Protein AF-0000000072905893 (afdb_homodimer)

Secondary structure (DSSP, 8-state):
-----------HHHHHHHHHHHHHHHHHHHHHHHHHHHHHHHHIIIIIS---TTS-HHHHHHTS---HHHHHHHHHHHHHHHHHHHHHHTHHHHHHHHHHHHHHHHHHHHHHHHHHHHHHSPPPEEEEETTEEEEEPPPP-HHHHHHHHHHHHHHHHHHHHHH----GGGHHHIIIIIHHHHHHHHHHHHIIIIIHHHHHHHHHHHHHHHHHHHHHHHHHHHHHHHHHHHHSTTSHHHHHHHHHHHHHHHTTSS-SHHHHHHHHHHHHHHHHHHHHHHHHHSS--S-HHHHHHHHHHHHHHHTT--GGGHHHHHHSHHHHHHHHHHHHHHHHHHHHHTT-B--SS--SGGGGGG-BTHHHHHHHHHHHHHHHHHHHHHHHHHHHHTTSS--------/-----------HHHHHHHHHHHHHHHHHHHHHHHHHHHHHHHHIIIIIS---TTS-HHHHHHTS---HHHHHHHHHHHHHHHHHHHHHTTHHHHHHHHHHHHHHHHHHHHHHHHHHHHHHSPPPEEEEETTEEEEEPPPP-HHHHHHHHHHHHHHHHHHHHHH----GGGHHHIIIIIHHHHHHHHHHHHIIIIIHHHHHHHHHHHHHHHHHHHHHHHHHHHHHHHHHHHHSTTSHHHHHHHHHHHHHHHTTSS-SHHHHHHHHHHHHHHHHHHHHHHHHHSS--S-HHHHHHHHHHHHHHHTT--GGGHHHHHHSHHHHHHHHHHHHHHHHHHHHHTT-B--SS--SGGGGGG-BTHHHHHHHHHHHHHHHHHHHHHHHHHHHHTTSS--------

Sequence (794 aa):
MAIRRRGHEVSGFQSFYKHIMTGISYMIPILIMGGLIGAFSQVIPYVIFKLSPSVSILDAINSGNFTGMNLQLLKLASLMESFGFTLFSFAIPMFAAFVANSIGGKTALAAGFIGGYIANKPISVIKLVDGVFDKVSPVPSGFLGAILIAIFVGYTVKWLNKHIKLPENWLAFKTTFLIPLLSAVLCMIAMIFVVTPVGGWINIQIRNILELAGKQGEYVYALILSAATAFDLGGPVNKAAGFVALGFTTEKILPLTARNIAIVIPSIGLGLSTMIDRLLVGRRVYNKEFYDAGKTSMFLAFMGISEGAIPFALENPMFVIPLYVISAIIGSLTAILLGAVQWFPESAIWAWPLVEGLPQYILGILVGSVIIAIVNVFYRNYQIKNGKIQVDDDDEIMAIRRRGHEVSGFQSFYKHIMTGISYMIPILIMGGLIGAFSQVIPYVIFKLSPSVSILDAINSGNFTGMNLQLLKLASLMESFGFTLFSFAIPMFAAFVANSIGGKTALAAGFIGGYIANKPISVIKLVDGVFDKVSPVPSGFLGAILIAIFVGYTVKWLNKHIKLPENWLAFKTTFLIPLLSAVLCMIAMIFVVTPVGGWINIQIRNILELAGKQGEYVYALILSAATAFDLGGPVNKAAGFVALGFTTEKILPLTARNIAIVIPSIGLGLSTMIDRLLVGRRVYNKEFYDAGKTSMFLAFMGISEGAIPFALENPMFVIPLYVISAIIGSLTAILLGAVQWFPESAIWAWPLVEGLPQYILGILVGSVIIAIVNVFYRNYQIKNGKIQVDDDDEI

Organism: NCBI:txid187101

Foldseek 3Di:
DPPPPPPPPQPPVRLLLVLLVQLLVQLVVLQCQLQVLQLLLCCLCCPVVVDDPVADLVNVLVVVPADDPSNVSSVSSVVSNVVSVVSNLQSQLSSLLSSLCSQQNDLLSVLLNVQSNCLLVPFWDWDDDPNDTDTDTAQHLFNQSSSVLSVVLSVVLVVLVVPDDDPPVCVCVSPPPVSSVVSNVVSVCCRRPPSGVVSRVVLVVLLVVCVVCDPVSLLVLLLVLLLQLLQQQPDSSNSVSLSVQLRCLSSPSHACLLNLLSNQLLLQLQLVLQVCLCVQPVDGLDAPVSNVLSVVSNVCSLQSGRCSNVVVCVVPVVPLSVLSNVLSSQLSSQLVVVPKGHSRSGNHNSNLSVIDSSVSSVSSSVRSSNSSSNVVSVVSVVCVVVPNDDYDPPPPD/DPPPPPPPPQPPVSLLLVLLVQLLVQLVVLQCQLQVLQLLLCCLCCPVVVDDPVQDLVNVLVVVPADDVSNVSSVSSVVSNVVSVVSNLQSQLSSLLSSLCSQQNDLLSVLLNVQSNCLLVPFWDWDQDPNDTDTDTAQHLFNQSSSVLSVVLSVVLVVLVVPDDDPPVCVCVSPPPVSSVVSNVVSVCCRRPPSGVVSRVVLVVLLVVCVVCDPVSLLVLLLVLLLQLLQQFPDSSNSVSLSVQLRCLSSPSHACLLNLLLNQLLLQLQLVLQVCLCVQPVDGLDAPVSNVLSVVSNVCSLQSGRCSNVVVCVVPVVPLSVLSNVLSSQLSSQLVVVPKGHSRSGNHNSNLSVIDSSVSSVSSSVRSSNSSSNVVSVVSVVCVVVPNDDYPPPPPD

pLDDT: mean 86.97, std 12.26, range [22.53, 98.5]

Nearest PDB structures (foldseek):
  6idr-assembly1_A  TM=1.363E-01  e=1.709E+00  Vibrio cholerae

InterPro domains:
  IPR003352 Phosphotransferase system, EIIC [PF02378] (22-322)
  IPR006327 Phosphotransferase system, fructose IIC component [TIGR01427] (15-378)
  IPR013014 Phosphotransferase system, EIIC component, type 2 [PS51104] (16-387)
  IPR050864 Bacterial PTS System Sugar Transport Components [PTHR30505] (8-387)

Radius of gyration: 31.17 Å; Cα contacts (8 Å, |Δi|>4): 1436; chains: 2; bounding box: 82×97×73 Å

Structure (mmCIF, N/CA/C/O backbone):
data_AF-0000000072905893-model_v1
#
loop_
_entity.id
_entity.type
_entity.pdbx_description
1 polymer 'PTS fructose transporter subunit IIC'
#
loop_
_atom_site.group_PDB
_atom_site.id
_atom_site.type_symbol
_atom_site.label_atom_id
_atom_site.label_alt_id
_atom_site.label_comp_id
_atom_site.label_asym_id
_atom_site.label_entity_id
_atom_site.label_seq_id
_atom_site.pdbx_PDB_ins_code
_atom_site.Cartn_x
_atom_site.Cartn_y
_atom_site.Cartn_z
_atom_site.occupancy
_atom_site.B_iso_or_equiv
_atom_site.auth_seq_id
_atom_site.auth_comp_id
_atom_site.auth_asym_id
_atom_site.auth_atom_id
_atom_site.pdbx_PDB_model_num
ATOM 1 N N . MET A 1 1 ? -48.688 5.055 -6.68 1 23.34 1 MET A N 1
ATOM 2 C CA . MET A 1 1 ? -47.75 5.996 -7.328 1 23.34 1 MET A CA 1
ATOM 3 C C . MET A 1 1 ? -46.312 5.672 -6.984 1 23.34 1 MET A C 1
ATOM 5 O O . MET A 1 1 ? -45.906 5.727 -5.82 1 23.34 1 MET A O 1
ATOM 9 N N . ALA A 1 2 ? -45.656 4.754 -7.676 1 28.2 2 ALA A N 1
ATOM 10 C CA . ALA A 1 2 ? -44.344 4.176 -7.508 1 28.2 2 ALA A CA 1
ATOM 11 C C . ALA A 1 2 ? -43.25 5.254 -7.598 1 28.2 2 ALA A C 1
ATOM 13 O O . ALA A 1 2 ? -43.125 5.918 -8.625 1 28.2 2 ALA A O 1
ATOM 14 N N . ILE A 1 3 ? -43.062 6.012 -6.641 1 25.8 3 ILE A N 1
ATOM 15 C CA . ILE A 1 3 ? -42.031 7.055 -6.723 1 25.8 3 ILE A CA 1
ATOM 16 C C . ILE A 1 3 ? -40.75 6.477 -7.297 1 25.8 3 ILE A C 1
ATOM 18 O O . ILE A 1 3 ? -40.156 5.574 -6.707 1 25.8 3 ILE A O 1
ATOM 22 N N . ARG A 1 4 ? -40.594 6.492 -8.57 1 31.56 4 ARG A N 1
ATOM 23 C CA . ARG A 1 4 ? -39.438 6.094 -9.406 1 31.56 4 ARG A CA 1
ATOM 24 C C . ARG A 1 4 ? -38.125 6.629 -8.836 1 31.56 4 ARG A C 1
ATOM 26 O O . ARG A 1 4 ? -37.969 7.84 -8.688 1 31.56 4 ARG A O 1
ATOM 33 N N . ARG A 1 5 ? -37.594 5.961 -7.91 1 35.62 5 ARG A N 1
ATOM 34 C CA . ARG A 1 5 ? -36.281 6.285 -7.375 1 35.62 5 ARG A CA 1
ATOM 35 C C . ARG A 1 5 ? -35.344 6.742 -8.484 1 35.62 5 ARG A C 1
ATOM 37 O O . ARG A 1 5 ? -34.875 5.934 -9.297 1 35.62 5 ARG A O 1
ATOM 44 N N . ARG A 1 6 ? -35.656 7.805 -9.211 1 33.47 6 ARG A N 1
ATOM 45 C CA . ARG A 1 6 ? -34.781 8.422 -10.227 1 33.47 6 ARG A CA 1
ATOM 46 C C . ARG A 1 6 ? -33.344 8.43 -9.781 1 33.47 6 ARG A C 1
ATOM 48 O O . ARG A 1 6 ? -33 9.023 -8.758 1 33.47 6 ARG A O 1
ATOM 55 N N . GLY A 1 7 ? -32.625 7.332 -9.734 1 39.53 7 GLY A N 1
ATOM 56 C CA . GLY A 1 7 ? -31.188 7.219 -9.539 1 39.53 7 GLY A CA 1
ATOM 57 C C . GLY A 1 7 ? -30.406 8.367 -10.156 1 39.53 7 GLY A C 1
ATOM 58 O O . GLY A 1 7 ? -30.375 8.516 -11.375 1 39.53 7 GLY A O 1
ATOM 59 N N . HIS A 1 8 ? -30.438 9.539 -9.766 1 40.53 8 HIS A N 1
ATOM 60 C CA . HIS A 1 8 ? -29.781 10.742 -10.25 1 40.53 8 HIS A CA 1
ATOM 61 C C . HIS A 1 8 ? -28.344 10.445 -10.68 1 40.53 8 HIS A C 1
ATOM 63 O O . HIS A 1 8 ? -27.562 9.898 -9.898 1 40.53 8 HIS A O 1
ATOM 69 N N . GLU A 1 9 ? -28.062 10.141 -11.852 1 46.22 9 GLU A N 1
ATOM 70 C CA . GLU A 1 9 ? -26.766 10.047 -12.516 1 46.22 9 GLU A CA 1
ATOM 71 C C . GLU A 1 9 ? -25.812 11.141 -12.039 1 46.22 9 GLU A C 1
ATOM 73 O O . GLU A 1 9 ? -26.109 12.328 -12.164 1 46.22 9 GLU A O 1
ATOM 78 N N . VAL A 1 10 ? -25.203 11.016 -10.992 1 52.72 10 VAL A N 1
ATOM 79 C CA . VAL A 1 10 ? -24.203 11.969 -10.508 1 52.72 10 VAL A CA 1
ATOM 80 C C . VAL A 1 10 ? -23.359 12.461 -11.68 1 52.72 10 VAL A C 1
ATOM 82 O O . VAL A 1 10 ? -22.938 11.672 -12.531 1 52.72 10 VAL A O 1
ATOM 85 N N . SER A 1 11 ? -23.359 13.773 -11.984 1 60.19 11 SER A N 1
ATOM 86 C CA . SER A 1 11 ? -22.562 14.438 -13.016 1 60.19 11 SER A CA 1
ATOM 87 C C . SER A 1 11 ? -21.125 13.938 -13.031 1 60.19 11 SER A C 1
ATOM 89 O O . SER A 1 11 ? -20.641 13.438 -12.016 1 60.19 11 SER A O 1
ATOM 91 N N . GLY A 1 12 ? -20.547 13.695 -14.203 1 63.25 12 GLY A N 1
ATOM 92 C CA . GLY A 1 12 ? -19.172 13.266 -14.43 1 63.25 12 GLY A CA 1
ATOM 93 C C . GLY A 1 12 ? -18.188 13.914 -13.492 1 63.25 12 GLY A C 1
ATOM 94 O O . GLY A 1 12 ? -17.328 13.242 -12.914 1 63.25 12 GLY A O 1
ATOM 95 N N . PHE A 1 13 ? -18.406 15.172 -13.289 1 67 13 PHE A N 1
ATOM 96 C CA . PHE A 1 13 ? -17.5 15.914 -12.422 1 67 13 PHE A CA 1
ATOM 97 C C . PHE A 1 13 ? -17.719 15.523 -10.961 1 67 13 PHE A C 1
ATOM 99 O O . PHE A 1 13 ? -16.75 15.406 -10.203 1 67 13 PHE A O 1
ATOM 106 N N . GLN A 1 14 ? -18.938 15.32 -10.578 1 69 14 GLN A N 1
ATOM 107 C CA . GLN A 1 14 ? -19.234 14.922 -9.203 1 69 14 GLN A CA 1
ATOM 108 C C . GLN A 1 14 ? -18.656 13.539 -8.898 1 69 14 GLN A C 1
ATOM 110 O O . GLN A 1 14 ? -18.156 13.305 -7.797 1 69 14 GLN A O 1
ATOM 115 N N . SER A 1 15 ? -18.703 12.797 -9.898 1 79.62 15 SER A N 1
ATOM 116 C CA . SER A 1 15 ? -18.141 11.461 -9.727 1 79.62 15 SER A CA 1
ATOM 117 C C . SER A 1 15 ? -16.625 11.516 -9.602 1 79.62 15 SER A C 1
ATOM 119 O O . SER A 1 15 ? -16.031 10.836 -8.75 1 79.62 15 SER A O 1
ATOM 121 N N . PHE A 1 16 ? -16.062 12.352 -10.453 1 83.62 16 PHE A N 1
ATOM 122 C CA . PHE A 1 16 ? -14.625 12.539 -10.406 1 83.62 16 PHE A CA 1
ATOM 123 C C . PHE A 1 16 ? -14.188 13.023 -9.031 1 83.62 16 PHE A C 1
ATOM 125 O O . PHE A 1 16 ? -13.25 12.477 -8.445 1 83.62 16 PHE A O 1
ATOM 132 N N . TYR A 1 17 ? -14.867 13.953 -8.531 1 77 17 TYR A N 1
ATOM 133 C CA . TYR A 1 17 ? -14.555 14.523 -7.223 1 77 17 TYR A CA 1
ATOM 134 C C . TYR A 1 17 ? -14.68 13.477 -6.125 1 77 17 TYR A C 1
ATOM 136 O O . TYR A 1 17 ? -13.859 13.422 -5.207 1 77 17 TYR A O 1
ATOM 144 N N . LYS A 1 18 ? -15.656 12.711 -6.238 1 82.38 18 LYS A N 1
ATOM 145 C CA . LYS A 1 18 ? -15.875 11.672 -5.242 1 82.38 18 LYS A CA 1
ATOM 146 C C . LYS A 1 18 ? -14.727 10.672 -5.227 1 82.38 18 LYS A C 1
ATOM 148 O O . LYS A 1 18 ? -14.281 10.242 -4.16 1 82.38 18 LYS A O 1
ATOM 153 N N . HIS A 1 19 ? -14.305 10.32 -6.434 1 90 19 HIS A N 1
ATOM 154 C CA . HIS A 1 19 ? -13.203 9.367 -6.531 1 90 19 HIS A CA 1
ATOM 155 C C . HIS A 1 19 ? -11.922 9.945 -5.945 1 90 19 HIS A C 1
ATOM 157 O O . HIS A 1 19 ? -11.203 9.266 -5.215 1 90 19 HIS A O 1
ATOM 163 N N . ILE A 1 20 ? -11.664 11.203 -6.227 1 84.94 20 ILE A N 1
ATOM 164 C CA . ILE A 1 20 ? -10.469 11.875 -5.734 1 84.94 20 ILE A CA 1
ATOM 165 C C . ILE A 1 20 ? -10.539 12 -4.211 1 84.94 20 ILE A C 1
ATOM 167 O O . ILE A 1 20 ? -9.539 11.773 -3.52 1 84.94 20 ILE A O 1
ATOM 171 N N . MET A 1 21 ? -11.711 12.281 -3.711 1 81.56 21 MET A N 1
ATOM 172 C CA . MET A 1 21 ? -11.883 12.438 -2.27 1 81.56 21 MET A CA 1
ATOM 173 C C . MET A 1 21 ? -11.664 11.109 -1.549 1 81.56 21 MET A C 1
ATOM 175 O O . MET A 1 21 ? -11.164 11.078 -0.423 1 81.56 21 MET A O 1
ATOM 179 N N . THR A 1 22 ? -12.047 10.07 -2.191 1 86.75 22 THR A N 1
ATOM 180 C CA . THR A 1 22 ? -11.797 8.758 -1.616 1 86.75 22 THR A CA 1
ATOM 181 C C . THR A 1 22 ? -10.297 8.508 -1.476 1 86.75 22 THR A C 1
ATOM 183 O O . THR A 1 22 ? -9.836 8.031 -0.435 1 86.75 22 THR A O 1
ATOM 186 N N . GLY A 1 23 ? -9.562 8.859 -2.498 1 89.81 23 GLY A N 1
ATOM 187 C CA . GLY A 1 23 ? -8.117 8.734 -2.43 1 89.81 23 GLY A CA 1
ATOM 188 C C . GLY A 1 23 ? -7.496 9.57 -1.325 1 89.81 23 GLY A C 1
ATOM 189 O O . GLY A 1 23 ? -6.641 9.078 -0.582 1 89.81 23 GLY A O 1
ATOM 190 N N . ILE A 1 24 ? -8 10.766 -1.188 1 82.75 24 ILE A N 1
ATOM 191 C CA . ILE A 1 24 ? -7.465 11.688 -0.194 1 82.75 24 ILE A CA 1
ATOM 192 C C . ILE A 1 24 ? -7.766 11.164 1.21 1 82.75 24 ILE A C 1
ATOM 194 O O . ILE A 1 24 ? -6.922 11.258 2.105 1 82.75 24 ILE A O 1
ATOM 198 N N . SER A 1 25 ? -8.938 10.562 1.369 1 83.25 25 SER A N 1
ATOM 199 C CA . SER A 1 25 ? -9.359 10.07 2.676 1 83.25 25 SER A CA 1
ATOM 200 C C . SER A 1 25 ? -8.438 8.969 3.182 1 83.25 25 SER A C 1
ATOM 202 O O . SER A 1 25 ? -8.219 8.844 4.387 1 83.25 25 SER A O 1
ATOM 204 N N . TYR A 1 26 ? -7.879 8.188 2.264 1 88.94 26 TYR A N 1
ATOM 205 C CA . TYR A 1 26 ? -7.016 7.09 2.678 1 88.94 26 TYR A CA 1
ATOM 206 C C . TYR A 1 26 ? -5.555 7.527 2.709 1 88.94 26 TYR A C 1
ATOM 208 O O . TYR A 1 26 ? -4.719 6.883 3.344 1 88.94 26 TYR A O 1
ATOM 216 N N . MET A 1 27 ? -5.254 8.625 2.068 1 87.62 27 MET A N 1
ATOM 217 C CA . MET A 1 27 ? -3.904 9.188 2.033 1 87.62 27 MET A CA 1
ATOM 218 C C . MET A 1 27 ? -3.596 9.945 3.32 1 87.62 27 MET A C 1
ATOM 220 O O . MET A 1 27 ? -2.461 9.922 3.801 1 87.62 27 MET A O 1
ATOM 224 N N . ILE A 1 28 ? -4.504 10.555 3.943 1 81.62 28 ILE A N 1
ATOM 225 C CA . ILE A 1 28 ? -4.344 11.516 5.031 1 81.62 28 ILE A CA 1
ATOM 226 C C . ILE A 1 28 ? -3.758 10.812 6.254 1 81.62 28 ILE A C 1
ATOM 228 O O . ILE A 1 28 ? -2.764 11.273 6.824 1 81.62 28 ILE A O 1
ATOM 232 N N . PRO A 1 29 ? -4.371 9.633 6.621 1 86.56 29 PRO A N 1
ATOM 233 C CA . PRO A 1 29 ? -3.766 8.984 7.785 1 86.56 29 PRO A CA 1
ATOM 234 C C . PRO A 1 29 ? -2.295 8.633 7.57 1 86.56 29 PRO A C 1
ATOM 236 O O . PRO A 1 29 ? -1.494 8.703 8.5 1 86.56 29 PRO A O 1
ATOM 239 N N . ILE A 1 30 ? -1.944 8.297 6.426 1 90.88 30 ILE A N 1
ATOM 240 C CA . ILE A 1 30 ? -0.569 7.941 6.094 1 90.88 30 ILE A CA 1
ATOM 241 C C . ILE A 1 30 ? 0.325 9.172 6.207 1 90.88 30 ILE A C 1
ATOM 243 O O . ILE A 1 30 ? 1.406 9.109 6.797 1 90.88 30 ILE A O 1
ATOM 247 N N . LEU A 1 31 ? -0.16 10.242 5.676 1 83.12 31 LEU A N 1
ATOM 248 C CA . LEU A 1 31 ? 0.581 11.5 5.723 1 83.12 31 LEU A CA 1
ATOM 249 C C . LEU A 1 31 ? 0.779 11.961 7.164 1 83.12 31 LEU A C 1
ATOM 251 O O . LEU A 1 31 ? 1.868 12.406 7.531 1 83.12 31 LEU A O 1
ATOM 255 N N . ILE A 1 32 ? -0.239 11.852 7.934 1 83.75 32 ILE A N 1
ATOM 256 C CA . ILE A 1 32 ? -0.194 12.328 9.312 1 83.75 32 ILE A CA 1
ATOM 257 C C . ILE A 1 32 ? 0.732 11.438 10.133 1 83.75 32 ILE A C 1
ATOM 259 O O . ILE A 1 32 ? 1.629 11.938 10.82 1 83.75 32 ILE A O 1
ATOM 263 N N . MET A 1 33 ? 0.515 10.133 10.031 1 91.62 33 MET A N 1
ATOM 264 C CA . MET A 1 33 ? 1.303 9.188 10.82 1 91.62 33 MET A CA 1
ATOM 265 C C . MET A 1 33 ? 2.775 9.25 10.438 1 91.62 33 MET A C 1
ATOM 267 O O . MET A 1 33 ? 3.646 9.367 11.305 1 91.62 33 MET A O 1
ATOM 271 N N . GLY A 1 34 ? 3.008 9.219 9.18 1 90.44 34 GLY A N 1
ATOM 272 C CA . GLY A 1 34 ? 4.379 9.312 8.703 1 90.44 34 GLY A CA 1
ATOM 273 C C . GLY A 1 34 ? 5.016 10.656 8.977 1 90.44 34 GLY A C 1
ATOM 274 O O . GLY A 1 34 ? 6.172 10.727 9.406 1 90.44 34 GLY A O 1
ATOM 275 N N . GLY A 1 35 ? 4.27 11.664 8.727 1 82.56 35 GLY A N 1
ATOM 276 C CA . GLY A 1 35 ? 4.766 13.016 8.938 1 82.56 35 GLY A CA 1
ATOM 277 C C . GLY A 1 35 ? 5.059 13.32 10.391 1 82.56 35 GLY A C 1
ATOM 278 O O . GLY A 1 35 ? 6.062 13.961 10.711 1 82.56 35 GLY A O 1
ATOM 279 N N . LEU A 1 36 ? 4.238 12.844 11.258 1 85.81 36 LEU A N 1
ATOM 280 C CA . LEU A 1 36 ? 4.41 13.102 12.68 1 85.81 36 LEU A CA 1
ATOM 281 C C . LEU A 1 36 ? 5.664 12.414 13.211 1 85.81 36 LEU A C 1
ATOM 283 O O . LEU A 1 36 ? 6.504 13.047 13.852 1 85.81 36 LEU A O 1
ATOM 287 N N . ILE A 1 37 ? 5.742 11.156 12.898 1 91.56 37 ILE A N 1
ATOM 288 C CA . ILE A 1 37 ? 6.902 10.422 13.383 1 91.56 37 ILE A CA 1
ATOM 289 C C . ILE A 1 37 ? 8.172 10.961 12.727 1 91.56 37 ILE A C 1
ATOM 291 O O . ILE A 1 37 ? 9.203 11.102 13.383 1 91.56 37 ILE A O 1
ATOM 295 N N . GLY A 1 38 ? 8.078 11.305 11.484 1 87.62 38 GLY A N 1
ATOM 296 C CA . GLY A 1 38 ? 9.203 11.898 10.781 1 87.62 38 GLY A CA 1
ATOM 297 C C . GLY A 1 38 ? 9.633 13.234 11.359 1 87.62 38 GLY A C 1
ATOM 298 O O . GLY A 1 38 ? 10.828 13.469 11.555 1 87.62 38 GLY A O 1
ATOM 299 N N . ALA A 1 39 ? 8.664 14.039 11.625 1 83.38 39 ALA A N 1
ATOM 300 C CA . ALA A 1 39 ? 8.969 15.359 12.172 1 83.38 39 ALA A CA 1
ATOM 301 C C . ALA A 1 39 ? 9.586 15.258 13.562 1 83.38 39 ALA A C 1
ATOM 303 O O . ALA A 1 39 ? 10.539 15.961 13.883 1 83.38 39 ALA A O 1
ATOM 304 N N . PHE A 1 40 ? 9.07 14.367 14.367 1 88.12 40 PHE A N 1
ATOM 305 C CA . PHE A 1 40 ? 9.594 14.195 15.719 1 88.12 40 PHE A CA 1
ATOM 306 C C . PHE A 1 40 ? 11.008 13.648 15.68 1 88.12 40 PHE A C 1
ATOM 308 O O . PHE A 1 40 ? 11.828 13.977 16.547 1 88.12 40 PHE A O 1
ATOM 315 N N . SER A 1 41 ? 11.281 12.828 14.656 1 90.62 41 SER A N 1
ATOM 316 C CA . SER A 1 41 ? 12.617 12.266 14.523 1 90.62 41 SER A CA 1
ATOM 317 C C . SER A 1 41 ? 13.656 13.359 14.289 1 90.62 41 SER A C 1
ATOM 319 O O . SER A 1 41 ? 14.82 13.211 14.664 1 90.62 41 SER A O 1
ATOM 321 N N . GLN A 1 42 ? 13.219 14.438 13.703 1 83.69 42 GLN A N 1
ATOM 322 C CA . GLN A 1 42 ? 14.141 15.516 13.359 1 83.69 42 GLN A CA 1
ATOM 323 C C . GLN A 1 42 ? 14.328 16.469 14.531 1 83.69 42 GLN A C 1
ATOM 325 O O . GLN A 1 42 ? 15.312 17.219 14.578 1 83.69 42 GLN A O 1
ATOM 330 N N . VAL A 1 43 ? 13.438 16.484 15.516 1 84.81 43 VAL A N 1
ATOM 331 C CA . VAL A 1 43 ? 13.492 17.375 16.656 1 84.81 43 VAL A CA 1
ATOM 332 C C . VAL A 1 43 ? 14.688 17.016 17.547 1 84.81 43 VAL A C 1
ATOM 334 O O . VAL A 1 43 ? 15.398 17.906 18.031 1 84.81 43 VAL A O 1
ATOM 337 N N . ILE A 1 44 ? 14.977 15.773 17.672 1 88.62 44 ILE A N 1
ATOM 338 C CA . ILE A 1 44 ? 16.016 15.305 18.578 1 88.62 44 ILE A CA 1
ATOM 339 C C . ILE A 1 44 ? 17.375 15.781 18.078 1 88.62 44 ILE A C 1
ATOM 341 O O . ILE A 1 44 ? 18.078 16.516 18.781 1 88.62 44 ILE A O 1
ATOM 345 N N . PRO A 1 45 ? 17.812 15.477 16.891 1 88.25 45 PRO A N 1
ATOM 346 C CA . PRO A 1 45 ? 19.141 15.898 16.453 1 88.25 45 PRO A CA 1
ATOM 347 C C . PRO A 1 45 ? 19.219 17.391 16.156 1 88.25 45 PRO A C 1
ATOM 349 O O . PRO A 1 45 ? 20.203 18.047 16.531 1 88.25 45 PRO A O 1
ATOM 352 N N . TYR A 1 46 ? 18.203 17.984 15.695 1 80.38 46 TYR A N 1
ATOM 353 C CA . TYR A 1 46 ? 18.391 19.297 15.086 1 80.38 46 TYR A CA 1
ATOM 354 C C . TYR A 1 46 ? 17.828 20.391 15.992 1 80.38 46 TYR A C 1
ATOM 356 O O . TYR A 1 46 ? 18.234 21.547 15.875 1 80.38 46 TYR A O 1
ATOM 364 N N . VAL A 1 47 ? 16.984 20.047 16.891 1 80.12 47 VAL A N 1
ATOM 365 C CA . VAL A 1 47 ? 16.469 21.062 17.812 1 80.12 47 VAL A CA 1
ATOM 366 C C . VAL A 1 47 ? 17.094 20.875 19.188 1 80.12 47 VAL A C 1
ATOM 368 O O . VAL A 1 47 ? 17.609 21.828 19.781 1 80.12 47 VAL A O 1
ATOM 371 N N . ILE A 1 48 ? 17.078 19.672 19.656 1 86.44 48 ILE A N 1
ATOM 372 C CA . ILE A 1 48 ? 17.578 19.391 21 1 86.44 48 ILE A CA 1
ATOM 373 C C . ILE A 1 48 ? 19.094 19.422 21 1 86.44 48 ILE A C 1
ATOM 375 O O . ILE A 1 48 ? 19.719 20.109 21.828 1 86.44 48 ILE A O 1
ATOM 379 N N . PHE A 1 49 ? 19.703 18.734 20 1 90.5 49 PHE A N 1
ATOM 380 C CA . PHE A 1 49 ? 21.156 18.641 19.984 1 90.5 49 PHE A CA 1
ATOM 381 C C . PHE A 1 49 ? 21.75 19.703 19.078 1 90.5 49 PHE A C 1
ATOM 383 O O . PHE A 1 49 ? 22.984 19.844 19 1 90.5 49 PHE A O 1
ATOM 390 N N . LYS A 1 50 ? 20.906 20.469 18.391 1 83.5 50 LYS A N 1
ATOM 391 C CA . LYS A 1 50 ? 21.281 21.641 17.594 1 83.5 50 LYS A CA 1
ATOM 392 C C . LYS A 1 50 ? 22.328 21.281 16.547 1 83.5 50 LYS A C 1
ATOM 394 O O . LYS A 1 50 ? 23.312 22 16.375 1 83.5 50 LYS A O 1
ATOM 399 N N . LEU A 1 51 ? 22.156 20.125 15.953 1 85.81 51 LEU A N 1
ATOM 400 C CA . LEU A 1 51 ? 23.031 19.75 14.852 1 85.81 51 LEU A CA 1
ATOM 401 C C . LEU A 1 51 ? 22.688 20.531 13.586 1 85.81 51 LEU A C 1
ATOM 403 O O . LEU A 1 51 ? 21.547 20.969 13.414 1 85.81 51 LEU A O 1
ATOM 407 N N . SER A 1 52 ? 23.734 20.688 12.766 1 78.88 52 SER A N 1
ATOM 408 C CA . SER A 1 52 ? 23.484 21.266 11.445 1 78.88 52 SER A CA 1
ATOM 409 C C . SER A 1 52 ? 22.641 20.328 10.586 1 78.88 52 SER A C 1
ATOM 411 O O . SER A 1 52 ? 22.828 19.109 10.617 1 78.88 52 SER A O 1
ATOM 413 N N . PRO A 1 53 ? 21.75 20.828 9.883 1 72.75 53 PRO A N 1
ATOM 414 C CA . PRO A 1 53 ? 20.875 20.016 9.031 1 72.75 53 PRO A CA 1
ATOM 415 C C . PRO A 1 53 ? 21.656 19.234 7.973 1 72.75 53 PRO A C 1
ATOM 417 O O . PRO A 1 53 ? 21.156 18.25 7.418 1 72.75 53 PRO A O 1
ATOM 420 N N . SER A 1 54 ? 22.844 19.641 7.746 1 71.5 54 SER A N 1
ATOM 421 C CA . SER A 1 54 ? 23.656 18.984 6.73 1 71.5 54 SER A CA 1
ATOM 422 C C . SER A 1 54 ? 24.281 17.703 7.273 1 71.5 54 SER A C 1
ATOM 424 O O . SER A 1 54 ? 24.75 16.859 6.5 1 71.5 54 SER A O 1
ATOM 426 N N . VAL A 1 55 ? 24.281 17.609 8.555 1 84.44 55 VAL A N 1
ATOM 427 C CA . VAL A 1 55 ? 24.875 16.438 9.188 1 84.44 55 VAL A CA 1
ATOM 428 C C . VAL A 1 55 ? 23.828 15.359 9.398 1 84.44 55 VAL A C 1
ATOM 430 O O . VAL A 1 55 ? 22.797 15.594 10.047 1 84.44 55 VAL A O 1
ATOM 433 N N . SER A 1 56 ? 24.031 14.195 8.812 1 88.81 56 SER A N 1
ATOM 434 C CA . SER A 1 56 ? 23.094 13.094 9 1 88.81 56 SER A CA 1
ATOM 435 C C . SER A 1 56 ? 23.172 12.531 10.414 1 88.81 56 SER A C 1
ATOM 437 O O . SER A 1 56 ? 24.172 12.734 11.117 1 88.81 56 SER A O 1
ATOM 439 N N . ILE A 1 57 ? 22.172 11.852 10.844 1 90.31 57 ILE A N 1
ATOM 440 C CA . ILE A 1 57 ? 22.125 11.258 12.18 1 90.31 57 ILE A CA 1
ATOM 441 C C . ILE A 1 57 ? 23.25 10.242 12.328 1 90.31 57 ILE A C 1
ATOM 443 O O . ILE A 1 57 ? 23.906 10.18 13.375 1 90.31 57 ILE A O 1
ATOM 447 N N . LEU A 1 58 ? 23.469 9.469 11.258 1 90.5 58 LEU A N 1
ATOM 448 C CA . LEU A 1 58 ? 24.531 8.469 11.289 1 90.5 58 LEU A CA 1
ATOM 449 C C . LEU A 1 58 ? 25.891 9.125 11.43 1 90.5 58 LEU A C 1
ATOM 451 O O . LEU A 1 58 ? 26.75 8.641 12.188 1 90.5 58 LEU A O 1
ATOM 455 N N . ASP A 1 59 ? 26.047 10.188 10.711 1 90.44 59 ASP A N 1
ATOM 456 C CA . ASP A 1 59 ? 27.312 10.922 10.805 1 90.44 59 ASP A CA 1
ATOM 457 C C . ASP A 1 59 ? 27.5 11.5 12.203 1 90.44 59 ASP A C 1
ATOM 459 O O . ASP A 1 59 ? 28.625 11.531 12.711 1 90.44 59 ASP A O 1
ATOM 463 N N . ALA A 1 60 ? 26.469 11.984 12.766 1 91.5 60 ALA A N 1
ATOM 464 C CA . ALA A 1 60 ? 26.531 12.516 14.125 1 91.5 60 ALA A CA 1
ATOM 465 C C . ALA A 1 60 ? 26.938 11.422 15.117 1 91.5 60 ALA A C 1
ATOM 467 O O . ALA A 1 60 ? 27.734 11.664 16.016 1 91.5 60 ALA A O 1
ATOM 468 N N . ILE A 1 61 ? 26.422 10.305 14.938 1 91.62 61 ILE A N 1
ATOM 469 C CA . ILE A 1 61 ? 26.703 9.172 15.812 1 91.62 61 ILE A CA 1
ATOM 470 C C . ILE A 1 61 ? 28.172 8.766 15.664 1 91.62 61 ILE A C 1
ATOM 472 O O . ILE A 1 61 ? 28.859 8.516 16.656 1 91.62 61 ILE A O 1
ATOM 476 N N . ASN A 1 62 ? 28.641 8.789 14.477 1 92.5 62 ASN A N 1
ATOM 477 C CA . ASN A 1 62 ? 30 8.344 14.188 1 92.5 62 ASN A CA 1
ATOM 478 C C . ASN A 1 62 ? 31.031 9.398 14.594 1 92.5 62 ASN A C 1
ATOM 480 O O . ASN A 1 62 ? 32.219 9.109 14.664 1 92.5 62 ASN A O 1
ATOM 484 N N . SER A 1 63 ? 30.578 10.586 14.82 1 90 63 SER A N 1
ATOM 485 C CA . SER A 1 63 ? 31.484 11.625 15.281 1 90 63 SER A CA 1
ATOM 486 C C . SER A 1 63 ? 32.062 11.305 16.656 1 90 63 SER A C 1
ATOM 488 O O . SER A 1 63 ? 33.125 11.82 17.031 1 90 63 SER A O 1
ATOM 490 N N . GLY A 1 64 ? 31.328 10.516 17.469 1 89.62 64 GLY A N 1
ATOM 491 C CA . GLY A 1 64 ? 31.797 10.117 18.781 1 89.62 64 GLY A CA 1
ATOM 492 C C . GLY A 1 64 ? 31.438 11.109 19.875 1 89.62 64 GLY A C 1
ATOM 493 O O . GLY A 1 64 ? 31.688 10.859 21.047 1 89.62 64 GLY A O 1
ATOM 494 N N . ASN A 1 65 ? 30.766 12.203 19.516 1 90.69 65 ASN A N 1
ATOM 495 C CA . ASN A 1 65 ? 30.484 13.281 20.453 1 90.69 65 ASN A CA 1
ATOM 496 C C . ASN A 1 65 ? 29.266 12.961 21.312 1 90.69 65 ASN A C 1
ATOM 498 O O . ASN A 1 65 ? 29.016 13.625 22.328 1 90.69 65 ASN A O 1
ATOM 502 N N . PHE A 1 66 ? 28.516 11.984 20.953 1 91.69 66 PHE A N 1
ATOM 503 C CA . PHE A 1 66 ? 27.281 11.641 21.672 1 91.69 66 PHE A CA 1
ATOM 504 C C . PHE A 1 66 ? 27.406 10.266 22.312 1 91.69 66 PHE A C 1
ATOM 506 O O . PHE A 1 66 ? 27.594 9.266 21.609 1 91.69 66 PHE A O 1
ATOM 513 N N . THR A 1 67 ? 27.391 10.266 23.609 1 90 67 THR A N 1
ATOM 514 C CA . THR A 1 67 ? 27.516 9.008 24.344 1 90 67 THR A CA 1
ATOM 515 C C . THR A 1 67 ? 26.344 8.82 25.297 1 90 67 THR A C 1
ATOM 517 O O . THR A 1 67 ? 25.531 9.727 25.484 1 90 67 THR A O 1
ATOM 520 N N . GLY A 1 68 ? 26.156 7.594 25.812 1 92.56 68 GLY A N 1
ATOM 521 C CA . GLY A 1 68 ? 25.141 7.309 26.812 1 92.56 68 GLY A CA 1
ATOM 522 C C . GLY A 1 68 ? 23.719 7.516 26.297 1 92.56 68 GLY A C 1
ATOM 523 O O . GLY A 1 68 ? 23.359 6.988 25.234 1 92.56 68 GLY A O 1
ATOM 524 N N . MET A 1 69 ? 23 8.328 27.016 1 92.38 69 MET A N 1
ATOM 525 C CA . MET A 1 69 ? 21.594 8.555 26.703 1 92.38 69 MET A CA 1
ATOM 526 C C . MET A 1 69 ? 21.438 9.32 25.391 1 92.38 69 MET A C 1
ATOM 528 O O . MET A 1 69 ? 20.5 9.086 24.641 1 92.38 69 MET A O 1
ATOM 532 N N . ASN A 1 70 ? 22.344 10.211 25.156 1 93.56 70 ASN A N 1
ATOM 533 C CA . ASN A 1 70 ? 22.297 10.992 23.922 1 93.56 70 ASN A CA 1
ATOM 534 C C . ASN A 1 70 ? 22.453 10.117 22.688 1 93.56 70 ASN A C 1
ATOM 536 O O . ASN A 1 70 ? 21.828 10.359 21.656 1 93.56 70 ASN A O 1
ATOM 540 N N . LEU A 1 71 ? 23.375 9.148 22.812 1 93.06 71 LEU A N 1
ATOM 541 C CA . LEU A 1 71 ? 23.547 8.195 21.719 1 93.06 71 LEU A CA 1
ATOM 542 C C . LEU A 1 71 ? 22.266 7.391 21.5 1 93.06 71 LEU A C 1
ATOM 544 O O . LEU A 1 71 ? 21.875 7.156 20.344 1 93.06 71 LEU A O 1
ATOM 548 N N . GLN A 1 72 ? 21.656 7.02 22.609 1 93.12 72 GLN A N 1
ATOM 549 C CA . GLN A 1 72 ? 20.422 6.25 22.5 1 93.12 72 GLN A CA 1
ATOM 550 C C . GLN A 1 72 ? 19.312 7.082 21.859 1 93.12 72 GLN A C 1
ATOM 552 O O . GLN A 1 72 ? 18.484 6.555 21.094 1 93.12 72 GLN A O 1
ATOM 557 N N . LEU A 1 73 ? 19.281 8.297 22.188 1 94 73 LEU A N 1
ATOM 558 C CA . LEU A 1 73 ? 18.281 9.195 21.625 1 94 73 LEU A CA 1
ATOM 559 C C . LEU A 1 73 ? 18.5 9.375 20.125 1 94 73 LEU A C 1
ATOM 561 O O . LEU A 1 73 ? 17.531 9.453 19.359 1 94 73 LEU A O 1
ATOM 565 N N . LEU A 1 74 ? 19.719 9.453 19.719 1 93.88 74 LEU A N 1
ATOM 566 C CA . LEU A 1 74 ? 20.016 9.586 18.297 1 93.88 74 LEU A CA 1
ATOM 567 C C . LEU A 1 74 ? 19.656 8.312 17.547 1 93.88 74 LEU A C 1
ATOM 569 O O . LEU A 1 74 ? 19.188 8.367 16.406 1 93.88 74 LEU A O 1
ATOM 573 N N . LYS A 1 75 ? 19.906 7.238 18.188 1 93.62 75 LYS A N 1
ATOM 574 C CA . LYS A 1 75 ? 19.531 5.969 17.578 1 93.62 75 LYS A CA 1
ATOM 575 C C . LYS A 1 75 ? 18.016 5.879 17.406 1 93.62 75 LYS A C 1
ATOM 577 O O . LYS A 1 75 ? 17.531 5.406 16.375 1 93.62 75 LYS A O 1
ATOM 582 N N . LEU A 1 76 ? 17.359 6.301 18.391 1 94 76 LEU A N 1
ATOM 583 C CA . LEU A 1 76 ? 15.906 6.336 18.328 1 94 76 LEU A CA 1
ATOM 584 C C . LEU A 1 76 ? 15.438 7.266 17.203 1 94 76 LEU A C 1
ATOM 586 O O . LEU A 1 76 ? 14.492 6.941 16.484 1 94 76 LEU A O 1
ATOM 590 N N . ALA A 1 77 ? 16.062 8.398 17.094 1 93.62 77 ALA A N 1
ATOM 591 C CA . ALA A 1 77 ? 15.719 9.359 16.047 1 93.62 77 ALA A CA 1
ATOM 592 C C . ALA A 1 77 ? 15.898 8.742 14.664 1 93.62 77 ALA A C 1
ATOM 594 O O . ALA A 1 77 ? 15.094 8.992 13.766 1 93.62 77 ALA A O 1
ATOM 595 N N . SER A 1 78 ? 16.969 8 14.531 1 93.88 78 SER A N 1
ATOM 596 C CA . SER A 1 78 ? 17.219 7.348 13.25 1 93.88 78 SER A CA 1
ATOM 597 C C . SER A 1 78 ? 16.125 6.34 12.914 1 93.88 78 SER A C 1
ATOM 599 O O . SER A 1 78 ? 15.703 6.242 11.758 1 93.88 78 SER A O 1
ATOM 601 N N . LEU A 1 79 ? 15.703 5.625 13.93 1 94.44 79 LEU A N 1
ATOM 602 C CA . LEU A 1 79 ? 14.625 4.66 13.734 1 94.44 79 LEU A CA 1
ATOM 603 C C . LEU A 1 79 ? 13.328 5.363 13.359 1 94.44 79 LEU A C 1
ATOM 605 O O . LEU A 1 79 ? 12.625 4.93 12.445 1 94.44 79 LEU A O 1
ATOM 609 N N . MET A 1 80 ? 13.031 6.418 14.016 1 94.62 80 MET A N 1
ATOM 610 C CA . MET A 1 80 ? 11.828 7.199 13.758 1 94.62 80 MET A CA 1
ATOM 611 C C . MET A 1 80 ? 11.859 7.816 12.367 1 94.62 80 MET A C 1
ATOM 613 O O . MET A 1 80 ? 10.844 7.848 11.672 1 94.62 80 MET A O 1
ATOM 617 N N . GLU A 1 81 ? 13.031 8.297 12.023 1 92 81 GLU A N 1
ATOM 618 C CA . GLU A 1 81 ? 13.203 8.898 10.711 1 92 81 GLU A CA 1
ATOM 619 C C . GLU A 1 81 ? 12.906 7.895 9.602 1 92 81 GLU A C 1
ATOM 621 O O . GLU A 1 81 ? 12.141 8.188 8.672 1 92 81 GLU A O 1
ATOM 626 N N . SER A 1 82 ? 13.508 6.746 9.75 1 94.12 82 SER A N 1
ATOM 627 C CA . SER A 1 82 ? 13.312 5.703 8.75 1 94.12 82 SER A CA 1
ATOM 628 C C . SER A 1 82 ? 11.859 5.242 8.703 1 94.12 82 SER A C 1
ATOM 630 O O . SER A 1 82 ? 11.281 5.117 7.625 1 94.12 82 SER A O 1
ATOM 632 N N . PHE A 1 83 ? 11.289 4.992 9.836 1 95.62 83 PHE A N 1
ATOM 633 C CA . PHE A 1 83 ? 9.906 4.547 9.93 1 95.62 83 PHE A CA 1
ATOM 634 C C . PHE A 1 83 ? 8.961 5.605 9.375 1 95.62 83 PHE A C 1
ATOM 636 O O . PHE A 1 83 ? 8.117 5.309 8.523 1 95.62 83 PHE A O 1
ATOM 643 N N . GLY A 1 84 ? 9.102 6.805 9.844 1 93.75 84 GLY A N 1
ATOM 644 C CA . GLY A 1 84 ? 8.195 7.887 9.516 1 93.75 84 GLY A CA 1
ATOM 645 C C . GLY A 1 84 ? 8.227 8.266 8.047 1 93.75 84 GLY A C 1
ATOM 646 O O . GLY A 1 84 ? 7.18 8.32 7.391 1 93.75 84 GLY A O 1
ATOM 647 N N . PHE A 1 85 ? 9.406 8.453 7.477 1 89.12 85 PHE A N 1
ATOM 648 C CA . PHE A 1 85 ? 9.5 8.938 6.105 1 89.12 85 PHE A CA 1
ATOM 649 C C . PHE A 1 85 ? 9.219 7.816 5.113 1 89.12 85 PHE A C 1
ATOM 651 O O . PHE A 1 85 ? 8.742 8.062 4.004 1 89.12 85 PHE A O 1
ATOM 658 N N . THR A 1 86 ? 9.508 6.562 5.547 1 94.19 86 THR A N 1
ATOM 659 C CA . THR A 1 86 ? 9.07 5.445 4.719 1 94.19 86 THR A CA 1
ATOM 660 C C . THR A 1 86 ? 7.547 5.434 4.594 1 94.19 86 THR A C 1
ATOM 662 O O . THR A 1 86 ? 7.008 5.34 3.488 1 94.19 86 THR A O 1
ATOM 665 N N . LEU A 1 87 ? 6.922 5.496 5.715 1 94.88 87 LEU A N 1
ATOM 666 C CA . LEU A 1 87 ? 5.461 5.527 5.691 1 94.88 87 LEU A CA 1
ATOM 667 C C . LEU A 1 87 ? 4.961 6.723 4.887 1 94.88 87 LEU A C 1
ATOM 669 O O . LEU A 1 87 ? 4.027 6.594 4.09 1 94.88 87 LEU A O 1
ATOM 673 N N . PHE A 1 88 ? 5.57 7.859 5.051 1 88.12 88 PHE A N 1
ATOM 674 C CA . PHE A 1 88 ? 5.184 9.094 4.371 1 88.12 88 PHE A CA 1
ATOM 675 C C . PHE A 1 88 ? 5.258 8.922 2.859 1 88.12 88 PHE A C 1
ATOM 677 O O . PHE A 1 88 ? 4.418 9.453 2.127 1 88.12 88 PHE A O 1
ATOM 684 N N . SER A 1 89 ? 6.223 8.195 2.359 1 90.12 89 SER A N 1
ATOM 685 C CA . SER A 1 89 ? 6.469 8.047 0.928 1 90.12 89 SER A CA 1
ATOM 686 C C . SER A 1 89 ? 5.367 7.227 0.26 1 90.12 89 SER A C 1
ATOM 688 O O . SER A 1 89 ? 5.242 7.234 -0.967 1 90.12 89 SER A O 1
ATOM 690 N N . PHE A 1 90 ? 4.508 6.605 1.046 1 94.69 90 PHE A N 1
ATOM 691 C CA . PHE A 1 90 ? 3.465 5.77 0.462 1 94.69 90 PHE A CA 1
ATOM 692 C C . PHE A 1 90 ? 2.139 6.516 0.404 1 94.69 90 PHE A C 1
ATOM 694 O O . PHE A 1 90 ? 1.119 5.953 0.003 1 94.69 90 PHE A O 1
ATOM 701 N N . ALA A 1 91 ? 2.148 7.797 0.747 1 88.5 91 ALA A N 1
ATOM 702 C CA . ALA A 1 91 ? 0.925 8.594 0.705 1 88.5 91 ALA A CA 1
ATOM 703 C C . ALA A 1 91 ? 0.361 8.656 -0.712 1 88.5 91 ALA A C 1
ATOM 705 O O . ALA A 1 91 ? -0.831 8.422 -0.923 1 88.5 91 ALA A O 1
ATOM 706 N N . ILE A 1 92 ? 1.205 8.867 -1.683 1 87.31 92 ILE A N 1
ATOM 707 C CA . ILE A 1 92 ? 0.771 9.039 -3.064 1 87.31 92 ILE A CA 1
ATOM 708 C C . ILE A 1 92 ? 0.318 7.695 -3.633 1 87.31 92 ILE A C 1
ATOM 710 O O . ILE A 1 92 ? -0.751 7.598 -4.238 1 87.31 92 ILE A O 1
ATOM 714 N N . PRO A 1 93 ? 1.094 6.641 -3.402 1 95.5 93 PRO A N 1
ATOM 715 C CA . PRO A 1 93 ? 0.629 5.328 -3.867 1 95.5 93 PRO A CA 1
ATOM 716 C C . PRO A 1 93 ? -0.729 4.945 -3.283 1 95.5 93 PRO A C 1
ATOM 718 O O . PRO A 1 93 ? -1.574 4.391 -3.992 1 95.5 93 PRO A O 1
ATOM 721 N N . MET A 1 94 ? -0.923 5.227 -2.008 1 95.38 94 MET A N 1
ATOM 722 C CA . MET A 1 94 ? -2.193 4.883 -1.376 1 95.38 94 MET A CA 1
ATOM 723 C C . MET A 1 94 ? -3.33 5.727 -1.939 1 95.38 94 MET A C 1
ATOM 725 O O . MET A 1 94 ? -4.438 5.23 -2.139 1 95.38 94 MET A O 1
ATOM 729 N N . PHE A 1 95 ? -3.041 7.008 -2.203 1 91.5 95 PHE A N 1
ATOM 730 C CA . PHE A 1 95 ? -4.008 7.871 -2.867 1 91.5 95 PHE A CA 1
ATOM 731 C C . PHE A 1 95 ? -4.445 7.277 -4.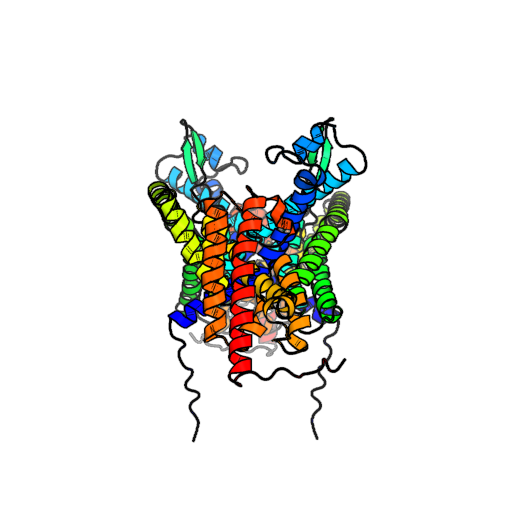199 1 91.5 95 PHE A C 1
ATOM 733 O O . PHE A 1 95 ? -5.641 7.137 -4.461 1 91.5 95 PHE A O 1
ATOM 740 N N . ALA A 1 96 ? -3.502 6.934 -5.023 1 94.5 96 ALA A N 1
ATOM 741 C CA . ALA A 1 96 ? -3.797 6.398 -6.352 1 94.5 96 ALA A CA 1
ATOM 742 C C . ALA A 1 96 ? -4.551 5.074 -6.254 1 94.5 96 ALA A C 1
ATOM 744 O O . ALA A 1 96 ? -5.465 4.816 -7.039 1 94.5 96 ALA A O 1
ATOM 745 N N . ALA A 1 97 ? -4.18 4.219 -5.312 1 97.75 97 ALA A N 1
ATOM 746 C CA . ALA A 1 97 ? -4.82 2.922 -5.113 1 97.75 97 ALA A CA 1
ATOM 747 C C . ALA A 1 97 ? -6.312 3.086 -4.848 1 97.75 97 ALA A C 1
ATOM 749 O O . ALA A 1 97 ? -7.141 2.402 -5.457 1 97.75 97 ALA A O 1
ATOM 750 N N . PHE A 1 98 ? -6.652 4.027 -3.98 1 95.88 98 PHE A N 1
ATOM 751 C CA . PHE A 1 98 ? -8.039 4.098 -3.527 1 95.88 98 PHE A CA 1
ATOM 752 C C . PHE A 1 98 ? -8.883 4.926 -4.488 1 95.88 98 PHE A C 1
ATOM 754 O O . PHE A 1 98 ? -10.094 4.738 -4.578 1 95.88 98 PHE A O 1
ATOM 761 N N . VAL A 1 99 ? -8.273 5.855 -5.219 1 92.94 99 VAL A N 1
ATOM 762 C CA . VAL A 1 99 ? -8.992 6.469 -6.324 1 92.94 99 VAL A CA 1
ATOM 763 C C . VAL A 1 99 ? -9.391 5.398 -7.34 1 92.94 99 VAL A C 1
ATOM 765 O O . VAL A 1 99 ? -10.555 5.309 -7.738 1 92.94 99 VAL A O 1
ATOM 768 N N . ALA A 1 100 ? -8.422 4.59 -7.738 1 97.62 100 ALA A N 1
ATOM 769 C CA . ALA A 1 100 ? -8.68 3.533 -8.711 1 97.62 100 ALA A CA 1
ATOM 770 C C . ALA A 1 100 ? -9.703 2.533 -8.18 1 97.62 100 ALA A C 1
ATOM 772 O O . ALA A 1 100 ? -10.586 2.082 -8.914 1 97.62 100 ALA A O 1
ATOM 773 N N . ASN A 1 101 ? -9.562 2.199 -6.941 1 96.5 101 ASN A N 1
ATOM 774 C CA . ASN A 1 101 ? -10.492 1.267 -6.312 1 96.5 101 ASN A CA 1
ATOM 775 C C . ASN A 1 101 ? -11.93 1.78 -6.371 1 96.5 101 ASN A C 1
ATOM 777 O O . ASN A 1 101 ? -12.859 1.004 -6.586 1 96.5 101 ASN A O 1
ATOM 781 N N . SER A 1 102 ? -12.125 3.033 -6.086 1 94 102 SER A N 1
ATOM 782 C CA . SER A 1 102 ? -13.453 3.631 -6.074 1 94 102 SER A CA 1
ATOM 783 C C . SER A 1 102 ? -14.094 3.584 -7.461 1 94 102 SER A C 1
ATOM 785 O O . SER A 1 102 ? -15.312 3.65 -7.586 1 94 102 SER A O 1
ATOM 787 N N . ILE A 1 103 ? -13.281 3.41 -8.469 1 95 103 ILE A N 1
ATOM 788 C CA . ILE A 1 103 ? -13.789 3.396 -9.836 1 95 103 ILE A CA 1
ATOM 789 C C . ILE A 1 103 ? -13.945 1.955 -10.312 1 95 103 ILE A C 1
ATOM 791 O O . ILE A 1 103 ? -15.008 1.574 -10.812 1 95 103 ILE A O 1
ATOM 795 N N . GLY A 1 104 ? -12.891 1.145 -10.078 1 95.81 104 GLY A N 1
ATOM 796 C CA . GLY A 1 104 ? -12.867 -0.151 -10.742 1 95.81 104 GLY A CA 1
ATOM 797 C C . GLY A 1 104 ? -12.758 -1.312 -9.773 1 95.81 104 GLY A C 1
ATOM 798 O O . GLY A 1 104 ? -12.555 -2.455 -10.188 1 95.81 104 GLY A O 1
ATOM 799 N N . GLY A 1 105 ? -12.711 -1.107 -8.539 1 94 105 GLY A N 1
ATOM 800 C CA . GLY A 1 105 ? -12.711 -2.189 -7.57 1 94 105 GLY A CA 1
ATOM 801 C C . GLY A 1 105 ? -11.312 -2.666 -7.215 1 94 105 GLY A C 1
ATOM 802 O O . GLY A 1 105 ? -10.344 -1.926 -7.363 1 94 105 GLY A O 1
ATOM 803 N N . LYS A 1 106 ? -11.148 -3.889 -6.719 1 92.12 106 LYS A N 1
ATOM 804 C CA . LYS A 1 106 ? -9.945 -4.422 -6.086 1 92.12 106 LYS A CA 1
ATOM 805 C C . LYS A 1 106 ? -8.797 -4.539 -7.09 1 92.12 106 LYS A C 1
ATOM 807 O O . LYS A 1 106 ? -7.645 -4.254 -6.762 1 92.12 106 LYS A O 1
ATOM 812 N N . THR A 1 107 ? -9.211 -5.02 -8.227 1 93.81 107 THR A N 1
ATOM 813 C CA . THR A 1 107 ? -8.18 -5.152 -9.25 1 93.81 107 THR A CA 1
ATOM 814 C C . THR A 1 107 ? -7.609 -3.787 -9.617 1 93.81 107 THR A C 1
ATOM 816 O O . THR A 1 107 ? -6.398 -3.643 -9.805 1 93.81 107 THR A O 1
ATOM 819 N N . ALA A 1 108 ? -8.492 -2.83 -9.688 1 97.38 108 ALA A N 1
ATOM 820 C CA . ALA A 1 108 ? -8.055 -1.467 -9.977 1 97.38 108 ALA A CA 1
ATOM 821 C C . ALA A 1 108 ? -7.207 -0.906 -8.844 1 97.38 108 ALA A C 1
ATOM 823 O O . ALA A 1 108 ? -6.285 -0.123 -9.07 1 97.38 108 ALA A O 1
ATOM 824 N N . LEU A 1 109 ? -7.492 -1.34 -7.648 1 97.62 109 LEU A N 1
ATOM 825 C CA . LEU A 1 109 ? -6.715 -0.911 -6.492 1 97.62 109 LEU A CA 1
ATOM 826 C C . LEU A 1 109 ? -5.25 -1.312 -6.648 1 97.62 109 LEU A C 1
ATOM 828 O O . LEU A 1 109 ? -4.352 -0.486 -6.457 1 97.62 109 LEU A O 1
ATOM 832 N N . ALA A 1 110 ? -5.031 -2.535 -7.027 1 96.62 110 ALA A N 1
ATOM 833 C CA . ALA A 1 110 ? -3.672 -3.053 -7.172 1 96.62 110 ALA A CA 1
ATOM 834 C C . ALA A 1 110 ? -2.916 -2.307 -8.273 1 96.62 110 ALA A C 1
ATOM 836 O O . ALA A 1 110 ? -1.763 -1.913 -8.078 1 96.62 110 ALA A O 1
ATOM 837 N N . ALA A 1 111 ? -3.594 -2.117 -9.359 1 97.5 111 ALA A N 1
ATOM 838 C CA . ALA A 1 111 ? -2.977 -1.401 -10.469 1 97.5 111 ALA A CA 1
ATOM 839 C C . ALA A 1 111 ? -2.73 0.061 -10.117 1 97.5 111 ALA A C 1
ATOM 841 O O . ALA A 1 111 ? -1.688 0.623 -10.461 1 97.5 111 ALA A O 1
ATOM 842 N N . GLY A 1 112 ? -3.672 0.663 -9.5 1 97.69 112 GLY A N 1
ATOM 843 C CA . GLY A 1 112 ? -3.518 2.043 -9.07 1 97.69 112 GLY A CA 1
ATOM 844 C C . GLY A 1 112 ? -2.381 2.238 -8.086 1 97.69 112 GLY A C 1
ATOM 845 O O . GLY A 1 112 ? -1.655 3.23 -8.156 1 97.69 112 GLY A O 1
ATOM 846 N N . PHE A 1 113 ? -2.242 1.28 -7.219 1 98 113 PHE A N 1
ATOM 847 C CA . PHE A 1 113 ? -1.18 1.361 -6.223 1 98 113 PHE A CA 1
ATOM 848 C C . PHE A 1 113 ? 0.189 1.377 -6.891 1 98 113 PHE A C 1
ATOM 850 O O . PHE A 1 113 ? 1.01 2.256 -6.617 1 98 113 PHE A O 1
ATOM 857 N N . ILE A 1 114 ? 0.418 0.403 -7.746 1 97.88 114 ILE A N 1
ATOM 858 C CA . ILE A 1 114 ? 1.729 0.322 -8.383 1 97.88 114 ILE A CA 1
ATOM 859 C C . ILE A 1 114 ? 1.939 1.534 -9.289 1 97.88 114 ILE A C 1
ATOM 861 O O . ILE A 1 114 ? 3.061 2.033 -9.414 1 97.88 114 ILE A O 1
ATOM 865 N N . GLY A 1 115 ? 0.888 1.953 -9.961 1 97.12 115 GLY A N 1
ATOM 866 C CA . GLY A 1 115 ? 0.997 3.18 -10.734 1 97.12 115 GLY A CA 1
ATOM 867 C C . GLY A 1 115 ? 1.405 4.379 -9.898 1 97.12 115 GLY A C 1
ATOM 868 O O . GLY A 1 115 ? 2.273 5.152 -10.305 1 97.12 115 GLY A O 1
ATOM 869 N N . GLY A 1 116 ? 0.747 4.543 -8.758 1 95.19 116 GLY A N 1
ATOM 870 C CA . GLY A 1 116 ? 1.108 5.617 -7.844 1 95.19 116 GLY A CA 1
ATOM 871 C C . GLY A 1 116 ? 2.521 5.496 -7.309 1 95.19 116 GLY A C 1
ATOM 872 O O . GLY A 1 116 ? 3.215 6.5 -7.137 1 95.19 116 GLY A O 1
ATOM 873 N N . TYR A 1 117 ? 2.875 4.305 -7.027 1 96.12 117 TYR A N 1
ATOM 874 C CA . TYR A 1 117 ? 4.23 4.059 -6.547 1 96.12 117 TYR A CA 1
ATOM 875 C C . TYR A 1 117 ? 5.262 4.465 -7.59 1 96.12 117 TYR A C 1
ATOM 877 O O . TYR A 1 117 ? 6.254 5.125 -7.266 1 96.12 117 TYR A O 1
ATOM 885 N N . ILE A 1 118 ? 5.055 4.121 -8.867 1 95.69 118 ILE A N 1
ATOM 886 C CA . ILE A 1 118 ? 5.977 4.406 -9.961 1 95.69 118 ILE A CA 1
ATOM 887 C C . ILE A 1 118 ? 5.973 5.898 -10.266 1 95.69 118 ILE A C 1
ATOM 889 O O . ILE A 1 118 ? 6.992 6.461 -10.672 1 95.69 118 ILE A O 1
ATOM 893 N N . ALA A 1 119 ? 4.871 6.52 -9.992 1 90.94 119 ALA A N 1
ATOM 894 C CA . ALA A 1 119 ? 4.797 7.965 -10.188 1 90.94 119 ALA A CA 1
ATOM 895 C C . ALA A 1 119 ? 5.801 8.688 -9.289 1 90.94 119 ALA A C 1
ATOM 897 O O . ALA A 1 119 ? 6.34 9.727 -9.672 1 90.94 119 ALA A O 1
ATOM 898 N N . ASN A 1 120 ? 6 8.086 -8.156 1 85.94 120 ASN A N 1
ATOM 899 C CA . ASN A 1 120 ? 6.938 8.672 -7.199 1 85.94 120 ASN A CA 1
ATOM 900 C C . ASN A 1 120 ? 8.352 8.133 -7.402 1 85.94 120 ASN A C 1
ATOM 902 O O . ASN A 1 120 ? 9.328 8.844 -7.18 1 85.94 120 ASN A O 1
ATOM 906 N N . LYS A 1 121 ? 8.414 6.891 -7.668 1 90.25 121 LYS A N 1
ATOM 907 C CA . LYS A 1 121 ? 9.672 6.191 -7.914 1 90.25 121 LYS A CA 1
ATOM 908 C C . LYS A 1 121 ? 9.648 5.477 -9.258 1 90.25 121 LYS A C 1
ATOM 910 O O . LYS A 1 121 ? 9.43 4.262 -9.32 1 90.25 121 LYS A O 1
ATOM 915 N N . PRO A 1 122 ? 10.008 6.207 -10.266 1 91.88 122 PRO A N 1
ATOM 916 C CA . PRO A 1 122 ? 9.875 5.656 -11.617 1 91.88 122 PRO A CA 1
ATOM 917 C C . PRO A 1 122 ? 10.773 4.441 -11.844 1 91.88 122 PRO A C 1
ATOM 919 O O . PRO A 1 122 ? 11.852 4.348 -11.258 1 91.88 122 PRO A O 1
ATOM 922 N N . ILE A 1 123 ? 10.305 3.582 -12.625 1 92.25 123 ILE A N 1
ATOM 923 C CA . ILE A 1 123 ? 11.109 2.441 -13.055 1 92.25 123 ILE A CA 1
ATOM 924 C C . ILE A 1 123 ? 12.242 2.918 -13.969 1 92.25 123 ILE A C 1
ATOM 926 O O . ILE A 1 123 ? 12.008 3.666 -14.922 1 92.25 123 ILE A O 1
ATOM 930 N N . SER A 1 124 ? 13.406 2.451 -13.602 1 90.19 124 SER A N 1
ATOM 931 C CA . SER A 1 124 ? 14.586 2.855 -14.375 1 90.19 124 SER A CA 1
ATOM 932 C C . SER A 1 124 ? 14.562 2.244 -15.773 1 90.19 124 SER A C 1
ATOM 934 O O . SER A 1 124 ? 14.148 1.099 -15.945 1 90.19 124 SER A O 1
ATOM 936 N N . VAL A 1 125 ? 15 2.982 -16.703 1 88.75 125 VAL A N 1
ATOM 937 C CA . VAL A 1 125 ? 15.133 2.514 -18.078 1 88.75 125 VAL A CA 1
ATOM 938 C C . VAL A 1 125 ? 16.609 2.316 -18.406 1 88.75 125 VAL A C 1
ATOM 940 O O . VAL A 1 125 ? 17.484 2.996 -17.859 1 88.75 125 VAL A O 1
ATOM 943 N N . ILE A 1 126 ? 16.859 1.344 -19.219 1 89 126 ILE A N 1
ATOM 944 C CA . ILE A 1 126 ? 18.234 1.069 -19.594 1 89 126 ILE A CA 1
ATOM 945 C C . ILE A 1 126 ? 18.656 1.987 -20.75 1 89 126 ILE A C 1
ATOM 947 O O . ILE A 1 126 ? 18.016 1.993 -21.797 1 89 126 ILE A O 1
ATOM 951 N N . LYS A 1 127 ? 19.641 2.77 -20.547 1 86.25 127 LYS A N 1
ATOM 952 C CA . LYS A 1 127 ? 20.188 3.695 -21.547 1 86.25 127 LYS A CA 1
ATOM 953 C C . LYS A 1 127 ? 21.703 3.664 -21.547 1 86.25 127 LYS A C 1
ATOM 955 O O . LYS A 1 127 ? 22.328 3.188 -20.594 1 86.25 127 LYS A O 1
ATOM 960 N N . LEU A 1 128 ? 22.203 4.078 -22.656 1 85.31 128 LEU A N 1
ATOM 961 C CA . LEU A 1 128 ? 23.656 4.164 -22.781 1 85.31 128 LEU A CA 1
ATOM 962 C C . LEU A 1 128 ? 24.188 5.383 -22.047 1 85.31 128 LEU A C 1
ATOM 964 O O . LEU A 1 128 ? 23.797 6.516 -22.328 1 85.31 128 LEU A O 1
ATOM 968 N N . VAL A 1 129 ? 24.953 5.086 -20.969 1 85.31 129 VAL A N 1
ATOM 969 C CA . VAL A 1 129 ? 25.625 6.133 -20.203 1 85.31 129 VAL A CA 1
ATOM 970 C C . VAL A 1 129 ? 27.125 5.93 -20.25 1 85.31 129 VAL A C 1
ATOM 972 O O . VAL A 1 129 ? 27.641 4.941 -19.719 1 85.31 129 VAL A O 1
ATOM 975 N N . ASP A 1 130 ? 27.828 6.836 -20.75 1 86.12 130 ASP A N 1
ATOM 976 C CA . ASP A 1 130 ? 29.297 6.789 -20.859 1 86.12 130 ASP A CA 1
ATOM 977 C C . ASP A 1 130 ? 29.75 5.492 -21.516 1 86.12 130 ASP A C 1
ATOM 979 O O . ASP A 1 130 ? 30.656 4.824 -21.031 1 86.12 130 ASP A O 1
ATOM 983 N N . GLY A 1 131 ? 29.031 4.957 -22.547 1 83.5 131 GLY A N 1
ATOM 984 C CA . GLY A 1 131 ? 29.422 3.832 -23.375 1 83.5 131 GLY A CA 1
ATOM 985 C C . GLY A 1 131 ? 28.984 2.492 -22.812 1 83.5 131 GLY A C 1
ATOM 986 O O . GLY A 1 131 ? 29.219 1.449 -23.422 1 83.5 131 GLY A O 1
ATOM 987 N N . VAL A 1 132 ? 28.391 2.549 -21.594 1 86.25 132 VAL A N 1
ATOM 988 C CA . VAL A 1 132 ? 27.891 1.308 -21 1 86.25 132 VAL A CA 1
ATOM 989 C C . VAL A 1 132 ? 26.406 1.441 -20.688 1 86.25 132 VAL A C 1
ATOM 991 O O . VAL A 1 132 ? 25.938 2.527 -20.344 1 86.25 132 VAL A O 1
ATOM 994 N N . PHE A 1 133 ? 25.719 0.38 -20.938 1 87 133 PHE A N 1
ATOM 995 C CA . PHE A 1 133 ? 24.297 0.41 -20.594 1 87 133 PHE A CA 1
ATOM 996 C C . PHE A 1 133 ? 24.109 0.378 -19.078 1 87 133 PHE A C 1
ATOM 998 O O . PHE A 1 133 ? 24.766 -0.397 -18.375 1 87 133 PHE A O 1
ATOM 1005 N N . ASP A 1 134 ? 23.375 1.332 -18.625 1 87.62 134 ASP A N 1
ATOM 1006 C CA . ASP A 1 134 ? 23.078 1.397 -17.188 1 87.62 134 ASP A CA 1
ATOM 1007 C C . ASP A 1 134 ? 21.609 1.786 -16.969 1 87.62 134 ASP A C 1
ATOM 1009 O O . ASP A 1 134 ? 20.922 2.215 -17.891 1 87.62 134 ASP A O 1
ATOM 1013 N N . LYS A 1 135 ? 21.203 1.572 -15.805 1 88.38 135 LYS A N 1
ATOM 1014 C CA . LYS A 1 135 ? 19.844 1.933 -15.406 1 88.38 135 LYS A CA 1
ATOM 1015 C C . LYS A 1 135 ? 19.75 3.408 -15.031 1 88.38 135 LYS A C 1
ATOM 1017 O O . LYS A 1 135 ? 20.516 3.887 -14.188 1 88.38 135 LYS A O 1
ATOM 1022 N N . VAL A 1 136 ? 18.906 4.133 -15.727 1 87.56 136 VAL A N 1
ATOM 1023 C CA . VAL A 1 136 ? 18.688 5.551 -15.445 1 87.56 136 VAL A CA 1
ATOM 1024 C C . VAL A 1 136 ? 17.25 5.789 -15.023 1 87.56 136 VAL A C 1
ATOM 1026 O O . VAL A 1 136 ? 16.312 5.371 -15.727 1 87.56 136 VAL A O 1
ATOM 1029 N N . SER A 1 137 ? 17.062 6.477 -13.922 1 87.81 137 SER A N 1
ATOM 1030 C CA . SER A 1 137 ? 15.727 6.773 -13.438 1 87.81 137 SER A CA 1
ATOM 1031 C C . SER A 1 137 ? 15.172 8.039 -14.086 1 87.81 137 SER A C 1
ATOM 1033 O O . SER A 1 137 ? 15.781 9.102 -14 1 87.81 137 SER A O 1
ATOM 1035 N N . PRO A 1 138 ? 14.055 7.922 -14.727 1 87.75 138 PRO A N 1
ATOM 1036 C CA . PRO A 1 138 ? 13.422 9.125 -15.273 1 87.75 138 PRO A CA 1
ATOM 1037 C C . PRO A 1 138 ? 12.953 10.086 -14.188 1 87.75 138 PRO A C 1
ATOM 1039 O O . PRO A 1 138 ? 12.914 9.727 -13.008 1 87.75 138 PRO A O 1
ATOM 1042 N N . VAL A 1 139 ? 12.688 11.312 -14.633 1 81.5 139 VAL A N 1
ATOM 1043 C CA . VAL A 1 139 ? 12.094 12.273 -13.719 1 81.5 139 VAL A CA 1
ATOM 1044 C C . VAL A 1 139 ? 10.711 11.789 -13.281 1 81.5 139 VAL A C 1
ATOM 1046 O O . VAL A 1 139 ? 9.883 11.422 -14.117 1 81.5 139 VAL A O 1
ATOM 1049 N N . PRO A 1 140 ? 10.484 11.742 -12.031 1 85.38 140 PRO A N 1
ATOM 1050 C CA . PRO A 1 140 ? 9.18 11.273 -11.547 1 85.38 140 PRO A CA 1
ATOM 1051 C C . PRO A 1 140 ? 8.023 12.156 -12 1 85.38 140 PRO A C 1
ATOM 1053 O O . PRO A 1 140 ? 8.172 13.383 -12.07 1 85.38 140 PRO A O 1
ATOM 1056 N N . SER A 1 141 ? 6.961 11.539 -12.289 1 83.94 141 SER A N 1
ATOM 1057 C CA . SER A 1 141 ? 5.754 12.273 -12.656 1 83.94 141 SER A CA 1
ATOM 1058 C C . SER A 1 141 ? 5.027 12.789 -11.414 1 83.94 141 SER A C 1
ATOM 1060 O O . SER A 1 141 ? 4.188 13.688 -11.508 1 83.94 141 SER A O 1
ATOM 1062 N N . GLY A 1 142 ? 5.336 12.18 -10.25 1 79.56 142 GLY A N 1
ATOM 1063 C CA . GLY A 1 142 ? 4.844 12.688 -8.977 1 79.56 142 GLY A CA 1
ATOM 1064 C C . GLY A 1 142 ? 3.336 12.594 -8.844 1 79.56 142 GLY A C 1
ATOM 1065 O O . GLY A 1 142 ? 2.727 11.617 -9.289 1 79.56 142 GLY A O 1
ATOM 1066 N N . PHE A 1 143 ? 2.768 13.523 -8.18 1 76.25 143 PHE A N 1
ATOM 1067 C CA . PHE A 1 143 ? 1.35 13.547 -7.84 1 76.25 143 PHE A CA 1
ATOM 1068 C C . PHE A 1 143 ? 0.49 13.609 -9.094 1 76.25 143 PHE A C 1
ATOM 1070 O O . PHE A 1 143 ? -0.557 12.961 -9.172 1 76.25 143 PHE A O 1
ATOM 1077 N N . LEU A 1 144 ? 0.903 14.383 -10.039 1 77.31 144 LEU A N 1
ATOM 1078 C CA . LEU A 1 144 ? 0.156 14.484 -11.289 1 77.31 144 LEU A CA 1
ATOM 1079 C C . LEU A 1 144 ? 0.072 13.133 -11.984 1 77.31 144 LEU A C 1
ATOM 1081 O O . LEU A 1 144 ? -0.995 12.734 -12.461 1 77.31 144 LEU A O 1
ATOM 1085 N N . GLY A 1 145 ? 1.178 12.531 -12.062 1 87.25 145 GLY A N 1
ATOM 1086 C CA . GLY A 1 145 ? 1.181 11.195 -12.633 1 87.25 145 GLY A CA 1
ATOM 1087 C C . GLY A 1 145 ? 0.291 10.227 -11.891 1 87.25 145 GLY A C 1
ATOM 1088 O O . GLY A 1 145 ? -0.356 9.367 -12.5 1 87.25 145 GLY A O 1
ATOM 1089 N N . ALA A 1 146 ? 0.244 10.367 -10.57 1 90.19 146 ALA A N 1
ATOM 1090 C CA . ALA A 1 146 ? -0.568 9.492 -9.734 1 90.19 146 ALA A CA 1
ATOM 1091 C C . ALA A 1 146 ? -2.055 9.672 -10.023 1 90.19 146 ALA A C 1
ATOM 1093 O O . ALA A 1 146 ? -2.811 8.703 -10.078 1 90.19 146 ALA A O 1
ATOM 1094 N N . ILE A 1 147 ? -2.48 10.922 -10.234 1 86.12 147 ILE A N 1
ATOM 1095 C CA . ILE A 1 147 ? -3.879 11.203 -10.539 1 86.12 147 ILE A CA 1
ATOM 1096 C C . ILE A 1 147 ? -4.238 10.609 -11.906 1 86.12 147 ILE A C 1
ATOM 1098 O O . ILE A 1 147 ? -5.246 9.914 -12.039 1 86.12 147 ILE A O 1
ATOM 1102 N N . LEU A 1 148 ? -3.396 10.859 -12.844 1 88.44 148 LEU A N 1
ATOM 1103 C CA . LEU A 1 148 ? -3.658 10.406 -14.203 1 88.44 148 LEU A CA 1
ATOM 1104 C C . LEU A 1 148 ? -3.738 8.891 -14.273 1 88.44 148 LEU A C 1
ATOM 1106 O O . LEU A 1 148 ? -4.664 8.336 -14.867 1 88.44 148 LEU A O 1
ATOM 1110 N N . ILE A 1 149 ? -2.797 8.25 -13.664 1 95.19 149 ILE A N 1
ATOM 1111 C CA . ILE A 1 149 ? -2.74 6.793 -13.781 1 95.19 149 ILE A CA 1
ATOM 1112 C C . ILE A 1 149 ? -3.891 6.168 -12.992 1 95.19 149 ILE A C 1
ATOM 1114 O O . ILE A 1 149 ? -4.438 5.141 -13.398 1 95.19 149 ILE A O 1
ATOM 1118 N N . ALA A 1 150 ? -4.277 6.754 -11.82 1 95.31 150 ALA A N 1
ATOM 1119 C CA . ALA A 1 150 ? -5.371 6.227 -11.016 1 95.31 150 ALA A CA 1
ATOM 1120 C C . ALA A 1 150 ? -6.688 6.262 -11.781 1 95.31 150 ALA A C 1
ATOM 1122 O O . ALA A 1 150 ? -7.441 5.289 -11.781 1 95.31 150 ALA A O 1
ATOM 1123 N N . ILE A 1 151 ? -6.953 7.375 -12.414 1 93.06 151 ILE A N 1
ATOM 1124 C CA . ILE A 1 151 ? -8.172 7.531 -13.195 1 93.06 151 ILE A CA 1
ATOM 1125 C C . ILE A 1 151 ? -8.133 6.594 -14.406 1 93.06 151 ILE A C 1
ATOM 1127 O O . ILE A 1 151 ? -9.117 5.906 -14.688 1 93.06 151 ILE A O 1
ATOM 1131 N N . PHE A 1 152 ? -7.051 6.535 -15.047 1 96.5 152 PHE A N 1
ATOM 1132 C CA . PHE A 1 152 ? -6.902 5.703 -16.234 1 96.5 152 PHE A CA 1
ATOM 1133 C C . PHE A 1 152 ? -7.141 4.234 -15.898 1 96.5 152 PHE A C 1
ATOM 1135 O O . PHE A 1 152 ? -7.957 3.568 -16.531 1 96.5 152 PHE A O 1
ATOM 1142 N N . VAL A 1 153 ? -6.426 3.715 -14.914 1 97.62 153 VAL A N 1
ATOM 1143 C CA . VAL A 1 153 ? -6.527 2.295 -14.602 1 97.62 153 VAL A CA 1
ATOM 1144 C C . VAL A 1 153 ? -7.91 1.99 -14.023 1 97.62 153 VAL A C 1
ATOM 1146 O O . VAL A 1 153 ? -8.477 0.922 -14.281 1 97.62 153 VAL A O 1
ATOM 1149 N N . GLY A 1 154 ? -8.469 2.922 -13.18 1 97.12 154 GLY A N 1
ATOM 1150 C CA . GLY A 1 154 ? -9.82 2.732 -12.672 1 97.12 154 GLY A CA 1
ATOM 1151 C C . GLY A 1 154 ? -10.844 2.504 -13.766 1 97.12 154 GLY A C 1
ATOM 1152 O O . GLY A 1 154 ? -11.562 1.505 -13.75 1 97.12 154 GLY A O 1
ATOM 1153 N N . TYR A 1 155 ? -10.82 3.359 -14.703 1 96.25 155 TYR A N 1
ATOM 1154 C CA . TYR A 1 155 ? -11.812 3.26 -15.773 1 96.25 155 TYR A CA 1
ATOM 1155 C C . TYR A 1 155 ? -11.461 2.131 -16.734 1 96.25 155 TYR A C 1
ATOM 1157 O O . TYR A 1 155 ? -12.352 1.52 -17.328 1 96.25 155 TYR A O 1
ATOM 1165 N N . THR A 1 156 ? -10.195 1.846 -16.906 1 97.38 156 THR A N 1
ATOM 1166 C CA . THR A 1 156 ? -9.789 0.726 -17.75 1 97.38 156 THR A CA 1
ATOM 1167 C C . THR A 1 156 ? -10.312 -0.592 -17.188 1 97.38 156 THR A C 1
ATOM 1169 O O . THR A 1 156 ? -10.891 -1.398 -17.922 1 97.38 156 THR A O 1
ATOM 1172 N N . VAL A 1 157 ? -10.109 -0.827 -15.93 1 97 157 VAL A N 1
ATOM 1173 C CA . VAL A 1 157 ? -10.57 -2.064 -15.312 1 97 157 VAL A CA 1
ATOM 1174 C C . VAL A 1 157 ? -12.094 -2.141 -15.383 1 97 157 VAL A C 1
ATOM 1176 O O . VAL A 1 157 ? -12.656 -3.203 -15.672 1 97 157 VAL A O 1
ATOM 1179 N N . LYS A 1 158 ? -12.773 -1.024 -15.07 1 95.62 158 LYS A N 1
ATOM 1180 C CA . LYS A 1 158 ? -14.234 -0.976 -15.18 1 95.62 158 LYS A CA 1
ATOM 1181 C C . LYS A 1 158 ? -14.688 -1.336 -16.594 1 95.62 158 LYS A C 1
ATOM 1183 O O . LYS A 1 158 ? -15.656 -2.086 -16.766 1 95.62 158 LYS A O 1
ATOM 1188 N N . TRP A 1 159 ? -13.961 -0.781 -17.547 1 96.88 159 TRP A N 1
ATOM 1189 C CA . TRP A 1 159 ? -14.273 -1.034 -18.953 1 96.88 159 TRP A CA 1
ATOM 1190 C C . TRP A 1 159 ? -14.039 -2.5 -19.312 1 96.88 159 TRP A C 1
ATOM 1192 O O . TRP A 1 159 ? -14.859 -3.115 -20 1 96.88 159 TRP A O 1
ATOM 1202 N N . LEU A 1 160 ? -12.938 -3.066 -18.891 1 96.56 160 LEU A N 1
ATOM 1203 C CA . LEU A 1 160 ? -12.625 -4.465 -19.172 1 96.56 160 LEU A CA 1
ATOM 1204 C C . LEU A 1 160 ? -13.688 -5.383 -18.562 1 96.56 160 LEU A C 1
ATOM 1206 O O . LEU A 1 160 ? -14.133 -6.332 -19.219 1 96.56 160 LEU A O 1
ATOM 1210 N N . ASN A 1 161 ? -14.062 -5.098 -17.344 1 93.69 161 ASN A N 1
ATOM 1211 C CA . ASN A 1 161 ? -15.078 -5.91 -16.672 1 93.69 161 ASN A CA 1
ATOM 1212 C C . ASN A 1 161 ? -16.422 -5.855 -17.406 1 93.69 161 ASN A C 1
ATOM 1214 O O . ASN A 1 161 ? -17.141 -6.852 -17.453 1 93.69 161 ASN A O 1
ATOM 1218 N N . LYS A 1 162 ? -16.781 -4.75 -17.906 1 92.88 162 LYS A N 1
ATOM 1219 C CA . LYS A 1 162 ? -18.062 -4.539 -18.562 1 92.88 162 LYS A CA 1
ATOM 1220 C C . LYS A 1 162 ? -18.078 -5.145 -19.953 1 92.88 162 LYS A C 1
ATOM 1222 O O . LYS A 1 162 ? -19.094 -5.699 -20.391 1 92.88 162 LYS A O 1
ATOM 1227 N N . HIS A 1 163 ? -16.969 -5.152 -20.641 1 94.44 163 HIS A N 1
ATOM 1228 C CA . HIS A 1 163 ? -17 -5.453 -22.078 1 94.44 163 HIS A CA 1
ATOM 1229 C C . HIS A 1 163 ? -16.484 -6.867 -22.344 1 94.44 163 HIS A C 1
ATOM 1231 O O . HIS A 1 163 ? -16.781 -7.438 -23.391 1 94.44 163 HIS A O 1
ATOM 1237 N N . ILE A 1 164 ? -15.656 -7.375 -21.516 1 94.31 164 ILE A N 1
ATOM 1238 C CA . ILE A 1 164 ? -15.227 -8.758 -21.703 1 94.31 164 ILE A CA 1
ATOM 1239 C C . ILE A 1 164 ? -16.266 -9.695 -21.094 1 94.31 164 ILE A C 1
ATOM 1241 O O . ILE A 1 164 ? -16.344 -9.812 -19.859 1 94.31 164 ILE A O 1
ATOM 1245 N N . LYS A 1 165 ? -17 -10.281 -21.953 1 91.25 165 LYS A N 1
ATOM 1246 C CA . LYS A 1 165 ? -18.016 -11.234 -21.531 1 91.25 165 LYS A CA 1
ATOM 1247 C C . LYS A 1 165 ? -17.641 -12.656 -21.922 1 91.25 165 LYS A C 1
ATOM 1249 O O . LYS A 1 165 ? -17.391 -12.938 -23.094 1 91.25 165 LYS A O 1
ATOM 1254 N N . LEU A 1 166 ? -17.422 -13.414 -20.906 1 87.94 166 LEU A N 1
ATOM 1255 C CA . LEU A 1 166 ? -17.094 -14.812 -21.141 1 87.94 166 LEU A CA 1
ATOM 1256 C C . LEU A 1 166 ? -18.172 -15.727 -20.547 1 87.94 166 LEU A C 1
ATOM 1258 O O . LEU A 1 166 ? -18.891 -15.336 -19.641 1 87.94 166 LEU A O 1
ATOM 1262 N N . PRO A 1 167 ? -18.281 -16.906 -21.109 1 84.06 167 PRO A N 1
ATOM 1263 C CA . PRO A 1 167 ? -19.203 -17.875 -20.516 1 84.06 167 PRO A CA 1
ATOM 1264 C C . PRO A 1 167 ? -18.859 -18.219 -19.062 1 84.06 167 PRO A C 1
ATOM 1266 O O . PRO A 1 167 ? -17.75 -17.938 -18.609 1 84.06 167 PRO A O 1
ATOM 1269 N N . GLU A 1 168 ? -19.75 -18.734 -18.375 1 78 168 GLU A N 1
ATOM 1270 C CA . GLU A 1 168 ? -19.672 -18.984 -16.953 1 78 168 GLU A CA 1
ATOM 1271 C C . GLU A 1 168 ? -18.438 -19.812 -16.609 1 78 168 GLU A C 1
ATOM 1273 O O . GLU A 1 168 ? -17.781 -19.578 -15.578 1 78 168 GLU A O 1
ATOM 1278 N N . ASN A 1 169 ? -18.078 -20.734 -17.516 1 74.56 169 ASN A N 1
ATOM 1279 C CA . ASN A 1 169 ? -16.969 -21.641 -17.234 1 74.56 169 ASN A CA 1
ATOM 1280 C C . ASN A 1 169 ? -15.625 -20.922 -17.344 1 74.56 169 ASN A C 1
ATOM 1282 O O . ASN A 1 169 ? -14.609 -21.438 -16.859 1 74.56 169 ASN A O 1
ATOM 1286 N N . TRP A 1 170 ? -15.703 -19.688 -17.875 1 82.31 170 TRP A N 1
ATOM 1287 C CA . TRP A 1 170 ? -14.469 -18.953 -18.094 1 82.31 170 TRP A CA 1
ATOM 1288 C C . TRP A 1 170 ? -14.375 -17.75 -17.156 1 82.31 170 TRP A C 1
ATOM 1290 O O . TRP A 1 170 ? -13.445 -16.953 -17.25 1 82.31 170 TRP A O 1
ATOM 1300 N N . LEU A 1 171 ? -15.273 -17.688 -16.234 1 80.75 171 LEU A N 1
ATOM 1301 C CA . LEU A 1 171 ? -15.336 -16.516 -15.375 1 80.75 171 LEU A CA 1
ATOM 1302 C C . LEU A 1 171 ? -14.141 -16.469 -14.438 1 80.75 171 LEU A C 1
ATOM 1304 O O . LEU A 1 171 ? -13.617 -15.391 -14.133 1 80.75 171 LEU A O 1
ATOM 1308 N N . ALA A 1 172 ? -13.75 -17.641 -14.023 1 76.06 172 ALA A N 1
ATOM 1309 C CA . ALA A 1 172 ? -12.57 -17.688 -13.156 1 76.06 172 ALA A CA 1
ATOM 1310 C C . ALA A 1 172 ? -11.328 -17.203 -13.898 1 76.06 172 ALA A C 1
ATOM 1312 O O . ALA A 1 172 ? -10.477 -16.531 -13.32 1 76.06 172 ALA A O 1
ATOM 1313 N N . PHE A 1 173 ? -11.25 -17.625 -15.133 1 84.31 173 PHE A N 1
ATOM 1314 C CA . PHE A 1 173 ? -10.133 -17.172 -15.953 1 84.31 173 PHE A CA 1
ATOM 1315 C C . PHE A 1 173 ? -10.172 -15.648 -16.109 1 84.31 173 PHE A C 1
ATOM 1317 O O . PHE A 1 173 ? -9.141 -14.984 -15.961 1 84.31 173 PHE A O 1
ATOM 1324 N N . LYS A 1 174 ? -11.32 -15.164 -16.406 1 87.25 174 LYS A N 1
ATOM 1325 C CA . LYS A 1 174 ? -11.5 -13.727 -16.625 1 87.25 174 LYS A CA 1
ATOM 1326 C C . LYS A 1 174 ? -11.086 -12.938 -15.375 1 87.25 174 LYS A C 1
ATOM 1328 O O . LYS A 1 174 ? -10.266 -12.031 -15.461 1 87.25 174 LYS A O 1
ATOM 1333 N N . THR A 1 175 ? -11.531 -13.312 -14.203 1 82.38 175 THR A N 1
ATOM 1334 C CA . THR A 1 175 ? -11.414 -12.5 -13 1 82.38 175 THR A CA 1
ATOM 1335 C C . THR A 1 175 ? -10.07 -12.719 -12.32 1 82.38 175 THR A C 1
ATOM 1337 O O . THR A 1 175 ? -9.539 -11.812 -11.672 1 82.38 175 THR A O 1
ATOM 1340 N N . THR A 1 176 ? -9.523 -13.867 -12.555 1 79.38 176 THR A N 1
ATOM 1341 C CA . THR A 1 176 ? -8.312 -14.188 -11.805 1 79.38 176 THR A CA 1
ATOM 1342 C C . THR A 1 176 ? -7.074 -13.953 -12.656 1 79.38 176 THR A C 1
ATOM 1344 O O . THR A 1 176 ? -5.996 -13.664 -12.133 1 79.38 176 THR A O 1
ATOM 1347 N N . PHE A 1 177 ? -7.293 -14.047 -13.875 1 84.25 177 PHE A N 1
ATOM 1348 C CA . PHE A 1 177 ? -6.109 -13.984 -14.719 1 84.25 177 PHE A CA 1
ATOM 1349 C C . PHE A 1 177 ? -6.23 -12.852 -15.734 1 84.25 177 PHE A C 1
ATOM 1351 O O . PHE A 1 177 ? -5.434 -11.906 -15.719 1 84.25 177 PHE A O 1
ATOM 1358 N N . LEU A 1 178 ? -7.18 -12.875 -16.516 1 90.56 178 LEU A N 1
ATOM 1359 C CA . LEU A 1 178 ? -7.238 -12.031 -17.703 1 90.56 178 LEU A CA 1
ATOM 1360 C C . LEU A 1 178 ? -7.301 -10.555 -17.328 1 90.56 178 LEU A C 1
ATOM 1362 O O . LEU A 1 178 ? -6.492 -9.758 -17.797 1 90.56 178 LEU A O 1
ATOM 1366 N N . ILE A 1 179 ? -8.242 -10.211 -16.484 1 93.12 179 ILE A N 1
ATOM 1367 C CA . ILE A 1 179 ? -8.445 -8.812 -16.125 1 93.12 179 ILE A CA 1
ATOM 1368 C C . ILE A 1 179 ? -7.238 -8.297 -15.352 1 93.12 179 ILE A C 1
ATOM 1370 O O . ILE A 1 179 ? -6.711 -7.223 -15.648 1 93.12 179 ILE A O 1
ATOM 1374 N N . PRO A 1 180 ? -6.777 -9.055 -14.414 1 91.25 180 PRO A N 1
ATOM 1375 C CA . PRO A 1 180 ? -5.578 -8.594 -13.703 1 91.25 180 PRO A CA 1
ATOM 1376 C C . PRO A 1 180 ? -4.371 -8.445 -14.625 1 91.25 180 PRO A C 1
ATOM 1378 O O . PRO A 1 180 ? -3.623 -7.469 -14.516 1 91.25 180 PRO A O 1
ATOM 1381 N N . LEU A 1 181 ? -4.223 -9.359 -15.508 1 91.25 181 LEU A N 1
ATOM 1382 C CA . LEU A 1 181 ? -3.092 -9.289 -16.422 1 91.25 181 LEU A CA 1
ATOM 1383 C C . LEU A 1 181 ? -3.186 -8.062 -17.312 1 91.25 181 LEU A C 1
ATOM 1385 O O . LEU A 1 181 ? -2.217 -7.312 -17.453 1 91.25 181 LEU A O 1
ATOM 1389 N N . LEU A 1 182 ? -4.316 -7.926 -17.906 1 95.75 182 LEU A N 1
ATOM 1390 C CA . LEU A 1 182 ? -4.504 -6.797 -18.812 1 95.75 182 LEU A CA 1
ATOM 1391 C C . LEU A 1 182 ? -4.352 -5.473 -18.062 1 95.75 182 LEU A C 1
ATOM 1393 O O . LEU A 1 182 ? -3.771 -4.523 -18.594 1 95.75 182 LEU A O 1
ATOM 1397 N N . SER A 1 183 ? -4.902 -5.434 -16.891 1 96 183 SER A N 1
ATOM 1398 C CA . SER A 1 183 ? -4.793 -4.227 -16.078 1 96 183 SER A CA 1
ATOM 1399 C C . SER A 1 183 ? -3.336 -3.898 -15.758 1 96 183 SER A C 1
ATOM 1401 O O . SER A 1 183 ? -2.92 -2.742 -15.859 1 96 183 SER A O 1
ATOM 1403 N N . 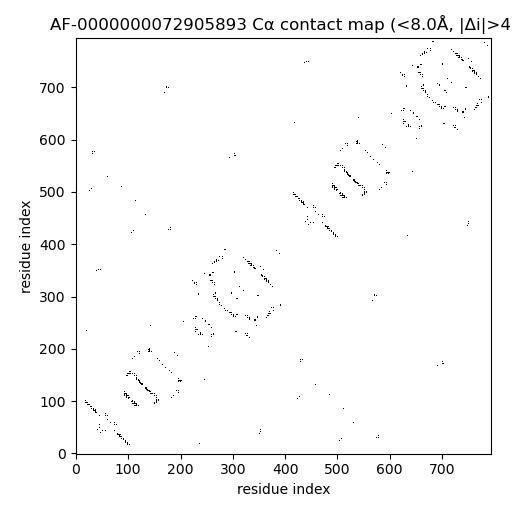ALA A 1 184 ? -2.59 -4.918 -15.406 1 95 184 ALA A N 1
ATOM 1404 C CA . ALA A 1 184 ? -1.184 -4.727 -15.062 1 95 184 ALA A CA 1
ATOM 1405 C C . ALA A 1 184 ? -0.375 -4.293 -16.281 1 95 184 ALA A C 1
ATOM 1407 O O . ALA A 1 184 ? 0.462 -3.391 -16.188 1 95 184 ALA A O 1
ATOM 1408 N N . VAL A 1 185 ? -0.637 -4.914 -17.375 1 96 185 VAL A N 1
ATOM 1409 C CA . VAL A 1 185 ? 0.099 -4.613 -18.609 1 96 185 VAL A CA 1
ATOM 1410 C C . VAL A 1 185 ? -0.215 -3.191 -19.062 1 96 185 VAL A C 1
ATOM 1412 O O . VAL A 1 185 ? 0.692 -2.426 -19.391 1 96 185 VAL A O 1
ATOM 1415 N N . LEU A 1 186 ? -1.444 -2.883 -19.094 1 97.25 186 LEU A N 1
ATOM 1416 C CA . LEU A 1 186 ? -1.844 -1.55 -19.531 1 97.25 186 LEU A CA 1
ATOM 1417 C C . LEU A 1 186 ? -1.325 -0.483 -18.578 1 97.25 186 LEU A C 1
ATOM 1419 O O . LEU A 1 186 ? -0.921 0.6 -19 1 97.25 186 LEU A O 1
ATOM 1423 N N . CYS A 1 187 ? -1.36 -0.757 -17.297 1 97.38 187 CYS A N 1
ATOM 1424 C CA . CYS A 1 187 ? -0.803 0.168 -16.312 1 97.38 187 CYS A CA 1
ATOM 1425 C C . CYS A 1 187 ? 0.691 0.367 -16.531 1 97.38 187 CYS A C 1
ATOM 1427 O O . CYS A 1 187 ? 1.179 1.499 -16.531 1 97.38 187 CYS A O 1
ATOM 1429 N N . MET A 1 188 ? 1.377 -0.751 -16.75 1 96.69 188 MET A N 1
ATOM 1430 C CA . MET A 1 188 ? 2.818 -0.697 -16.984 1 96.69 188 MET A CA 1
ATOM 1431 C C . MET A 1 188 ? 3.148 0.126 -18.219 1 96.69 188 MET A C 1
ATOM 1433 O O . MET A 1 188 ? 4.008 1.009 -18.172 1 96.69 188 MET A O 1
ATOM 1437 N N . ILE A 1 189 ? 2.469 -0.096 -19.297 1 96.44 189 ILE A N 1
ATOM 1438 C CA . ILE A 1 189 ? 2.699 0.604 -20.562 1 96.44 189 ILE A CA 1
ATOM 1439 C C . ILE A 1 189 ? 2.363 2.086 -20.391 1 96.44 189 ILE A C 1
ATOM 1441 O O . ILE A 1 189 ? 3.137 2.953 -20.812 1 96.44 189 ILE A O 1
ATOM 1445 N N . ALA A 1 190 ? 1.234 2.361 -19.797 1 96.94 190 ALA A N 1
ATOM 1446 C CA . ALA A 1 190 ? 0.808 3.744 -19.594 1 96.94 190 ALA A CA 1
ATOM 1447 C C . ALA A 1 190 ? 1.808 4.512 -18.734 1 96.94 190 ALA A C 1
ATOM 1449 O O . ALA A 1 190 ? 2.135 5.664 -19.031 1 96.94 190 ALA A O 1
ATOM 1450 N N . MET A 1 191 ? 2.256 3.863 -17.656 1 94.81 191 MET A N 1
ATOM 1451 C CA . MET A 1 191 ? 3.154 4.543 -16.734 1 94.81 191 MET A CA 1
ATOM 1452 C C . MET A 1 191 ? 4.512 4.801 -17.375 1 94.81 191 MET A C 1
ATOM 1454 O O . MET A 1 191 ? 5.039 5.91 -17.297 1 94.81 191 MET A O 1
ATOM 1458 N N . ILE A 1 192 ? 5.07 3.836 -18.031 1 92.38 192 ILE A N 1
ATOM 1459 C CA . ILE A 1 192 ? 6.457 3.891 -18.484 1 92.38 192 ILE A CA 1
ATOM 1460 C C . ILE A 1 192 ? 6.559 4.746 -19.734 1 92.38 192 ILE A C 1
ATOM 1462 O O . ILE A 1 192 ? 7.5 5.535 -19.891 1 92.38 192 ILE A O 1
ATOM 1466 N N . PHE A 1 193 ? 5.543 4.672 -20.609 1 92.81 193 PHE A N 1
ATOM 1467 C CA . PHE A 1 193 ? 5.742 5.27 -21.922 1 92.81 193 PHE A CA 1
ATOM 1468 C C . PHE A 1 193 ? 4.914 6.543 -22.062 1 92.81 193 PHE A C 1
ATOM 1470 O O . PHE A 1 193 ? 5.141 7.336 -22.984 1 92.81 193 PHE A O 1
ATOM 1477 N N . VAL A 1 194 ? 4.016 6.793 -21.141 1 94.56 194 VAL A N 1
ATOM 1478 C CA . VAL A 1 194 ? 3.164 7.965 -21.328 1 94.56 194 VAL A CA 1
ATOM 1479 C C . VAL A 1 194 ? 3.195 8.828 -20.062 1 94.56 194 VAL A C 1
ATOM 1481 O O . VAL A 1 194 ? 3.74 9.938 -20.078 1 94.56 194 VAL A O 1
ATOM 1484 N N . VAL A 1 195 ? 2.816 8.297 -18.953 1 92.69 195 VAL A N 1
ATOM 1485 C CA . VAL A 1 195 ? 2.555 9.094 -17.75 1 92.69 195 VAL A CA 1
ATOM 1486 C C . VAL A 1 195 ? 3.871 9.609 -17.188 1 92.69 195 VAL A C 1
ATOM 1488 O O . VAL A 1 195 ? 3.979 10.789 -16.828 1 92.69 195 VAL A O 1
ATOM 1491 N N . THR A 1 196 ? 4.859 8.703 -17.016 1 90.62 196 THR A N 1
ATOM 1492 C CA . THR A 1 196 ? 6.129 9.109 -16.422 1 90.62 196 THR A CA 1
ATOM 1493 C C . THR A 1 196 ? 6.824 10.148 -17.297 1 90.62 196 THR A C 1
ATOM 1495 O O . THR A 1 196 ? 7.203 11.219 -16.828 1 90.62 196 THR A O 1
ATOM 1498 N N . PRO A 1 197 ? 6.938 9.891 -18.641 1 89.75 197 PRO A N 1
ATOM 1499 C CA . PRO A 1 197 ? 7.609 10.898 -19.469 1 89.75 197 PRO A CA 1
ATOM 1500 C C . PRO A 1 197 ? 6.824 12.203 -19.578 1 89.75 197 PRO A C 1
ATOM 1502 O O . PRO A 1 197 ? 7.402 13.289 -19.5 1 89.75 197 PRO A O 1
ATOM 1505 N N . VAL A 1 198 ? 5.57 12.133 -19.703 1 87.5 198 VAL A N 1
ATOM 1506 C CA . VAL A 1 198 ? 4.746 13.328 -19.844 1 87.5 198 VAL A CA 1
ATOM 1507 C C . VAL A 1 198 ? 4.684 14.07 -18.516 1 87.5 198 VAL A C 1
ATOM 1509 O O . VAL A 1 198 ? 4.832 15.297 -18.469 1 87.5 198 VAL A O 1
ATOM 1512 N N . GLY A 1 199 ? 4.418 13.305 -17.469 1 81.38 199 GLY A N 1
ATOM 1513 C CA . GLY A 1 199 ? 4.383 13.93 -16.156 1 81.38 199 GLY A CA 1
ATOM 1514 C C . GLY A 1 199 ? 5.703 14.555 -15.766 1 81.38 199 GLY A C 1
ATOM 1515 O O . GLY A 1 199 ? 5.727 15.648 -15.188 1 81.38 199 GLY A O 1
ATOM 1516 N N . GLY A 1 200 ? 6.742 13.836 -16.078 1 77.69 200 GLY A N 1
ATOM 1517 C CA . GLY A 1 200 ? 8.062 14.406 -15.836 1 77.69 200 GLY A CA 1
ATOM 1518 C C . GLY A 1 200 ? 8.312 15.688 -16.609 1 77.69 200 GLY A C 1
ATOM 1519 O O . GLY A 1 200 ? 8.859 16.656 -16.062 1 77.69 200 GLY A O 1
ATOM 1520 N N . TRP A 1 201 ? 7.887 15.688 -17.812 1 83.56 201 TRP A N 1
ATOM 1521 C CA . TRP A 1 201 ? 8.039 16.859 -18.656 1 83.56 201 TRP A CA 1
ATOM 1522 C C . TRP A 1 201 ? 7.238 18.047 -18.109 1 83.56 201 TRP A C 1
ATOM 1524 O O . TRP A 1 201 ? 7.719 19.172 -18.094 1 83.56 201 TRP A O 1
ATOM 1534 N N . ILE A 1 202 ? 6.07 17.797 -17.688 1 77.56 202 ILE A N 1
ATOM 1535 C CA . ILE A 1 202 ? 5.23 18.859 -17.125 1 77.56 202 ILE A CA 1
ATOM 1536 C C . ILE A 1 202 ? 5.891 19.422 -15.867 1 77.56 202 ILE A C 1
ATOM 1538 O O . ILE A 1 202 ? 5.902 20.641 -15.656 1 77.56 202 ILE A O 1
ATOM 1542 N N . ASN A 1 203 ? 6.402 18.547 -15.125 1 72.06 203 ASN A N 1
ATOM 1543 C CA . ASN A 1 203 ? 7.074 18.984 -13.906 1 72.06 203 ASN A CA 1
ATOM 1544 C C . ASN A 1 203 ? 8.289 19.859 -14.219 1 72.06 203 ASN A C 1
ATOM 1546 O O . ASN A 1 203 ? 8.555 20.828 -13.516 1 72.06 203 ASN A O 1
ATOM 1550 N N . ILE A 1 204 ? 8.969 19.547 -15.273 1 74.81 204 ILE A N 1
ATOM 1551 C CA . ILE A 1 204 ? 10.125 20.328 -15.688 1 74.81 204 ILE A CA 1
ATOM 1552 C C . ILE A 1 204 ? 9.664 21.688 -16.188 1 74.81 204 ILE A C 1
ATOM 1554 O O . ILE A 1 204 ? 10.281 22.719 -15.891 1 74.81 204 ILE A O 1
ATOM 1558 N N . GLN A 1 205 ? 8.57 21.688 -16.922 1 77.56 205 GLN A N 1
ATOM 1559 C CA . GLN A 1 205 ? 8.047 22.953 -17.438 1 77.56 205 GLN A CA 1
ATOM 1560 C C . GLN A 1 205 ? 7.562 23.844 -16.312 1 77.56 205 GLN A C 1
ATOM 1562 O O . GLN A 1 205 ? 7.766 25.062 -16.344 1 77.56 205 GLN A O 1
ATOM 1567 N N . ILE A 1 206 ? 6.914 23.281 -15.375 1 71.81 206 ILE A N 1
ATOM 1568 C CA . ILE A 1 206 ? 6.445 24.047 -14.227 1 71.81 206 ILE A CA 1
ATOM 1569 C C . ILE A 1 206 ? 7.637 24.656 -13.484 1 71.81 206 ILE A C 1
ATOM 1571 O O . ILE A 1 206 ? 7.602 25.812 -13.086 1 71.81 206 ILE A O 1
ATOM 1575 N N . ARG A 1 207 ? 8.586 23.859 -13.336 1 68.94 207 ARG A N 1
ATOM 1576 C CA . ARG A 1 207 ? 9.805 24.344 -12.695 1 68.94 207 ARG A CA 1
ATOM 1577 C C . ARG A 1 207 ? 10.414 25.5 -13.484 1 68.94 207 ARG A C 1
ATOM 1579 O O . ARG A 1 207 ? 10.859 26.484 -12.906 1 68.94 207 ARG A O 1
ATOM 1586 N N . ASN A 1 208 ? 10.359 25.344 -14.766 1 76.38 208 ASN A N 1
ATOM 1587 C CA . ASN A 1 208 ? 10.914 26.375 -15.625 1 76.38 208 ASN A CA 1
ATOM 1588 C C . ASN A 1 208 ? 10.102 27.672 -15.547 1 76.38 208 ASN A C 1
ATOM 1590 O O . ASN A 1 208 ? 10.664 28.766 -15.492 1 76.38 208 ASN A O 1
ATOM 1594 N N . ILE A 1 209 ? 8.812 27.516 -15.594 1 76.69 209 ILE A N 1
ATOM 1595 C CA . ILE A 1 209 ? 7.926 28.672 -15.531 1 76.69 209 ILE A CA 1
ATOM 1596 C C . ILE A 1 209 ? 8.094 29.375 -14.195 1 76.69 209 ILE A C 1
ATOM 1598 O O . ILE A 1 209 ? 8.117 30.609 -14.133 1 76.69 209 ILE A O 1
ATOM 1602 N N . LEU A 1 210 ? 8.25 28.641 -13.156 1 69.94 210 LEU A N 1
ATOM 1603 C CA . LEU A 1 210 ? 8.43 29.203 -11.828 1 69.94 210 LEU A CA 1
ATOM 1604 C C . LEU A 1 210 ? 9.789 29.891 -11.711 1 69.94 210 LEU A C 1
ATOM 1606 O O . LEU A 1 210 ? 9.914 30.938 -11.055 1 69.94 210 LEU A O 1
ATOM 1610 N N . GLU A 1 211 ? 10.656 29.266 -12.32 1 72.88 211 GLU A N 1
ATOM 1611 C CA . GLU A 1 211 ? 11.984 29.859 -12.328 1 72.88 211 GLU A CA 1
ATOM 1612 C C . GLU A 1 211 ? 12 31.172 -13.125 1 72.88 211 GLU A C 1
ATOM 1614 O O . GLU A 1 211 ? 12.648 32.125 -12.727 1 72.88 211 GLU A O 1
ATOM 1619 N N . LEU A 1 212 ? 11.234 31.125 -14.18 1 75.69 212 LEU A N 1
ATOM 1620 C CA . LEU A 1 212 ? 11.141 32.312 -15.008 1 75.69 212 LEU A CA 1
ATOM 1621 C C . LEU A 1 212 ? 10.375 33.438 -14.289 1 75.69 212 LEU A C 1
ATOM 1623 O O . LEU A 1 212 ? 10.703 34.594 -14.422 1 75.69 212 LEU A O 1
ATOM 1627 N N . ALA A 1 213 ? 9.328 32.906 -13.586 1 76.94 213 ALA A N 1
ATOM 1628 C CA . ALA A 1 213 ? 8.516 33.875 -12.859 1 76.94 213 ALA A CA 1
ATOM 1629 C C . ALA A 1 213 ? 9.273 34.438 -11.672 1 76.94 213 ALA A C 1
ATOM 1631 O O . ALA A 1 213 ? 8.984 35.562 -11.219 1 76.94 213 ALA A O 1
ATOM 1632 N N . GLY A 1 214 ? 10.203 33.75 -11.305 1 72.56 214 GLY A N 1
ATOM 1633 C CA . GLY A 1 214 ? 11.016 34.219 -10.188 1 72.56 214 GLY A CA 1
ATOM 1634 C C . GLY A 1 214 ? 10.227 34.344 -8.898 1 72.56 214 GLY A C 1
ATOM 1635 O O . GLY A 1 214 ? 9.422 33.469 -8.562 1 72.56 214 GLY A O 1
ATOM 1636 N N . LYS A 1 215 ? 10.43 35.344 -8.234 1 76.81 215 LYS A N 1
ATOM 1637 C CA . LYS A 1 215 ? 9.82 35.625 -6.938 1 76.81 215 LYS A CA 1
ATOM 1638 C C . LYS A 1 215 ? 8.336 35.938 -7.09 1 76.81 215 LYS A C 1
ATOM 1640 O O . LYS A 1 215 ? 7.527 35.594 -6.23 1 76.81 215 LYS A O 1
ATOM 1645 N N . GLN A 1 216 ? 8.016 36.469 -8.172 1 81.56 216 GLN A N 1
ATOM 1646 C CA . GLN A 1 216 ? 6.629 36.844 -8.398 1 81.56 216 GLN A CA 1
ATOM 1647 C C . GLN A 1 216 ? 5.734 35.625 -8.516 1 81.56 216 GLN A C 1
ATOM 1649 O O . GLN A 1 216 ? 4.602 35.625 -8.031 1 81.56 216 GLN A O 1
ATOM 1654 N N . GLY A 1 217 ? 6.199 34.688 -9.195 1 82.5 217 GLY A N 1
ATOM 1655 C CA . GLY A 1 217 ? 5.445 33.438 -9.305 1 82.5 217 GLY A CA 1
ATOM 1656 C C . GLY A 1 217 ? 5.215 32.781 -7.973 1 82.5 217 GLY A C 1
ATOM 1657 O O . GLY A 1 217 ? 4.141 32.219 -7.73 1 82.5 217 GLY A O 1
ATOM 1658 N N . GLU A 1 218 ? 6.168 32.844 -7.207 1 83.31 218 GLU A N 1
ATOM 1659 C CA . GLU A 1 218 ? 6.055 32.25 -5.875 1 83.31 218 GLU A CA 1
ATOM 1660 C C . GLU A 1 218 ? 5.004 33 -5.039 1 83.31 218 GLU A C 1
ATOM 1662 O O . GLU A 1 218 ? 4.289 32.375 -4.25 1 83.31 218 GLU A O 1
ATOM 1667 N N . TYR A 1 219 ? 4.914 34.312 -5.293 1 89.88 219 TYR A N 1
ATOM 1668 C CA . TYR A 1 219 ? 3.967 35.125 -4.527 1 89.88 219 TYR A CA 1
ATOM 1669 C C . TYR A 1 219 ? 2.535 34.812 -4.961 1 89.88 219 TYR A C 1
ATOM 1671 O O . TYR A 1 219 ? 1.632 34.75 -4.125 1 89.88 219 TYR A O 1
ATOM 1679 N N . VAL A 1 220 ? 2.322 34.656 -6.184 1 88.81 220 VAL A N 1
ATOM 1680 C CA . VAL A 1 220 ? 0.989 34.344 -6.691 1 88.81 220 VAL A CA 1
ATOM 1681 C C . VAL A 1 220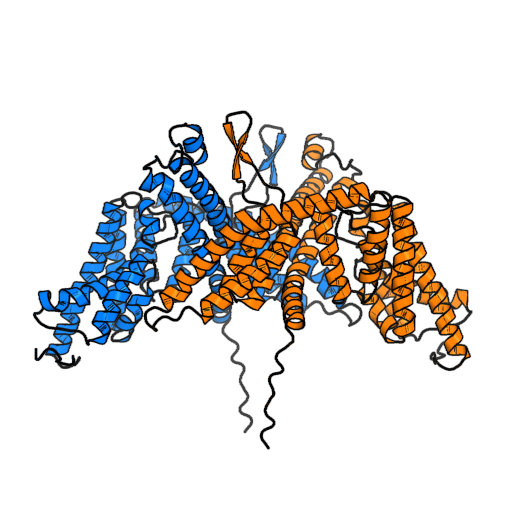 ? 0.544 32.969 -6.188 1 88.81 220 VAL A C 1
ATOM 1683 O O . VAL A 1 220 ? -0.605 32.812 -5.777 1 88.81 220 VAL A O 1
ATOM 1686 N N . TYR A 1 221 ? 1.475 32.094 -6.277 1 88.06 221 TYR A N 1
ATOM 1687 C CA . TYR A 1 221 ? 1.197 30.75 -5.75 1 88.06 221 TYR A CA 1
ATOM 1688 C C . TYR A 1 221 ? 0.835 30.812 -4.27 1 88.06 221 TYR A C 1
ATOM 1690 O O . TYR A 1 221 ? -0.126 30.172 -3.83 1 88.06 221 TYR A O 1
ATOM 1698 N N . ALA A 1 222 ? 1.583 31.531 -3.578 1 90.12 222 ALA A N 1
ATOM 1699 C CA . ALA A 1 222 ? 1.338 31.688 -2.145 1 90.12 222 ALA A CA 1
ATOM 1700 C C . ALA A 1 222 ? -0.04 32.281 -1.881 1 90.12 222 ALA A C 1
ATOM 1702 O O . ALA A 1 222 ? -0.733 31.875 -0.946 1 90.12 222 ALA A O 1
ATOM 1703 N N . LEU A 1 223 ? -0.399 33.219 -2.727 1 92.75 223 LEU A N 1
ATOM 1704 C CA . LEU A 1 223 ? -1.688 33.906 -2.594 1 92.75 223 LEU A CA 1
ATOM 1705 C C . LEU A 1 223 ? -2.836 32.906 -2.797 1 92.75 223 LEU A C 1
ATOM 1707 O O . LEU A 1 223 ? -3.734 32.812 -1.958 1 92.75 223 LEU A O 1
ATOM 1711 N N . ILE A 1 224 ? -2.762 32.156 -3.779 1 91.44 224 ILE A N 1
ATOM 1712 C CA . ILE A 1 224 ? -3.836 31.25 -4.133 1 91.44 224 ILE A CA 1
ATOM 1713 C C . ILE A 1 224 ? -3.889 30.094 -3.123 1 91.44 224 ILE A C 1
ATOM 1715 O O . ILE A 1 224 ? -4.969 29.703 -2.672 1 91.44 224 ILE A O 1
ATOM 1719 N N . LEU A 1 225 ? -2.762 29.594 -2.809 1 92.75 225 LEU A N 1
ATOM 1720 C CA . LEU A 1 225 ? -2.668 28.469 -1.894 1 92.75 225 LEU A CA 1
ATOM 1721 C C . LEU A 1 225 ? -3.184 28.844 -0.509 1 92.75 225 LEU A C 1
ATOM 1723 O O . LEU A 1 225 ? -3.896 28.062 0.125 1 92.75 225 LEU A O 1
ATOM 1727 N N . SER A 1 226 ? -2.807 30 -0.066 1 95.75 226 SER A N 1
ATOM 1728 C CA . SER A 1 226 ? -3.27 30.453 1.243 1 95.75 226 SER A CA 1
ATOM 1729 C C . SER A 1 226 ? -4.781 30.656 1.251 1 95.75 226 SER A C 1
ATOM 1731 O O . SER A 1 226 ? -5.461 30.281 2.205 1 95.75 226 SER A O 1
ATOM 1733 N N . ALA A 1 227 ? -5.309 31.188 0.215 1 95 227 ALA A N 1
ATOM 1734 C CA . ALA A 1 227 ? -6.746 31.438 0.108 1 95 227 ALA A CA 1
ATOM 1735 C C . ALA A 1 227 ? -7.527 30.125 0.115 1 95 227 ALA A C 1
ATOM 1737 O O . ALA A 1 227 ? -8.492 29.984 0.87 1 95 227 ALA A O 1
ATOM 1738 N N . ALA A 1 228 ? -7.098 29.281 -0.69 1 90.81 228 ALA A N 1
ATOM 1739 C CA . ALA A 1 228 ? -7.781 28 -0.802 1 90.81 228 ALA A CA 1
ATOM 1740 C C . ALA A 1 228 ? -7.695 27.203 0.505 1 90.81 228 ALA A C 1
ATOM 1742 O O . ALA A 1 228 ? -8.648 26.531 0.892 1 90.81 228 ALA A O 1
ATOM 1743 N N . THR A 1 229 ? -6.574 27.344 1.186 1 93.56 229 THR A N 1
ATOM 1744 C CA . THR A 1 229 ? -6.34 26.609 2.42 1 93.56 229 THR A CA 1
ATOM 1745 C C . THR A 1 229 ? -7.242 27.125 3.539 1 93.56 229 THR A C 1
ATOM 1747 O O . THR A 1 229 ? -7.777 26.328 4.324 1 93.56 229 THR A O 1
ATOM 1750 N N . ALA A 1 230 ? -7.457 28.375 3.545 1 94.75 230 ALA A N 1
ATOM 1751 C CA . ALA A 1 230 ? -8.164 29 4.664 1 94.75 230 ALA A CA 1
ATOM 1752 C C . ALA A 1 230 ? -9.664 29.062 4.395 1 94.75 230 ALA A C 1
ATOM 1754 O O . ALA A 1 230 ? -10.445 29.422 5.277 1 94.75 230 ALA A O 1
ATOM 1755 N N . PHE A 1 231 ? -10.055 28.609 3.262 1 89.81 231 PHE A N 1
ATOM 1756 C CA . PHE A 1 231 ? -11.414 28.844 2.785 1 89.81 231 PHE A CA 1
ATOM 1757 C C . PHE A 1 231 ? -12.414 27.984 3.562 1 89.81 231 PHE A C 1
ATOM 1759 O O . PHE A 1 231 ? -13.477 28.469 3.947 1 89.81 231 PHE A O 1
ATOM 1766 N N . ASP A 1 232 ? -12.102 26.688 3.75 1 86.88 232 ASP A N 1
ATOM 1767 C CA . ASP A 1 232 ? -13.117 25.828 4.348 1 86.88 232 ASP A CA 1
ATOM 1768 C C . ASP A 1 232 ? -12.531 24.984 5.484 1 86.88 232 ASP A C 1
ATOM 1770 O O . ASP A 1 232 ? -13.086 23.953 5.855 1 86.88 232 ASP A O 1
ATOM 1774 N N . LEU A 1 233 ? -11.43 25.391 6.043 1 84.31 233 LEU A N 1
ATOM 1775 C CA . LEU A 1 233 ? -10.859 24.891 7.289 1 84.31 233 LEU A CA 1
ATOM 1776 C C . LEU A 1 233 ? -10.852 23.375 7.316 1 84.31 233 LEU A C 1
ATOM 1778 O O . LEU A 1 233 ? -11.398 22.766 8.242 1 84.31 233 LEU A O 1
ATOM 1782 N N . GLY A 1 234 ? -10.219 22.781 6.43 1 78.19 234 GLY A N 1
ATOM 1783 C CA . GLY A 1 234 ? -10.086 21.344 6.395 1 78.19 234 GLY A CA 1
ATOM 1784 C C . GLY A 1 234 ? -11.109 20.672 5.504 1 78.19 234 GLY A C 1
ATOM 1785 O O . GLY A 1 234 ? -11.156 19.438 5.414 1 78.19 234 GLY A O 1
ATOM 1786 N N . GLY A 1 235 ? -11.93 21.406 4.902 1 76.94 235 GLY A N 1
ATOM 1787 C CA . GLY A 1 235 ? -12.922 20.906 3.965 1 76.94 235 GLY A CA 1
ATOM 1788 C C . GLY A 1 235 ? -12.336 20.531 2.619 1 76.94 235 GLY A C 1
ATOM 1789 O O . GLY A 1 235 ? -11.117 20.375 2.486 1 76.94 235 GLY A O 1
ATOM 1790 N N . PRO A 1 236 ? -13.188 20.328 1.649 1 76.81 236 PRO A N 1
ATOM 1791 C CA . PRO A 1 236 ? -12.758 19.844 0.338 1 76.81 236 PRO A CA 1
ATOM 1792 C C . PRO A 1 236 ? -11.781 20.797 -0.349 1 76.81 236 PRO A C 1
ATOM 1794 O O . PRO A 1 236 ? -10.828 20.359 -0.99 1 76.81 236 PRO A O 1
ATOM 1797 N N . VAL A 1 237 ? -12.008 22.062 -0.263 1 81.19 237 VAL A N 1
ATOM 1798 C CA . VAL A 1 237 ? -11.141 23.031 -0.911 1 81.19 237 VAL A CA 1
ATOM 1799 C C . VAL A 1 237 ? -9.766 23.031 -0.242 1 81.19 237 VAL A C 1
ATOM 1801 O O . VAL A 1 237 ? -8.742 23.031 -0.922 1 81.19 237 VAL A O 1
ATOM 1804 N N . ASN A 1 238 ? -9.742 23 1.055 1 87.12 238 ASN A N 1
ATOM 1805 C CA . ASN A 1 238 ? -8.508 22.906 1.829 1 87.12 238 ASN A CA 1
ATOM 1806 C C . ASN A 1 238 ? -7.707 21.656 1.477 1 87.12 238 ASN A C 1
ATOM 1808 O O . ASN A 1 238 ? -6.508 21.734 1.209 1 87.12 238 ASN A O 1
ATOM 1812 N N . LYS A 1 239 ? -8.383 20.625 1.452 1 76.56 239 LYS A N 1
ATOM 1813 C CA . LYS A 1 239 ? -7.723 19.359 1.168 1 76.56 239 LYS A CA 1
ATOM 1814 C C . LYS A 1 239 ? -7.207 19.312 -0.267 1 76.56 239 LYS A C 1
ATOM 1816 O O . LYS A 1 239 ? -6.117 18.797 -0.524 1 76.56 239 LYS A O 1
ATOM 1821 N N . ALA A 1 240 ? -7.949 19.844 -1.157 1 76.62 240 ALA A N 1
ATOM 1822 C CA . ALA A 1 240 ? -7.504 19.922 -2.545 1 76.62 240 ALA A CA 1
ATOM 1823 C C . ALA A 1 240 ? -6.266 20.797 -2.674 1 76.62 240 ALA A C 1
ATOM 1825 O O . ALA A 1 240 ? -5.328 20.469 -3.406 1 76.62 240 ALA A O 1
ATOM 1826 N N . ALA A 1 241 ? -6.297 21.875 -1.999 1 83.81 241 ALA A N 1
ATOM 1827 C CA . ALA A 1 241 ? -5.137 22.766 -1.991 1 83.81 241 ALA A CA 1
ATOM 1828 C C . ALA A 1 241 ? -3.906 22.047 -1.438 1 83.81 241 ALA A C 1
ATOM 1830 O O . ALA A 1 241 ? -2.799 22.203 -1.96 1 83.81 241 ALA A O 1
ATOM 1831 N N . GLY A 1 242 ? -4.164 21.297 -0.441 1 83.88 242 GLY A N 1
ATOM 1832 C CA . GLY A 1 242 ? -3.076 20.531 0.135 1 83.88 242 GLY A CA 1
ATOM 1833 C C . GLY A 1 242 ? -2.496 19.5 -0.826 1 83.88 242 GLY A C 1
ATOM 1834 O O . GLY A 1 242 ? -1.281 19.312 -0.873 1 83.88 242 GLY A O 1
ATOM 1835 N N . PHE A 1 243 ? -3.4 19.047 -1.479 1 75.31 243 PHE A N 1
ATOM 1836 C CA . PHE A 1 243 ? -3.004 18.047 -2.459 1 75.31 243 PHE A CA 1
ATOM 1837 C C . PHE A 1 243 ? -2.131 18.656 -3.545 1 75.31 243 PHE A C 1
ATOM 1839 O O . PHE A 1 243 ? -1.096 18.094 -3.91 1 75.31 243 PHE A O 1
ATOM 1846 N N . VAL A 1 244 ? -2.537 19.734 -4.027 1 74.62 244 VAL A N 1
ATOM 1847 C CA . VAL A 1 244 ? -1.789 20.438 -5.062 1 74.62 244 VAL A CA 1
ATOM 1848 C C . VAL A 1 244 ? -0.441 20.891 -4.512 1 74.62 244 VAL A C 1
ATOM 1850 O O . VAL A 1 244 ? 0.591 20.734 -5.168 1 74.62 244 VAL A O 1
ATOM 1853 N N . ALA A 1 245 ? -0.453 21.344 -3.371 1 85.25 245 ALA A N 1
ATOM 1854 C CA . ALA A 1 245 ? 0.769 21.844 -2.748 1 85.25 245 ALA A CA 1
ATOM 1855 C C . ALA A 1 245 ? 1.76 20.703 -2.492 1 85.25 245 ALA A C 1
ATOM 1857 O O . ALA A 1 245 ? 2.969 20.891 -2.652 1 85.25 245 ALA A O 1
ATOM 1858 N N . LEU A 1 246 ? 1.221 19.641 -2.113 1 80.31 246 LEU A N 1
ATOM 1859 C CA . LEU A 1 246 ? 2.074 18.469 -1.869 1 80.31 246 LEU A CA 1
ATOM 1860 C C . LEU A 1 246 ? 2.752 18.016 -3.156 1 80.31 246 LEU A C 1
ATOM 1862 O O . LEU A 1 246 ? 3.914 17.609 -3.137 1 80.31 246 LEU A O 1
ATOM 1866 N N . GLY A 1 247 ? 2.016 18.094 -4.156 1 76.56 247 GLY A N 1
ATOM 1867 C CA . GLY A 1 247 ? 2.586 17.734 -5.445 1 76.56 247 GLY A CA 1
ATOM 1868 C C . GLY A 1 247 ? 3.795 18.562 -5.812 1 76.56 247 GLY A C 1
ATOM 1869 O O . GLY A 1 247 ? 4.816 18.031 -6.258 1 76.56 247 GLY A O 1
ATOM 1870 N N . PHE A 1 248 ? 3.688 19.812 -5.539 1 75.25 248 PHE A N 1
ATOM 1871 C CA . PHE A 1 248 ? 4.781 20.719 -5.875 1 75.25 248 PHE A CA 1
ATOM 1872 C C . PHE A 1 248 ? 5.945 20.547 -4.906 1 75.25 248 PHE A C 1
ATOM 1874 O O . PHE A 1 248 ? 7.109 20.656 -5.297 1 75.25 248 PHE A O 1
ATOM 1881 N N . THR A 1 249 ? 5.578 20.219 -3.746 1 79 249 THR A N 1
ATOM 1882 C CA . THR A 1 249 ? 6.602 20.156 -2.707 1 79 249 THR A CA 1
ATOM 1883 C C . THR A 1 249 ? 7.414 18.875 -2.814 1 79 249 THR A C 1
ATOM 1885 O O . THR A 1 249 ? 8.625 18.875 -2.572 1 79 249 THR A O 1
ATOM 1888 N N . THR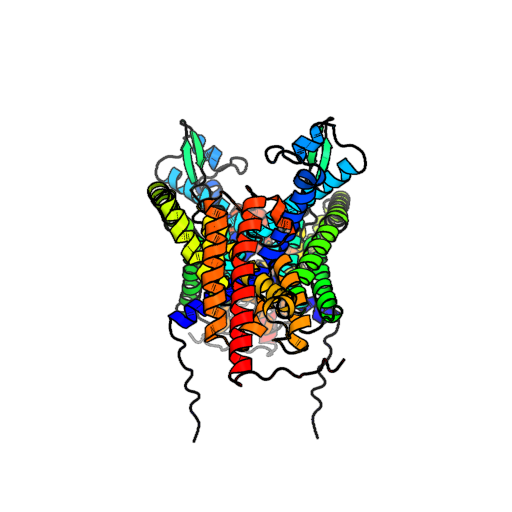 A 1 250 ? 6.742 17.875 -3.129 1 70.56 250 THR A N 1
ATOM 1889 C CA . THR A 1 250 ? 7.441 16.609 -3.25 1 70.56 250 THR A CA 1
ATOM 1890 C C . THR A 1 250 ? 8.477 16.656 -4.367 1 70.56 250 THR A C 1
ATOM 1892 O O . THR A 1 250 ? 9.516 15.992 -4.301 1 70.56 250 THR A O 1
ATOM 1895 N N . GLU A 1 251 ? 8.227 17.516 -5.289 1 66.06 251 GLU A N 1
ATOM 1896 C CA . GLU A 1 251 ? 9.148 17.688 -6.406 1 66.06 251 GLU A CA 1
ATOM 1897 C C . GLU A 1 251 ? 10.102 18.859 -6.156 1 66.06 251 GLU A C 1
ATOM 1899 O O . GLU A 1 251 ? 10.852 19.25 -7.051 1 66.06 251 GLU A O 1
ATOM 1904 N N . LYS A 1 252 ? 10.031 19.406 -4.961 1 73.62 252 LYS A N 1
ATOM 1905 C CA . LYS A 1 252 ? 10.867 20.516 -4.527 1 73.62 252 LYS A CA 1
ATOM 1906 C C . LYS A 1 252 ? 10.75 21.703 -5.484 1 73.62 252 LYS A C 1
ATOM 1908 O O . LYS A 1 252 ? 11.75 22.344 -5.809 1 73.62 252 LYS A O 1
ATOM 1913 N N . ILE A 1 253 ? 9.539 21.844 -6.004 1 71.62 253 ILE A N 1
ATOM 1914 C CA . ILE A 1 253 ? 9.266 22.953 -6.898 1 71.62 253 ILE A CA 1
ATOM 1915 C C . ILE A 1 253 ? 8.898 24.188 -6.078 1 71.62 253 ILE A C 1
ATOM 1917 O O . ILE A 1 253 ? 9.484 25.266 -6.262 1 71.62 253 ILE A O 1
ATOM 1921 N N . LEU A 1 254 ? 7.969 24.031 -5.184 1 81 254 LEU A N 1
ATOM 1922 C CA . LEU A 1 254 ? 7.523 25.109 -4.312 1 81 254 LEU A CA 1
ATOM 1923 C C . LEU A 1 254 ? 7.336 24.625 -2.883 1 81 254 LEU A C 1
ATOM 1925 O O . LEU A 1 254 ? 6.871 23.5 -2.664 1 81 254 LEU A O 1
ATOM 1929 N N . PRO A 1 255 ? 7.715 25.469 -1.962 1 85.44 255 PRO A N 1
ATOM 1930 C CA . PRO A 1 255 ? 7.531 25.062 -0.566 1 85.44 255 PRO A CA 1
ATOM 1931 C C . PRO A 1 255 ? 6.078 25.172 -0.11 1 85.44 255 PRO A C 1
ATOM 1933 O O . PRO A 1 255 ? 5.227 25.656 -0.856 1 85.44 255 PRO A O 1
ATOM 1936 N N . LEU A 1 256 ? 5.863 24.641 1.093 1 91.12 256 LEU A N 1
ATOM 1937 C CA . LEU A 1 256 ? 4.52 24.578 1.665 1 91.12 256 LEU A CA 1
ATOM 1938 C C . LEU A 1 256 ? 4.332 25.688 2.703 1 91.12 256 LEU A C 1
ATOM 1940 O O . LEU A 1 256 ? 3.398 25.625 3.508 1 91.12 256 LEU A O 1
ATOM 1944 N N . THR A 1 257 ? 5.102 26.703 2.66 1 93.75 257 THR A N 1
ATOM 1945 C CA . THR A 1 257 ? 5.117 27.734 3.695 1 93.75 257 THR A CA 1
ATOM 1946 C C . THR A 1 257 ? 3.758 28.422 3.801 1 93.75 257 THR A C 1
ATOM 1948 O O . THR A 1 257 ? 3.189 28.516 4.891 1 93.75 257 THR A O 1
ATOM 1951 N N . ALA A 1 258 ? 3.287 28.812 2.65 1 94.5 258 ALA A N 1
ATOM 1952 C CA . ALA A 1 258 ? 2.02 29.531 2.625 1 94.5 258 ALA A CA 1
ATOM 1953 C C . ALA A 1 258 ? 0.883 28.672 3.172 1 94.5 258 ALA A C 1
ATOM 1955 O O . ALA A 1 258 ? 0.037 29.156 3.928 1 94.5 258 ALA A O 1
ATOM 1956 N N . ARG A 1 259 ? 0.862 27.453 2.777 1 93.75 259 ARG A N 1
ATOM 1957 C CA . ARG A 1 259 ? -0.192 26.547 3.221 1 93.75 259 ARG A CA 1
ATOM 1958 C C . ARG A 1 259 ? -0.11 26.312 4.723 1 93.75 259 ARG A C 1
ATOM 1960 O O . ARG A 1 259 ? -1.118 26.391 5.43 1 93.75 259 ARG A O 1
ATOM 1967 N N . ASN A 1 260 ? 1.054 26 5.172 1 95.25 260 ASN A N 1
ATOM 1968 C CA . ASN A 1 260 ? 1.241 25.688 6.586 1 95.25 260 ASN A CA 1
ATOM 1969 C C . ASN A 1 260 ? 0.799 26.844 7.477 1 95.25 260 ASN A C 1
ATOM 1971 O O . ASN A 1 260 ? 0.149 26.641 8.5 1 95.25 260 ASN A O 1
ATOM 1975 N N . ILE A 1 261 ? 1.106 28.047 7.066 1 96.62 261 ILE A N 1
ATOM 1976 C CA . ILE A 1 261 ? 0.749 29.234 7.824 1 96.62 261 ILE A CA 1
ATOM 1977 C C . ILE A 1 261 ? -0.758 29.469 7.746 1 96.62 261 ILE A C 1
ATOM 1979 O O . ILE A 1 261 ? -1.403 29.75 8.758 1 96.62 261 ILE A O 1
ATOM 1983 N N . ALA A 1 262 ? -1.286 29.25 6.566 1 96.5 262 ALA A N 1
ATOM 1984 C CA . ALA A 1 262 ? -2.707 29.484 6.332 1 96.5 262 ALA A CA 1
ATOM 1985 C C . ALA A 1 262 ? -3.568 28.5 7.125 1 96.5 262 ALA A C 1
ATOM 1987 O O . ALA A 1 262 ? -4.707 28.812 7.477 1 96.5 262 ALA A O 1
ATOM 1988 N N . ILE A 1 263 ? -3.051 27.359 7.391 1 94.94 263 ILE A N 1
ATOM 1989 C CA . ILE A 1 263 ? -3.781 26.328 8.117 1 94.94 263 ILE A CA 1
ATOM 1990 C C . ILE A 1 263 ? -4.035 26.797 9.555 1 94.94 263 ILE A C 1
ATOM 1992 O O . ILE A 1 263 ? -5.105 26.547 10.109 1 94.94 263 ILE A O 1
ATOM 1996 N N . VAL A 1 264 ? -3.156 27.547 10.156 1 95.5 264 VAL A N 1
ATOM 1997 C CA . VAL A 1 264 ? -3.209 27.766 11.602 1 95.5 264 VAL A CA 1
ATOM 1998 C C . VAL A 1 264 ? -3.742 29.156 11.898 1 95.5 264 VAL A C 1
ATOM 2000 O O . VAL A 1 264 ? -4.297 29.406 12.977 1 95.5 264 VAL A O 1
ATOM 2003 N N . ILE A 1 265 ? -3.707 30.078 11 1 97.12 265 ILE A N 1
ATOM 2004 C CA . ILE A 1 265 ? -4.016 31.484 11.227 1 97.12 265 ILE A CA 1
ATOM 2005 C C . ILE A 1 265 ? -5.473 31.625 11.656 1 97.12 265 ILE A C 1
ATOM 2007 O O . ILE A 1 265 ? -5.766 32.281 12.656 1 97.12 265 ILE A O 1
ATOM 2011 N N . PRO A 1 266 ? -6.43 30.969 10.969 1 95.94 266 PRO A N 1
ATOM 2012 C CA . PRO A 1 266 ? -7.824 31.156 11.383 1 95.94 266 PRO A CA 1
ATOM 2013 C C . PRO A 1 266 ? -8.078 30.703 12.82 1 95.94 266 PRO A C 1
ATOM 2015 O O . PRO A 1 266 ? -8.695 31.438 13.602 1 95.94 266 PRO A O 1
ATOM 2018 N N . SER A 1 267 ? -7.574 29.625 13.164 1 94.44 267 SER A N 1
ATOM 2019 C CA . SER A 1 267 ? -7.816 29.047 14.484 1 94.44 267 SER A CA 1
ATOM 2020 C C . SER A 1 267 ? -7.102 29.844 15.57 1 94.44 267 SER A C 1
ATOM 2022 O O . SER A 1 267 ? -7.656 30.078 16.641 1 94.44 267 SER A O 1
ATOM 2024 N N . ILE A 1 268 ? -5.949 30.25 15.312 1 96.12 268 ILE A N 1
ATOM 2025 C CA . ILE A 1 268 ? -5.227 31.062 16.281 1 96.12 268 ILE A CA 1
ATOM 2026 C C . ILE A 1 268 ? -5.902 32.438 16.406 1 96.12 268 ILE A C 1
ATOM 2028 O O . ILE A 1 268 ? -6.066 32.938 17.516 1 96.12 268 ILE A O 1
ATOM 2032 N N . GLY A 1 269 ? -6.254 33 15.328 1 96.75 269 GLY A N 1
ATOM 2033 C CA . GLY A 1 269 ? -6.887 34.312 15.312 1 96.75 269 GLY A CA 1
ATOM 2034 C C . GLY A 1 269 ? -8.188 34.344 16.109 1 96.75 269 GLY A C 1
ATOM 2035 O O . GLY A 1 269 ? -8.422 35.281 16.875 1 96.75 269 GLY A O 1
ATOM 2036 N N . LEU A 1 270 ? -8.961 33.375 15.906 1 92.12 270 LEU A N 1
ATOM 2037 C CA . LEU A 1 270 ? -10.242 33.344 16.609 1 92.12 270 LEU A CA 1
ATOM 2038 C C . LEU A 1 270 ? -10.031 33.094 18.094 1 92.12 270 LEU A C 1
ATOM 2040 O O . LEU A 1 270 ? -10.766 33.625 18.938 1 92.12 270 LEU A O 1
ATOM 2044 N N . GLY A 1 271 ? -9.18 32.156 18.375 1 93.06 271 GLY A N 1
ATOM 2045 C CA . GLY A 1 271 ? -8.828 31.984 19.766 1 93.06 271 GLY A CA 1
ATOM 2046 C C . GLY A 1 271 ? -8.344 33.25 20.438 1 93.06 271 GLY A C 1
ATOM 2047 O O . GLY A 1 271 ? -8.758 33.562 21.547 1 93.06 271 GLY A O 1
ATOM 2048 N N . LEU A 1 272 ? -7.547 33.938 19.766 1 96 272 LEU A N 1
ATOM 2049 C CA . LEU A 1 272 ? -7.027 35.188 20.266 1 96 272 LEU A CA 1
ATOM 2050 C C . LEU A 1 272 ? -8.148 36.219 20.438 1 96 272 LEU A C 1
ATOM 2052 O O . LEU A 1 272 ? -8.125 37.031 21.359 1 96 272 LEU A O 1
ATOM 2056 N N . SER A 1 273 ? -9.078 36.219 19.562 1 95.94 273 SER A N 1
ATOM 2057 C CA . SER A 1 273 ? -10.203 37.156 19.625 1 95.94 273 SER A CA 1
ATOM 2058 C C . SER A 1 273 ? -10.969 37 20.938 1 95.94 273 SER A C 1
ATOM 2060 O O . SER A 1 273 ? -11.438 37.969 21.516 1 95.94 273 SER A O 1
ATOM 2062 N N . THR A 1 274 ? -11.062 35.781 21.391 1 93.25 274 THR A N 1
ATOM 2063 C CA . THR A 1 274 ? -11.773 35.531 22.641 1 93.25 274 THR A CA 1
ATOM 2064 C C . THR A 1 274 ? -10.938 35.969 23.828 1 93.25 274 THR A C 1
ATOM 2066 O O . THR A 1 274 ? -11.469 36.188 24.922 1 93.25 274 THR A O 1
ATOM 2069 N N . MET A 1 275 ? -9.68 36.125 23.641 1 94.25 275 MET A N 1
ATOM 2070 C CA . MET A 1 275 ? -8.781 36.469 24.734 1 94.25 275 MET A CA 1
ATOM 2071 C C . MET A 1 275 ? -8.664 38 24.875 1 94.25 275 MET A C 1
ATOM 2073 O O . MET A 1 275 ? -8.344 38.5 25.938 1 94.25 275 MET A O 1
ATOM 2077 N N . ILE A 1 276 ? -8.961 38.688 23.812 1 95.44 276 ILE A N 1
ATOM 2078 C CA . ILE A 1 276 ? -8.641 40.094 23.859 1 95.44 276 ILE A CA 1
ATOM 2079 C C . ILE A 1 276 ? -9.914 40.938 23.719 1 95.44 276 ILE A C 1
ATOM 2081 O O . ILE A 1 276 ? -9.867 42.156 23.641 1 95.44 276 ILE A O 1
ATOM 2085 N N . ASP A 1 277 ? -11.031 40.312 23.609 1 94.12 277 ASP A N 1
ATOM 2086 C CA . ASP A 1 277 ? -12.266 41.031 23.344 1 94.12 277 ASP A CA 1
ATOM 2087 C C . ASP A 1 277 ? -12.523 42.094 24.406 1 94.12 277 ASP A C 1
ATOM 2089 O O . ASP A 1 277 ? -12.75 43.281 24.078 1 94.12 277 ASP A O 1
ATOM 2093 N N . ARG A 1 278 ? -12.297 41.719 25.672 1 91.81 278 ARG A N 1
ATOM 2094 C CA . ARG A 1 278 ? -12.547 42.688 26.75 1 91.81 278 ARG A CA 1
ATOM 2095 C C . ARG A 1 278 ? -11.539 43.812 26.734 1 91.81 278 ARG A C 1
ATOM 2097 O O . ARG A 1 278 ? -11.875 44.969 27.047 1 91.81 278 ARG A O 1
ATOM 2104 N N . LEU A 1 279 ? -10.383 43.5 26.469 1 94.12 279 LEU A N 1
ATOM 2105 C CA . LEU A 1 279 ? -9.32 44.5 26.422 1 94.12 279 LEU A CA 1
ATOM 2106 C C . LEU A 1 279 ? -9.555 45.5 25.312 1 94.12 279 LEU A C 1
ATOM 2108 O O . LEU A 1 279 ? -9.25 46.688 25.469 1 94.12 279 LEU A O 1
ATOM 2112 N N . LEU A 1 280 ? -10.141 45.094 24.234 1 94.06 280 LEU A N 1
ATOM 2113 C CA . LEU A 1 280 ? -10.281 45.938 23.062 1 94.06 280 LEU A CA 1
ATOM 2114 C C . LEU A 1 280 ? -11.539 46.781 23.141 1 94.06 280 LEU A C 1
ATOM 2116 O O . LEU A 1 280 ? -11.547 47.938 22.688 1 94.06 280 LEU A O 1
ATOM 2120 N N . VAL A 1 281 ? -12.656 46.125 23.625 1 93.44 281 VAL A N 1
ATOM 2121 C CA . VAL A 1 281 ? -13.914 46.875 23.531 1 93.44 281 VAL A CA 1
ATOM 2122 C C . VAL A 1 281 ? -14.562 46.969 24.906 1 93.44 281 VAL A C 1
ATOM 2124 O O . VAL A 1 281 ? -15.672 47.5 25.031 1 93.44 281 VAL A O 1
ATOM 2127 N N . GLY A 1 282 ? -13.984 46.438 25.922 1 91.94 282 GLY A N 1
ATOM 2128 C CA . GLY A 1 282 ? -14.414 46.656 27.297 1 91.94 282 GLY A CA 1
ATOM 2129 C C . GLY A 1 282 ? -15.516 45.688 27.719 1 91.94 282 GLY A C 1
ATOM 2130 O O . GLY A 1 282 ? -16.094 45.875 28.797 1 91.94 282 GLY A O 1
ATOM 2131 N N . ARG A 1 283 ? -15.875 44.781 26.875 1 90.88 283 ARG A N 1
ATOM 2132 C CA . ARG A 1 283 ? -16.906 43.812 27.203 1 90.88 283 ARG A CA 1
ATOM 2133 C C . ARG A 1 283 ? -16.672 42.5 26.484 1 90.88 283 ARG A C 1
ATOM 2135 O O . ARG A 1 283 ? -15.836 42.438 25.578 1 90.88 283 ARG A O 1
ATOM 2142 N N . ARG A 1 284 ? -17.5 41.531 26.922 1 92.62 284 ARG A N 1
ATOM 2143 C CA . ARG A 1 284 ? -17.484 40.25 26.219 1 92.62 284 ARG A CA 1
ATOM 2144 C C . ARG A 1 284 ? -18.328 40.312 24.953 1 92.62 284 ARG A C 1
ATOM 2146 O O . ARG A 1 284 ? -19.453 40.844 24.969 1 92.62 284 ARG A O 1
ATOM 2153 N N . VAL A 1 285 ? -17.719 39.812 24 1 94.06 285 VAL A N 1
ATOM 2154 C CA . VAL A 1 285 ? -18.469 39.875 22.75 1 94.06 285 VAL A CA 1
ATOM 2155 C C . VAL A 1 285 ? -18.844 38.469 22.297 1 94.06 285 VAL A C 1
ATOM 2157 O O . VAL A 1 285 ? -19.438 38.281 21.219 1 94.06 285 VAL A O 1
ATOM 2160 N N . TYR A 1 286 ? -18.5 37.469 23.078 1 91.88 286 TYR A N 1
ATOM 2161 C CA . TYR A 1 286 ? -18.828 36.094 22.797 1 91.88 286 TYR A CA 1
ATOM 2162 C C . TYR A 1 286 ? -19.672 35.469 23.922 1 91.88 286 TYR A C 1
ATOM 2164 O O . TYR A 1 286 ? -19.672 35.969 25.047 1 91.88 286 TYR A O 1
ATOM 2172 N N . ASN A 1 287 ? -20.391 34.469 23.547 1 85.56 287 ASN A N 1
ATOM 2173 C CA . ASN A 1 287 ? -21.031 33.656 24.578 1 85.56 287 ASN A CA 1
ATOM 2174 C C . ASN A 1 287 ? -20.016 32.75 25.297 1 85.56 287 ASN A C 1
ATOM 2176 O O . ASN A 1 287 ? -18.922 32.5 24.766 1 85.56 287 ASN A O 1
ATOM 2180 N N . LYS A 1 288 ? -20.375 32.281 26.422 1 82.88 288 LYS A N 1
ATOM 2181 C CA . LYS A 1 288 ? -19.469 31.531 27.281 1 82.88 288 LYS A CA 1
ATOM 2182 C C . LYS A 1 288 ? -18.875 30.328 26.562 1 82.88 288 LYS A C 1
ATOM 2184 O O . LYS A 1 288 ? -17.703 29.984 26.766 1 82.88 288 LYS A O 1
ATOM 2189 N N . GLU A 1 289 ? -19.594 29.703 25.688 1 80.81 289 GLU A N 1
ATOM 2190 C CA . GLU A 1 289 ? -19.156 28.5 25 1 80.81 289 GLU A CA 1
ATOM 2191 C C . GLU A 1 289 ? -17.984 28.797 24.047 1 80.81 289 GLU A C 1
ATOM 2193 O O . GLU A 1 289 ? -17.125 27.953 23.812 1 80.81 289 GLU A O 1
ATOM 2198 N N . PHE A 1 290 ? -17.922 30.031 23.609 1 87.38 290 PHE A N 1
ATOM 2199 C CA . PHE A 1 290 ? -16.922 30.375 22.609 1 87.38 290 PHE A CA 1
ATOM 2200 C C . PHE A 1 290 ? -15.57 30.641 23.266 1 87.38 290 PHE A C 1
ATOM 2202 O O . PHE A 1 290 ? -14.523 30.531 22.625 1 87.38 290 PHE A O 1
ATOM 2209 N N . TYR A 1 291 ? -15.578 31 24.531 1 88 291 TYR A N 1
ATOM 2210 C CA . TYR A 1 291 ? -14.312 31.234 25.219 1 88 291 TYR A CA 1
ATOM 2211 C C . TYR A 1 291 ? -13.547 29.922 25.406 1 88 291 TYR A C 1
ATOM 2213 O O . TYR A 1 291 ? -12.336 29.875 25.188 1 88 291 TYR A O 1
ATOM 2221 N N . ASP A 1 292 ? -14.289 28.922 25.688 1 83.88 292 ASP A N 1
ATOM 2222 C CA . ASP A 1 292 ? -13.656 27.594 25.781 1 83.88 292 ASP A CA 1
ATOM 2223 C C . ASP A 1 292 ? -13.281 27.078 24.391 1 83.88 292 ASP A C 1
ATOM 2225 O O . ASP A 1 292 ? -12.219 26.469 24.219 1 83.88 292 ASP A O 1
ATOM 2229 N N . ALA A 1 293 ? -14.141 27.297 23.453 1 83.88 293 ALA A N 1
ATOM 2230 C CA . ALA A 1 293 ? -13.875 26.875 22.078 1 83.88 293 ALA A CA 1
ATOM 2231 C C . ALA A 1 293 ? -12.656 27.594 21.516 1 83.88 293 ALA A C 1
ATOM 2233 O O . ALA A 1 293 ? -11.906 27.031 20.719 1 83.88 293 ALA A O 1
ATOM 2234 N N . GLY A 1 294 ? -12.531 28.844 21.922 1 89.69 294 GLY A N 1
ATOM 2235 C CA . GLY A 1 294 ? -11.383 29.625 21.484 1 89.69 294 GLY A CA 1
ATOM 2236 C C . GLY A 1 294 ? -10.055 29.047 21.953 1 89.69 294 GLY A C 1
ATOM 2237 O O . GLY A 1 294 ? -9.102 28.969 21.172 1 89.69 294 GLY A O 1
ATOM 2238 N N . LYS A 1 295 ? -10.047 28.688 23.156 1 88.56 295 LYS A N 1
ATOM 2239 C CA . LYS A 1 295 ? -8.844 28.047 23.703 1 88.56 295 LYS A CA 1
ATOM 2240 C C . LYS A 1 295 ? -8.531 26.75 22.953 1 88.56 295 LYS A C 1
ATOM 2242 O O . LYS A 1 295 ? -7.371 26.5 22.609 1 88.56 295 LYS A O 1
ATOM 2247 N N . THR A 1 296 ? -9.57 25.984 22.797 1 86.38 296 THR A N 1
ATOM 2248 C CA . THR A 1 296 ? -9.406 24.719 22.078 1 86.38 296 THR A CA 1
ATOM 2249 C C . THR A 1 296 ? -8.93 24.969 20.656 1 86.38 296 THR A C 1
ATOM 2251 O O . THR A 1 296 ? -8.078 24.234 20.141 1 86.38 296 THR A O 1
ATOM 2254 N N . SER A 1 297 ? -9.5 25.953 20.078 1 90.62 297 SER A N 1
ATOM 2255 C CA . SER A 1 297 ? -9.148 26.281 18.703 1 90.62 297 SER A CA 1
ATOM 2256 C C . SER A 1 297 ? -7.664 26.625 18.578 1 90.62 297 SER A C 1
ATOM 2258 O O . SER A 1 297 ? -6.996 26.172 17.656 1 90.62 297 SER A O 1
ATOM 2260 N N . MET A 1 298 ? -7.199 27.375 19.469 1 91.75 298 MET A N 1
ATOM 2261 C CA . MET A 1 298 ? -5.789 27.75 19.453 1 91.75 298 MET A CA 1
ATOM 2262 C C . MET A 1 298 ? -4.902 26.516 19.641 1 91.75 298 MET A C 1
ATOM 2264 O O . MET A 1 298 ? -3.885 26.375 18.953 1 91.75 298 MET A O 1
ATOM 2268 N N . PHE A 1 299 ? -5.297 25.734 20.5 1 90.06 299 PHE A N 1
ATOM 2269 C CA . PHE A 1 299 ? -4.539 24.516 20.719 1 90.06 299 PHE A CA 1
ATOM 2270 C C . PHE A 1 299 ? -4.512 23.672 19.453 1 90.06 299 PHE A C 1
ATOM 2272 O O . PHE A 1 299 ? -3.455 23.172 19.047 1 90.06 299 PHE A O 1
ATOM 2279 N N . LEU A 1 300 ? -5.676 23.516 18.875 1 87.38 300 LEU A N 1
ATOM 2280 C CA . LEU A 1 300 ? -5.785 22.719 17.656 1 87.38 300 LEU A CA 1
ATOM 2281 C C . LEU A 1 300 ? -4.91 23.297 16.547 1 87.38 300 LEU A C 1
ATOM 2283 O O . LEU A 1 300 ? -4.324 22.547 15.758 1 87.38 300 LEU A O 1
ATOM 2287 N N . ALA A 1 301 ? -4.855 24.562 16.5 1 91.69 301 ALA A N 1
ATOM 2288 C CA . ALA A 1 301 ? -4.004 25.219 15.5 1 91.69 301 ALA A CA 1
ATOM 2289 C C . ALA A 1 301 ? -2.541 24.812 15.688 1 91.69 301 ALA A C 1
ATOM 2291 O O . ALA A 1 301 ? -1.84 24.531 14.711 1 91.69 301 ALA A O 1
ATOM 2292 N N . PHE A 1 302 ? -2.092 24.781 16.875 1 91.06 302 PHE A N 1
ATOM 2293 C CA . PHE A 1 302 ? -0.708 24.406 17.156 1 91.06 302 PHE A CA 1
ATOM 2294 C C . PHE A 1 302 ? -0.467 22.938 16.828 1 91.06 302 PHE A C 1
ATOM 2296 O O . PHE A 1 302 ? 0.67 22.531 16.594 1 91.06 302 PHE A O 1
ATOM 2303 N N . MET A 1 303 ? -1.576 22.203 16.766 1 86.69 303 MET A N 1
ATOM 2304 C CA . MET A 1 303 ? -1.479 20.812 16.359 1 86.69 303 MET A CA 1
ATOM 2305 C C . MET A 1 303 ? -1.648 20.656 14.852 1 86.69 303 MET A C 1
ATOM 2307 O O . MET A 1 303 ? -1.676 19.547 14.328 1 86.69 303 MET A O 1
ATOM 2311 N N . GLY A 1 304 ? -1.749 21.734 14.141 1 88.19 304 GLY A N 1
ATOM 2312 C CA . GLY A 1 304 ? -1.891 21.734 12.695 1 88.19 304 GLY A CA 1
ATOM 2313 C C . GLY A 1 304 ? -3.307 21.438 12.234 1 88.19 304 GLY A C 1
ATOM 2314 O O . GLY A 1 304 ? -3.514 20.953 11.117 1 88.19 304 GLY A O 1
ATOM 2315 N N . ILE A 1 305 ? -4.297 21.672 13.125 1 85.56 305 ILE A N 1
ATOM 2316 C CA . ILE A 1 305 ? -5.695 21.359 12.836 1 85.56 305 ILE A CA 1
ATOM 2317 C C . ILE A 1 305 ? -6.484 22.672 12.688 1 85.56 305 ILE A C 1
ATOM 2319 O O . ILE A 1 305 ? -6.531 23.484 13.617 1 85.56 305 ILE A O 1
ATOM 2323 N N . SER A 1 306 ? -7.102 22.844 11.57 1 87.56 306 SER A N 1
ATOM 2324 C CA . SER A 1 306 ? -7.766 24.109 11.266 1 87.56 306 SER A CA 1
ATOM 2325 C C . SER A 1 306 ? -9.227 24.078 11.695 1 87.56 306 SER A C 1
ATOM 2327 O O . SER A 1 306 ? -9.875 25.125 11.773 1 87.56 306 SER A O 1
ATOM 2329 N N . GLU A 1 307 ? -9.805 22.953 12.125 1 78.31 307 GLU A N 1
ATOM 2330 C CA . GLU A 1 307 ? -11.227 22.766 12.383 1 78.31 307 GLU A CA 1
ATOM 2331 C C . GLU A 1 307 ? -11.664 23.484 13.648 1 78.31 307 GLU A C 1
ATOM 2333 O O . GLU A 1 307 ? -12.859 23.672 13.883 1 78.31 307 GLU A O 1
ATOM 2338 N N . GLY A 1 308 ? -10.711 23.922 14.375 1 82.12 308 GLY A N 1
ATOM 2339 C CA . GLY A 1 308 ? -11.047 24.641 15.594 1 82.12 308 GLY A CA 1
ATOM 2340 C C . GLY A 1 308 ? -11.805 25.922 15.336 1 82.12 308 GLY A C 1
ATOM 2341 O O . GLY A 1 308 ? -12.555 26.406 16.188 1 82.12 308 GLY A O 1
ATOM 2342 N N . ALA A 1 309 ? -11.695 26.438 14.18 1 87.06 309 ALA A N 1
ATOM 2343 C CA . ALA A 1 309 ? -12.297 27.734 13.859 1 87.06 309 ALA A CA 1
ATOM 2344 C C . ALA A 1 309 ? -13.656 27.547 13.203 1 87.06 309 ALA A C 1
ATOM 2346 O O . ALA A 1 309 ? -14.359 28.531 12.953 1 87.06 309 ALA A O 1
ATOM 2347 N N . ILE A 1 310 ? -14.086 26.391 13.039 1 83.12 310 ILE A N 1
ATOM 2348 C CA . ILE A 1 310 ? -15.305 26.125 12.289 1 83.12 310 ILE A CA 1
ATOM 2349 C C . ILE A 1 310 ? -16.516 26.672 13.039 1 83.12 310 ILE A C 1
ATOM 2351 O O . ILE A 1 310 ? -17.375 27.328 12.453 1 83.12 310 ILE A O 1
ATOM 2355 N N . PRO A 1 311 ? -16.594 26.453 14.375 1 80 311 PRO A N 1
ATOM 2356 C CA . PRO A 1 311 ? -17.781 26.969 15.086 1 80 311 PRO A CA 1
ATOM 2357 C C . PRO A 1 311 ? -17.953 28.469 14.938 1 80 311 PRO A C 1
ATOM 2359 O O . PRO A 1 311 ? -19.094 28.953 14.859 1 80 311 PRO A O 1
ATOM 2362 N N . PHE A 1 312 ? -16.906 29.141 14.883 1 83 312 PHE A N 1
ATOM 2363 C CA . PHE A 1 312 ? -16.969 30.594 14.742 1 83 312 PHE A CA 1
ATOM 2364 C C . PHE A 1 312 ? -17.453 30.984 13.344 1 83 312 PHE A C 1
ATOM 2366 O O . PHE A 1 312 ? -18.219 31.922 13.188 1 83 312 PHE A O 1
ATOM 2373 N N . ALA A 1 313 ? -16.953 30.25 12.406 1 84.25 313 ALA A N 1
ATOM 2374 C CA . ALA A 1 313 ? -17.328 30.516 11.016 1 84.25 313 ALA A CA 1
ATOM 2375 C C . ALA A 1 313 ? -18.812 30.203 10.789 1 84.25 313 ALA A C 1
ATOM 2377 O O . ALA A 1 313 ? -19.469 30.875 9.984 1 84.25 313 ALA A O 1
ATOM 2378 N N . LEU A 1 314 ? -19.297 29.297 11.5 1 77.94 314 LEU A N 1
ATOM 2379 C CA . LEU A 1 314 ? -20.688 28.859 11.305 1 77.94 314 LEU A CA 1
ATOM 2380 C C . LEU A 1 314 ? -21.656 29.906 11.844 1 77.94 314 LEU A C 1
ATOM 2382 O O . LEU A 1 314 ? -22.781 30 11.359 1 77.94 314 LEU A O 1
ATOM 2386 N N . GLU A 1 315 ? -21.219 30.672 12.828 1 79 315 GLU A N 1
ATOM 2387 C CA . GLU A 1 315 ? -22.094 31.703 13.375 1 79 315 GLU A CA 1
ATOM 2388 C C . GLU A 1 315 ? -22.359 32.781 12.344 1 79 315 GLU A C 1
ATOM 2390 O O . GLU A 1 315 ? -23.484 33.312 12.25 1 79 315 GLU A O 1
ATOM 2395 N N . ASN A 1 316 ? -21.328 33.219 11.641 1 82.88 316 ASN A N 1
ATOM 2396 C CA . ASN A 1 316 ? -21.469 34.219 10.57 1 82.88 316 ASN A CA 1
ATOM 2397 C C . ASN A 1 316 ? -20.5 33.938 9.43 1 82.88 316 ASN A C 1
ATOM 2399 O O . ASN A 1 316 ? -19.531 34.688 9.25 1 82.88 316 ASN A O 1
ATOM 2403 N N . PRO A 1 317 ? -20.781 33 8.578 1 88.94 317 PRO A N 1
ATOM 2404 C CA . PRO A 1 317 ? -19.844 32.562 7.539 1 88.94 317 PRO A CA 1
ATOM 2405 C C . PRO A 1 317 ? -19.531 33.688 6.523 1 88.94 317 PRO A C 1
ATOM 2407 O O . PRO A 1 317 ? -18.422 33.75 6.012 1 88.94 317 PRO A O 1
ATOM 2410 N N . MET A 1 318 ? -20.469 34.531 6.246 1 89.62 318 MET A N 1
ATOM 2411 C CA . MET A 1 318 ? -20.297 35.531 5.199 1 89.62 318 MET A CA 1
ATOM 2412 C C . MET A 1 318 ? -19.25 36.562 5.594 1 89.62 318 MET A C 1
ATOM 2414 O O . MET A 1 318 ? -18.594 37.156 4.73 1 89.62 318 MET A O 1
ATOM 2418 N N . PHE A 1 319 ? -19.125 36.75 6.852 1 92.94 319 PHE A N 1
ATOM 2419 C CA . PHE A 1 319 ? -18.156 37.719 7.328 1 92.94 319 PHE A CA 1
ATOM 2420 C C . PHE A 1 319 ? -16.844 37.031 7.711 1 92.94 319 PHE A C 1
ATOM 2422 O O . PHE A 1 319 ? -15.766 37.5 7.359 1 92.94 319 PHE A O 1
ATOM 2429 N N . VAL A 1 320 ? -16.969 35.969 8.398 1 92.88 320 VAL A N 1
ATOM 2430 C CA . VAL A 1 320 ? -15.828 35.344 9.062 1 92.88 320 VAL A CA 1
ATOM 2431 C C . VAL A 1 320 ? -14.961 34.625 8.031 1 92.88 320 VAL A C 1
ATOM 2433 O O . VAL A 1 320 ? -13.734 34.656 8.117 1 92.88 320 VAL A O 1
ATOM 2436 N N . ILE A 1 321 ? -15.531 33.969 7.02 1 92.75 321 ILE A N 1
ATOM 2437 C CA . ILE A 1 321 ? -14.758 33.188 6.055 1 92.75 321 ILE A CA 1
ATOM 2438 C C . ILE A 1 321 ? -13.883 34.125 5.219 1 92.75 321 ILE A C 1
ATOM 2440 O O . ILE A 1 321 ? -12.68 33.906 5.086 1 92.75 321 ILE A O 1
ATOM 2444 N N . PRO A 1 322 ? -14.469 35.188 4.648 1 95.44 322 PRO A N 1
ATOM 2445 C CA . PRO A 1 322 ? -13.609 36.125 3.947 1 95.44 322 PRO A CA 1
ATOM 2446 C C . PRO A 1 322 ? -12.516 36.719 4.848 1 95.44 322 PRO A C 1
ATOM 2448 O O . PRO A 1 322 ? -11.398 36.969 4.383 1 95.44 322 PRO A O 1
ATOM 2451 N N . LEU A 1 323 ? -12.836 36.938 6.098 1 96.88 323 LEU A N 1
ATOM 2452 C CA . LEU A 1 323 ? -11.852 37.438 7.051 1 96.88 323 LEU A CA 1
ATOM 2453 C C . LEU A 1 323 ? -10.703 36.438 7.207 1 96.88 323 LEU A C 1
ATOM 2455 O O . LEU A 1 323 ? -9.531 36.812 7.238 1 96.88 323 LEU A O 1
ATOM 2459 N N . TYR A 1 324 ? -11.047 35.062 7.309 1 96.62 324 TYR A N 1
ATOM 2460 C CA . TYR A 1 324 ? -10.031 34.031 7.383 1 96.62 324 TYR A CA 1
ATOM 2461 C C . TYR A 1 324 ? -9.117 34.062 6.16 1 96.62 324 TYR A C 1
ATOM 2463 O O . TYR A 1 324 ? -7.895 34.031 6.293 1 96.62 324 TYR A O 1
ATOM 2471 N N . VAL A 1 325 ? -9.719 34.188 5 1 96.75 325 VAL A N 1
ATOM 2472 C CA . VAL A 1 325 ? -9.008 34.094 3.729 1 96.75 325 VAL A CA 1
ATOM 2473 C C . VAL A 1 325 ? -8.055 35.281 3.576 1 96.75 325 VAL A C 1
ATOM 2475 O O . VAL A 1 325 ? -6.863 35.094 3.322 1 96.75 325 VAL A O 1
ATOM 2478 N N . ILE A 1 326 ? -8.562 36.469 3.773 1 97.88 326 ILE A N 1
ATOM 2479 C CA . ILE A 1 326 ? -7.766 37.656 3.596 1 97.88 326 ILE A CA 1
ATOM 2480 C C . ILE A 1 326 ? -6.621 37.688 4.605 1 97.88 326 ILE A C 1
ATOM 2482 O O . ILE A 1 326 ? -5.488 38.031 4.262 1 97.88 326 ILE A O 1
ATOM 2486 N N . SER A 1 327 ? -6.898 37.344 5.82 1 98.25 327 SER A N 1
ATOM 2487 C CA . SER A 1 327 ? -5.883 37.344 6.871 1 98.25 327 SER A CA 1
ATOM 2488 C C . SER A 1 327 ? -4.809 36.281 6.617 1 98.25 327 SER A C 1
ATOM 2490 O O . SER A 1 327 ? -3.627 36.531 6.863 1 98.25 327 SER A O 1
ATOM 2492 N N . ALA A 1 328 ? -5.262 35.125 6.16 1 97.75 328 ALA A N 1
ATOM 2493 C CA . ALA A 1 328 ? -4.309 34.062 5.836 1 97.75 328 ALA A CA 1
ATOM 2494 C C . ALA A 1 328 ? -3.371 34.5 4.711 1 97.75 328 ALA A C 1
ATOM 2496 O O . ALA A 1 328 ? -2.176 34.188 4.746 1 97.75 328 ALA A O 1
ATOM 2497 N N . ILE A 1 329 ? -3.953 35.219 3.74 1 97.44 329 ILE A N 1
ATOM 2498 C CA . ILE A 1 329 ? -3.158 35.688 2.625 1 97.44 329 ILE A CA 1
ATOM 2499 C C . ILE A 1 329 ? -2.117 36.688 3.137 1 97.44 329 ILE A C 1
ATOM 2501 O O . ILE A 1 329 ? -0.929 36.562 2.83 1 97.44 329 ILE A O 1
ATOM 2505 N N . ILE A 1 330 ? -2.533 37.625 3.924 1 98.06 330 ILE A N 1
ATOM 2506 C CA . ILE A 1 330 ? -1.65 38.656 4.426 1 98.06 330 ILE A CA 1
ATOM 2507 C C . ILE A 1 330 ? -0.565 38.062 5.305 1 98.06 330 ILE A C 1
ATOM 2509 O O . ILE A 1 330 ? 0.615 38.375 5.172 1 98.06 330 ILE A O 1
ATOM 2513 N N . GLY A 1 331 ? -0.972 37.188 6.188 1 98.25 331 GLY A N 1
ATOM 2514 C CA . GLY A 1 331 ? -0.006 36.531 7.055 1 98.25 331 GLY A CA 1
ATOM 2515 C C . GLY A 1 331 ? 1.011 35.719 6.293 1 98.25 331 GLY A C 1
ATOM 2516 O O . GLY A 1 331 ? 2.213 35.812 6.547 1 98.25 331 GLY A O 1
ATOM 2517 N N . SER A 1 332 ? 0.568 34.875 5.363 1 97.19 332 SER A N 1
ATOM 2518 C CA . SER A 1 332 ? 1.438 34 4.586 1 97.19 332 SER A CA 1
ATOM 2519 C C . SER A 1 332 ? 2.418 34.812 3.738 1 97.19 332 SER A C 1
ATOM 2521 O O . SER A 1 332 ? 3.609 34.5 3.691 1 97.19 332 SER A O 1
ATOM 2523 N N . LEU A 1 333 ? 1.892 35.844 3.086 1 96.25 333 LEU A N 1
ATOM 2524 C CA . LEU A 1 333 ? 2.746 36.656 2.24 1 96.25 333 LEU A CA 1
ATOM 2525 C C . LEU A 1 333 ? 3.779 37.406 3.076 1 96.25 333 LEU A C 1
ATOM 2527 O O . LEU A 1 333 ? 4.918 37.594 2.639 1 96.25 333 LEU A O 1
ATOM 2531 N N . THR A 1 334 ? 3.395 37.875 4.246 1 97.25 334 THR A N 1
ATOM 2532 C CA . THR A 1 334 ? 4.332 38.531 5.141 1 97.25 334 THR A CA 1
ATOM 2533 C C . THR A 1 334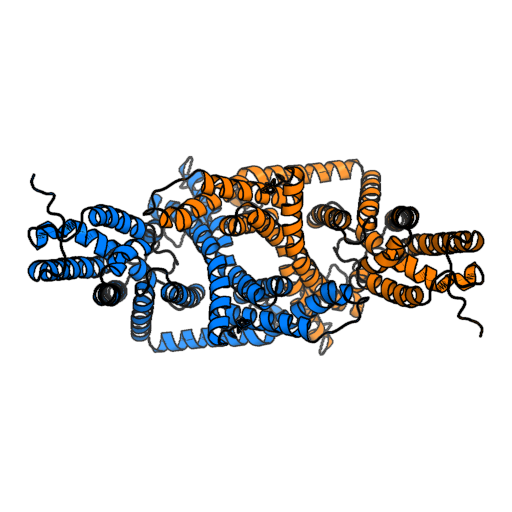 ? 5.504 37.625 5.477 1 97.25 334 THR A C 1
ATOM 2535 O O . THR A 1 334 ? 6.664 38.031 5.387 1 97.25 334 THR A O 1
ATOM 2538 N N . ALA A 1 335 ? 5.195 36.375 5.848 1 97.19 335 ALA A N 1
ATOM 2539 C CA . ALA A 1 335 ? 6.238 35.438 6.207 1 97.19 335 ALA A CA 1
ATOM 2540 C C . ALA A 1 335 ? 7.148 35.125 5.016 1 97.19 335 ALA A C 1
ATOM 2542 O O . ALA A 1 335 ? 8.375 35.125 5.156 1 97.19 335 ALA A O 1
ATOM 2543 N N . ILE A 1 336 ? 6.582 34.938 3.885 1 95.12 336 ILE A N 1
ATOM 2544 C CA . ILE A 1 336 ? 7.316 34.531 2.691 1 95.12 336 ILE A CA 1
ATOM 2545 C C . ILE A 1 336 ? 8.18 35.688 2.203 1 95.12 336 ILE A C 1
ATOM 2547 O O . ILE A 1 336 ? 9.336 35.5 1.822 1 95.12 336 ILE A O 1
ATOM 2551 N N . LEU A 1 337 ? 7.648 36.938 2.215 1 94.5 337 LEU A N 1
ATOM 2552 C CA . LEU A 1 337 ? 8.391 38.125 1.789 1 94.5 337 LEU A CA 1
ATOM 2553 C C . LEU A 1 337 ? 9.594 38.344 2.691 1 94.5 337 LEU A C 1
ATOM 2555 O O . LEU A 1 337 ? 10.625 38.844 2.238 1 94.5 337 LEU A O 1
ATOM 2559 N N . LEU A 1 338 ? 9.453 37.875 3.896 1 95.88 338 LEU A N 1
ATOM 2560 C CA . LEU A 1 338 ? 10.531 38.094 4.859 1 95.88 338 LEU A CA 1
ATOM 2561 C C . LEU A 1 338 ? 11.508 36.938 4.848 1 95.88 338 LEU A C 1
ATOM 2563 O O . LEU A 1 338 ? 12.531 36.969 5.543 1 95.88 338 LEU A O 1
ATOM 2567 N N . GLY A 1 339 ? 11.164 35.812 4.125 1 93.12 339 GLY A N 1
ATOM 2568 C CA . GLY A 1 339 ? 12.172 34.781 3.865 1 93.12 339 GLY A CA 1
ATOM 2569 C C . GLY A 1 339 ? 11.875 33.469 4.543 1 93.12 339 GLY A C 1
ATOM 2570 O O . GLY A 1 339 ? 12.727 32.594 4.578 1 93.12 339 GLY A O 1
ATOM 2571 N N . ALA A 1 340 ? 10.727 33.281 5.062 1 95 340 ALA A N 1
ATOM 2572 C CA . ALA A 1 340 ? 10.375 32 5.676 1 95 340 ALA A CA 1
ATOM 2573 C C . ALA A 1 340 ? 10.156 30.922 4.609 1 95 340 ALA A C 1
ATOM 2575 O O . ALA A 1 340 ? 9.539 31.188 3.574 1 95 340 ALA A O 1
ATOM 2576 N N . VAL A 1 341 ? 10.75 29.703 4.867 1 93.25 341 VAL A N 1
ATOM 2577 C CA . VAL A 1 341 ? 10.594 28.578 3.938 1 93.25 341 VAL A CA 1
ATOM 2578 C C . VAL A 1 341 ? 10.352 27.297 4.715 1 93.25 341 VAL A C 1
ATOM 2580 O O . VAL A 1 341 ? 11.125 26.953 5.617 1 93.25 341 VAL A O 1
ATOM 2583 N N . GLN A 1 342 ? 9.234 26.672 4.387 1 91.19 342 GLN A N 1
ATOM 2584 C CA . GLN A 1 342 ? 8.922 25.375 4.965 1 91.19 342 GLN A CA 1
ATOM 2585 C C . GLN A 1 342 ? 8.594 24.359 3.875 1 91.19 342 GLN A C 1
ATOM 2587 O O . GLN A 1 342 ? 7.594 24.5 3.166 1 91.19 342 GLN A O 1
ATOM 2592 N N . TRP A 1 343 ? 9.406 23.328 3.834 1 86.31 343 TRP A N 1
ATOM 2593 C CA . TRP A 1 343 ? 9.234 22.297 2.811 1 86.31 343 TRP A CA 1
ATOM 2594 C C . TRP A 1 343 ? 8.422 21.125 3.348 1 86.31 343 TRP A C 1
ATOM 2596 O O . TRP A 1 343 ? 7.809 20.375 2.576 1 86.31 343 TRP A O 1
ATOM 2606 N N . PHE A 1 344 ? 8.422 21.016 4.664 1 82.44 344 PHE A N 1
ATOM 2607 C CA . PHE A 1 344 ? 7.762 19.875 5.281 1 82.44 344 PHE A CA 1
ATOM 2608 C C . PHE A 1 344 ? 6.254 20.078 5.344 1 82.44 344 PHE A C 1
ATOM 2610 O O . PHE A 1 344 ? 5.789 21.141 5.754 1 82.44 344 PHE A O 1
ATOM 2617 N N . PRO A 1 345 ? 5.477 19.109 4.953 1 84.94 345 PRO A N 1
ATOM 2618 C CA . PRO A 1 345 ? 4.023 19.281 4.91 1 84.94 345 PRO A CA 1
ATOM 2619 C C . PRO A 1 345 ? 3.365 19.094 6.273 1 84.94 345 PRO A C 1
ATOM 2621 O O . PRO A 1 345 ? 2.457 18.266 6.418 1 84.94 345 PRO A O 1
ATOM 2624 N N . GLU A 1 346 ? 3.73 19.781 7.195 1 85 346 GLU A N 1
ATOM 2625 C CA . GLU A 1 346 ? 3.217 19.766 8.562 1 85 346 GLU A CA 1
ATOM 2626 C C . GLU A 1 346 ? 3.227 21.156 9.188 1 85 346 GLU A C 1
ATOM 2628 O O . GLU A 1 346 ? 4.277 21.797 9.266 1 85 346 GLU A O 1
ATOM 2633 N N . SER A 1 347 ? 2.02 21.578 9.555 1 90.12 347 SER A N 1
ATOM 2634 C CA . SER A 1 347 ? 1.884 22.922 10.094 1 90.12 347 SER A CA 1
ATOM 2635 C C . SER A 1 347 ? 1.986 22.922 11.617 1 90.12 347 SER A C 1
ATOM 2637 O O . SER A 1 347 ? 2.125 23.984 12.234 1 90.12 347 SER A O 1
ATOM 2639 N N . ALA A 1 348 ? 1.98 21.797 12.211 1 88.12 348 ALA A N 1
ATOM 2640 C CA . ALA A 1 348 ? 1.989 21.688 13.664 1 88.12 348 ALA A CA 1
ATOM 2641 C C . ALA A 1 348 ? 3.307 22.188 14.25 1 88.12 348 ALA A C 1
ATOM 2643 O O . ALA A 1 348 ? 4.316 22.266 13.539 1 88.12 348 ALA A O 1
ATOM 2644 N N . ILE A 1 349 ? 3.312 22.406 15.477 1 87.56 349 ILE A N 1
ATOM 2645 C CA . ILE A 1 349 ? 4.406 23.094 16.156 1 87.56 349 ILE A CA 1
ATOM 2646 C C . ILE A 1 349 ? 5.652 22.203 16.141 1 87.56 349 ILE A C 1
ATOM 2648 O O . ILE A 1 349 ? 6.777 22.719 16.141 1 87.56 349 ILE A O 1
ATOM 2652 N N . TRP A 1 350 ? 5.52 20.953 16.094 1 81.94 350 TRP A N 1
ATOM 2653 C CA . TRP A 1 350 ? 6.684 20.078 16.125 1 81.94 350 TRP A CA 1
ATOM 2654 C C . TRP A 1 350 ? 7.465 20.156 14.82 1 81.94 350 TRP A C 1
ATOM 2656 O O . TRP A 1 350 ? 8.617 19.734 14.75 1 81.94 350 TRP A O 1
ATOM 2666 N N . ALA A 1 351 ? 6.855 20.672 13.789 1 85.81 351 ALA A N 1
ATOM 2667 C CA . ALA A 1 351 ? 7.543 20.828 12.508 1 85.81 351 ALA A CA 1
ATOM 2668 C C . ALA A 1 351 ? 8.188 22.203 12.383 1 85.81 351 ALA A C 1
ATOM 2670 O O . ALA A 1 351 ? 8.953 22.453 11.453 1 85.81 351 ALA A O 1
ATOM 2671 N N . TRP A 1 352 ? 8 23.109 13.352 1 88.06 352 TRP A N 1
ATOM 2672 C CA . TRP A 1 352 ? 8.461 24.484 13.266 1 88.06 352 TRP A CA 1
ATOM 2673 C C . TRP A 1 352 ? 9.984 24.562 13.266 1 88.06 352 TRP A C 1
ATOM 2675 O O . TRP A 1 352 ? 10.578 25.422 12.617 1 88.06 352 TRP A O 1
ATOM 2685 N N . PRO A 1 353 ? 10.578 23.594 13.922 1 81.56 353 PRO A N 1
ATOM 2686 C CA . PRO A 1 353 ? 12.047 23.641 13.898 1 81.56 353 PRO A CA 1
ATOM 2687 C C . PRO A 1 353 ? 12.617 23.422 12.5 1 81.56 353 PRO A C 1
ATOM 2689 O O . PRO A 1 353 ? 13.773 23.766 12.242 1 81.56 353 PRO A O 1
ATOM 2692 N N . LEU A 1 354 ? 11.852 22.891 11.625 1 82.56 354 LEU A N 1
ATOM 2693 C CA . LEU A 1 354 ? 12.297 22.594 10.273 1 82.56 354 LEU A CA 1
ATOM 2694 C C . LEU A 1 354 ? 12.125 23.797 9.367 1 82.56 354 LEU A C 1
ATOM 2696 O O . LEU A 1 354 ? 12.562 23.797 8.211 1 82.56 354 LEU A O 1
ATOM 2700 N N . VAL A 1 355 ? 11.625 24.875 9.898 1 89.88 355 VAL A N 1
ATOM 2701 C CA . VAL A 1 355 ? 11.336 26.078 9.117 1 89.88 355 VAL A CA 1
ATOM 2702 C C . VAL A 1 355 ? 12.594 26.922 9 1 89.88 355 VAL A C 1
ATOM 2704 O O . VAL A 1 355 ? 13.281 27.188 9.992 1 89.88 355 VAL A O 1
ATOM 2707 N N . GLU A 1 356 ? 12.984 27.141 7.785 1 90.69 356 GLU A N 1
ATOM 2708 C CA . GLU A 1 356 ? 13.969 28.203 7.574 1 90.69 356 GLU A CA 1
ATOM 2709 C C . GLU A 1 356 ? 13.359 29.578 7.793 1 90.69 356 GLU A C 1
ATOM 2711 O O . GLU A 1 356 ? 12.32 29.906 7.211 1 90.69 356 GLU A O 1
ATOM 2716 N N . GLY A 1 357 ? 13.961 30.453 8.656 1 94.38 357 GLY A N 1
ATOM 2717 C CA . GLY A 1 357 ? 13.375 31.734 8.992 1 94.38 357 GLY A CA 1
ATOM 2718 C C . GLY A 1 357 ? 12.195 31.625 9.938 1 94.38 357 GLY A C 1
ATOM 2719 O O . GLY A 1 357 ? 11.117 32.156 9.656 1 94.38 357 GLY A O 1
ATOM 2720 N N . LEU A 1 358 ? 12.406 30.938 11.016 1 93.81 358 LEU A N 1
ATOM 2721 C CA . LEU A 1 358 ? 11.352 30.625 11.977 1 93.81 358 LEU A CA 1
ATOM 2722 C C . LEU A 1 358 ? 10.758 31.906 12.555 1 93.81 358 LEU A C 1
ATOM 2724 O O . LEU A 1 358 ? 9.531 32.031 12.695 1 93.81 358 LEU A O 1
ATOM 2728 N N . PRO A 1 359 ? 11.555 32.906 12.875 1 96.31 359 PRO A N 1
ATOM 2729 C CA . PRO A 1 359 ? 10.945 34.125 13.391 1 96.31 359 PRO A CA 1
ATOM 2730 C C . PRO A 1 359 ? 9.984 34.781 12.398 1 96.31 359 PRO A C 1
ATOM 2732 O O . PRO A 1 359 ? 8.922 35.281 12.789 1 96.31 359 PRO A O 1
ATOM 2735 N N . GLN A 1 360 ? 10.43 34.75 11.109 1 97.44 360 GLN A N 1
ATOM 2736 C CA . GLN A 1 360 ? 9.57 35.312 10.07 1 97.44 360 GLN A CA 1
ATOM 2737 C C . GLN A 1 360 ? 8.289 34.5 9.922 1 97.44 360 GLN A C 1
ATOM 2739 O O . GLN A 1 360 ? 7.215 35.062 9.695 1 97.44 360 GLN A O 1
ATOM 2744 N N . TYR A 1 361 ? 8.461 33.219 10.031 1 96.94 361 TYR A N 1
ATOM 2745 C CA . TYR A 1 361 ? 7.332 32.281 9.984 1 96.94 361 TYR A CA 1
ATOM 2746 C C . TYR A 1 361 ? 6.328 32.594 11.094 1 96.94 361 TYR A C 1
ATOM 2748 O O . TYR A 1 361 ? 5.129 32.719 10.836 1 96.94 361 TYR A O 1
ATOM 2756 N N . ILE A 1 362 ? 6.793 32.812 12.305 1 97.31 362 ILE A N 1
ATOM 2757 C CA . ILE A 1 362 ? 5.961 33.094 13.461 1 97.31 362 ILE A CA 1
ATOM 2758 C C . ILE A 1 362 ? 5.332 34.469 13.328 1 97.31 362 ILE A C 1
ATOM 2760 O O . ILE A 1 362 ? 4.164 34.688 13.664 1 97.31 362 ILE A O 1
ATOM 2764 N N . LEU A 1 363 ? 6.113 35.375 12.844 1 97.94 363 LEU A N 1
ATOM 2765 C CA . LEU A 1 363 ? 5.598 36.719 12.641 1 97.94 363 LEU A CA 1
ATOM 2766 C C . LEU A 1 363 ? 4.43 36.719 11.656 1 97.94 363 LEU A C 1
ATOM 2768 O O . LEU A 1 363 ? 3.441 37.406 11.859 1 97.94 363 LEU A O 1
ATOM 2772 N N . GLY A 1 364 ? 4.605 35.969 10.57 1 98.06 364 GLY A N 1
ATOM 2773 C CA . GLY A 1 364 ? 3.508 35.844 9.625 1 98.06 364 GLY A CA 1
ATOM 2774 C C . GLY A 1 364 ? 2.234 35.312 10.258 1 98.06 364 GLY A C 1
ATOM 2775 O O . GLY A 1 364 ? 1.149 35.875 10.023 1 98.06 364 GLY A O 1
ATOM 2776 N N . ILE A 1 365 ? 2.377 34.281 11.07 1 98.06 365 ILE A N 1
ATOM 2777 C CA . ILE A 1 365 ? 1.233 33.719 11.766 1 98.06 365 ILE A CA 1
ATOM 2778 C C . ILE A 1 365 ? 0.602 34.75 12.68 1 98.06 365 ILE A C 1
ATOM 2780 O O . ILE A 1 365 ? -0.622 34.906 12.719 1 98.06 365 ILE A O 1
ATOM 2784 N N . LEU A 1 366 ? 1.423 35.531 13.367 1 98.12 366 LEU A N 1
ATOM 2785 C CA . LEU A 1 366 ? 0.944 36.562 14.305 1 98.12 366 LEU A CA 1
ATOM 2786 C C . LEU A 1 366 ? 0.196 37.656 13.57 1 98.12 366 LEU A C 1
ATOM 2788 O O . LEU A 1 366 ? -0.864 38.094 14.016 1 98.12 366 LEU A O 1
ATOM 2792 N N . VAL A 1 367 ? 0.783 38.094 12.5 1 98.44 367 VAL A N 1
ATOM 2793 C CA . VAL A 1 367 ? 0.173 39.156 11.734 1 98.44 367 VAL A CA 1
ATOM 2794 C C . VAL A 1 367 ? -1.227 38.75 11.281 1 98.44 367 VAL A C 1
ATOM 2796 O O . VAL A 1 367 ? -2.199 39.469 11.523 1 98.44 367 VAL A O 1
ATOM 2799 N N . GLY A 1 368 ? -1.336 37.625 10.602 1 98.44 368 GLY A N 1
ATOM 2800 C CA . GLY A 1 368 ? -2.633 37.156 10.148 1 98.44 368 GLY A CA 1
ATOM 2801 C C . GLY A 1 368 ? -3.613 36.906 11.281 1 98.44 368 GLY A C 1
ATOM 2802 O O . GLY A 1 368 ? -4.785 37.281 11.18 1 98.44 368 GLY A O 1
ATOM 2803 N N . SER A 1 369 ? -3.164 36.312 12.352 1 98.31 369 SER A N 1
ATOM 2804 C CA . SER A 1 369 ? -4.012 36 13.492 1 98.31 369 SER A CA 1
ATOM 2805 C C . SER A 1 369 ? -4.523 37.25 14.188 1 98.31 369 SER A C 1
ATOM 2807 O O . SER A 1 369 ? -5.684 37.312 14.602 1 98.31 369 SER A O 1
ATOM 2809 N N . VAL A 1 370 ? -3.668 38.219 14.328 1 98.25 370 VAL A N 1
ATOM 2810 C CA . VAL A 1 370 ? -4.027 39.469 15 1 98.25 370 VAL A CA 1
ATOM 2811 C C . VAL A 1 370 ? -5.102 40.219 14.195 1 98.25 370 VAL A C 1
ATOM 2813 O O . VAL A 1 370 ? -6.027 40.781 14.766 1 98.25 370 VAL A O 1
ATOM 2816 N N . ILE A 1 371 ? -4.945 40.188 12.883 1 98.25 371 ILE A N 1
ATOM 2817 C CA . ILE A 1 371 ? -5.957 40.812 12.039 1 98.25 371 ILE A CA 1
ATOM 2818 C C . ILE A 1 371 ? -7.316 40.156 12.305 1 98.25 371 ILE A C 1
ATOM 2820 O O . ILE A 1 371 ? -8.312 40.844 12.5 1 98.25 371 ILE A O 1
ATOM 2824 N N . ILE A 1 372 ? -7.383 38.844 12.273 1 97.75 372 ILE A N 1
ATOM 2825 C CA . ILE A 1 372 ? -8.633 38.125 12.516 1 97.75 372 ILE A CA 1
ATOM 2826 C C . ILE A 1 372 ? -9.188 38.5 13.883 1 97.75 372 ILE A C 1
ATOM 2828 O O . ILE A 1 372 ? -10.375 38.781 14.016 1 97.75 372 ILE A O 1
ATOM 2832 N N . ALA A 1 373 ? -8.328 38.5 14.883 1 97.44 373 ALA A N 1
ATOM 2833 C CA . ALA A 1 373 ? -8.758 38.75 16.25 1 97.44 373 ALA A CA 1
ATOM 2834 C C . ALA A 1 373 ? -9.367 40.156 16.406 1 97.44 373 ALA A C 1
ATOM 2836 O O . ALA A 1 373 ? -10.469 40.281 16.938 1 97.44 373 ALA A O 1
ATOM 2837 N N . ILE A 1 374 ? -8.688 41.156 15.906 1 97.94 374 ILE A N 1
ATOM 2838 C CA . ILE A 1 374 ? -9.109 42.531 16.062 1 97.94 374 ILE A CA 1
ATOM 2839 C C . ILE A 1 374 ? -10.383 42.781 15.258 1 97.94 374 ILE A C 1
ATOM 2841 O O . ILE A 1 374 ? -11.359 43.344 15.781 1 97.94 374 ILE A O 1
ATOM 2845 N N . VAL A 1 375 ? -10.367 42.375 14.016 1 97.62 375 VAL A N 1
ATOM 2846 C CA . VAL A 1 375 ? -11.5 42.656 13.133 1 97.62 375 VAL A CA 1
ATOM 2847 C C . VAL A 1 375 ? -12.742 41.906 13.641 1 97.62 375 VAL A C 1
ATOM 2849 O O . VAL A 1 375 ? -13.844 42.469 13.633 1 97.62 375 VAL A O 1
ATOM 2852 N N . ASN A 1 376 ? -12.578 40.719 14.07 1 95.56 376 ASN A N 1
ATOM 2853 C CA . ASN A 1 376 ? -13.727 39.969 14.539 1 95.56 376 ASN A CA 1
ATOM 2854 C C . ASN A 1 376 ? -14.312 40.531 15.82 1 95.56 376 ASN A C 1
ATOM 2856 O O . ASN A 1 376 ? -15.531 40.562 15.992 1 95.56 376 ASN A O 1
ATOM 2860 N N . VAL A 1 377 ? -13.461 40.938 16.734 1 95.88 377 VAL A N 1
ATOM 2861 C CA . VAL A 1 377 ? -13.922 41.531 17.984 1 95.88 377 VAL A CA 1
ATOM 2862 C C . VAL A 1 377 ? -14.727 42.812 17.688 1 95.88 377 VAL A C 1
ATOM 2864 O O . VAL A 1 377 ? -15.828 43 18.203 1 95.88 377 VAL A O 1
ATOM 2867 N N . PHE A 1 378 ? -14.195 43.656 16.828 1 96.5 378 PHE A N 1
ATOM 2868 C CA . PHE A 1 378 ? -14.883 44.906 16.516 1 96.5 378 PHE A CA 1
ATOM 2869 C C . PHE A 1 378 ? -16.172 44.625 15.75 1 96.5 378 PHE A C 1
ATOM 2871 O O . PHE A 1 378 ? -17.172 45.344 15.938 1 96.5 378 PHE A O 1
ATOM 2878 N N . TYR A 1 379 ? -16.125 43.688 14.891 1 95.25 379 TYR A N 1
ATOM 2879 C CA . TYR A 1 379 ? -17.328 43.312 14.148 1 95.25 379 TYR A CA 1
ATOM 2880 C C . TYR A 1 379 ? -18.422 42.844 15.086 1 95.25 379 TYR A C 1
ATOM 2882 O O . TYR A 1 379 ? -19.562 43.281 14.984 1 95.25 379 TYR A O 1
ATOM 2890 N N . ARG A 1 380 ? -18.109 41.938 15.977 1 93.12 380 ARG A N 1
ATOM 2891 C CA . ARG A 1 380 ? -19.109 41.406 16.891 1 93.12 380 ARG A CA 1
ATOM 2892 C C . ARG A 1 380 ? -19.625 42.5 17.844 1 93.12 380 ARG A C 1
ATOM 2894 O O . ARG A 1 380 ? -20.812 42.531 18.156 1 93.12 380 ARG A O 1
ATOM 2901 N N . ASN A 1 381 ? -18.688 43.344 18.297 1 94.38 381 ASN A N 1
ATOM 2902 C CA . ASN A 1 381 ? -19.109 44.469 19.125 1 94.38 381 ASN A CA 1
ATOM 2903 C C . ASN A 1 381 ? -20.109 45.344 18.406 1 94.38 381 ASN A C 1
ATOM 2905 O O . ASN A 1 381 ? -21.094 45.812 19.016 1 94.38 381 ASN A O 1
ATOM 2909 N N . TYR A 1 382 ? -19.797 45.625 17.172 1 94.75 382 TYR A N 1
ATOM 2910 C CA . TYR A 1 382 ? -20.703 46.438 16.359 1 94.75 382 TYR A CA 1
ATOM 2911 C C . TYR A 1 382 ? -22.062 45.75 16.234 1 94.75 382 TYR A C 1
ATOM 2913 O O . TYR A 1 382 ? -23.094 46.438 16.328 1 94.75 382 TYR A O 1
ATOM 2921 N N . GLN A 1 383 ? -22.031 44.469 16.094 1 92.75 383 GLN A N 1
ATOM 2922 C CA . GLN A 1 383 ? -23.281 43.719 15.945 1 92.75 383 GLN A CA 1
ATOM 2923 C C . GLN A 1 383 ? -24.078 43.719 17.25 1 92.75 383 GLN A C 1
ATOM 2925 O O . GLN A 1 383 ? -25.297 43.75 17.234 1 92.75 383 GLN A O 1
ATOM 2930 N N . ILE A 1 384 ? -23.406 43.656 18.312 1 90.38 384 ILE A N 1
ATOM 2931 C CA . ILE A 1 384 ? -24.062 43.688 19.609 1 90.38 384 ILE A CA 1
ATOM 2932 C C . ILE A 1 384 ? -24.688 45.062 19.859 1 90.38 384 ILE A C 1
ATOM 2934 O O . ILE A 1 384 ? -25.828 45.156 20.312 1 90.38 384 ILE A O 1
ATOM 2938 N N . LYS A 1 385 ? -23.953 46.062 19.516 1 91.94 385 LYS A N 1
ATOM 2939 C CA . LYS A 1 385 ? -24.453 47.438 19.688 1 91.94 385 LYS A CA 1
ATOM 2940 C C . LYS A 1 385 ? -25.688 47.688 18.812 1 91.94 385 LYS A C 1
ATOM 2942 O O . LYS A 1 385 ? -26.578 48.438 19.203 1 91.94 385 LYS A O 1
ATOM 2947 N N . ASN A 1 386 ? -25.672 47 17.719 1 92.75 386 ASN A N 1
ATOM 2948 C CA . ASN A 1 386 ? -26.812 47.156 16.812 1 92.75 386 ASN A CA 1
ATOM 2949 C C . ASN A 1 386 ? -27.922 46.156 17.109 1 92.75 386 ASN A C 1
ATOM 2951 O O . ASN A 1 386 ? -28.922 46.094 16.391 1 92.75 386 ASN A O 1
ATOM 2955 N N . GLY A 1 387 ? -27.734 45.219 18.094 1 87.19 387 GLY A N 1
ATOM 2956 C CA . GLY A 1 387 ? -28.766 44.281 18.562 1 87.19 387 GLY A CA 1
ATOM 2957 C C . GLY A 1 387 ? -28.844 43.031 17.734 1 87.19 387 GLY A C 1
ATOM 2958 O O . GLY A 1 387 ? -29.812 42.281 17.844 1 87.19 387 GLY A O 1
ATOM 2959 N N . LYS A 1 388 ? -27.891 42.719 16.953 1 84.69 388 LYS A N 1
ATOM 2960 C CA . LYS A 1 388 ? -27.953 41.562 16.078 1 84.69 388 LYS A CA 1
ATOM 2961 C C . LYS A 1 388 ? -27.438 40.312 16.766 1 84.69 388 LYS A C 1
ATOM 2963 O O . LYS A 1 388 ? -27.781 39.188 16.375 1 84.69 388 LYS A O 1
ATOM 2968 N N . ILE A 1 389 ? -26.531 40.562 17.719 1 83.94 389 ILE A N 1
ATOM 2969 C CA . ILE A 1 389 ? -26 39.469 18.5 1 83.94 389 ILE A CA 1
ATOM 2970 C C . ILE A 1 389 ? -26.266 39.719 19.984 1 83.94 389 ILE A C 1
ATOM 2972 O O . ILE A 1 389 ? -26.141 40.844 20.469 1 83.94 389 ILE A O 1
ATOM 2976 N N . GLN A 1 390 ? -26.812 38.719 20.609 1 79.69 390 GLN A N 1
ATOM 2977 C CA . GLN A 1 390 ? -27.047 38.781 22.047 1 79.69 390 GLN A CA 1
ATOM 2978 C C . GLN A 1 390 ? -26.047 37.938 22.812 1 79.69 390 GLN A C 1
ATOM 2980 O O . GLN A 1 390 ? -25.797 36.781 22.453 1 79.69 390 GLN A O 1
ATOM 2985 N N . VAL A 1 391 ? -25.312 38.531 23.688 1 82.06 391 VAL A N 1
ATOM 2986 C CA . VAL A 1 391 ? -24.344 37.812 24.531 1 82.06 391 VAL A CA 1
ATOM 2987 C C . VAL A 1 391 ? -24.875 37.75 25.969 1 82.06 391 VAL A C 1
ATOM 2989 O O . VAL A 1 391 ? -25.484 38.688 26.469 1 82.06 391 VAL A O 1
ATOM 2992 N N . ASP A 1 392 ? -25 36.438 26.547 1 63.41 392 ASP A N 1
ATOM 2993 C CA . ASP A 1 392 ? -25.531 36.219 27.906 1 63.41 392 ASP A CA 1
ATOM 2994 C C . ASP A 1 392 ? -24.688 36.938 28.938 1 63.41 392 ASP A C 1
ATOM 2996 O O . ASP A 1 392 ? -23.453 36.938 28.875 1 63.41 392 ASP A O 1
ATOM 3000 N N . ASP A 1 393 ? -25.094 37.969 29.516 1 58.31 393 ASP A N 1
ATOM 3001 C CA . ASP A 1 393 ? -24.5 38.844 30.531 1 58.31 393 ASP A CA 1
ATOM 3002 C C . ASP A 1 393 ? -24.047 38.031 31.75 1 58.31 393 ASP A C 1
ATOM 3004 O O . ASP A 1 393 ? -24.859 37.5 32.5 1 58.31 393 ASP A O 1
ATOM 3008 N N . ASP A 1 394 ? -23.438 36.906 31.734 1 47.5 394 ASP A N 1
ATOM 3009 C CA . ASP A 1 394 ? -23.156 36.344 33.062 1 47.5 394 ASP A CA 1
ATOM 3010 C C . ASP A 1 394 ? -22.391 37.344 33.906 1 47.5 394 ASP A C 1
ATOM 3012 O O . ASP A 1 394 ? -22.031 37.031 35.062 1 47.5 394 ASP A O 1
ATOM 3016 N N . ASP A 1 395 ? -21.641 38.281 33.438 1 42.69 395 ASP A N 1
ATOM 3017 C CA . ASP A 1 395 ? -20.719 38.75 34.469 1 42.69 395 ASP A CA 1
ATOM 3018 C C . ASP A 1 395 ? -21.453 39.531 35.562 1 42.69 395 ASP A C 1
ATOM 3020 O O . ASP A 1 395 ? -20.922 40.469 36.125 1 42.69 395 ASP A O 1
ATOM 3024 N N . GLU A 1 396 ? -22.797 39.469 35.812 1 36.75 396 GLU A N 1
ATOM 3025 C CA . GLU A 1 396 ? -22.906 40.062 37.156 1 36.75 396 GLU A CA 1
ATOM 3026 C C . GLU A 1 396 ? -21.984 39.375 38.156 1 36.75 396 GLU A C 1
ATOM 3028 O O . GLU A 1 396 ? -22.25 38.25 38.562 1 36.75 396 GLU A O 1
ATOM 3033 N N . ILE A 1 397 ? -20.672 39.312 37.938 1 29.03 397 ILE A N 1
ATOM 3034 C CA . ILE A 1 397 ? -19.969 39.312 39.219 1 29.03 397 ILE A CA 1
ATOM 3035 C C . ILE A 1 397 ? -20.156 40.656 39.906 1 29.03 397 ILE A C 1
ATOM 3037 O O . ILE A 1 397 ? -20.062 41.719 39.281 1 29.03 397 ILE A O 1
ATOM 3041 N N . MET B 1 1 ? -44.875 -10.078 18.016 1 22.53 1 MET B N 1
ATOM 3042 C CA . MET B 1 1 ? -43.719 -10.883 18.422 1 22.53 1 MET B CA 1
ATOM 3043 C C . MET B 1 1 ? -42.469 -10.422 17.734 1 22.53 1 MET B C 1
ATOM 3045 O O . MET B 1 1 ? -42.344 -10.508 16.516 1 22.53 1 MET B O 1
ATOM 3049 N N . ALA B 1 2 ? -41.812 -9.391 18.188 1 28.14 2 ALA B N 1
ATOM 3050 C CA . ALA B 1 2 ? -40.625 -8.719 17.641 1 28.14 2 ALA B CA 1
ATOM 3051 C C . ALA B 1 2 ? -39.438 -9.68 17.516 1 28.14 2 ALA B C 1
ATOM 3053 O O . ALA B 1 2 ? -39 -10.25 18.516 1 28.14 2 ALA B O 1
ATOM 3054 N N . ILE B 1 3 ? -39.344 -10.438 16.531 1 24.97 3 ILE B N 1
ATOM 3055 C CA . ILE B 1 3 ? -38.219 -11.375 16.422 1 24.97 3 ILE B CA 1
ATOM 3056 C C . ILE B 1 3 ? -36.906 -10.648 16.672 1 24.97 3 ILE B C 1
ATOM 3058 O O . ILE B 1 3 ? -36.562 -9.719 15.938 1 24.97 3 ILE B O 1
ATOM 3062 N N . ARG B 1 4 ? -36.469 -10.594 17.844 1 32.88 4 ARG B N 1
ATOM 3063 C CA . ARG B 1 4 ? -35.25 -10.047 18.375 1 32.88 4 ARG B CA 1
ATOM 3064 C C . ARG B 1 4 ? -34.031 -10.469 17.547 1 32.88 4 ARG B C 1
ATOM 3066 O O . ARG B 1 4 ? -33.781 -11.664 17.391 1 32.88 4 ARG B O 1
ATOM 3073 N N . ARG B 1 5 ? -33.812 -9.805 16.484 1 36.84 5 ARG B N 1
ATOM 3074 C CA . ARG B 1 5 ? -32.656 -10.039 15.633 1 36.84 5 ARG B CA 1
ATOM 3075 C C . ARG B 1 5 ? -31.406 -10.359 16.469 1 36.84 5 ARG B C 1
ATOM 3077 O O . ARG B 1 5 ? -30.891 -9.492 17.172 1 36.84 5 ARG B O 1
ATOM 3084 N N . ARG B 1 6 ? -31.375 -11.422 17.266 1 33.69 6 ARG B N 1
ATOM 3085 C CA . ARG B 1 6 ? -30.25 -11.922 18.047 1 33.69 6 ARG B CA 1
ATOM 3086 C C . ARG B 1 6 ? -28.938 -11.781 17.266 1 33.69 6 ARG B C 1
ATOM 3088 O O . ARG B 1 6 ? -28.781 -12.344 16.188 1 33.69 6 ARG B O 1
ATOM 3095 N N . GLY B 1 7 ? -28.375 -10.617 17.062 1 39.88 7 GLY B N 1
ATOM 3096 C CA . GLY B 1 7 ? -27.062 -10.344 16.516 1 39.88 7 GLY B CA 1
ATOM 3097 C C . GLY B 1 7 ? -26.016 -11.375 16.906 1 39.88 7 GLY B C 1
ATOM 3098 O O . GLY B 1 7 ? -25.656 -11.5 18.078 1 39.88 7 GLY B O 1
ATOM 3099 N N . HIS B 1 8 ? -26 -12.562 16.516 1 40.69 8 HIS B N 1
ATOM 3100 C CA . HIS B 1 8 ? -25.094 -13.672 16.812 1 40.69 8 HIS B CA 1
ATOM 3101 C C . HIS B 1 8 ? -23.641 -13.211 16.844 1 40.69 8 HIS B C 1
ATOM 3103 O O . HIS B 1 8 ? -23.156 -12.617 15.891 1 40.69 8 HIS B O 1
ATOM 3109 N N . GLU B 1 9 ? -23.078 -12.852 17.906 1 46.25 9 GLU B N 1
ATOM 3110 C CA . GLU B 1 9 ? -21.672 -12.602 18.203 1 46.25 9 GLU B CA 1
ATOM 3111 C C . GLU B 1 9 ? -20.766 -13.602 17.5 1 46.25 9 GLU B C 1
ATOM 3113 O O . GLU B 1 9 ? -20.906 -14.812 17.672 1 46.25 9 GLU B O 1
ATOM 3118 N N . VAL B 1 10 ? -20.453 -13.43 16.328 1 53.06 10 VAL B N 1
ATOM 3119 C CA . VAL B 1 10 ? -19.516 -14.273 15.602 1 53.06 10 VAL B CA 1
ATOM 3120 C C . VAL B 1 10 ? -18.344 -14.664 16.516 1 53.06 10 VAL B C 1
ATOM 3122 O O . VAL B 1 10 ? -17.812 -13.828 17.234 1 53.06 10 VAL B O 1
ATOM 3125 N N . SER B 1 11 ? -18.125 -15.969 16.781 1 60.5 11 SER B N 1
ATOM 3126 C CA . SER B 1 11 ? -17.031 -16.531 17.562 1 60.5 11 SER B CA 1
ATOM 3127 C C . SER B 1 11 ? -15.703 -15.875 17.219 1 60.5 11 SER B C 1
ATOM 3129 O O . SER B 1 11 ? -15.531 -15.344 16.125 1 60.5 11 SER B O 1
ATOM 3131 N N . GLY B 1 12 ? -14.859 -15.555 18.219 1 63.53 12 GLY B N 1
ATOM 3132 C CA . GLY B 1 12 ? -13.531 -14.977 18.109 1 63.53 12 GLY B CA 1
ATOM 3133 C C . GLY B 1 12 ? -12.742 -15.523 16.938 1 63.53 12 GLY B C 1
ATOM 3134 O O . GLY B 1 12 ? -12.133 -14.766 16.172 1 63.53 12 GLY B O 1
ATOM 3135 N N . PHE B 1 13 ? -12.883 -16.797 16.781 1 67.25 13 PHE B N 1
ATOM 3136 C CA . PHE B 1 13 ? -12.148 -17.438 15.695 1 67.25 13 PHE B CA 1
ATOM 3137 C C . PHE B 1 13 ? -12.75 -17.094 14.344 1 67.25 13 PHE B C 1
ATOM 3139 O O . PHE B 1 13 ? -12.023 -16.875 13.367 1 67.25 13 PHE B O 1
ATOM 3146 N N . GLN B 1 14 ? -14.055 -17.047 14.266 1 69.56 14 GLN B N 1
ATOM 3147 C CA . GLN B 1 14 ? -14.719 -16.703 13.016 1 69.56 14 GLN B CA 1
ATOM 3148 C C . GLN B 1 14 ? -14.383 -15.266 12.602 1 69.56 14 GLN B C 1
ATOM 3150 O O . GLN B 1 14 ? -14.211 -14.984 11.414 1 69.56 14 GLN B O 1
ATOM 3155 N N . SER B 1 15 ? -14.258 -14.508 13.594 1 79.75 15 SER B N 1
ATOM 3156 C CA . SER B 1 15 ? -13.898 -13.125 13.305 1 79.75 15 SER B CA 1
ATOM 3157 C C . SER B 1 15 ? -12.461 -13.016 12.812 1 79.75 15 SER B C 1
ATOM 3159 O O . SER B 1 15 ? -12.188 -12.289 11.852 1 79.75 15 SER B O 1
ATOM 3161 N N . PHE B 1 16 ? -11.633 -13.766 13.492 1 83.62 16 PHE B N 1
ATOM 3162 C CA . PHE B 1 16 ? -10.227 -13.797 13.086 1 83.62 16 PHE B CA 1
ATOM 3163 C C . PHE B 1 16 ? -10.094 -14.25 11.641 1 83.62 16 PHE B C 1
ATOM 3165 O O . PHE B 1 16 ? -9.398 -13.609 10.852 1 83.62 16 PHE B O 1
ATOM 3172 N N . TYR B 1 17 ? -10.781 -15.25 11.312 1 77.44 17 TYR B N 1
ATOM 3173 C CA . TYR B 1 17 ? -10.734 -15.797 9.961 1 77.44 17 TYR B CA 1
ATOM 3174 C C . TYR B 1 17 ? -11.242 -14.781 8.945 1 77.44 17 TYR B C 1
ATOM 3176 O O . TYR B 1 17 ? -10.688 -14.656 7.852 1 77.44 17 TYR B O 1
ATOM 3184 N N . LYS B 1 18 ? -12.234 -14.141 9.305 1 82.62 18 LYS B N 1
ATOM 3185 C CA . LYS B 1 18 ? -12.805 -13.141 8.406 1 82.62 18 LYS B CA 1
ATOM 3186 C C . LYS B 1 18 ? -11.812 -12.016 8.125 1 82.62 18 LYS B C 1
ATOM 3188 O O . LYS B 1 18 ? -11.695 -11.555 6.988 1 82.62 18 LYS B O 1
ATOM 3193 N N . HIS B 1 19 ? -11.148 -11.602 9.195 1 90.19 19 HIS B N 1
ATOM 3194 C CA . HIS B 1 19 ? -10.164 -10.531 9.031 1 90.19 19 HIS B CA 1
ATOM 3195 C C . HIS B 1 19 ? -9.008 -10.984 8.141 1 90.19 19 HIS B C 1
ATOM 3197 O O . HIS B 1 19 ? -8.57 -10.234 7.262 1 90.19 19 HIS B O 1
ATOM 3203 N N . ILE B 1 20 ? -8.562 -12.203 8.328 1 85.19 20 ILE B N 1
ATOM 3204 C CA . ILE B 1 20 ? -7.453 -12.75 7.547 1 85.19 20 ILE B CA 1
ATOM 3205 C C . ILE B 1 20 ? -7.879 -12.898 6.09 1 85.19 20 ILE B C 1
ATOM 3207 O O . ILE B 1 20 ? -7.117 -12.578 5.176 1 85.19 20 ILE B O 1
ATOM 3211 N N . MET B 1 21 ? -9.102 -13.305 5.887 1 81.69 21 MET B N 1
ATOM 3212 C CA . MET B 1 21 ? -9.609 -13.5 4.531 1 81.69 21 MET B CA 1
ATOM 3213 C C . MET B 1 21 ? -9.727 -12.164 3.801 1 81.69 21 MET B C 1
ATOM 3215 O O . MET B 1 21 ? -9.523 -12.094 2.588 1 81.69 21 MET B O 1
ATOM 3219 N N . THR B 1 22 ? -10.047 -11.172 4.535 1 87 22 THR B N 1
ATOM 3220 C CA . THR B 1 22 ? -10.086 -9.844 3.934 1 87 22 THR B CA 1
ATOM 3221 C C . THR B 1 22 ? -8.703 -9.43 3.426 1 87 22 THR B C 1
ATOM 3223 O O . THR B 1 22 ? -8.578 -8.922 2.311 1 87 22 THR B O 1
ATOM 3226 N N . GLY B 1 23 ? -7.707 -9.688 4.23 1 89.88 23 GLY B N 1
ATOM 3227 C CA . GLY B 1 23 ? -6.344 -9.406 3.807 1 89.88 23 GLY B CA 1
ATOM 3228 C C . GLY B 1 23 ? -5.93 -10.188 2.57 1 89.88 23 GLY B C 1
ATOM 3229 O O . GLY B 1 23 ? -5.344 -9.625 1.646 1 89.88 23 GLY B O 1
ATOM 3230 N N . ILE B 1 24 ? -6.324 -11.422 2.545 1 82.94 24 ILE B N 1
ATOM 3231 C CA . ILE B 1 24 ? -5.957 -12.297 1.437 1 82.94 24 ILE B CA 1
ATOM 3232 C C . ILE B 1 24 ? -6.648 -11.836 0.158 1 82.94 24 ILE B C 1
ATOM 3234 O O . ILE B 1 24 ? -6.051 -11.852 -0.92 1 82.94 24 ILE B O 1
ATOM 3238 N N . SER B 1 25 ? -7.883 -11.359 0.301 1 83.5 25 SER B N 1
ATOM 3239 C CA . SER B 1 25 ? -8.672 -10.938 -0.854 1 83.5 25 SER B CA 1
ATOM 3240 C C . SER B 1 25 ? -8.016 -9.75 -1.56 1 83.5 25 SER B C 1
ATOM 3242 O O . SER B 1 25 ? -8.117 -9.617 -2.781 1 83.5 25 SER B O 1
ATOM 3244 N N . TYR B 1 26 ? -7.332 -8.906 -0.797 1 88.94 26 TYR B N 1
ATOM 3245 C CA . TYR B 1 26 ? -6.715 -7.727 -1.398 1 88.94 26 TYR B CA 1
ATOM 3246 C C . TYR B 1 26 ? -5.27 -8.008 -1.794 1 88.94 26 TYR B C 1
ATOM 3248 O O . TYR B 1 26 ? -4.691 -7.285 -2.609 1 88.94 26 TYR B O 1
ATOM 3256 N N . MET B 1 27 ? -4.707 -9.055 -1.257 1 87.69 27 MET B N 1
ATOM 3257 C CA . MET B 1 27 ? -3.34 -9.461 -1.563 1 87.69 27 MET B CA 1
ATOM 3258 C C . MET B 1 27 ? -3.277 -10.203 -2.895 1 87.69 27 MET B C 1
ATOM 3260 O O . MET B 1 27 ? -2.307 -10.07 -3.641 1 87.69 27 MET B O 1
ATOM 3264 N N . ILE B 1 28 ? -4.238 -10.922 -3.285 1 81.88 28 ILE B N 1
ATOM 3265 C CA . ILE B 1 28 ? -4.25 -11.867 -4.391 1 81.88 28 ILE B CA 1
ATOM 3266 C C . ILE B 1 28 ? -4.062 -11.125 -5.711 1 81.88 28 ILE B C 1
ATOM 3268 O O . ILE B 1 28 ? -3.199 -11.484 -6.516 1 81.88 28 ILE B O 1
ATOM 3272 N N . PRO B 1 29 ? -4.883 -10.023 -5.902 1 86.69 29 PRO B N 1
ATOM 3273 C CA . PRO B 1 29 ? -4.656 -9.328 -7.172 1 86.69 29 PRO B CA 1
ATOM 3274 C C . PRO B 1 29 ? -3.223 -8.82 -7.32 1 86.69 29 PRO B C 1
ATOM 3276 O O . PRO B 1 29 ? -2.676 -8.82 -8.422 1 86.69 29 PRO B O 1
ATOM 3279 N N . ILE B 1 30 ? -2.633 -8.438 -6.289 1 90.94 30 ILE B N 1
ATOM 3280 C CA . ILE B 1 30 ? -1.265 -7.93 -6.305 1 90.94 30 ILE B CA 1
ATOM 3281 C C . ILE B 1 30 ? -0.299 -9.062 -6.652 1 90.94 30 ILE B C 1
ATOM 3283 O O . ILE B 1 30 ? 0.587 -8.891 -7.496 1 90.94 30 ILE B O 1
ATOM 3287 N N . LEU B 1 31 ? -0.519 -10.172 -6.035 1 83.25 31 LEU B N 1
ATOM 3288 C CA . LEU B 1 31 ? 0.318 -11.336 -6.285 1 83.25 31 LEU B CA 1
ATOM 3289 C C . LEU B 1 31 ? 0.201 -11.797 -7.734 1 83.25 31 LEU B C 1
ATOM 3291 O O . LEU B 1 31 ? 1.205 -12.125 -8.367 1 83.25 31 LEU B O 1
ATOM 3295 N N . ILE B 1 32 ? -0.979 -11.797 -8.227 1 83.88 32 ILE B N 1
ATOM 3296 C CA . ILE B 1 32 ? -1.225 -12.289 -9.578 1 83.88 32 ILE B CA 1
ATOM 3297 C C . ILE B 1 32 ? -0.634 -11.312 -10.594 1 83.88 32 ILE B C 1
ATOM 3299 O O . ILE B 1 32 ? 0.113 -11.719 -11.492 1 83.88 32 ILE B O 1
ATOM 3303 N N . MET B 1 33 ? -0.952 -10.031 -10.422 1 91.75 33 MET B N 1
ATOM 3304 C CA . MET B 1 33 ? -0.489 -9.023 -11.367 1 91.75 33 MET B CA 1
ATOM 3305 C C . MET B 1 33 ? 1.033 -8.922 -11.359 1 91.75 33 MET B C 1
ATOM 3307 O O . MET B 1 33 ? 1.668 -8.961 -12.414 1 91.75 33 MET B O 1
ATOM 3311 N N . GLY B 1 34 ? 1.558 -8.844 -10.195 1 90.56 34 GLY B N 1
ATOM 3312 C CA . GLY B 1 34 ? 3.006 -8.781 -10.078 1 90.56 34 GLY B CA 1
ATOM 3313 C C . GLY B 1 34 ? 3.695 -10.062 -10.516 1 90.56 34 GLY B C 1
ATOM 3314 O O . GLY B 1 34 ? 4.711 -10.016 -11.219 1 90.56 34 GLY B O 1
ATOM 3315 N N . GLY B 1 35 ? 3.145 -11.133 -10.102 1 82.69 35 GLY B N 1
ATOM 3316 C CA . GLY B 1 35 ? 3.715 -12.43 -10.445 1 82.69 35 GLY B CA 1
ATOM 3317 C C . GLY B 1 35 ? 3.672 -12.719 -11.938 1 82.69 35 GLY B C 1
ATOM 3318 O O . GLY B 1 35 ? 4.633 -13.242 -12.5 1 82.69 35 GLY B O 1
ATOM 3319 N N . LEU B 1 36 ? 2.617 -12.344 -12.562 1 85.75 36 LEU B N 1
ATOM 3320 C CA . LEU B 1 36 ? 2.459 -12.609 -13.992 1 85.75 36 LEU B CA 1
ATOM 3321 C C . LEU B 1 36 ? 3.461 -11.797 -14.805 1 85.75 36 LEU B C 1
ATOM 3323 O O . LEU B 1 36 ? 4.184 -12.344 -15.641 1 85.75 36 LEU B O 1
ATOM 3327 N N . ILE B 1 37 ? 3.477 -10.531 -14.508 1 91.62 37 ILE B N 1
ATOM 3328 C CA . ILE B 1 37 ? 4.395 -9.68 -15.25 1 91.62 37 ILE B CA 1
ATOM 3329 C C . ILE B 1 37 ? 5.836 -10.078 -14.938 1 91.62 37 ILE B C 1
ATOM 3331 O O . ILE B 1 37 ? 6.688 -10.109 -15.828 1 91.62 37 ILE B O 1
ATOM 3335 N N . GLY B 1 38 ? 6.09 -10.414 -13.711 1 87.69 38 GLY B N 1
ATOM 3336 C CA . GLY B 1 38 ? 7.41 -10.875 -13.312 1 87.69 38 GLY B CA 1
ATOM 3337 C C . GLY B 1 38 ? 7.828 -12.164 -14 1 87.69 38 GLY B C 1
ATOM 3338 O O . GLY B 1 38 ? 8.953 -12.273 -14.492 1 87.69 38 GLY B O 1
ATOM 3339 N N . ALA B 1 39 ? 6.922 -13.078 -14.039 1 83.31 39 ALA B N 1
ATOM 3340 C CA . ALA B 1 39 ? 7.219 -14.359 -14.656 1 83.31 39 ALA B CA 1
ATOM 3341 C C . ALA B 1 39 ? 7.457 -14.203 -16.156 1 83.31 39 ALA B C 1
ATOM 3343 O O . ALA B 1 39 ? 8.383 -14.812 -16.719 1 83.31 39 ALA B O 1
ATOM 3344 N N . PHE B 1 40 ? 6.672 -13.383 -16.797 1 88.06 40 PHE B N 1
ATOM 3345 C CA . PHE B 1 40 ? 6.824 -13.18 -18.234 1 88.06 40 PHE B CA 1
ATOM 3346 C C . PHE B 1 40 ? 8.141 -12.477 -18.547 1 88.06 40 PHE B C 1
ATOM 3348 O O . PHE B 1 40 ? 8.758 -12.727 -19.578 1 88.06 40 PHE B O 1
ATOM 3355 N N . SER B 1 41 ? 8.555 -11.617 -17.609 1 90.62 41 SER B N 1
ATOM 3356 C CA . SER B 1 41 ? 9.82 -10.914 -17.797 1 90.62 41 SER B CA 1
ATOM 3357 C C . SER B 1 41 ? 10.992 -11.891 -17.828 1 90.62 41 SER B C 1
ATOM 3359 O O . SER B 1 41 ? 12.008 -11.617 -18.469 1 90.62 41 SER B O 1
ATOM 3361 N N . GLN B 1 42 ? 10.836 -13 -17.172 1 83.62 42 GLN B N 1
ATOM 3362 C CA . GLN B 1 42 ? 11.922 -13.969 -17.078 1 83.62 42 GLN B CA 1
ATOM 3363 C C . GLN B 1 42 ? 11.914 -14.914 -18.266 1 83.62 42 GLN B C 1
ATOM 3365 O O . GLN B 1 42 ? 12.93 -15.547 -18.562 1 83.62 42 GLN B O 1
ATOM 3370 N N . VAL B 1 43 ? 10.828 -15.031 -19.016 1 84.94 43 VAL B N 1
ATOM 3371 C CA . VAL B 1 43 ? 10.695 -15.938 -20.156 1 84.94 43 VAL B CA 1
ATOM 3372 C C . VAL B 1 43 ? 11.594 -15.461 -21.297 1 84.94 43 VAL B C 1
ATOM 3374 O O . VAL B 1 43 ? 12.25 -16.266 -21.953 1 84.94 43 VAL B O 1
ATOM 3377 N N . ILE B 1 44 ? 11.703 -14.195 -21.453 1 88.56 44 ILE B N 1
ATOM 3378 C CA . ILE B 1 44 ? 12.438 -13.641 -22.578 1 88.56 44 ILE B CA 1
ATOM 3379 C C . ILE B 1 44 ? 13.922 -13.953 -22.438 1 88.56 44 ILE B C 1
ATOM 3381 O O . ILE B 1 44 ? 14.5 -14.625 -23.297 1 88.56 44 ILE B O 1
ATOM 3385 N N . PRO B 1 45 ? 14.594 -13.594 -21.391 1 88.31 45 PRO B N 1
ATOM 3386 C CA . PRO B 1 45 ? 16.031 -13.867 -21.297 1 88.31 45 PRO B CA 1
ATOM 3387 C C . PRO B 1 45 ? 16.344 -15.336 -21.047 1 88.31 45 PRO B C 1
ATOM 3389 O O . PRO B 1 45 ? 17.266 -15.891 -21.656 1 88.31 45 PRO B O 1
ATOM 3392 N N . TYR B 1 46 ? 15.523 -16.016 -20.359 1 80.44 46 TYR B N 1
ATOM 3393 C CA . TYR B 1 46 ? 15.992 -17.297 -19.828 1 80.44 46 TYR B CA 1
ATOM 3394 C C . TYR B 1 46 ? 15.352 -18.453 -20.578 1 80.44 46 TYR B C 1
ATOM 3396 O O . TYR B 1 46 ? 15.883 -19.578 -20.578 1 80.44 46 TYR B O 1
ATOM 3404 N N . VAL B 1 47 ? 14.289 -18.219 -21.25 1 80.12 47 VAL B N 1
ATOM 3405 C CA . VAL B 1 47 ? 13.656 -19.281 -22.031 1 80.12 47 VAL B CA 1
ATOM 3406 C C . VAL B 1 47 ? 13.906 -19.047 -23.516 1 80.12 47 VAL B C 1
ATOM 3408 O O . VAL B 1 47 ? 14.367 -19.953 -24.219 1 80.12 47 VAL B O 1
ATOM 3411 N N . ILE B 1 48 ? 13.648 -17.859 -23.953 1 86.44 48 ILE B N 1
ATOM 3412 C CA . ILE B 1 48 ? 13.773 -17.562 -25.375 1 86.44 48 ILE B CA 1
ATOM 3413 C C . ILE B 1 48 ? 15.25 -17.422 -25.75 1 86.44 48 ILE B C 1
ATOM 3415 O O . ILE B 1 48 ? 15.711 -18.047 -26.703 1 86.44 48 ILE B O 1
ATOM 3419 N N . PHE B 1 49 ? 15.992 -16.672 -24.922 1 90.5 49 PHE B N 1
ATOM 3420 C CA . PHE B 1 49 ? 17.391 -16.422 -25.25 1 90.5 49 PHE B CA 1
ATOM 3421 C C . PHE B 1 49 ? 18.297 -17.406 -24.531 1 90.5 49 PHE B C 1
ATOM 3423 O O . PHE B 1 49 ? 19.516 -17.406 -24.75 1 90.5 49 PHE B O 1
ATOM 3430 N N . LYS B 1 50 ? 17.734 -18.234 -23.656 1 83.56 50 LYS B N 1
ATOM 3431 C CA . LYS B 1 50 ? 18.406 -19.344 -23 1 83.56 50 LYS B CA 1
ATOM 3432 C C . LYS B 1 50 ? 19.641 -18.875 -22.234 1 83.56 50 LYS B C 1
ATOM 3434 O O . LYS B 1 50 ? 20.703 -19.469 -22.312 1 83.56 50 LYS B O 1
ATOM 3439 N N . LEU B 1 51 ? 19.5 -17.75 -21.594 1 85.75 51 LEU B N 1
ATOM 3440 C CA . LEU B 1 51 ? 20.562 -17.25 -20.734 1 85.75 51 LEU B CA 1
ATOM 3441 C C . LEU B 1 51 ? 20.625 -18.047 -19.438 1 85.75 51 LEU B C 1
ATOM 3443 O O . LEU B 1 51 ? 19.609 -18.609 -19 1 85.75 51 LEU B O 1
ATOM 3447 N N . SER B 1 52 ? 21.859 -18.062 -18.906 1 79.06 52 SER B N 1
ATOM 3448 C CA . SER B 1 52 ? 22 -18.641 -17.562 1 79.06 52 SER B CA 1
ATOM 3449 C C . SER B 1 52 ? 21.297 -17.797 -16.516 1 79.06 52 SER B C 1
ATOM 3451 O O . SER B 1 52 ? 21.344 -16.562 -16.578 1 79.06 52 SER B O 1
ATOM 3453 N N . PRO B 1 53 ? 20.672 -18.391 -15.625 1 72.88 53 PRO B N 1
ATOM 3454 C CA . PRO B 1 53 ? 19.953 -17.656 -14.578 1 72.88 53 PRO B CA 1
ATOM 3455 C C . PRO B 1 53 ? 20.875 -16.781 -13.734 1 72.88 53 PRO B C 1
ATOM 3457 O O . PRO B 1 53 ? 20.422 -15.852 -13.062 1 72.88 53 PRO B O 1
ATOM 3460 N N . SER B 1 54 ? 22.109 -17.047 -13.805 1 71.75 54 SER B N 1
ATOM 3461 C CA . SER B 1 54 ? 23.062 -16.281 -13.016 1 71.75 54 SER B CA 1
ATOM 3462 C C . SER B 1 54 ? 23.406 -14.953 -13.68 1 71.75 54 SER B C 1
ATOM 3464 O O . SER B 1 54 ? 23.953 -14.055 -13.031 1 71.75 54 SER B O 1
ATOM 3466 N N . VAL B 1 55 ? 23.078 -14.875 -14.922 1 84.44 55 VAL B N 1
ATOM 3467 C CA . VAL B 1 55 ? 23.375 -13.664 -15.664 1 84.44 55 VAL B CA 1
ATOM 3468 C C . VAL B 1 55 ? 22.188 -12.703 -15.594 1 84.44 55 VAL B C 1
ATOM 3470 O O . VAL B 1 55 ? 21.078 -13.062 -15.984 1 84.44 55 VAL B O 1
ATOM 3473 N N . SER B 1 56 ? 22.422 -11.516 -15.062 1 88.75 56 SER B N 1
ATOM 3474 C CA . SER B 1 56 ? 21.344 -10.523 -15 1 88.75 56 SER B CA 1
ATOM 3475 C C . SER B 1 56 ? 21.016 -9.984 -16.391 1 88.75 56 SER B C 1
ATOM 3477 O O . SER B 1 56 ? 21.828 -10.094 -17.312 1 88.75 56 SER B O 1
ATOM 3479 N N . ILE B 1 57 ? 19.875 -9.43 -16.547 1 90.31 57 ILE B N 1
ATOM 3480 C CA . ILE B 1 57 ? 19.438 -8.867 -17.828 1 90.31 57 ILE B CA 1
ATOM 3481 C C . ILE B 1 57 ? 20.375 -7.734 -18.234 1 90.31 57 ILE B C 1
ATOM 3483 O O . ILE B 1 57 ? 20.75 -7.625 -19.406 1 90.31 57 ILE B O 1
ATOM 3487 N N . LEU B 1 58 ? 20.766 -6.918 -17.234 1 90.5 58 LEU B N 1
ATOM 3488 C CA . LEU B 1 58 ? 21.672 -5.809 -17.516 1 90.5 58 LEU B CA 1
ATOM 3489 C C . LEU B 1 58 ? 23.016 -6.32 -18 1 90.5 58 LEU B C 1
ATOM 3491 O O . LEU B 1 58 ? 23.609 -5.762 -18.938 1 90.5 58 LEU B O 1
ATOM 3495 N N . ASP B 1 59 ? 23.469 -7.367 -17.359 1 90.38 59 ASP B N 1
ATOM 3496 C CA . ASP B 1 59 ? 24.734 -7.961 -17.766 1 90.38 59 ASP B CA 1
ATOM 3497 C C . ASP B 1 59 ? 24.641 -8.539 -19.172 1 90.38 59 ASP B C 1
ATOM 3499 O O . ASP B 1 59 ? 25.594 -8.461 -19.953 1 90.38 59 ASP B O 1
ATOM 3503 N N . ALA B 1 60 ? 23.562 -9.133 -19.469 1 91.62 60 ALA B N 1
ATOM 3504 C CA . ALA B 1 60 ? 23.328 -9.672 -20.812 1 91.62 60 ALA B CA 1
ATOM 3505 C C . ALA B 1 60 ? 23.359 -8.562 -21.859 1 91.62 60 ALA B C 1
ATOM 3507 O O . ALA B 1 60 ? 23.953 -8.727 -22.922 1 91.62 60 ALA B O 1
ATOM 3508 N N . ILE B 1 61 ? 22.797 -7.5 -21.531 1 91.69 61 ILE B N 1
ATOM 3509 C CA . ILE B 1 61 ? 22.75 -6.363 -22.453 1 91.69 61 ILE B CA 1
ATOM 3510 C C . ILE B 1 61 ? 24.156 -5.801 -22.656 1 91.69 61 ILE B C 1
ATOM 3512 O O . ILE B 1 61 ? 24.547 -5.492 -23.781 1 91.69 61 ILE B O 1
ATOM 3516 N N . ASN B 1 62 ? 24.906 -5.754 -21.625 1 92.56 62 ASN B N 1
ATOM 3517 C CA . ASN B 1 62 ? 26.234 -5.164 -21.672 1 92.56 62 ASN B CA 1
ATOM 3518 C C . ASN B 1 62 ? 27.234 -6.105 -22.328 1 92.56 62 ASN B C 1
ATOM 3520 O O . ASN B 1 62 ? 28.328 -5.688 -22.703 1 92.56 62 ASN B O 1
ATOM 3524 N N . SER B 1 63 ? 26.875 -7.34 -22.453 1 90.19 63 SER B N 1
ATOM 3525 C CA . SER B 1 63 ? 27.75 -8.289 -23.141 1 90.19 63 SER B CA 1
ATOM 3526 C C . SER B 1 63 ? 27.922 -7.926 -24.609 1 90.19 63 SER B C 1
ATOM 3528 O O . SER B 1 63 ? 28.906 -8.336 -25.234 1 90.19 63 SER B O 1
ATOM 3530 N N . GLY B 1 64 ? 26.938 -7.238 -25.203 1 89.75 64 GLY B N 1
ATOM 3531 C CA . GLY B 1 64 ? 27.016 -6.812 -26.594 1 89.75 64 GLY B CA 1
ATOM 3532 C C . GLY B 1 64 ? 26.5 -7.855 -27.562 1 89.75 64 GLY B C 1
ATOM 3533 O O . GLY B 1 64 ? 26.438 -7.605 -28.781 1 89.75 64 GLY B O 1
ATOM 3534 N N . ASN B 1 65 ? 26.078 -8.992 -27.062 1 90.88 65 ASN B N 1
ATOM 3535 C CA . ASN B 1 65 ? 25.672 -10.117 -27.906 1 90.88 65 ASN B CA 1
ATOM 3536 C C . ASN B 1 65 ? 24.266 -9.945 -28.453 1 90.88 65 ASN B C 1
ATOM 3538 O O . ASN B 1 65 ? 23.859 -10.648 -29.375 1 90.88 65 ASN B O 1
ATOM 3542 N N . PHE B 1 66 ? 23.531 -9.047 -27.906 1 91.81 66 PHE B N 1
ATOM 3543 C CA . PHE B 1 66 ? 22.141 -8.844 -28.297 1 91.81 66 PHE B CA 1
ATOM 3544 C C . PHE B 1 66 ? 21.953 -7.469 -28.938 1 91.81 66 PHE B C 1
ATOM 3546 O O . PHE B 1 66 ? 22.203 -6.445 -28.281 1 91.81 66 PHE B O 1
ATOM 3553 N N . THR B 1 67 ? 21.625 -7.496 -30.188 1 90.19 67 THR B N 1
ATOM 3554 C CA . THR B 1 67 ? 21.438 -6.246 -30.922 1 90.19 67 THR B CA 1
ATOM 3555 C C . THR B 1 67 ? 20.062 -6.195 -31.562 1 90.19 67 THR B C 1
ATOM 3557 O O . THR B 1 67 ? 19.328 -7.184 -31.547 1 90.19 67 THR B O 1
ATOM 3560 N N . GLY B 1 68 ? 19.609 -5.008 -32 1 92.56 68 GLY B N 1
ATOM 3561 C CA . GLY B 1 68 ? 18.359 -4.848 -32.719 1 92.56 68 GLY B CA 1
ATOM 3562 C C . GLY B 1 68 ? 17.141 -5.191 -31.859 1 92.56 68 GLY B C 1
ATOM 3563 O O . GLY B 1 68 ? 17 -4.688 -30.75 1 92.56 68 GLY B O 1
ATOM 3564 N N . MET B 1 69 ? 16.375 -6.082 -32.406 1 92.44 69 MET B N 1
ATOM 3565 C CA . MET B 1 69 ? 15.109 -6.449 -31.75 1 92.44 69 MET B CA 1
ATOM 3566 C C . MET B 1 69 ? 15.359 -7.211 -30.453 1 92.44 69 MET B C 1
ATOM 3568 O O . MET B 1 69 ? 14.609 -7.059 -29.484 1 92.44 69 MET B O 1
ATOM 3572 N N . ASN B 1 70 ? 16.375 -7.988 -30.438 1 93.56 70 ASN B N 1
ATOM 3573 C CA . ASN B 1 70 ? 16.719 -8.758 -29.25 1 93.56 70 ASN B CA 1
ATOM 3574 C C . ASN B 1 70 ? 17.078 -7.844 -28.078 1 93.56 70 ASN B C 1
ATOM 3576 O O . ASN B 1 70 ? 16.734 -8.141 -26.938 1 93.56 70 ASN B O 1
ATOM 3580 N N . LEU B 1 71 ? 17.828 -6.793 -28.422 1 93.12 71 LEU B N 1
ATOM 3581 C CA . LEU B 1 71 ? 18.156 -5.809 -27.391 1 93.12 71 LEU B CA 1
ATOM 3582 C C . LEU B 1 71 ? 16.906 -5.141 -26.844 1 93.12 71 LEU B C 1
ATOM 3584 O O . LEU B 1 71 ? 16.781 -4.934 -25.641 1 93.12 71 LEU B O 1
ATOM 3588 N N . GLN B 1 72 ? 15.992 -4.859 -27.766 1 93.12 72 GLN B N 1
ATOM 3589 C CA . GLN B 1 72 ? 14.742 -4.227 -27.359 1 93.12 72 GLN B CA 1
ATOM 3590 C C . GLN B 1 72 ? 13.914 -5.16 -26.469 1 93.12 72 GLN B C 1
ATOM 3592 O O . GLN B 1 72 ? 13.258 -4.711 -25.531 1 93.12 72 GLN B O 1
ATOM 3597 N N . LEU B 1 73 ? 13.953 -6.367 -26.797 1 94.12 73 LEU B N 1
ATOM 3598 C CA . LEU B 1 73 ? 13.219 -7.359 -26.016 1 94.12 73 LEU B CA 1
ATOM 3599 C C . LEU B 1 73 ? 13.805 -7.492 -24.625 1 94.12 73 LEU B C 1
ATOM 3601 O O . LEU B 1 73 ? 13.07 -7.66 -23.641 1 94.12 73 LEU B O 1
ATOM 3605 N N . LEU B 1 74 ? 15.086 -7.438 -24.531 1 93.94 74 LEU B N 1
ATOM 3606 C CA . LEU B 1 74 ? 15.734 -7.52 -23.234 1 93.94 74 LEU B CA 1
ATOM 3607 C C . LEU B 1 74 ? 15.438 -6.277 -22.391 1 93.94 74 LEU B C 1
ATOM 3609 O O . LEU B 1 74 ? 15.273 -6.367 -21.172 1 93.94 74 LEU B O 1
ATOM 3613 N N . LYS B 1 75 ? 15.422 -5.188 -23.062 1 93.75 75 LYS B N 1
ATOM 3614 C CA . LYS B 1 75 ? 15.062 -3.959 -22.375 1 93.75 75 LYS B CA 1
ATOM 3615 C C . LYS B 1 75 ? 13.633 -4.027 -21.828 1 93.75 75 LYS B C 1
ATOM 3617 O O . LYS B 1 75 ? 13.367 -3.6 -20.703 1 93.75 75 LYS B O 1
ATOM 3622 N N . LEU B 1 76 ? 12.805 -4.543 -22.625 1 94.06 76 LEU B N 1
ATOM 3623 C CA . LEU B 1 76 ? 11.422 -4.73 -22.203 1 94.06 76 LEU B CA 1
ATOM 3624 C C . LEU B 1 76 ? 11.344 -5.688 -21.016 1 94.06 76 LEU B C 1
ATOM 3626 O O . LEU B 1 76 ? 10.586 -5.457 -20.078 1 94.06 76 LEU B O 1
ATOM 3630 N N . ALA B 1 77 ? 12.102 -6.742 -21.094 1 93.69 77 ALA B N 1
ATOM 3631 C CA . ALA B 1 77 ? 12.125 -7.719 -20 1 93.69 77 ALA B CA 1
ATOM 3632 C C . ALA B 1 77 ? 12.57 -7.07 -18.688 1 93.69 77 ALA B C 1
ATOM 3634 O O . ALA B 1 77 ? 12.039 -7.391 -17.625 1 93.69 77 ALA B O 1
ATOM 3635 N N . SER B 1 78 ? 13.555 -6.211 -18.812 1 93.94 78 SER B N 1
ATOM 3636 C CA . SER B 1 78 ? 14.047 -5.52 -17.625 1 93.94 78 SER B CA 1
ATOM 3637 C C . SER B 1 78 ? 12.969 -4.629 -17.016 1 93.94 78 SER B C 1
ATOM 3639 O O . SER B 1 78 ? 12.828 -4.566 -15.789 1 93.94 78 SER B O 1
ATOM 3641 N N . LEU B 1 79 ? 12.234 -3.979 -17.891 1 94.56 79 LEU B N 1
ATOM 3642 C CA . LEU B 1 79 ? 11.141 -3.131 -17.422 1 94.56 79 LEU B CA 1
ATOM 3643 C C . LEU B 1 79 ? 10.055 -3.965 -16.75 1 94.56 79 LEU B C 1
ATOM 3645 O O . LEU B 1 79 ? 9.555 -3.598 -15.688 1 94.56 79 LEU B O 1
ATOM 3649 N N . MET B 1 80 ? 9.727 -5.051 -17.328 1 94.62 80 MET B N 1
ATOM 3650 C CA . MET B 1 80 ? 8.711 -5.953 -16.797 1 94.62 80 MET B CA 1
ATOM 3651 C C . MET B 1 80 ? 9.148 -6.543 -15.461 1 94.62 80 MET B C 1
ATOM 3653 O O . MET B 1 80 ? 8.344 -6.676 -14.531 1 94.62 80 MET B O 1
ATOM 3657 N N . GLU B 1 81 ? 10.414 -6.898 -15.422 1 92.06 81 GLU B N 1
ATOM 3658 C CA . GLU B 1 81 ? 10.969 -7.461 -14.195 1 92.06 81 GLU B CA 1
ATOM 3659 C C . GLU B 1 81 ? 10.844 -6.48 -13.031 1 92.06 81 GLU B C 1
ATOM 3661 O O . GLU B 1 81 ? 10.367 -6.84 -11.953 1 92.06 81 GLU B O 1
ATOM 3666 N N . SER B 1 82 ? 11.266 -5.273 -13.312 1 94.19 82 SER B N 1
ATOM 3667 C CA . SER B 1 82 ? 11.211 -4.242 -12.273 1 94.19 82 SER B CA 1
ATOM 3668 C C . SER B 1 82 ? 9.773 -3.941 -11.867 1 94.19 82 SER B C 1
ATOM 3670 O O . SER B 1 82 ? 9.469 -3.865 -10.68 1 94.19 82 SER B O 1
ATOM 3672 N N . PHE B 1 83 ? 8.914 -3.768 -12.828 1 95.75 83 PHE B N 1
ATOM 3673 C CA . PHE B 1 83 ? 7.512 -3.473 -12.562 1 95.75 83 PHE B CA 1
ATOM 3674 C C . PHE B 1 83 ? 6.848 -4.621 -11.812 1 95.75 83 PHE B C 1
ATOM 3676 O O . PHE B 1 83 ? 6.215 -4.402 -10.773 1 95.75 83 PHE B O 1
ATOM 3683 N N . GLY B 1 84 ? 7.004 -5.801 -12.32 1 93.88 84 GLY B N 1
ATOM 3684 C CA . GLY B 1 84 ? 6.324 -6.969 -11.789 1 93.88 84 GLY B CA 1
ATOM 3685 C C . GLY B 1 84 ? 6.754 -7.324 -10.375 1 93.88 84 GLY B C 1
ATOM 3686 O O . GLY B 1 84 ? 5.918 -7.473 -9.484 1 93.88 84 GLY B O 1
ATOM 3687 N N . PHE B 1 85 ? 8.07 -7.371 -10.125 1 89.25 85 PHE B N 1
ATOM 3688 C CA . PHE B 1 85 ? 8.547 -7.824 -8.82 1 89.25 85 PHE B CA 1
ATOM 3689 C C . PHE B 1 85 ? 8.398 -6.723 -7.777 1 89.25 85 PHE B C 1
ATOM 3691 O O . PHE B 1 85 ? 8.234 -7.008 -6.59 1 89.25 85 PHE B O 1
ATOM 3698 N N . THR B 1 86 ? 8.438 -5.457 -8.25 1 94.19 86 THR B N 1
ATOM 3699 C CA . THR B 1 86 ? 8.094 -4.383 -7.32 1 94.19 86 THR B CA 1
ATOM 3700 C C . THR B 1 86 ? 6.66 -4.531 -6.824 1 94.19 86 THR B C 1
ATOM 3702 O O . THR B 1 86 ? 6.406 -4.477 -5.621 1 94.19 86 THR B O 1
ATOM 3705 N N . LEU B 1 87 ? 5.785 -4.676 -7.758 1 95 87 LEU B N 1
ATOM 3706 C CA . LEU B 1 87 ? 4.391 -4.863 -7.375 1 95 87 LEU B CA 1
ATOM 3707 C C . LEU B 1 87 ? 4.234 -6.094 -6.488 1 95 87 LEU B C 1
ATOM 3709 O O . LEU B 1 87 ? 3.52 -6.055 -5.484 1 95 87 LEU B O 1
ATOM 3713 N N . PHE B 1 88 ? 4.902 -7.156 -6.812 1 88.25 88 PHE B N 1
ATOM 3714 C CA . PHE B 1 88 ? 4.828 -8.414 -6.074 1 88.25 88 PHE B CA 1
ATOM 3715 C C . PHE B 1 88 ? 5.254 -8.211 -4.625 1 88.25 88 PHE B C 1
ATOM 3717 O O . PHE B 1 88 ? 4.684 -8.82 -3.717 1 88.25 88 PHE B O 1
ATOM 3724 N N . SER B 1 89 ? 6.23 -7.387 -4.367 1 90.12 89 SER B N 1
ATOM 3725 C CA . SER B 1 89 ? 6.805 -7.195 -3.039 1 90.12 89 SER B CA 1
ATOM 3726 C C . SER B 1 89 ? 5.82 -6.496 -2.107 1 90.12 89 SER B C 1
ATOM 3728 O O . SER B 1 89 ? 6.004 -6.496 -0.888 1 90.12 89 SER B O 1
ATOM 3730 N N . PHE B 1 90 ? 4.73 -5.984 -2.648 1 94.62 90 PHE B N 1
ATOM 3731 C CA . PHE B 1 90 ? 3.779 -5.254 -1.814 1 94.62 90 PHE B CA 1
ATOM 3732 C C . PHE B 1 90 ? 2.598 -6.141 -1.438 1 94.62 90 PHE B C 1
ATOM 3734 O O . PHE B 1 90 ? 1.655 -5.684 -0.789 1 94.62 90 PHE B O 1
ATOM 3741 N N . ALA B 1 91 ? 2.658 -7.414 -1.789 1 88.62 91 ALA B N 1
ATOM 3742 C CA . ALA B 1 91 ? 1.577 -8.336 -1.457 1 88.62 91 ALA B CA 1
ATOM 3743 C C . ALA B 1 91 ? 1.389 -8.445 0.054 1 88.62 91 ALA B C 1
ATOM 3745 O O . ALA B 1 91 ? 0.268 -8.328 0.556 1 88.62 91 ALA B O 1
ATOM 3746 N N . ILE B 1 92 ? 2.467 -8.547 0.788 1 87.38 92 ILE B N 1
ATOM 3747 C CA . ILE B 1 92 ? 2.408 -8.742 2.232 1 87.38 92 ILE B CA 1
ATOM 3748 C C . ILE B 1 92 ? 1.968 -7.449 2.912 1 87.38 92 ILE B C 1
ATOM 3750 O O . ILE B 1 92 ? 1.077 -7.461 3.766 1 87.38 92 ILE B O 1
ATOM 3754 N N . PRO B 1 93 ? 2.543 -6.316 2.51 1 95.5 93 PRO B N 1
ATOM 3755 C CA . PRO B 1 93 ? 2.072 -5.059 3.094 1 95.5 93 PRO B CA 1
ATOM 3756 C C . PRO B 1 93 ? 0.579 -4.828 2.869 1 95.5 93 PRO B C 1
ATOM 3758 O O . PRO B 1 93 ? -0.12 -4.359 3.771 1 95.5 93 PRO B O 1
ATOM 3761 N N . MET B 1 94 ? 0.107 -5.152 1.679 1 95.38 94 MET B N 1
ATOM 3762 C CA . MET B 1 94 ? -1.309 -4.949 1.383 1 95.38 94 MET B CA 1
ATOM 3763 C C . MET B 1 94 ? -2.174 -5.91 2.195 1 95.38 94 MET B C 1
ATOM 3765 O O . MET B 1 94 ? -3.248 -5.531 2.668 1 95.38 94 MET B O 1
ATOM 3769 N N . PHE B 1 95 ? -1.695 -7.145 2.359 1 91.62 95 PHE B N 1
ATOM 3770 C CA . PHE B 1 95 ? -2.373 -8.102 3.229 1 91.62 95 PHE B CA 1
ATOM 3771 C C . PHE B 1 95 ? -2.527 -7.535 4.637 1 91.62 95 PHE B C 1
ATOM 3773 O O . PHE B 1 95 ? -3.631 -7.516 5.184 1 91.62 95 PHE B O 1
ATOM 3780 N N . ALA B 1 96 ? -1.457 -7.082 5.203 1 94.5 96 ALA B N 1
ATOM 3781 C CA . ALA B 1 96 ? -1.471 -6.566 6.57 1 94.5 96 ALA B CA 1
ATOM 3782 C C . ALA B 1 96 ? -2.361 -5.332 6.684 1 94.5 96 ALA B C 1
ATOM 3784 O O . ALA B 1 96 ? -3.08 -5.164 7.672 1 94.5 96 ALA B O 1
ATOM 3785 N N . ALA B 1 97 ? -2.32 -4.457 5.691 1 97.69 97 ALA B N 1
ATOM 3786 C CA . ALA B 1 97 ? -3.129 -3.238 5.672 1 97.69 97 ALA B CA 1
ATOM 3787 C C . ALA B 1 97 ? -4.617 -3.566 5.777 1 97.69 97 ALA B C 1
ATOM 3789 O O . ALA B 1 97 ? -5.332 -2.967 6.582 1 97.69 97 ALA B O 1
ATOM 3790 N N . PHE B 1 98 ? -5.059 -4.551 5.016 1 95.94 98 PHE B N 1
ATOM 3791 C CA . PHE B 1 98 ? -6.496 -4.773 4.914 1 95.94 98 PHE B CA 1
ATOM 3792 C C . PHE B 1 98 ? -6.98 -5.676 6.047 1 95.94 98 PHE B C 1
ATOM 3794 O O . PHE B 1 98 ? -8.148 -5.621 6.43 1 95.94 98 PHE B O 1
ATOM 3801 N N . VAL B 1 99 ? -6.117 -6.523 6.59 1 93 99 VAL B N 1
ATOM 3802 C CA . VAL B 1 99 ? -6.473 -7.195 7.836 1 93 99 VAL B CA 1
ATOM 3803 C C . VAL B 1 99 ? -6.719 -6.16 8.93 1 93 99 VAL B C 1
ATOM 3805 O O . VAL B 1 99 ? -7.754 -6.191 9.602 1 93 99 VAL B O 1
ATOM 3808 N N . ALA B 1 100 ? -5.777 -5.25 9.086 1 97.69 100 ALA B N 1
ATOM 3809 C CA . ALA B 1 100 ? -5.902 -4.215 10.109 1 97.69 100 ALA B CA 1
ATOM 3810 C C . ALA B 1 100 ? -7.125 -3.338 9.852 1 97.69 100 ALA B C 1
ATOM 3812 O O . ALA B 1 100 ? -7.84 -2.977 10.789 1 97.69 100 ALA B O 1
ATOM 3813 N N . ASN B 1 101 ? -7.332 -3.008 8.625 1 96.56 101 ASN B N 1
ATOM 3814 C CA . ASN B 1 101 ? -8.484 -2.189 8.258 1 96.56 101 ASN B CA 1
ATOM 3815 C C . ASN B 1 101 ? -9.797 -2.852 8.664 1 96.56 101 ASN B C 1
ATOM 3817 O O . ASN B 1 101 ? -10.727 -2.178 9.109 1 96.56 101 ASN B O 1
ATOM 3821 N N . SER B 1 102 ? -9.914 -4.121 8.414 1 94.06 102 SER B N 1
ATOM 3822 C CA . SER B 1 102 ? -11.133 -4.855 8.727 1 94.06 102 SER B CA 1
ATOM 3823 C C . SER B 1 102 ? -11.414 -4.863 10.227 1 94.06 102 SER B C 1
ATOM 3825 O O . SER B 1 102 ? -12.555 -5.059 10.648 1 94.06 102 SER B O 1
ATOM 3827 N N . ILE B 1 103 ? -10.406 -4.598 11.008 1 95 103 ILE B N 1
ATOM 3828 C CA . ILE B 1 103 ? -10.555 -4.621 12.453 1 95 103 ILE B CA 1
ATOM 3829 C C . ILE B 1 103 ? -10.75 -3.197 12.977 1 95 103 ILE B C 1
ATOM 3831 O O . ILE B 1 103 ? -11.695 -2.926 13.727 1 95 103 ILE B O 1
ATOM 3835 N N . GLY B 1 104 ? -9.875 -2.271 12.508 1 95.81 104 GLY B N 1
ATOM 3836 C CA . GLY B 1 104 ? -9.828 -0.972 13.156 1 95.81 104 GLY B CA 1
ATOM 3837 C C . GLY B 1 104 ? -10.102 0.18 12.203 1 95.81 104 GLY B C 1
ATOM 3838 O O . GLY B 1 104 ? -9.93 1.345 12.57 1 95.81 104 GLY B O 1
ATOM 3839 N N . GLY B 1 105 ? -10.328 -0.042 11 1 94 105 GLY B N 1
ATOM 3840 C CA . GLY B 1 105 ? -10.688 1.018 10.07 1 94 105 GLY B CA 1
ATOM 3841 C C . GLY B 1 105 ? -9.484 1.643 9.391 1 94 105 GLY B C 1
ATOM 3842 O O . GLY B 1 105 ? -8.422 1.019 9.289 1 94 105 GLY B O 1
ATOM 3843 N N . LYS B 1 106 ? -9.578 2.861 8.875 1 92.06 106 LYS B N 1
ATOM 3844 C CA . LYS B 1 106 ? -8.633 3.514 7.977 1 92.06 106 LYS B CA 1
ATOM 3845 C C . LYS B 1 106 ? -7.297 3.77 8.672 1 92.06 106 LYS B C 1
ATOM 3847 O O . LYS B 1 106 ? -6.238 3.611 8.062 1 92.06 106 LYS B O 1
ATOM 3852 N N . THR B 1 107 ? -7.465 4.227 9.875 1 93.81 107 THR B N 1
ATOM 3853 C CA . THR B 1 107 ? -6.23 4.488 10.617 1 93.81 107 THR B CA 1
ATOM 3854 C C . THR B 1 107 ? -5.441 3.199 10.82 1 93.81 107 THR B C 1
ATOM 3856 O O . THR B 1 107 ? -4.211 3.193 10.703 1 93.81 107 THR B O 1
ATOM 3859 N N . ALA B 1 108 ? -6.168 2.15 11.086 1 97.44 108 ALA B N 1
ATOM 3860 C CA . ALA B 1 108 ? -5.52 0.849 11.25 1 97.44 108 ALA B CA 1
ATOM 3861 C C . ALA B 1 108 ? -4.922 0.367 9.93 1 97.44 108 ALA B C 1
ATOM 3863 O O . ALA B 1 108 ? -3.891 -0.306 9.922 1 97.44 108 ALA B O 1
ATOM 3864 N N . LEU B 1 109 ? -5.543 0.746 8.852 1 97.62 109 LEU B N 1
ATOM 3865 C CA . LEU B 1 109 ? -5.031 0.387 7.535 1 97.62 109 LEU B CA 1
ATOM 3866 C C . LEU B 1 109 ? -3.627 0.946 7.328 1 97.62 109 LEU B C 1
ATOM 3868 O O . LEU B 1 109 ? -2.723 0.221 6.906 1 97.62 109 LEU B O 1
ATOM 3872 N N . ALA B 1 110 ? -3.449 2.195 7.656 1 96.69 110 ALA B N 1
ATOM 3873 C CA . ALA B 1 110 ? -2.162 2.857 7.469 1 96.69 110 ALA B CA 1
ATOM 3874 C C . ALA B 1 110 ? -1.083 2.213 8.336 1 96.69 110 ALA B C 1
ATOM 3876 O O . ALA B 1 110 ? 0.024 1.944 7.863 1 96.69 110 ALA B O 1
ATOM 3877 N N . ALA B 1 111 ? -1.441 1.965 9.547 1 97.56 111 ALA B N 1
ATOM 3878 C CA . ALA B 1 111 ? -0.495 1.336 10.469 1 97.56 111 ALA B CA 1
ATOM 3879 C C . ALA B 1 111 ? -0.19 -0.098 10.039 1 97.56 111 ALA B C 1
ATOM 3881 O O . ALA B 1 111 ? 0.959 -0.541 10.109 1 97.56 111 ALA B O 1
ATOM 3882 N N . GLY B 1 112 ? -1.186 -0.797 9.664 1 97.69 112 GLY B N 1
ATOM 3883 C CA . GLY B 1 112 ? -0.998 -2.16 9.195 1 97.69 112 GLY B CA 1
ATOM 3884 C C . GLY B 1 112 ? -0.123 -2.246 7.957 1 97.69 112 GLY B C 1
ATOM 3885 O O . GLY B 1 112 ? 0.703 -3.154 7.836 1 97.69 112 GLY B O 1
ATOM 3886 N N . PHE B 1 113 ? -0.304 -1.293 7.098 1 98 113 PHE B N 1
ATOM 3887 C CA . PHE B 1 113 ? 0.483 -1.274 5.871 1 98 113 PHE B CA 1
ATOM 3888 C C . PHE B 1 113 ? 1.968 -1.136 6.18 1 98 113 PHE B C 1
ATOM 3890 O O . PHE B 1 113 ? 2.785 -1.926 5.703 1 98 113 PHE B O 1
ATOM 3897 N N . ILE B 1 114 ? 2.299 -0.133 6.957 1 97.88 114 ILE B N 1
ATOM 3898 C CA . ILE B 1 114 ? 3.709 0.098 7.25 1 97.88 114 ILE B CA 1
ATOM 3899 C C . ILE B 1 114 ? 4.266 -1.07 8.062 1 97.88 114 ILE B C 1
ATOM 3901 O O . ILE B 1 114 ? 5.43 -1.447 7.898 1 97.88 114 ILE B O 1
ATOM 3905 N N . GLY B 1 115 ? 3.461 -1.578 8.977 1 97.12 115 GLY B N 1
ATOM 3906 C CA . GLY B 1 115 ? 3.893 -2.773 9.68 1 97.12 115 GLY B CA 1
ATOM 3907 C C . GLY B 1 115 ? 4.207 -3.934 8.758 1 97.12 115 GLY B C 1
ATOM 3908 O O . GLY B 1 115 ? 5.227 -4.609 8.922 1 97.12 115 GLY B O 1
ATOM 3909 N N . GLY B 1 116 ? 3.312 -4.191 7.809 1 95.19 116 GLY B N 1
ATOM 3910 C CA . GLY B 1 116 ? 3.549 -5.238 6.824 1 95.19 116 GLY B CA 1
ATOM 3911 C C . GLY B 1 116 ? 4.766 -4.973 5.957 1 95.19 116 GLY B C 1
ATOM 3912 O O . GLY B 1 116 ? 5.496 -5.902 5.605 1 95.19 116 GLY B O 1
ATOM 3913 N N . TYR B 1 117 ? 4.91 -3.754 5.613 1 96.12 117 TYR B N 1
ATOM 3914 C CA . TYR B 1 117 ? 6.07 -3.373 4.816 1 96.12 117 TYR B CA 1
ATOM 3915 C C . TYR B 1 117 ? 7.367 -3.654 5.566 1 96.12 117 TYR B C 1
ATOM 3917 O O . TYR B 1 117 ? 8.312 -4.207 5 1 96.12 117 TYR B O 1
ATOM 3925 N N . ILE B 1 118 ? 7.441 -3.311 6.852 1 95.69 118 ILE B N 1
ATOM 3926 C CA . ILE B 1 118 ? 8.625 -3.48 7.68 1 95.69 118 ILE B CA 1
ATOM 3927 C C . ILE B 1 118 ? 8.859 -4.965 7.953 1 95.69 118 ILE B C 1
ATOM 3929 O O . ILE B 1 118 ? 10 -5.406 8.086 1 95.69 118 ILE B O 1
ATOM 3933 N N . ALA B 1 119 ? 7.793 -5.699 7.961 1 91 119 ALA B N 1
ATOM 3934 C CA . ALA B 1 119 ? 7.922 -7.141 8.148 1 91 119 ALA B CA 1
ATOM 3935 C C . ALA B 1 119 ? 8.742 -7.766 7.023 1 91 119 ALA B C 1
ATOM 3937 O O . ALA B 1 119 ? 9.461 -8.742 7.242 1 91 119 ALA B O 1
ATOM 3938 N N . ASN B 1 120 ? 8.602 -7.164 5.879 1 85.88 120 ASN B N 1
ATOM 3939 C CA . ASN B 1 120 ? 9.328 -7.656 4.715 1 85.88 120 ASN B CA 1
ATOM 3940 C C . ASN B 1 120 ? 10.68 -6.965 4.566 1 85.88 120 ASN B C 1
ATOM 3942 O O . ASN B 1 120 ? 11.641 -7.578 4.098 1 85.88 120 ASN B O 1
ATOM 3946 N N . LYS B 1 121 ? 10.68 -5.73 4.812 1 90.19 121 LYS B N 1
ATOM 3947 C CA . LYS B 1 121 ? 11.875 -4.895 4.75 1 90.19 121 LYS B CA 1
ATOM 3948 C C . LYS B 1 121 ? 12.102 -4.164 6.066 1 90.19 121 LYS B C 1
ATOM 3950 O O . LYS B 1 121 ? 11.781 -2.979 6.188 1 90.19 121 LYS B O 1
ATOM 3955 N N . PRO B 1 122 ? 12.773 -4.836 6.957 1 91.75 122 PRO B N 1
ATOM 3956 C CA . PRO B 1 122 ? 12.922 -4.281 8.305 1 91.75 122 PRO B CA 1
ATOM 3957 C C . PRO B 1 122 ? 13.711 -2.977 8.32 1 91.75 122 PRO B C 1
ATOM 3959 O O . PRO B 1 122 ? 14.602 -2.779 7.488 1 91.75 122 PRO B O 1
ATOM 3962 N N . ILE B 1 123 ? 13.359 -2.156 9.195 1 92.19 123 ILE B N 1
ATOM 3963 C CA . ILE B 1 123 ? 14.117 -0.932 9.43 1 92.19 123 ILE B CA 1
ATOM 3964 C C . ILE B 1 123 ? 15.477 -1.275 10.031 1 92.19 123 ILE B C 1
ATOM 3966 O O . ILE B 1 123 ? 15.562 -2.029 11 1 92.19 123 ILE B O 1
ATOM 3970 N N . SER B 1 124 ? 16.469 -0.7 9.398 1 90.12 124 SER B N 1
ATOM 3971 C CA . SER B 1 124 ? 17.828 -0.972 9.852 1 90.12 124 SER B CA 1
ATOM 3972 C C . SER B 1 124 ? 18.094 -0.35 11.219 1 90.12 124 SER B C 1
ATOM 3974 O O . SER B 1 124 ? 17.609 0.747 11.508 1 90.12 124 SER B O 1
ATOM 3976 N N . VAL B 1 125 ? 18.828 -1.02 12 1 88.56 125 VAL B N 1
ATOM 3977 C CA . VAL B 1 125 ? 19.234 -0.524 13.305 1 88.56 125 VAL B CA 1
ATOM 3978 C C . VAL B 1 125 ? 20.719 -0.164 13.273 1 88.56 125 VAL B C 1
ATOM 3980 O O . VAL B 1 125 ? 21.5 -0.754 12.523 1 88.56 125 VAL B O 1
ATOM 3983 N N . ILE B 1 126 ? 21.062 0.844 14 1 89.06 126 ILE B N 1
ATOM 3984 C CA . ILE B 1 126 ? 22.453 1.271 14.031 1 89.06 126 ILE B CA 1
ATOM 3985 C C . ILE B 1 126 ? 23.219 0.417 15.031 1 89.06 126 ILE B C 1
ATOM 3987 O O . ILE B 1 126 ? 22.875 0.352 16.203 1 89.06 126 ILE B O 1
ATOM 3991 N N . LYS B 1 127 ? 24.203 -0.241 14.594 1 86.38 127 LYS B N 1
ATOM 3992 C CA . LYS B 1 127 ? 25.062 -1.089 15.406 1 86.38 127 LYS B CA 1
ATOM 3993 C C . LYS B 1 127 ? 26.531 -0.894 15.039 1 86.38 127 LYS B C 1
ATOM 3995 O O . LYS B 1 127 ? 26.844 -0.36 13.977 1 86.38 127 LYS B O 1
ATOM 4000 N N . LEU B 1 128 ? 27.344 -1.251 15.992 1 85.38 128 LEU B N 1
ATOM 4001 C CA . LEU B 1 128 ? 28.781 -1.183 15.766 1 85.38 128 LEU B CA 1
ATOM 4002 C C . LEU B 1 128 ? 29.25 -2.346 14.898 1 85.38 128 LEU B C 1
ATOM 4004 O O . LEU B 1 128 ? 29.047 -3.51 15.25 1 85.38 128 LEU B O 1
ATOM 4008 N N . VAL B 1 129 ? 29.688 -1.991 13.664 1 85.69 129 VAL B N 1
ATOM 4009 C CA . VAL B 1 129 ? 30.234 -2.975 12.742 1 85.69 129 VAL B CA 1
ATOM 4010 C C . VAL B 1 129 ? 31.688 -2.615 12.414 1 85.69 129 VAL B C 1
ATOM 4012 O O . VAL B 1 129 ? 31.953 -1.584 11.789 1 85.69 129 VAL B O 1
ATOM 4015 N N . ASP B 1 130 ? 32.594 -3.436 12.703 1 86.44 130 ASP B N 1
ATOM 4016 C CA . ASP B 1 130 ? 34 -3.238 12.453 1 86.44 130 ASP B CA 1
ATOM 4017 C C . ASP B 1 130 ? 34.469 -1.894 13.008 1 86.44 130 ASP B C 1
ATOM 4019 O O . ASP B 1 130 ? 35.156 -1.14 12.312 1 86.44 130 ASP B O 1
ATOM 4023 N N . GLY B 1 131 ? 33.969 -1.425 14.188 1 83.44 131 GLY B N 1
ATOM 4024 C CA . GLY B 1 131 ? 34.438 -0.256 14.914 1 83.44 131 GLY B CA 1
ATOM 4025 C C . GLY B 1 131 ? 33.75 1.023 14.508 1 83.44 131 GLY B C 1
ATOM 4026 O O . GLY B 1 131 ? 34.031 2.092 15.062 1 83.44 131 GLY B O 1
ATOM 4027 N N . VAL B 1 132 ? 32.875 0.901 13.469 1 86.44 132 VAL B N 1
ATOM 4028 C CA . VAL B 1 132 ? 32.125 2.08 13.047 1 86.44 132 VAL B CA 1
ATOM 4029 C C . VAL B 1 132 ? 30.625 1.79 13.109 1 86.44 132 VAL B C 1
ATOM 4031 O O . VAL B 1 132 ? 30.203 0.658 12.875 1 86.44 132 VAL B O 1
ATOM 4034 N N . PHE B 1 133 ? 29.922 2.764 13.516 1 87 133 PHE B N 1
ATOM 4035 C CA . PHE B 1 133 ? 28.469 2.584 13.531 1 87 133 PHE B CA 1
ATOM 4036 C C . PHE B 1 133 ? 27.906 2.578 12.117 1 87 133 PHE B C 1
ATOM 4038 O O . PHE B 1 133 ? 28.281 3.414 11.289 1 87 133 PHE B O 1
ATOM 4045 N N . ASP B 1 134 ? 27.203 1.551 11.836 1 87.81 134 ASP B N 1
ATOM 4046 C CA . ASP B 1 134 ? 26.562 1.434 10.531 1 87.81 134 ASP B CA 1
ATOM 4047 C C . ASP B 1 134 ? 25.156 0.888 10.656 1 87.81 134 ASP B C 1
ATOM 4049 O O . ASP B 1 134 ? 24.766 0.398 11.727 1 87.81 134 ASP B O 1
ATOM 4053 N N . LYS B 1 135 ? 24.438 1.032 9.641 1 88.88 135 LYS B N 1
ATOM 4054 C CA . LYS B 1 135 ? 23.062 0.523 9.594 1 88.88 135 LYS B CA 1
ATOM 4055 C C . LYS B 1 135 ? 23.047 -0.958 9.227 1 88.88 135 LYS B C 1
ATOM 4057 O O . LYS B 1 135 ? 23.625 -1.364 8.219 1 88.88 135 LYS B O 1
ATOM 4062 N N . VAL B 1 136 ? 22.469 -1.75 10.094 1 87.5 136 VAL B N 1
ATOM 4063 C CA . VAL B 1 136 ? 22.359 -3.184 9.852 1 87.5 136 VAL B CA 1
ATOM 4064 C C . VAL B 1 136 ? 20.875 -3.58 9.805 1 87.5 136 VAL B C 1
ATOM 4066 O O . VAL B 1 136 ? 20.109 -3.252 10.711 1 87.5 136 VAL B O 1
ATOM 4069 N N . SER B 1 137 ? 20.516 -4.316 8.758 1 87.75 137 SER B N 1
ATOM 4070 C CA . SER B 1 137 ? 19.125 -4.762 8.617 1 87.75 137 SER B CA 1
ATOM 4071 C C . SER B 1 137 ? 18.891 -6.066 9.367 1 87.75 137 SER B C 1
ATOM 4073 O O . SER B 1 137 ? 19.578 -7.066 9.117 1 87.75 137 SER B O 1
ATOM 4075 N N . PRO B 1 138 ? 17.969 -6.047 10.281 1 87.81 138 PRO B N 1
ATOM 4076 C CA . PRO B 1 138 ? 17.609 -7.305 10.953 1 87.81 138 PRO B CA 1
ATOM 4077 C C . PRO B 1 138 ? 17 -8.328 10 1 87.81 138 PRO B C 1
ATOM 4079 O O . PRO B 1 138 ? 16.625 -7.98 8.875 1 87.81 138 PRO B O 1
ATOM 4082 N N . VAL B 1 139 ? 16.984 -9.562 10.492 1 81.56 139 VAL B N 1
ATOM 4083 C CA . VAL B 1 139 ? 16.281 -10.594 9.727 1 81.56 139 VAL B CA 1
ATOM 4084 C C . VAL B 1 139 ? 14.797 -10.266 9.648 1 81.56 139 VAL B C 1
ATOM 4086 O O . VAL B 1 139 ? 14.164 -9.977 10.672 1 81.56 139 VAL B O 1
ATOM 4089 N N . PRO B 1 140 ? 14.266 -10.266 8.484 1 85.38 140 PRO B N 1
ATOM 4090 C CA . PRO B 1 140 ? 12.844 -9.938 8.344 1 85.38 140 PRO B CA 1
ATOM 4091 C C . PRO B 1 140 ? 11.93 -10.938 9.055 1 85.38 140 PRO B C 1
ATOM 4093 O O . PRO B 1 140 ? 12.219 -12.141 9.07 1 85.38 140 PRO B O 1
ATOM 4096 N N . SER B 1 141 ? 10.914 -10.422 9.617 1 84.12 141 SER B N 1
ATOM 4097 C CA . SER B 1 141 ? 9.922 -11.281 10.25 1 84.12 141 SER B CA 1
ATOM 4098 C C . SER B 1 141 ? 8.969 -11.883 9.227 1 84.12 141 SER B C 1
ATOM 4100 O O . SER B 1 141 ? 8.289 -12.875 9.508 1 84.12 141 SER B O 1
ATOM 4102 N N . GLY B 1 142 ? 8.922 -11.266 8.031 1 79.81 142 GLY B N 1
ATOM 4103 C CA . GLY B 1 142 ? 8.188 -11.836 6.91 1 79.81 142 GLY B CA 1
ATOM 4104 C C . GLY B 1 142 ? 6.695 -11.914 7.152 1 79.81 142 GLY B C 1
ATOM 4105 O O . GLY B 1 142 ? 6.113 -11.008 7.75 1 79.81 142 GLY B O 1
ATOM 4106 N N . PHE B 1 143 ? 6.082 -12.914 6.637 1 76.75 143 PHE B N 1
ATOM 4107 C CA . PHE B 1 143 ? 4.633 -13.094 6.652 1 76.75 143 PHE B CA 1
ATOM 4108 C C . PHE B 1 143 ? 4.117 -13.227 8.078 1 76.75 143 PHE B C 1
ATOM 4110 O O . PHE B 1 143 ? 3.057 -12.703 8.414 1 76.75 143 PHE B O 1
ATOM 4117 N N . LEU B 1 144 ? 4.828 -13.938 8.883 1 77.81 144 LEU B N 1
ATOM 4118 C CA . LEU B 1 144 ? 4.426 -14.102 10.273 1 77.81 144 LEU B CA 1
ATOM 4119 C C . LEU B 1 144 ? 4.371 -12.75 10.984 1 77.81 144 LEU B C 1
ATOM 4121 O O . LEU B 1 144 ? 3.418 -12.469 11.711 1 77.81 144 LEU B O 1
ATOM 4125 N N . GLY B 1 145 ? 5.391 -12.039 10.805 1 87.38 145 GLY B N 1
ATOM 4126 C CA . GLY B 1 145 ? 5.395 -10.703 11.375 1 87.38 145 GLY B CA 1
ATOM 4127 C C . GLY B 1 145 ? 4.246 -9.844 10.883 1 87.38 145 GLY B C 1
ATOM 4128 O O . GLY B 1 145 ? 3.682 -9.055 11.641 1 87.38 145 GLY B O 1
ATOM 4129 N N . ALA B 1 146 ? 3.895 -10.023 9.609 1 90.31 146 ALA B N 1
ATOM 4130 C CA . ALA B 1 146 ? 2.811 -9.25 9.008 1 90.31 146 ALA B CA 1
ATOM 4131 C C . ALA B 1 146 ? 1.471 -9.586 9.656 1 90.31 146 ALA B C 1
ATOM 4133 O O . ALA B 1 146 ? 0.649 -8.703 9.898 1 90.31 146 ALA B O 1
ATOM 4134 N N . ILE B 1 147 ? 1.241 -10.867 9.953 1 86.25 147 ILE B N 1
ATOM 4135 C CA . ILE B 1 147 ? -0.002 -11.289 10.586 1 86.25 147 ILE B CA 1
ATOM 4136 C C . ILE B 1 147 ? -0.075 -10.727 12.008 1 86.25 147 ILE B C 1
ATOM 4138 O O . ILE B 1 147 ? -1.089 -10.141 12.391 1 86.25 147 ILE B O 1
ATOM 4142 N N . LEU B 1 148 ? 0.992 -10.859 12.703 1 88.5 148 LEU B N 1
ATOM 4143 C CA . LEU B 1 148 ? 1.028 -10.422 14.094 1 88.5 148 LEU B CA 1
ATOM 4144 C C . LEU B 1 148 ? 0.803 -8.914 14.195 1 88.5 148 LEU B C 1
ATOM 4146 O O . LEU B 1 148 ? -0.004 -8.461 15.008 1 88.5 148 LEU B O 1
ATOM 4150 N N . ILE B 1 149 ? 1.499 -8.188 13.391 1 95.19 149 ILE B N 1
ATOM 4151 C CA . ILE B 1 149 ? 1.425 -6.738 13.508 1 95.19 149 ILE B CA 1
ATOM 4152 C C . ILE B 1 149 ? 0.055 -6.25 13.039 1 95.19 149 ILE B C 1
ATOM 4154 O O . ILE B 1 149 ? -0.483 -5.281 13.578 1 95.19 149 ILE B O 1
ATOM 4158 N N . ALA B 1 150 ? -0.548 -6.898 11.992 1 95.31 150 ALA B N 1
ATOM 4159 C CA . ALA B 1 150 ? -1.859 -6.5 11.484 1 95.31 150 ALA B CA 1
ATOM 4160 C C . ALA B 1 150 ? -2.934 -6.672 12.555 1 95.31 150 ALA B C 1
ATOM 4162 O O . ALA B 1 150 ? -3.768 -5.785 12.75 1 95.31 150 ALA B O 1
ATOM 4163 N N . ILE B 1 151 ? -2.912 -7.793 13.211 1 93 151 ILE B N 1
ATOM 4164 C CA . ILE B 1 151 ? -3.877 -8.062 14.266 1 93 151 ILE B CA 1
ATOM 4165 C C . ILE B 1 151 ? -3.648 -7.113 15.438 1 93 151 ILE B C 1
ATOM 4167 O O . ILE B 1 151 ? -4.598 -6.527 15.969 1 93 151 ILE B O 1
ATOM 4171 N N . PHE B 1 152 ? -2.445 -6.93 15.805 1 96.5 152 PHE B N 1
ATOM 4172 C CA . PHE B 1 152 ? -2.102 -6.066 16.922 1 96.5 152 PHE B CA 1
ATOM 4173 C C . PHE B 1 152 ? -2.572 -4.641 16.672 1 96.5 152 PHE B C 1
ATOM 4175 O O . PHE B 1 152 ? -3.275 -4.059 17.5 1 96.5 152 PHE B O 1
ATOM 4182 N N . VAL B 1 153 ? -2.188 -4.062 15.547 1 97.62 153 VAL B N 1
ATOM 4183 C CA . VAL B 1 153 ? -2.518 -2.668 15.281 1 97.62 153 VAL B CA 1
ATOM 4184 C C . VAL B 1 153 ? -4.023 -2.521 15.07 1 97.62 153 VAL B C 1
ATOM 4186 O O . VAL B 1 153 ? -4.617 -1.518 15.469 1 97.62 153 VAL B O 1
ATOM 4189 N N . GLY B 1 154 ? -4.668 -3.51 14.383 1 97.12 154 GLY B N 1
ATOM 4190 C CA . GLY B 1 154 ? -6.113 -3.477 14.227 1 97.12 154 GLY B CA 1
ATOM 4191 C C . GLY B 1 154 ? -6.855 -3.342 15.539 1 97.12 154 GLY B C 1
ATOM 4192 O O . GLY B 1 154 ? -7.664 -2.428 15.719 1 97.12 154 GLY B O 1
ATOM 4193 N N . TYR B 1 155 ? -6.508 -4.18 16.438 1 96.25 155 TYR B N 1
ATOM 4194 C CA . TYR B 1 155 ? -7.211 -4.176 17.719 1 96.25 155 TYR B CA 1
ATOM 4195 C C . TYR B 1 155 ? -6.762 -3 18.578 1 96.25 155 TYR B C 1
ATOM 4197 O O . TYR B 1 155 ? -7.539 -2.48 19.375 1 96.25 155 TYR B O 1
ATOM 4205 N N . THR B 1 156 ? -5.523 -2.582 18.438 1 97.38 156 THR B N 1
ATOM 4206 C CA . THR B 1 156 ? -5.047 -1.414 19.172 1 97.38 156 THR B CA 1
ATOM 4207 C C . THR B 1 156 ? -5.832 -0.169 18.766 1 97.38 156 THR B C 1
ATOM 4209 O O . THR B 1 156 ? -6.293 0.582 19.625 1 97.38 156 THR B O 1
ATOM 4212 N N . VAL B 1 157 ? -5.965 0.067 17.5 1 97 157 VAL B N 1
ATOM 4213 C CA . VAL B 1 157 ? -6.695 1.238 17.031 1 97 157 VAL B CA 1
ATOM 4214 C C . VAL B 1 157 ? -8.156 1.152 17.484 1 97 157 VAL B C 1
ATOM 4216 O O . VAL B 1 157 ? -8.742 2.15 17.906 1 97 157 VAL B O 1
ATOM 4219 N N . LYS B 1 158 ? -8.766 -0.032 17.328 1 95.62 158 LYS B N 1
ATOM 4220 C CA . LYS B 1 158 ? -10.133 -0.237 17.781 1 95.62 158 LYS B CA 1
ATOM 4221 C C . LYS B 1 158 ? -10.266 0.091 19.266 1 95.62 158 LYS B C 1
ATOM 4223 O O . LYS B 1 158 ? -11.234 0.735 19.688 1 95.62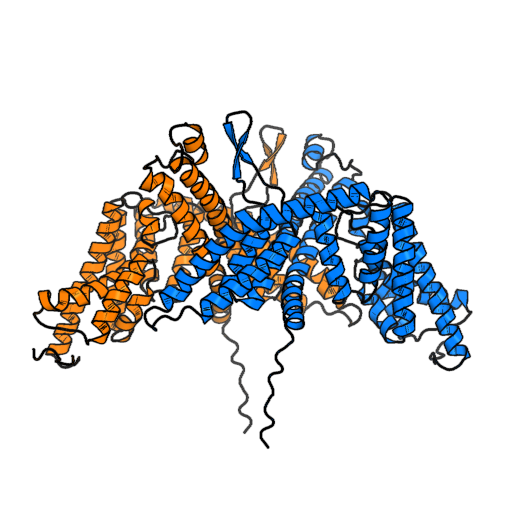 158 LYS B O 1
ATOM 4228 N N . TRP B 1 159 ? -9.273 -0.372 20.016 1 96.81 159 TRP B N 1
ATOM 4229 C CA . TRP B 1 159 ? -9.258 -0.134 21.453 1 96.81 159 TRP B CA 1
ATOM 4230 C C . TRP B 1 159 ? -9.109 1.354 21.766 1 96.81 159 TRP B C 1
ATOM 4232 O O . TRP B 1 159 ? -9.789 1.885 22.641 1 96.81 159 TRP B O 1
ATOM 4242 N N . LEU B 1 160 ? -8.211 2.031 21.094 1 96.56 160 LEU B N 1
ATOM 4243 C CA . LEU B 1 160 ? -7.992 3.459 21.297 1 96.56 160 LEU B CA 1
ATOM 4244 C C . LEU B 1 160 ? -9.258 4.246 20.984 1 96.56 160 LEU B C 1
ATOM 4246 O O . LEU B 1 160 ? -9.633 5.156 21.734 1 96.56 160 LEU B O 1
ATOM 4250 N N . ASN B 1 161 ? -9.898 3.906 19.891 1 93.81 161 ASN B N 1
ATOM 4251 C CA . ASN B 1 161 ? -11.125 4.594 19.5 1 93.81 161 ASN B CA 1
ATOM 4252 C C . ASN B 1 161 ? -12.227 4.406 20.531 1 93.81 161 ASN B C 1
ATOM 4254 O O . ASN B 1 161 ? -13.008 5.324 20.781 1 93.81 161 ASN B O 1
ATOM 4258 N N . LYS B 1 162 ? -12.328 3.277 21.109 1 92.88 162 LYS B N 1
ATOM 4259 C CA . LYS B 1 162 ? -13.383 2.938 22.047 1 92.88 162 LYS B CA 1
ATOM 4260 C C . LYS B 1 162 ? -13.117 3.559 23.422 1 92.88 162 LYS B C 1
ATOM 4262 O O . LYS B 1 162 ? -14.047 4 24.094 1 92.88 162 LYS B O 1
ATOM 4267 N N . HIS B 1 163 ? -11.883 3.691 23.812 1 94.44 163 HIS B N 1
ATOM 4268 C CA . HIS B 1 163 ? -11.594 4.008 25.203 1 94.44 163 HIS B CA 1
ATOM 4269 C C . HIS B 1 163 ? -11.188 5.473 25.359 1 94.44 163 HIS B C 1
ATOM 4271 O O . HIS B 1 163 ? -11.273 6.027 26.453 1 94.44 163 HIS B O 1
ATOM 4277 N N . ILE B 1 164 ? -10.625 6.055 24.359 1 94.31 164 ILE B N 1
ATOM 4278 C CA . ILE B 1 164 ? -10.328 7.48 24.453 1 94.31 164 ILE B CA 1
ATOM 4279 C C . ILE B 1 164 ? -11.57 8.297 24.125 1 94.31 164 ILE B C 1
ATOM 4281 O O . ILE B 1 164 ? -11.977 8.383 22.953 1 94.31 164 ILE B O 1
ATOM 4285 N N . LYS B 1 165 ? -12.141 8.805 25.156 1 91.19 165 LYS B N 1
ATOM 4286 C CA . LYS B 1 165 ? -13.328 9.641 25 1 91.19 165 LYS B CA 1
ATOM 4287 C C . LYS B 1 165 ? -13.016 11.109 25.312 1 91.19 165 LYS B C 1
ATOM 4289 O O . LYS B 1 165 ? -12.523 11.43 26.391 1 91.19 165 LYS B O 1
ATOM 4294 N N . LEU B 1 166 ? -13.141 11.867 24.281 1 87.81 166 LEU B N 1
ATOM 4295 C CA . LEU B 1 166 ? -12.922 13.305 24.438 1 87.81 166 LEU B CA 1
ATOM 4296 C C . LEU B 1 166 ? -14.195 14.086 24.156 1 87.81 166 LEU B C 1
ATOM 4298 O O . LEU B 1 166 ? -15.078 13.602 23.438 1 87.81 166 LEU B O 1
ATOM 4302 N N . PRO B 1 167 ? -14.281 15.258 24.734 1 83.69 167 PRO B N 1
ATOM 4303 C CA . PRO B 1 167 ? -15.422 16.109 24.406 1 83.69 167 PRO B CA 1
ATOM 4304 C C . PRO B 1 167 ? -15.477 16.469 22.922 1 83.69 167 PRO B C 1
ATOM 4306 O O . PRO B 1 167 ? -14.492 16.297 22.188 1 83.69 167 PRO B O 1
ATOM 4309 N N . GLU B 1 168 ? -16.562 16.875 22.469 1 77.94 168 GLU B N 1
ATOM 4310 C CA . GLU B 1 168 ? -16.859 17.125 21.062 1 77.94 168 GLU B CA 1
ATOM 4311 C C . GLU B 1 168 ? -15.844 18.078 20.438 1 77.94 168 GLU B C 1
ATOM 4313 O O . GLU B 1 168 ? -15.453 17.906 19.281 1 77.94 168 GLU B O 1
ATOM 4318 N N . ASN B 1 169 ? -15.375 19.031 21.234 1 74.38 169 ASN B N 1
ATOM 4319 C CA . ASN B 1 169 ? -14.469 20.047 20.719 1 74.38 169 ASN B CA 1
ATOM 4320 C C . ASN B 1 169 ? -13.078 19.484 20.469 1 74.38 169 ASN B C 1
ATOM 4322 O O . ASN B 1 169 ? -12.273 20.094 19.766 1 74.38 169 ASN B O 1
ATOM 4326 N N . TRP B 1 170 ? -12.891 18.25 21 1 82.19 170 TRP B N 1
ATOM 4327 C CA . TRP B 1 170 ? -11.562 17.656 20.906 1 82.19 170 TRP B CA 1
ATOM 4328 C C . TRP B 1 170 ? -11.578 16.453 19.953 1 82.19 170 TRP B C 1
ATOM 4330 O O . TRP B 1 170 ? -10.57 15.766 19.797 1 82.19 170 TRP B O 1
ATOM 4340 N N . LEU B 1 171 ? -12.656 16.297 19.297 1 80.88 171 LEU B N 1
ATOM 4341 C CA . LEU B 1 171 ? -12.805 15.117 18.453 1 80.88 171 LEU B CA 1
ATOM 4342 C C . LEU B 1 171 ? -11.875 15.18 17.25 1 80.88 171 LEU B C 1
ATOM 4344 O O . LEU B 1 171 ? -11.336 14.164 16.812 1 80.88 171 LEU B O 1
ATOM 4348 N N . ALA B 1 172 ? -11.727 16.375 16.766 1 76 172 ALA B N 1
ATOM 4349 C CA . ALA B 1 172 ? -10.805 16.531 15.641 1 76 172 ALA B CA 1
ATOM 4350 C C . ALA B 1 172 ? -9.375 16.203 16.047 1 76 172 ALA B C 1
ATOM 4352 O O . ALA B 1 172 ? -8.625 15.609 15.266 1 76 172 ALA B O 1
ATOM 4353 N N . PHE B 1 173 ? -9.047 16.641 17.219 1 84.31 173 PHE B N 1
ATOM 4354 C CA . PHE B 1 173 ? -7.727 16.312 17.75 1 84.31 173 PHE B CA 1
ATOM 4355 C C . PHE B 1 173 ? -7.562 14.805 17.891 1 84.31 173 PHE B C 1
ATOM 4357 O O . PHE B 1 173 ? -6.535 14.25 17.484 1 84.31 173 PHE B O 1
ATOM 4364 N N . LYS B 1 174 ? -8.539 14.203 18.453 1 87.38 174 LYS B N 1
ATOM 4365 C CA . LYS B 1 174 ? -8.508 12.766 18.688 1 87.38 174 LYS B CA 1
ATOM 4366 C C . LYS B 1 174 ? -8.336 12 17.375 1 87.38 174 LYS B C 1
ATOM 4368 O O . LYS B 1 174 ? -7.422 11.188 17.234 1 87.38 174 LYS B O 1
ATOM 4373 N N . THR B 1 175 ? -9.086 12.305 16.344 1 82.44 175 THR B N 1
ATOM 4374 C CA . THR B 1 175 ? -9.188 11.484 15.133 1 82.44 175 THR B CA 1
ATOM 4375 C C . THR B 1 175 ? -8.078 11.844 14.148 1 82.44 175 THR B C 1
ATOM 4377 O O . THR B 1 175 ? -7.633 10.992 13.367 1 82.44 175 THR B O 1
ATOM 4380 N N . THR B 1 176 ? -7.617 13.055 14.258 1 79.38 176 THR B N 1
ATOM 4381 C CA . THR B 1 176 ? -6.668 13.492 13.234 1 79.38 176 THR B CA 1
ATOM 4382 C C . THR B 1 176 ? -5.234 13.406 13.758 1 79.38 176 THR B C 1
ATOM 4384 O O . THR B 1 176 ? -4.297 13.234 12.977 1 79.38 176 THR B O 1
ATOM 4387 N N . PHE B 1 177 ? -5.164 13.492 14.984 1 84.31 177 PHE B N 1
ATOM 4388 C CA . PHE B 1 177 ? -3.809 13.57 15.516 1 84.31 177 PHE B CA 1
ATOM 4389 C C . PHE B 1 177 ? -3.555 12.445 16.516 1 84.31 177 PHE B C 1
ATOM 4391 O O . PHE B 1 177 ? -2.686 11.602 16.297 1 84.31 177 PHE B O 1
ATOM 4398 N N . LEU B 1 178 ? -4.289 12.383 17.516 1 90.56 178 LEU B N 1
ATOM 4399 C CA . LEU B 1 178 ? -3.965 11.555 18.656 1 90.56 178 LEU B CA 1
ATOM 4400 C C . LEU B 1 178 ? -3.959 10.078 18.281 1 90.56 178 LEU B C 1
ATOM 4402 O O . LEU B 1 178 ? -2.977 9.375 18.531 1 90.56 178 LEU B O 1
ATOM 4406 N N . ILE B 1 179 ? -5.035 9.617 17.703 1 93.12 179 ILE B N 1
ATOM 4407 C CA . ILE B 1 179 ? -5.168 8.195 17.391 1 93.12 179 ILE B CA 1
ATOM 4408 C C . ILE B 1 179 ? -4.145 7.801 16.328 1 93.12 179 ILE B C 1
ATOM 4410 O O . ILE B 1 179 ? -3.447 6.793 16.469 1 93.12 179 ILE B O 1
ATOM 4414 N N . PRO B 1 180 ? -4.012 8.586 15.328 1 91.25 180 PRO B N 1
ATOM 4415 C CA . PRO B 1 180 ? -2.984 8.258 14.344 1 91.25 180 PRO B CA 1
ATOM 4416 C C . PRO B 1 180 ? -1.576 8.242 14.938 1 91.25 180 PRO B C 1
ATOM 4418 O O . PRO B 1 180 ? -0.78 7.355 14.625 1 91.25 180 PRO B O 1
ATOM 4421 N N . LEU B 1 181 ? -1.314 9.18 15.758 1 91.31 181 LEU B N 1
ATOM 4422 C CA . LEU B 1 181 ? 0.009 9.25 16.359 1 91.31 181 LEU B CA 1
ATOM 4423 C C . LEU B 1 181 ? 0.27 8.031 17.25 1 91.31 181 LEU B C 1
ATOM 4425 O O . LEU B 1 181 ? 1.316 7.391 17.125 1 91.31 181 LEU B O 1
ATOM 4429 N N . LEU B 1 182 ? -0.66 7.785 18.078 1 95.75 182 LEU B N 1
ATOM 4430 C CA . LEU B 1 182 ? -0.495 6.652 18.984 1 95.75 182 LEU B CA 1
ATOM 4431 C C . LEU B 1 182 ? -0.39 5.344 18.219 1 95.75 182 LEU B C 1
ATOM 4433 O O . LEU B 1 182 ? 0.4 4.469 18.562 1 95.75 182 LEU B O 1
ATOM 4437 N N . SER B 1 183 ? -1.211 5.227 17.203 1 96.06 183 SER B N 1
ATOM 4438 C CA . SER B 1 183 ? -1.177 4.027 16.375 1 96.06 183 SER B CA 1
ATOM 4439 C C . SER B 1 183 ? 0.185 3.854 15.711 1 96.06 183 SER B C 1
ATOM 4441 O O . SER B 1 183 ? 0.733 2.75 15.688 1 96.06 183 SER B O 1
ATOM 4443 N N . ALA B 1 184 ? 0.713 4.941 15.195 1 94.94 184 ALA B N 1
ATOM 4444 C CA . ALA B 1 184 ? 2.004 4.898 14.508 1 94.94 184 ALA B CA 1
ATOM 4445 C C . ALA B 1 184 ? 3.129 4.566 15.484 1 94.94 184 ALA B C 1
ATOM 4447 O O . ALA B 1 184 ? 4.008 3.758 15.18 1 94.94 184 ALA B O 1
ATOM 4448 N N . VAL B 1 185 ? 3.084 5.18 16.625 1 95.94 185 VAL B N 1
ATOM 4449 C CA . VAL B 1 185 ? 4.129 4.973 17.625 1 95.94 185 VAL B CA 1
ATOM 4450 C C . VAL B 1 185 ? 4.09 3.531 18.125 1 95.94 185 VAL B C 1
ATOM 4452 O O . VAL B 1 185 ? 5.129 2.871 18.219 1 95.94 185 VAL B O 1
ATOM 4455 N N . LEU B 1 186 ? 2.939 3.094 18.453 1 97.25 186 LEU B N 1
ATOM 4456 C CA . LEU B 1 186 ? 2.807 1.732 18.953 1 97.25 186 LEU B CA 1
ATOM 4457 C C . LEU B 1 186 ? 3.182 0.713 17.891 1 97.25 186 LEU B C 1
ATOM 4459 O O . LEU B 1 186 ? 3.791 -0.315 18.188 1 97.25 186 LEU B O 1
ATOM 4463 N N . CYS B 1 187 ? 2.803 0.958 16.656 1 97.31 187 CYS B N 1
ATOM 4464 C CA . CYS B 1 187 ? 3.197 0.085 15.555 1 97.31 187 CYS B CA 1
ATOM 4465 C C . CYS B 1 187 ? 4.711 0.049 15.406 1 97.31 187 CYS B C 1
ATOM 4467 O O . CYS B 1 187 ? 5.301 -1.024 15.266 1 97.31 187 CYS B O 1
ATOM 4469 N N . MET B 1 188 ? 5.312 1.241 15.461 1 96.69 188 MET B N 1
ATOM 4470 C CA . MET B 1 188 ? 6.762 1.344 15.32 1 96.69 188 MET B CA 1
ATOM 4471 C C . MET B 1 188 ? 7.473 0.578 16.438 1 96.69 188 MET B C 1
ATOM 4473 O O . MET B 1 188 ? 8.383 -0.208 16.172 1 96.69 188 MET B O 1
ATOM 4477 N N . ILE B 1 189 ? 7.059 0.748 17.656 1 96.38 189 ILE B N 1
ATOM 4478 C CA . ILE B 1 189 ? 7.668 0.095 18.812 1 96.38 189 ILE B CA 1
ATOM 4479 C C . ILE B 1 189 ? 7.461 -1.415 18.719 1 96.38 189 ILE B C 1
ATOM 4481 O O . ILE B 1 189 ? 8.398 -2.189 18.906 1 96.38 189 ILE B O 1
ATOM 4485 N N . ALA B 1 190 ? 6.254 -1.825 18.406 1 96.88 190 ALA B N 1
ATOM 4486 C CA . ALA B 1 190 ? 5.941 -3.25 18.312 1 96.88 190 ALA B CA 1
ATOM 4487 C C . ALA B 1 190 ? 6.773 -3.918 17.219 1 96.88 190 ALA B C 1
ATOM 4489 O O . ALA B 1 190 ? 7.281 -5.027 17.406 1 96.88 190 ALA B O 1
ATOM 4490 N N . MET B 1 191 ? 6.875 -3.244 16.062 1 94.75 191 MET B N 1
ATOM 4491 C CA . MET B 1 191 ? 7.586 -3.838 14.938 1 94.75 191 MET B CA 1
ATOM 4492 C C . MET B 1 191 ? 9.078 -3.941 15.227 1 94.75 191 MET B C 1
ATOM 4494 O O . MET B 1 191 ? 9.688 -4.988 15.008 1 94.75 191 MET B O 1
ATOM 4498 N N . ILE B 1 192 ? 9.672 -2.9 15.734 1 92.25 192 ILE B N 1
ATOM 4499 C CA . ILE B 1 192 ? 11.125 -2.801 15.828 1 92.25 192 ILE B CA 1
ATOM 4500 C C . ILE B 1 192 ? 11.625 -3.625 17.016 1 92.25 192 ILE B C 1
ATOM 4502 O O . ILE B 1 192 ? 12.648 -4.305 16.906 1 92.25 192 ILE B O 1
ATOM 4506 N N . PHE B 1 193 ? 10.852 -3.648 18.109 1 92.62 193 PHE B N 1
ATOM 4507 C CA . PHE B 1 193 ? 11.43 -4.203 19.328 1 92.62 193 PHE B CA 1
ATOM 4508 C C . PHE B 1 193 ? 10.805 -5.555 19.656 1 92.62 193 PHE B C 1
ATOM 4510 O O . PHE B 1 193 ? 11.328 -6.309 20.469 1 92.62 193 PHE B O 1
ATOM 4517 N N . VAL B 1 194 ? 9.734 -5.922 18.969 1 94.5 194 VAL B N 1
ATOM 4518 C CA . VAL B 1 194 ? 9.086 -7.172 19.344 1 94.5 194 VAL B CA 1
ATOM 4519 C C . VAL B 1 194 ? 8.898 -8.047 18.109 1 94.5 194 VAL B C 1
ATOM 4521 O O . VAL B 1 194 ? 9.547 -9.078 17.969 1 94.5 194 VAL B O 1
ATOM 4524 N N . VAL B 1 195 ? 8.195 -7.57 17.125 1 92.88 195 VAL B N 1
ATOM 4525 C CA . VAL B 1 195 ? 7.73 -8.406 16.031 1 92.88 195 VAL B CA 1
ATOM 4526 C C . VAL B 1 195 ? 8.914 -8.789 15.141 1 92.88 195 VAL B C 1
ATOM 4528 O O . VAL B 1 195 ? 9.047 -9.953 14.75 1 92.88 195 VAL B O 1
ATOM 4531 N N . THR B 1 196 ? 9.734 -7.777 14.75 1 90.62 196 THR B N 1
ATOM 4532 C CA . THR B 1 196 ? 10.852 -8.055 13.852 1 90.62 196 THR B CA 1
ATOM 4533 C C . THR B 1 196 ? 11.852 -9.008 14.516 1 90.62 196 THR B C 1
ATOM 4535 O O . THR B 1 196 ? 12.211 -10.031 13.938 1 90.62 196 THR B O 1
ATOM 4538 N N . PRO B 1 197 ? 12.266 -8.711 15.789 1 89.75 197 PRO B N 1
ATOM 4539 C CA . PRO B 1 197 ? 13.227 -9.625 16.422 1 89.75 197 PRO B CA 1
ATOM 4540 C C . PRO B 1 197 ? 12.625 -11.008 16.703 1 89.75 197 PRO B C 1
ATOM 4542 O O . PRO B 1 197 ? 13.281 -12.023 16.453 1 89.75 197 PRO B O 1
ATOM 4545 N N . VAL B 1 198 ? 11.438 -11.078 17.125 1 87.44 198 VAL B N 1
ATOM 4546 C CA . VAL B 1 198 ? 10.805 -12.352 17.453 1 87.44 198 VAL B CA 1
ATOM 4547 C C . VAL B 1 198 ? 10.5 -13.117 16.172 1 87.44 198 VAL B C 1
ATOM 4549 O O . VAL B 1 198 ? 10.766 -14.312 16.078 1 87.44 198 VAL B O 1
ATOM 4552 N N . GLY B 1 199 ? 9.898 -12.391 15.234 1 81.44 199 GLY B N 1
ATOM 4553 C CA . GLY B 1 199 ? 9.609 -13.031 13.961 1 81.44 199 GLY B CA 1
ATOM 4554 C C . GLY B 1 199 ? 10.852 -13.531 13.242 1 81.44 199 GLY B C 1
ATOM 4555 O O . GLY B 1 199 ? 10.844 -14.617 12.664 1 81.44 199 GLY B O 1
ATOM 4556 N N . GLY B 1 200 ? 11.859 -12.695 13.305 1 77.88 200 GLY B N 1
ATOM 4557 C CA . GLY B 1 200 ? 13.125 -13.125 12.734 1 77.88 200 GLY B CA 1
ATOM 4558 C C . GLY B 1 200 ? 13.688 -14.367 13.398 1 77.88 200 GLY B C 1
ATOM 4559 O O . GLY B 1 200 ? 14.188 -15.273 12.719 1 77.88 200 GLY B O 1
ATOM 4560 N N . TRP B 1 201 ? 13.586 -14.383 14.664 1 83.62 201 TRP B N 1
ATOM 4561 C CA . TRP B 1 201 ? 14.062 -15.523 15.438 1 83.62 201 TRP B CA 1
ATOM 4562 C C . TRP B 1 201 ? 13.281 -16.781 15.086 1 83.62 201 TRP B C 1
ATOM 4564 O O . TRP B 1 201 ? 13.859 -17.859 14.945 1 83.62 201 TRP B O 1
ATOM 4574 N N . ILE B 1 202 ? 12.023 -16.672 14.969 1 77.75 202 ILE B N 1
ATOM 4575 C CA . ILE B 1 202 ? 11.188 -17.812 14.617 1 77.75 202 ILE B CA 1
ATOM 4576 C C . ILE B 1 202 ? 11.57 -18.328 13.227 1 77.75 202 ILE B C 1
ATOM 4578 O O . ILE B 1 202 ? 11.664 -19.547 13.016 1 77.75 202 ILE B O 1
ATOM 4582 N N . ASN B 1 203 ? 11.781 -17.422 12.391 1 72 203 ASN B N 1
ATOM 4583 C CA . ASN B 1 203 ? 12.172 -17.797 11.039 1 72 203 ASN B CA 1
ATOM 4584 C C . ASN B 1 203 ? 13.508 -18.531 11.031 1 72 203 ASN B C 1
ATOM 4586 O O . ASN B 1 203 ? 13.695 -19.484 10.266 1 72 203 ASN B O 1
ATOM 4590 N N . ILE B 1 204 ? 14.398 -18.141 11.883 1 74.88 204 ILE B N 1
ATOM 4591 C CA . ILE B 1 204 ? 15.695 -18.797 11.992 1 74.88 204 ILE B CA 1
ATOM 4592 C C . ILE B 1 204 ? 15.523 -20.188 12.578 1 74.88 204 ILE B C 1
ATOM 4594 O O . ILE B 1 204 ? 16.156 -21.141 12.117 1 74.88 204 ILE B O 1
ATOM 4598 N N . GLN B 1 205 ? 14.648 -20.281 13.555 1 77.81 205 GLN B N 1
ATOM 4599 C CA . GLN B 1 205 ? 14.414 -21.594 14.172 1 77.81 205 GLN B CA 1
ATOM 4600 C C . GLN B 1 205 ? 13.758 -22.547 13.188 1 77.81 205 GLN B C 1
ATOM 4602 O O . GLN B 1 205 ? 14.094 -23.734 13.156 1 77.81 205 GLN B O 1
ATOM 4607 N N . ILE B 1 206 ? 12.836 -22.062 12.445 1 71.94 206 ILE B N 1
ATOM 4608 C CA . ILE B 1 206 ? 12.18 -22.891 11.445 1 71.94 206 ILE B CA 1
ATOM 4609 C C . ILE B 1 206 ? 13.211 -23.375 10.422 1 71.94 206 ILE B C 1
ATOM 4611 O O . ILE B 1 206 ? 13.203 -24.547 10.031 1 71.94 206 ILE B O 1
ATOM 4615 N N . ARG B 1 207 ? 14.008 -22.484 10.039 1 69.12 207 ARG B N 1
ATOM 4616 C CA . ARG B 1 207 ? 15.07 -22.859 9.109 1 69.12 207 ARG B CA 1
ATOM 4617 C C . ARG B 1 207 ? 15.969 -23.922 9.711 1 69.12 207 ARG B C 1
ATOM 4619 O O . ARG B 1 207 ? 16.359 -24.875 9.023 1 69.12 207 ARG B O 1
ATOM 4626 N N . ASN B 1 208 ? 16.219 -23.766 10.969 1 76.25 208 ASN B N 1
ATOM 4627 C CA . ASN B 1 208 ? 17.078 -24.719 11.656 1 76.25 208 ASN B CA 1
ATOM 4628 C C . ASN B 1 208 ? 16.406 -26.094 11.766 1 76.25 208 ASN B C 1
ATOM 4630 O O . ASN B 1 208 ? 17.062 -27.125 11.555 1 76.25 208 ASN B O 1
ATOM 4634 N N . ILE B 1 209 ? 15.172 -26.078 12.141 1 76.94 209 ILE B N 1
ATOM 4635 C CA . ILE B 1 209 ? 14.422 -27.328 12.289 1 76.94 209 ILE B CA 1
ATOM 4636 C C . ILE B 1 209 ? 14.328 -28.031 10.938 1 76.94 209 ILE B C 1
ATOM 4638 O O . ILE B 1 209 ? 14.469 -29.25 10.859 1 76.94 209 ILE B O 1
ATOM 4642 N N . LEU B 1 210 ? 14.133 -27.281 9.906 1 70.19 210 LEU B N 1
ATOM 4643 C CA . LEU B 1 210 ? 14.039 -27.859 8.57 1 70.19 210 LEU B CA 1
ATOM 4644 C C . LEU B 1 210 ? 15.391 -28.391 8.109 1 70.19 210 LEU B C 1
ATOM 4646 O O . LEU B 1 210 ? 15.461 -29.422 7.434 1 70.19 210 LEU B O 1
ATOM 4650 N N . GLU B 1 211 ? 16.312 -27.672 8.484 1 73 211 GLU B N 1
ATOM 4651 C CA . GLU B 1 211 ? 17.672 -28.125 8.156 1 73 211 GLU B CA 1
ATOM 4652 C C . GLU B 1 211 ? 18.016 -29.406 8.914 1 73 211 GLU B C 1
ATOM 4654 O O . GLU B 1 211 ? 18.656 -30.297 8.352 1 73 211 GLU B O 1
ATOM 4659 N N . LEU B 1 212 ? 17.531 -29.422 10.133 1 75.75 212 LEU B N 1
ATOM 4660 C CA . LEU B 1 212 ? 17.781 -30.609 10.945 1 75.75 212 LEU B CA 1
ATOM 4661 C C . LEU B 1 212 ? 16.984 -31.797 10.422 1 75.75 212 LEU B C 1
ATOM 4663 O O . LEU B 1 212 ? 17.453 -32.938 10.453 1 75.75 212 LEU B O 1
ATOM 4667 N N . ALA B 1 213 ? 15.75 -31.391 10.023 1 76.94 213 ALA B N 1
ATOM 4668 C CA . ALA B 1 213 ? 14.891 -32.469 9.523 1 76.94 213 ALA B CA 1
ATOM 4669 C C . ALA B 1 213 ? 15.383 -32.969 8.172 1 76.94 213 ALA B C 1
ATOM 4671 O O . ALA B 1 213 ? 15.102 -34.094 7.793 1 76.94 213 ALA B O 1
ATOM 4672 N N . GLY B 1 214 ? 16.109 -32.188 7.59 1 73.25 214 GLY B N 1
ATOM 4673 C CA . GLY B 1 214 ? 16.656 -32.562 6.301 1 73.25 214 GLY B CA 1
ATOM 4674 C C . GLY B 1 214 ? 15.594 -32.812 5.242 1 73.25 214 GLY B C 1
ATOM 4675 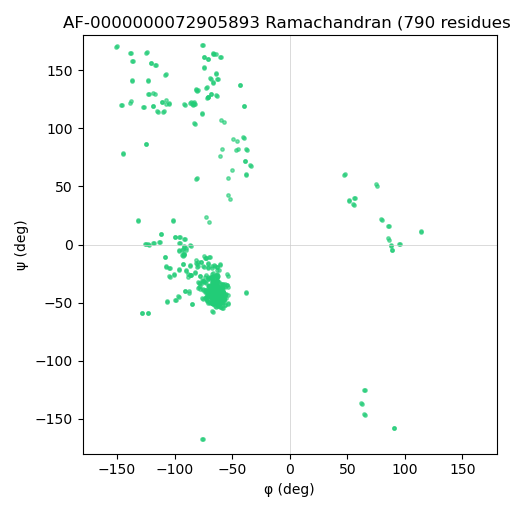O O . GLY B 1 214 ? 14.641 -32.031 5.129 1 73.25 214 GLY B O 1
ATOM 4676 N N . LYS B 1 215 ? 15.734 -33.781 4.543 1 77 215 LYS B N 1
ATOM 4677 C CA . LYS B 1 215 ? 14.852 -34.125 3.434 1 77 215 LYS B CA 1
ATOM 4678 C C . LYS B 1 215 ? 13.492 -34.594 3.941 1 77 215 LYS B C 1
ATOM 4680 O O . LYS B 1 215 ? 12.469 -34.344 3.312 1 77 215 LYS B O 1
ATOM 4685 N N . GLN B 1 216 ? 13.5 -35.156 5.07 1 81.75 216 GLN B N 1
ATOM 4686 C CA . GLN B 1 216 ? 12.258 -35.688 5.625 1 81.75 216 GLN B CA 1
ATOM 4687 C C . GLN B 1 216 ? 11.297 -34.531 5.973 1 81.75 216 GLN B C 1
ATOM 4689 O O . GLN B 1 216 ? 10.086 -34.656 5.773 1 81.75 216 GLN B O 1
ATOM 4694 N N . GLY B 1 217 ? 11.82 -33.562 6.52 1 82.62 217 GLY B N 1
ATOM 4695 C CA . GLY B 1 217 ? 11 -32.406 6.824 1 82.62 217 GLY B CA 1
ATOM 4696 C C . GLY B 1 217 ? 10.383 -31.75 5.594 1 82.62 217 GLY B C 1
ATOM 4697 O O . GLY B 1 217 ? 9.227 -31.328 5.625 1 82.62 217 GLY B O 1
ATOM 4698 N N . GLU B 1 218 ? 11.117 -31.734 4.625 1 83.75 218 GLU B N 1
ATOM 4699 C CA . GLU B 1 218 ? 10.625 -31.188 3.367 1 83.75 218 GLU B CA 1
ATOM 4700 C C . GLU B 1 218 ? 9.492 -32.031 2.803 1 83.75 218 GLU B C 1
ATOM 4702 O O . GLU B 1 218 ? 8.539 -31.5 2.221 1 83.75 218 GLU B O 1
ATOM 4707 N N . TYR B 1 219 ? 9.602 -33.344 3.055 1 90.12 219 TYR B N 1
ATOM 4708 C CA . TYR B 1 219 ? 8.586 -34.25 2.533 1 90.12 219 TYR B CA 1
ATOM 4709 C C . TYR B 1 219 ? 7.277 -34.125 3.305 1 90.12 219 TYR B C 1
ATOM 4711 O O . TYR B 1 219 ? 6.195 -34.125 2.715 1 90.12 219 TYR B O 1
ATOM 4719 N N . VAL B 1 220 ? 7.352 -33.969 4.547 1 89.06 220 VAL B N 1
ATOM 4720 C CA . VAL B 1 220 ? 6.156 -33.781 5.371 1 89.06 220 VAL B CA 1
ATOM 4721 C C . VAL B 1 220 ? 5.461 -32.469 5.004 1 89.06 220 VAL B C 1
ATOM 4723 O O . VAL B 1 220 ? 4.234 -32.438 4.879 1 89.06 220 VAL B O 1
ATOM 4726 N N . TYR B 1 221 ? 6.289 -31.484 4.859 1 88.12 221 TYR B N 1
ATOM 4727 C CA . TYR B 1 221 ? 5.75 -30.203 4.43 1 88.12 221 TYR B CA 1
ATOM 4728 C C . TYR B 1 221 ? 5.047 -30.328 3.084 1 88.12 221 TYR B C 1
ATOM 4730 O O . TYR B 1 221 ? 3.945 -29.797 2.9 1 88.12 221 TYR B O 1
ATOM 4738 N N . ALA B 1 222 ? 5.676 -30.969 2.223 1 90.38 222 ALA B N 1
ATOM 4739 C CA . ALA B 1 222 ? 5.105 -31.156 0.891 1 90.38 222 ALA B CA 1
ATOM 4740 C C . ALA B 1 222 ? 3.777 -31.906 0.964 1 90.38 222 ALA B C 1
ATOM 4742 O O . ALA B 1 222 ? 2.838 -31.594 0.232 1 90.38 222 ALA B O 1
ATOM 4743 N N . LEU B 1 223 ? 3.732 -32.875 1.856 1 92.75 223 LEU B N 1
ATOM 4744 C CA . LEU B 1 223 ? 2.527 -33.688 2.033 1 92.75 223 LEU B CA 1
ATOM 4745 C C . LEU B 1 223 ? 1.367 -32.812 2.525 1 92.75 223 LEU B C 1
ATOM 4747 O O . LEU B 1 223 ? 0.286 -32.844 1.933 1 92.75 223 LEU B O 1
ATOM 4751 N N . ILE B 1 224 ? 1.6 -32.062 3.477 1 91.44 224 ILE B N 1
ATOM 4752 C CA . ILE B 1 224 ? 0.554 -31.25 4.094 1 91.44 224 ILE B CA 1
ATOM 4753 C C . ILE B 1 224 ? 0.134 -30.141 3.141 1 91.44 224 ILE B C 1
ATOM 4755 O O . ILE B 1 224 ? -1.06 -29.875 2.973 1 91.44 224 ILE B O 1
ATOM 4759 N N . LEU B 1 225 ? 1.093 -29.531 2.555 1 92.81 225 LEU B N 1
ATOM 4760 C CA . LEU B 1 225 ? 0.838 -28.406 1.659 1 92.81 225 LEU B CA 1
ATOM 4761 C C . LEU B 1 225 ? 0.042 -28.859 0.438 1 92.81 225 LEU B C 1
ATOM 4763 O O . LEU B 1 225 ? -0.886 -28.172 0.009 1 92.81 225 LEU B O 1
ATOM 4767 N N . SER B 1 226 ? 0.417 -29.969 -0.089 1 95.88 226 SER B N 1
ATOM 4768 C CA . SER B 1 226 ? -0.305 -30.484 -1.247 1 95.88 226 SER B CA 1
ATOM 4769 C C . SER B 1 226 ? -1.738 -30.844 -0.885 1 95.88 226 SER B C 1
ATOM 4771 O O . SER B 1 226 ? -2.67 -30.562 -1.639 1 95.88 226 SER B O 1
ATOM 4773 N N . ALA B 1 227 ? -1.938 -31.422 0.24 1 95 227 ALA B N 1
ATOM 4774 C CA . ALA B 1 227 ? -3.27 -31.812 0.696 1 95 227 ALA B CA 1
ATOM 4775 C C . ALA B 1 227 ? -4.164 -30.594 0.894 1 95 227 ALA B C 1
ATOM 4777 O O . ALA B 1 227 ? -5.293 -30.562 0.399 1 95 227 ALA B O 1
ATOM 4778 N N . ALA B 1 228 ? -3.652 -29.688 1.579 1 90.81 228 ALA B N 1
ATOM 4779 C CA . ALA B 1 228 ? -4.422 -28.484 1.87 1 90.81 228 ALA B CA 1
ATOM 4780 C C . ALA B 1 228 ? -4.738 -27.719 0.59 1 90.81 228 ALA B C 1
ATOM 4782 O O . ALA B 1 228 ? -5.824 -27.141 0.458 1 90.81 228 ALA B O 1
ATOM 4783 N N . THR B 1 229 ? -3.811 -27.75 -0.35 1 93.69 229 THR B N 1
ATOM 4784 C CA . THR B 1 229 ? -3.965 -27 -1.596 1 93.69 229 THR B CA 1
ATOM 4785 C C . THR B 1 229 ? -5.051 -27.625 -2.465 1 93.69 229 THR B C 1
ATOM 4787 O O . THR B 1 229 ? -5.844 -26.922 -3.084 1 93.69 229 THR B O 1
ATOM 4790 N N . ALA B 1 230 ? -5.133 -28.891 -2.426 1 94.81 230 ALA B N 1
ATOM 4791 C CA . ALA B 1 230 ? -6.023 -29.609 -3.344 1 94.81 230 ALA B CA 1
ATOM 4792 C C . ALA B 1 230 ? -7.395 -29.828 -2.717 1 94.81 230 ALA B C 1
ATOM 4794 O O . ALA B 1 230 ? -8.328 -30.266 -3.389 1 94.81 230 ALA B O 1
ATOM 4795 N N . PHE B 1 231 ? -7.543 -29.391 -1.521 1 89.94 231 PHE B N 1
ATOM 4796 C CA . PHE B 1 231 ? -8.711 -29.766 -0.729 1 89.94 231 PHE B CA 1
ATOM 4797 C C . PHE B 1 231 ? -9.953 -29.031 -1.228 1 89.94 231 PHE B C 1
ATOM 4799 O O . PHE B 1 231 ? -11.023 -29.641 -1.344 1 89.94 231 PHE B O 1
ATOM 4806 N N . ASP B 1 232 ? -9.844 -27.719 -1.475 1 87 232 ASP B N 1
ATOM 4807 C CA . ASP B 1 232 ? -11.062 -26.984 -1.794 1 87 232 ASP B CA 1
ATOM 4808 C C . ASP B 1 232 ? -10.867 -26.109 -3.033 1 87 232 ASP B C 1
ATOM 4810 O O . ASP B 1 232 ? -11.602 -25.141 -3.242 1 87 232 ASP B O 1
ATOM 4814 N N . LEU B 1 233 ? -9.898 -26.391 -3.848 1 84.69 233 LEU B N 1
ATOM 4815 C CA . LEU B 1 233 ? -9.703 -25.859 -5.191 1 84.69 233 LEU B CA 1
ATOM 4816 C C . LEU B 1 233 ? -9.867 -24.344 -5.203 1 84.69 233 LEU B C 1
ATOM 4818 O O . LEU B 1 233 ? -10.688 -23.812 -5.961 1 84.69 233 LEU B O 1
ATOM 4822 N N . GLY B 1 234 ? -9.102 -23.688 -4.504 1 78.44 234 GLY B N 1
ATOM 4823 C CA . GLY B 1 234 ? -9.117 -22.234 -4.488 1 78.44 234 GLY B CA 1
ATOM 4824 C C . GLY B 1 234 ? -9.953 -21.656 -3.369 1 78.44 234 GLY B C 1
ATOM 4825 O O . GLY B 1 234 ? -10.102 -20.438 -3.258 1 78.44 234 GLY B O 1
ATOM 4826 N N . GLY B 1 235 ? -10.523 -22.469 -2.576 1 77.31 235 GLY B N 1
ATOM 4827 C CA . GLY B 1 235 ? -11.305 -22.062 -1.419 1 77.31 235 GLY B CA 1
ATOM 4828 C C . GLY B 1 235 ? -10.445 -21.609 -0.254 1 77.31 235 GLY B C 1
ATOM 4829 O O . GLY B 1 235 ? -9.266 -21.312 -0.425 1 77.31 235 GLY B O 1
ATOM 4830 N N . PRO B 1 236 ? -11.055 -21.484 0.895 1 77.19 236 PRO B N 1
ATOM 4831 C CA . PRO B 1 236 ? -10.359 -20.938 2.064 1 77.19 236 PRO B CA 1
ATOM 4832 C C . PRO B 1 236 ? -9.156 -21.781 2.48 1 77.19 236 PRO B C 1
ATOM 4834 O O . PRO B 1 236 ? -8.117 -21.234 2.869 1 77.19 236 PRO B O 1
ATOM 4837 N N . VAL B 1 237 ? -9.258 -23.047 2.438 1 81.31 237 VAL B N 1
ATOM 4838 C CA . VAL B 1 237 ? -8.156 -23.922 2.842 1 81.31 237 VAL B CA 1
ATOM 4839 C C . VAL B 1 237 ? -7 -23.781 1.855 1 81.31 237 VAL B C 1
ATOM 4841 O O . VAL B 1 237 ? -5.844 -23.641 2.262 1 81.31 237 VAL B O 1
ATOM 4844 N N . ASN B 1 238 ? -7.301 -23.766 0.592 1 87.31 238 ASN B N 1
ATOM 4845 C CA . ASN B 1 238 ? -6.309 -23.562 -0.461 1 87.31 238 ASN B CA 1
ATOM 4846 C C . ASN B 1 238 ? -5.59 -22.234 -0.302 1 87.31 238 ASN B C 1
ATOM 4848 O O . ASN B 1 238 ? -4.359 -22.172 -0.339 1 87.31 238 ASN B O 1
ATOM 4852 N N . LYS B 1 239 ? -6.344 -21.266 -0.105 1 76.5 239 LYS B N 1
ATOM 4853 C CA . LYS B 1 239 ? -5.773 -19.922 0.026 1 76.5 239 LYS B CA 1
ATOM 4854 C C . LYS B 1 239 ? -4.926 -19.812 1.29 1 76.5 239 LYS B C 1
ATOM 4856 O O . LYS B 1 239 ? -3.865 -19.172 1.278 1 76.5 239 LYS B O 1
ATOM 4861 N N . ALA B 1 240 ? -5.371 -20.391 2.324 1 77.06 240 ALA B N 1
ATOM 4862 C CA . ALA B 1 240 ? -4.594 -20.391 3.559 1 77.06 240 ALA B CA 1
ATOM 4863 C C . ALA B 1 240 ? -3.275 -21.141 3.369 1 77.06 240 ALA B C 1
ATOM 4865 O O . ALA B 1 240 ? -2.23 -20.703 3.855 1 77.06 240 ALA B O 1
ATOM 4866 N N . ALA B 1 241 ? -3.354 -22.234 2.711 1 84.19 241 ALA B N 1
ATOM 4867 C CA . ALA B 1 241 ? -2.143 -22.984 2.408 1 84.19 241 ALA B CA 1
ATOM 4868 C C . ALA B 1 241 ? -1.167 -22.156 1.58 1 84.19 241 ALA B C 1
ATOM 4870 O O . ALA B 1 241 ? 0.042 -22.188 1.819 1 84.19 241 ALA B O 1
ATOM 4871 N N . GLY B 1 242 ? -1.746 -21.469 0.678 1 84.12 242 GLY B N 1
ATOM 4872 C CA . GLY B 1 242 ? -0.92 -20.594 -0.136 1 84.12 242 GLY B CA 1
ATOM 4873 C C . GLY B 1 242 ? -0.239 -19.5 0.666 1 84.12 242 GLY B C 1
ATOM 4874 O O . GLY B 1 242 ? 0.926 -19.188 0.422 1 84.12 242 GLY B O 1
ATOM 4875 N N . PHE B 1 243 ? -1 -19.141 1.517 1 75.5 243 PHE B N 1
ATOM 4876 C CA . PHE B 1 243 ? -0.49 -18.078 2.385 1 75.5 243 PHE B CA 1
ATOM 4877 C C . PHE B 1 243 ? 0.68 -18.578 3.221 1 75.5 243 PHE B C 1
ATOM 4879 O O . PHE B 1 243 ? 1.707 -17.906 3.33 1 75.5 243 PHE B O 1
ATOM 4886 N N . VAL B 1 244 ? 0.536 -19.672 3.773 1 75 244 VAL B N 1
ATOM 4887 C CA . VAL B 1 244 ? 1.583 -20.266 4.59 1 75 244 VAL B CA 1
ATOM 4888 C C . VAL B 1 244 ? 2.799 -20.594 3.723 1 75 244 VAL B C 1
ATOM 4890 O O . VAL B 1 244 ? 3.938 -20.312 4.113 1 75 244 VAL B O 1
ATOM 4893 N N . ALA B 1 245 ? 2.561 -21.062 2.619 1 85.38 245 ALA B N 1
ATOM 4894 C CA . ALA B 1 245 ? 3.643 -21.438 1.717 1 85.38 245 ALA B CA 1
ATOM 4895 C C . ALA B 1 245 ? 4.414 -20.219 1.237 1 85.38 245 ALA B C 1
ATOM 4897 O O . ALA B 1 245 ? 5.641 -20.266 1.099 1 85.38 245 ALA B O 1
ATOM 4898 N N . LEU B 1 246 ? 3.689 -19.203 1.003 1 80.25 246 LEU B N 1
ATOM 4899 C CA . LEU B 1 246 ? 4.328 -17.969 0.566 1 80.25 246 LEU B CA 1
ATOM 4900 C C . LEU B 1 246 ? 5.25 -17.422 1.651 1 80.25 246 LEU B C 1
ATOM 4902 O O . LEU B 1 246 ? 6.32 -16.891 1.352 1 80.25 246 LEU B O 1
ATOM 4906 N N . GLY B 1 247 ? 4.785 -17.547 2.805 1 76.75 247 GLY B N 1
ATOM 4907 C CA . GLY B 1 247 ? 5.609 -17.109 3.918 1 76.75 247 GLY B CA 1
ATOM 4908 C C . GLY B 1 247 ? 6.957 -17.812 3.975 1 76.75 247 GLY B C 1
ATOM 4909 O O . GLY B 1 247 ? 7.988 -17.156 4.164 1 76.75 247 GLY B O 1
ATOM 4910 N N . PHE B 1 248 ? 6.922 -19.062 3.719 1 75.88 248 PHE B N 1
ATOM 4911 C CA . PHE B 1 248 ? 8.156 -19.844 3.768 1 75.88 248 PHE B CA 1
ATOM 4912 C C . PHE B 1 248 ? 9.023 -19.562 2.547 1 75.88 248 PHE B C 1
ATOM 4914 O O . PHE B 1 248 ? 10.25 -19.547 2.641 1 75.88 248 PHE B O 1
ATOM 4921 N N . THR B 1 249 ? 8.352 -19.281 1.515 1 79.19 249 THR B N 1
ATOM 4922 C CA . THR B 1 249 ? 9.078 -19.141 0.26 1 79.19 249 THR B CA 1
ATOM 4923 C C . THR B 1 249 ? 9.75 -17.781 0.173 1 79.19 249 THR B C 1
ATOM 4925 O O . THR B 1 249 ? 10.859 -17.656 -0.357 1 79.19 249 THR B O 1
ATOM 4928 N N . THR B 1 250 ? 9.078 -16.844 0.659 1 70.56 250 THR B N 1
ATOM 4929 C CA . THR B 1 250 ? 9.648 -15.5 0.613 1 70.56 250 THR B CA 1
ATOM 4930 C C . THR B 1 250 ? 10.93 -15.43 1.438 1 70.56 250 THR B C 1
ATOM 4932 O O . THR B 1 250 ? 11.836 -14.656 1.121 1 70.56 250 THR B O 1
ATOM 4935 N N . GLU B 1 251 ? 11.008 -16.281 2.383 1 66.56 251 GLU B N 1
ATOM 4936 C CA . GLU B 1 251 ? 12.188 -16.344 3.232 1 66.56 251 GLU B CA 1
ATOM 4937 C C . GLU B 1 251 ? 13.172 -17.406 2.746 1 66.56 251 GLU B C 1
ATOM 4939 O O . GLU B 1 251 ? 14.156 -17.703 3.422 1 66.56 251 GLU B O 1
ATOM 4944 N N . LYS B 1 252 ? 12.867 -17.984 1.601 1 73.25 252 LYS B N 1
ATOM 4945 C CA . LYS B 1 252 ? 13.695 -19.016 0.965 1 73.25 252 LYS B CA 1
ATOM 4946 C C . LYS B 1 252 ? 13.938 -20.188 1.909 1 73.25 252 LYS B C 1
ATOM 4948 O O . LYS B 1 252 ? 15.047 -20.719 1.974 1 73.25 252 LYS B O 1
ATOM 4953 N N . ILE B 1 253 ? 12.906 -20.438 2.707 1 71.19 253 ILE B N 1
ATOM 4954 C CA . ILE B 1 253 ? 12.977 -21.578 3.631 1 71.19 253 ILE B CA 1
ATOM 4955 C C . ILE B 1 253 ? 12.555 -22.859 2.916 1 71.19 253 ILE B C 1
ATOM 4957 O O . ILE B 1 253 ? 13.273 -23.859 2.939 1 71.19 253 ILE B O 1
ATOM 4961 N N . LEU B 1 254 ? 11.422 -22.812 2.287 1 81.31 254 LEU B N 1
ATOM 4962 C CA . LEU B 1 254 ? 10.891 -23.938 1.544 1 81.31 254 LEU B CA 1
ATOM 4963 C C . LEU B 1 254 ? 10.305 -23.5 0.208 1 81.31 254 LEU B C 1
ATOM 4965 O O . LEU B 1 254 ? 9.688 -22.438 0.12 1 81.31 254 LEU B O 1
ATOM 4969 N N . PRO B 1 255 ? 10.547 -24.328 -0.785 1 85.5 255 PRO B N 1
ATOM 4970 C CA . PRO B 1 255 ? 9.984 -23.969 -2.092 1 85.5 255 PRO B CA 1
ATOM 4971 C C . PRO B 1 255 ? 8.484 -24.219 -2.178 1 85.5 255 PRO B C 1
ATOM 4973 O O . PRO B 1 255 ? 7.891 -24.781 -1.25 1 85.5 255 PRO B O 1
ATOM 4976 N N . LEU B 1 256 ? 7.922 -23.734 -3.283 1 91.25 256 LEU B N 1
ATOM 4977 C CA . LEU B 1 256 ? 6.484 -23.828 -3.51 1 91.25 256 LEU B CA 1
ATOM 4978 C C . LEU B 1 256 ? 6.16 -24.969 -4.477 1 91.25 256 LEU B C 1
ATOM 4980 O O . LEU B 1 256 ? 5.059 -25.031 -5.023 1 91.25 256 LEU B O 1
ATOM 4984 N N . THR B 1 257 ? 7.016 -25.906 -4.645 1 93.81 257 THR B N 1
ATOM 4985 C CA . THR B 1 257 ? 6.887 -26.953 -5.66 1 93.81 257 THR B CA 1
ATOM 4986 C C . THR B 1 257 ? 5.617 -27.766 -5.438 1 93.81 257 THR B C 1
ATOM 4988 O O . THR B 1 257 ? 4.816 -27.953 -6.355 1 93.81 257 THR B O 1
ATOM 4991 N N . ALA B 1 258 ? 5.488 -28.188 -4.211 1 94.62 258 ALA B N 1
ATOM 4992 C CA . ALA B 1 258 ? 4.348 -29.047 -3.883 1 94.62 258 ALA B CA 1
ATOM 4993 C C . ALA B 1 258 ? 3.029 -28.312 -4.125 1 94.62 258 ALA B C 1
ATOM 4995 O O . ALA B 1 258 ? 2.08 -28.891 -4.656 1 94.62 258 ALA B O 1
ATOM 4996 N N . ARG B 1 259 ? 2.975 -27.094 -3.723 1 93.81 259 ARG B N 1
ATOM 4997 C CA . ARG B 1 259 ? 1.756 -26.312 -3.885 1 93.81 259 ARG B CA 1
ATOM 4998 C C . ARG B 1 259 ? 1.44 -26.094 -5.359 1 93.81 259 ARG B C 1
ATOM 5000 O O . ARG B 1 259 ? 0.305 -26.297 -5.793 1 93.81 259 ARG B O 1
ATOM 5007 N N . ASN B 1 260 ? 2.424 -25.672 -6.078 1 95.31 260 ASN B N 1
ATOM 5008 C CA . ASN B 1 260 ? 2.225 -25.375 -7.492 1 95.31 260 ASN B CA 1
ATOM 5009 C C . ASN B 1 260 ? 1.703 -26.578 -8.258 1 95.31 260 ASN B C 1
ATOM 5011 O O . ASN B 1 260 ? 0.799 -26.453 -9.086 1 95.31 260 ASN B O 1
ATOM 5015 N N . ILE B 1 261 ? 2.227 -27.719 -7.945 1 96.69 261 ILE B N 1
ATOM 5016 C CA . ILE B 1 261 ? 1.822 -28.953 -8.602 1 96.69 261 ILE B CA 1
ATOM 5017 C C . ILE B 1 261 ? 0.415 -29.344 -8.156 1 96.69 261 ILE B C 1
ATOM 5019 O O . ILE B 1 261 ? -0.425 -29.719 -8.984 1 96.69 261 ILE B O 1
ATOM 5023 N N . ALA B 1 262 ? 0.173 -29.172 -6.891 1 96.56 262 ALA B N 1
ATOM 5024 C CA . ALA B 1 262 ? -1.112 -29.562 -6.312 1 96.56 262 ALA B CA 1
ATOM 5025 C C . ALA B 1 262 ? -2.24 -28.688 -6.855 1 96.56 262 ALA B C 1
ATOM 5027 O O . ALA B 1 262 ? -3.395 -29.125 -6.91 1 96.56 262 ALA B O 1
ATOM 5028 N N . ILE B 1 263 ? -1.935 -27.516 -7.23 1 95.06 263 ILE B N 1
ATOM 5029 C CA . ILE B 1 263 ? -2.93 -26.578 -7.742 1 95.06 263 ILE B CA 1
ATOM 5030 C C . ILE B 1 263 ? -3.479 -27.078 -9.078 1 95.06 263 ILE B C 1
ATOM 5032 O O . ILE B 1 263 ? -4.676 -26.969 -9.352 1 95.06 263 ILE B O 1
ATOM 5036 N N . VAL B 1 264 ? -2.695 -27.734 -9.891 1 95.56 264 VAL B N 1
ATOM 5037 C CA . VAL B 1 264 ? -3.082 -27.984 -11.273 1 95.56 264 VAL B CA 1
ATOM 5038 C C . VAL B 1 264 ? -3.52 -29.438 -11.445 1 95.56 264 VAL B C 1
ATOM 5040 O O . VAL B 1 264 ? -4.297 -29.75 -12.352 1 95.56 264 VAL B O 1
ATOM 5043 N N . ILE B 1 265 ? -3.168 -30.328 -10.594 1 97.19 265 ILE B N 1
ATOM 5044 C CA . ILE B 1 265 ? -3.371 -31.75 -10.75 1 97.19 265 ILE B CA 1
ATOM 5045 C C . ILE B 1 265 ? -4.863 -32.062 -10.812 1 97.19 265 ILE B C 1
ATOM 5047 O O . ILE B 1 265 ? -5.32 -32.781 -11.719 1 97.19 265 ILE B O 1
ATOM 5051 N N . PRO B 1 266 ? -5.695 -31.5 -9.906 1 96 266 PRO B N 1
ATOM 5052 C CA . PRO B 1 266 ? -7.117 -31.828 -9.969 1 96 266 PRO B CA 1
ATOM 5053 C C . PRO B 1 266 ? -7.762 -31.438 -11.297 1 96 266 PRO B C 1
ATOM 5055 O O . PRO B 1 266 ? -8.469 -32.25 -11.914 1 96 266 PRO B O 1
ATOM 5058 N N . SER B 1 267 ? -7.473 -30.312 -11.734 1 94.5 267 SER B N 1
ATOM 5059 C CA . SER B 1 267 ? -8.086 -29.781 -12.953 1 94.5 267 SER B CA 1
ATOM 5060 C C . SER B 1 267 ? -7.582 -30.516 -14.188 1 94.5 267 SER B C 1
ATOM 5062 O O . SER B 1 267 ? -8.359 -30.812 -15.094 1 94.5 267 SER B O 1
ATOM 5064 N N . ILE B 1 268 ? -6.359 -30.797 -14.219 1 96.19 268 ILE B N 1
ATOM 5065 C CA . ILE B 1 268 ? -5.82 -31.547 -15.344 1 96.19 268 ILE B CA 1
ATOM 5066 C C . ILE B 1 268 ? -6.359 -32.969 -15.32 1 96.19 268 ILE B C 1
ATOM 5068 O O . ILE B 1 268 ? -6.742 -33.531 -16.359 1 96.19 268 ILE B O 1
ATOM 5072 N N . GLY B 1 269 ? -6.371 -33.562 -14.195 1 96.81 269 GLY B N 1
ATOM 5073 C CA . GLY B 1 269 ? -6.84 -34.938 -14.039 1 96.81 269 GLY B CA 1
ATOM 5074 C C . GLY B 1 269 ? -8.281 -35.125 -14.477 1 96.81 269 GLY B C 1
ATOM 5075 O O . GLY B 1 269 ? -8.602 -36.094 -15.18 1 96.81 269 GLY B O 1
ATOM 5076 N N . LEU B 1 270 ? -9.086 -34.25 -14.086 1 92.19 270 LEU B N 1
ATOM 5077 C CA . LEU B 1 270 ? -10.492 -34.375 -14.453 1 92.19 270 LEU B CA 1
ATOM 5078 C C . LEU B 1 270 ? -10.68 -34.094 -15.945 1 92.19 270 LEU B C 1
ATOM 5080 O O . LEU B 1 270 ? -11.531 -34.719 -16.578 1 92.19 270 LEU B O 1
ATOM 5084 N N . GLY B 1 271 ? -10.016 -33.094 -16.406 1 93.12 271 GLY B N 1
ATOM 5085 C CA . GLY B 1 271 ? -10.047 -32.906 -17.844 1 93.12 271 GLY B CA 1
ATOM 5086 C C . GLY B 1 271 ? -9.609 -34.125 -18.625 1 93.12 271 GLY B C 1
ATOM 5087 O O . GLY B 1 271 ? -10.25 -34.5 -19.594 1 93.12 271 GLY B O 1
ATOM 5088 N N . LEU B 1 272 ? -8.609 -34.719 -18.188 1 96.06 272 LEU B N 1
ATOM 5089 C CA . LEU B 1 272 ? -8.094 -35.938 -18.797 1 96.06 272 LEU B CA 1
ATOM 5090 C C . LEU B 1 272 ? -9.109 -37.062 -18.703 1 96.06 272 LEU B C 1
ATOM 5092 O O . LEU B 1 272 ? -9.234 -37.875 -19.609 1 96.06 272 LEU B O 1
ATOM 5096 N N . SER B 1 273 ? -9.781 -37.156 -17.625 1 95.94 273 SER B N 1
ATOM 5097 C CA . SER B 1 273 ? -10.789 -38.188 -17.422 1 95.94 273 SER B CA 1
ATOM 5098 C C . SER B 1 273 ? -11.867 -38.125 -18.5 1 95.94 273 SER B C 1
ATOM 5100 O O . SER B 1 273 ? -12.352 -39.188 -18.953 1 95.94 273 SER B O 1
ATOM 5102 N N . THR B 1 274 ? -12.195 -36.969 -18.906 1 93.38 274 THR B N 1
ATOM 5103 C CA . THR B 1 274 ? -13.211 -36.781 -19.938 1 93.38 274 THR B CA 1
ATOM 5104 C C . THR B 1 274 ? -12.656 -37.156 -21.312 1 93.38 274 THR B C 1
ATOM 5106 O O . THR B 1 274 ? -13.414 -37.469 -22.234 1 93.38 274 THR B O 1
ATOM 5109 N N . MET B 1 275 ? -11.391 -37.188 -21.438 1 94.31 275 MET B N 1
ATOM 5110 C CA . MET B 1 275 ? -10.758 -37.469 -22.719 1 94.31 275 MET B CA 1
ATOM 5111 C C . MET B 1 275 ? -10.516 -38.969 -22.891 1 94.31 275 MET B C 1
ATOM 5113 O O . MET B 1 275 ? -10.414 -39.438 -24.016 1 94.31 275 MET B O 1
ATOM 5117 N N . ILE B 1 276 ? -10.461 -39.656 -21.812 1 95.56 276 ILE B N 1
ATOM 5118 C CA . ILE B 1 276 ? -10.008 -41.031 -21.938 1 95.56 276 ILE B CA 1
ATOM 5119 C C . ILE B 1 276 ? -11.117 -41.969 -21.5 1 95.56 276 ILE B C 1
ATOM 5121 O O . ILE B 1 276 ? -10.914 -43.188 -21.453 1 95.56 276 ILE B O 1
ATOM 5125 N N . ASP B 1 277 ? -12.242 -41.469 -21.125 1 94.19 277 ASP B N 1
ATOM 5126 C CA . ASP B 1 277 ? -13.289 -42.344 -20.562 1 94.19 277 ASP B CA 1
ATOM 5127 C C . ASP B 1 277 ? -13.68 -43.438 -21.547 1 94.19 277 ASP B C 1
ATOM 5129 O O . ASP B 1 277 ? -13.695 -44.625 -21.188 1 94.19 277 ASP B O 1
ATOM 5133 N N . ARG B 1 278 ? -13.82 -43.062 -22.812 1 91.88 278 ARG B N 1
ATOM 5134 C CA . ARG B 1 278 ? -14.234 -44.031 -23.812 1 91.88 278 ARG B CA 1
ATOM 5135 C C . ARG B 1 278 ? -13.133 -45.062 -24.062 1 91.88 278 ARG B C 1
ATOM 5137 O O . ARG B 1 278 ? -13.414 -46.25 -24.297 1 91.88 278 ARG B O 1
ATOM 5144 N N . LEU B 1 279 ? -11.977 -44.625 -24.078 1 94.12 279 LEU B N 1
ATOM 5145 C CA . LEU B 1 279 ? -10.828 -45.5 -24.312 1 94.12 279 LEU B CA 1
ATOM 5146 C C . LEU B 1 279 ? -10.68 -46.531 -23.188 1 94.12 279 LEU B C 1
ATOM 5148 O O . LEU B 1 279 ? -10.297 -47.656 -23.422 1 94.12 279 LEU B O 1
ATOM 5152 N N . LEU B 1 280 ? -11.023 -46.156 -22 1 94.19 280 LEU B N 1
ATOM 5153 C CA . LEU B 1 280 ? -10.773 -47 -20.828 1 94.19 280 LEU B CA 1
ATOM 5154 C C . LEU B 1 280 ? -11.914 -47.969 -20.594 1 94.19 280 LEU B C 1
ATOM 5156 O O . LEU B 1 280 ? -11.68 -49.125 -20.172 1 94.19 280 LEU B O 1
ATOM 5160 N N . VAL B 1 281 ? -13.188 -47.438 -20.797 1 93.38 281 VAL B N 1
ATOM 5161 C CA . VAL B 1 281 ? -14.289 -48.312 -20.391 1 93.38 281 VAL B CA 1
ATOM 5162 C C . VAL B 1 281 ? -15.242 -48.5 -21.562 1 93.38 281 VAL B C 1
ATOM 5164 O O . VAL B 1 281 ? -16.297 -49.156 -21.422 1 93.38 281 VAL B O 1
ATOM 5167 N N . GLY B 1 282 ? -15.008 -47.938 -22.688 1 91.94 282 GLY B N 1
ATOM 5168 C CA . GLY B 1 282 ? -15.734 -48.219 -23.906 1 91.94 282 GLY B CA 1
ATOM 5169 C C . GLY B 1 282 ? -17.016 -47.406 -24.047 1 91.94 282 GLY B C 1
ATOM 5170 O O . GLY B 1 282 ? -17.828 -47.625 -24.938 1 91.94 282 GLY B O 1
ATOM 5171 N N . ARG B 1 283 ? -17.234 -46.5 -23.125 1 90.94 283 ARG B N 1
ATOM 5172 C CA . ARG B 1 283 ? -18.422 -45.656 -23.172 1 90.94 283 ARG B CA 1
ATOM 5173 C C . ARG B 1 283 ? -18.141 -44.312 -22.531 1 90.94 283 ARG B C 1
ATOM 5175 O O . ARG B 1 283 ? -17.125 -44.125 -21.859 1 90.94 283 ARG B O 1
ATOM 5182 N N . ARG B 1 284 ? -19.156 -43.438 -22.75 1 92.56 284 ARG B N 1
ATOM 5183 C CA . ARG B 1 284 ? -19.109 -42.156 -22.062 1 92.56 284 ARG B CA 1
ATOM 5184 C C . ARG B 1 284 ? -19.609 -42.281 -20.625 1 92.56 284 ARG B C 1
ATOM 5186 O O . ARG B 1 284 ? -20.625 -42.938 -20.359 1 92.56 284 ARG B O 1
ATOM 5193 N N . VAL B 1 285 ? -18.828 -41.719 -19.844 1 94.06 285 VAL B N 1
ATOM 5194 C CA . VAL B 1 285 ? -19.234 -41.844 -18.438 1 94.06 285 VAL B CA 1
ATOM 5195 C C . VAL B 1 285 ? -19.641 -40.469 -17.891 1 94.06 285 VAL B C 1
ATOM 5197 O O . VAL B 1 285 ? -19.969 -40.344 -16.719 1 94.06 285 VAL B O 1
ATOM 5200 N N . TYR B 1 286 ? -19.609 -39.438 -18.734 1 91.94 286 TYR B N 1
ATOM 5201 C CA . TYR B 1 286 ? -20 -38.094 -18.359 1 91.94 286 TYR B CA 1
ATOM 5202 C C . TYR B 1 286 ? -21.156 -37.594 -19.234 1 91.94 286 TYR B C 1
ATOM 5204 O O . TYR B 1 286 ? -21.375 -38.125 -20.328 1 91.94 286 TYR B O 1
ATOM 5212 N N . ASN B 1 287 ? -21.875 -36.656 -18.688 1 85.56 287 ASN B N 1
ATOM 5213 C CA . ASN B 1 287 ? -22.828 -35.938 -19.516 1 85.56 287 ASN B CA 1
ATOM 5214 C C . ASN B 1 287 ? -22.125 -34.938 -20.453 1 85.56 287 ASN B C 1
ATOM 5216 O O . ASN B 1 287 ? -20.969 -34.594 -20.219 1 85.56 287 ASN B O 1
ATOM 5220 N N . LYS B 1 288 ? -22.781 -34.531 -21.453 1 82.94 288 LYS B N 1
ATOM 5221 C CA . LYS B 1 288 ? -22.219 -33.688 -22.516 1 82.94 288 LYS B CA 1
ATOM 5222 C C . LYS B 1 288 ? -21.578 -32.438 -21.938 1 82.94 288 LYS B C 1
ATOM 5224 O O . LYS B 1 288 ? -20.547 -31.969 -22.422 1 82.94 288 LYS B O 1
ATOM 5229 N N . GLU B 1 289 ? -22.125 -31.859 -20.906 1 80.81 289 GLU B N 1
ATOM 5230 C CA . GLU B 1 289 ? -21.641 -30.609 -20.344 1 80.81 289 GLU B CA 1
ATOM 5231 C C . GLU B 1 289 ? -20.266 -30.766 -19.719 1 80.81 289 GLU B C 1
ATOM 5233 O O . GLU B 1 289 ? -19.469 -29.828 -19.688 1 80.81 289 GLU B O 1
ATOM 5238 N N . PHE B 1 290 ? -19.969 -31.984 -19.328 1 87.5 290 PHE B N 1
ATOM 5239 C CA . PHE B 1 290 ? -18.719 -32.188 -18.609 1 87.5 290 PHE B CA 1
ATOM 5240 C C . PHE B 1 290 ? -17.547 -32.312 -19.578 1 87.5 290 PHE B C 1
ATOM 5242 O O . PHE B 1 290 ? -16.391 -32.094 -19.219 1 87.5 290 PHE B O 1
ATOM 5249 N N . TYR B 1 291 ? -17.828 -32.719 -20.797 1 88.25 291 TYR B N 1
ATOM 5250 C CA . TYR B 1 291 ? -16.766 -32.812 -21.781 1 88.25 291 TYR B CA 1
ATOM 5251 C C . TYR B 1 291 ? -16.219 -31.438 -22.141 1 88.25 291 TYR B C 1
ATOM 5253 O O . TYR B 1 291 ? -14.992 -31.25 -22.219 1 88.25 291 TYR B O 1
ATOM 5261 N N . ASP B 1 292 ? -17.094 -30.516 -22.203 1 84.06 292 ASP B N 1
ATOM 5262 C CA . ASP B 1 292 ? -16.656 -29.141 -22.438 1 84.06 292 ASP B CA 1
ATOM 5263 C C . ASP B 1 292 ? -16 -28.562 -21.188 1 84.06 292 ASP B C 1
ATOM 5265 O O . ASP B 1 292 ? -15 -27.844 -21.266 1 84.06 292 ASP B O 1
ATOM 5269 N N . ALA B 1 293 ? -16.578 -28.859 -20.078 1 84.06 293 ALA B N 1
ATOM 5270 C CA . ALA B 1 293 ? -16.031 -28.391 -18.797 1 84.06 293 ALA B CA 1
ATOM 5271 C C . ALA B 1 293 ? -14.633 -28.969 -18.562 1 84.06 293 ALA B C 1
ATOM 5273 O O . ALA B 1 293 ? -13.773 -28.312 -17.969 1 84.06 293 ALA B O 1
ATOM 5274 N N . GLY B 1 294 ? -14.477 -30.188 -19 1 89.88 294 GLY B N 1
ATOM 5275 C CA . GLY B 1 294 ? -13.18 -30.844 -18.859 1 89.88 294 GLY B CA 1
ATOM 5276 C C . GLY B 1 294 ? -12.086 -30.141 -19.641 1 89.88 294 GLY B C 1
ATOM 5277 O O . GLY B 1 294 ? -10.984 -29.938 -19.125 1 89.88 294 GLY B O 1
ATOM 5278 N N . LYS B 1 295 ? -12.406 -29.812 -20.812 1 88.69 295 LYS B N 1
ATOM 5279 C CA . LYS B 1 295 ? -11.453 -29.062 -21.625 1 88.69 295 LYS B CA 1
ATOM 5280 C C . LYS B 1 295 ? -11.094 -27.719 -20.969 1 88.69 295 LYS B C 1
ATOM 5282 O O . LYS B 1 295 ? -9.922 -27.344 -20.922 1 88.69 295 LYS B O 1
ATOM 5287 N N . THR B 1 296 ? -12.141 -27.062 -20.547 1 86.38 296 THR B N 1
ATOM 5288 C CA . THR B 1 296 ? -11.945 -25.781 -19.891 1 86.38 296 THR B CA 1
ATOM 5289 C C . THR B 1 296 ? -11.109 -25.953 -18.625 1 86.38 296 THR B C 1
ATOM 5291 O O . THR B 1 296 ? -10.234 -25.141 -18.328 1 86.38 296 THR B O 1
ATOM 5294 N N . SER B 1 297 ? -11.414 -26.969 -17.938 1 90.75 297 SER B N 1
ATOM 5295 C CA . SER B 1 297 ? -10.695 -27.25 -16.688 1 90.75 297 SER B CA 1
ATOM 5296 C C . SER B 1 297 ? -9.203 -27.422 -16.938 1 90.75 297 SER B C 1
ATOM 5298 O O . SER B 1 297 ? -8.375 -26.891 -16.203 1 90.75 297 SER B O 1
ATOM 5300 N N . MET B 1 298 ? -8.891 -28.141 -17.906 1 91.88 298 MET B N 1
ATOM 5301 C CA . MET B 1 298 ? -7.484 -28.375 -18.25 1 91.88 298 MET B CA 1
ATOM 5302 C C . MET B 1 298 ? -6.801 -27.062 -18.625 1 91.88 298 MET B C 1
ATOM 5304 O O . MET B 1 298 ? -5.668 -26.797 -18.219 1 91.88 298 MET B O 1
ATOM 5308 N N . PHE B 1 299 ? -7.477 -26.328 -19.375 1 90 299 PHE B N 1
ATOM 5309 C CA . PHE B 1 299 ? -6.93 -25.031 -19.75 1 90 299 PHE B CA 1
ATOM 5310 C C . PHE B 1 299 ? -6.684 -24.172 -18.516 1 90 299 PHE B C 1
ATOM 5312 O O . PHE B 1 299 ? -5.617 -23.562 -18.375 1 90 299 PHE B O 1
ATOM 5319 N N . LEU B 1 300 ? -7.684 -24.141 -17.672 1 87.44 300 LEU B N 1
ATOM 5320 C CA . LEU B 1 300 ? -7.574 -23.344 -16.453 1 87.44 300 LEU B CA 1
ATOM 5321 C C . LEU B 1 300 ? -6.402 -23.797 -15.602 1 87.44 300 LEU B C 1
ATOM 5323 O O . LEU B 1 300 ? -5.723 -22.984 -14.977 1 87.44 300 LEU B O 1
ATOM 5327 N N . ALA B 1 301 ? -6.191 -25.047 -15.594 1 91.88 301 ALA B N 1
ATOM 5328 C CA . ALA B 1 301 ? -5.059 -25.594 -14.852 1 91.88 301 ALA B CA 1
ATOM 5329 C C . ALA B 1 301 ? -3.74 -25.047 -15.383 1 91.88 301 ALA B C 1
ATOM 5331 O O . ALA B 1 301 ? -2.852 -24.688 -14.609 1 91.88 301 ALA B O 1
ATOM 5332 N N . PHE B 1 302 ? -3.607 -24.984 -16.641 1 91.12 302 PHE B N 1
ATOM 5333 C CA . PHE B 1 302 ? -2.383 -24.469 -17.25 1 91.12 302 PHE B CA 1
ATOM 5334 C C . PHE B 1 302 ? -2.225 -22.969 -16.984 1 91.12 302 PHE B C 1
ATOM 5336 O O . PHE B 1 302 ? -1.111 -22.453 -17.016 1 91.12 302 PHE B O 1
ATOM 5343 N N . MET B 1 303 ? -3.35 -22.359 -16.625 1 86.69 303 MET B N 1
ATOM 5344 C CA . MET B 1 303 ? -3.305 -20.953 -16.234 1 86.69 303 MET B CA 1
ATOM 5345 C C . MET B 1 303 ? -3.109 -20.812 -14.734 1 86.69 303 MET B C 1
ATOM 5347 O O . MET B 1 303 ? -3.129 -19.703 -14.203 1 86.69 303 MET B O 1
ATOM 5351 N N . GLY B 1 304 ? -2.918 -21.906 -14.039 1 88.38 304 GLY B N 1
ATOM 5352 C CA . GLY B 1 304 ? -2.699 -21.875 -12.602 1 88.38 304 GLY B CA 1
ATOM 5353 C C . GLY B 1 304 ? -3.982 -21.734 -11.805 1 88.38 304 GLY B C 1
ATOM 5354 O O . GLY B 1 304 ? -3.961 -21.25 -10.672 1 88.38 304 GLY B O 1
ATOM 5355 N N . ILE B 1 305 ? -5.137 -22.078 -12.414 1 85.62 305 ILE B N 1
ATOM 5356 C CA . ILE B 1 305 ? -6.445 -21.922 -11.789 1 85.62 305 ILE B CA 1
ATOM 5357 C C . ILE B 1 305 ? -7.031 -23.297 -11.469 1 85.62 305 ILE B C 1
ATOM 5359 O O . ILE B 1 305 ? -7.215 -24.125 -12.367 1 85.62 305 ILE B O 1
ATOM 5363 N N . SER B 1 306 ? -7.34 -23.516 -10.242 1 87.69 306 SER B N 1
ATOM 5364 C CA . SER B 1 306 ? -7.773 -24.844 -9.797 1 87.69 306 SER B CA 1
ATOM 5365 C C . SER B 1 306 ? -9.289 -24.969 -9.852 1 87.69 306 SER B C 1
ATOM 5367 O O . SER B 1 306 ? -9.828 -26.078 -9.773 1 87.69 306 SER B O 1
ATOM 5369 N N . GLU B 1 307 ? -10.078 -23.906 -10.102 1 78.5 307 GLU B N 1
ATOM 5370 C CA . GLU B 1 307 ? -11.531 -23.875 -9.992 1 78.5 307 GLU B CA 1
ATOM 5371 C C . GLU B 1 307 ? -12.188 -24.656 -11.125 1 78.5 307 GLU B C 1
ATOM 5373 O O . GLU B 1 307 ? -13.383 -24.969 -11.062 1 78.5 307 GLU B O 1
ATOM 5378 N N . GLY B 1 308 ? -11.398 -24.984 -12.078 1 82.44 308 GLY B N 1
ATOM 5379 C CA . GLY B 1 308 ? -11.945 -25.766 -13.18 1 82.44 308 GLY B CA 1
ATOM 5380 C C . GLY B 1 308 ? -12.477 -27.109 -12.758 1 82.44 308 GLY B C 1
ATOM 5381 O O . GLY B 1 308 ? -13.359 -27.672 -13.406 1 82.44 308 GLY B O 1
ATOM 5382 N N . ALA B 1 309 ? -12.031 -27.594 -11.672 1 87.19 309 ALA B N 1
ATOM 5383 C CA . ALA B 1 309 ? -12.391 -28.938 -11.234 1 87.19 309 ALA B CA 1
ATOM 5384 C C . ALA B 1 309 ? -13.57 -28.906 -10.258 1 87.19 309 ALA B C 1
ATOM 5386 O O . ALA B 1 309 ? -14.078 -29.953 -9.859 1 87.19 309 ALA B O 1
ATOM 5387 N N . ILE B 1 310 ? -14.07 -27.797 -9.984 1 83.38 310 ILE B N 1
ATOM 5388 C CA . ILE B 1 310 ? -15.094 -27.641 -8.953 1 83.38 310 ILE B CA 1
ATOM 5389 C C . ILE B 1 310 ? -16.375 -28.328 -9.391 1 83.38 310 ILE B C 1
ATOM 5391 O O . ILE B 1 310 ? -17 -29.062 -8.617 1 83.38 310 ILE B O 1
ATOM 5395 N N . PRO B 1 311 ? -16.812 -28.141 -10.672 1 80 311 PRO B N 1
ATOM 5396 C CA . PRO B 1 311 ? -18.078 -28.781 -11.078 1 80 311 PRO B CA 1
ATOM 5397 C C . PRO B 1 311 ? -18.047 -30.297 -10.906 1 80 311 PRO B C 1
ATOM 5399 O O . PRO B 1 311 ? -19.062 -30.906 -10.555 1 80 311 PRO B O 1
ATOM 5402 N N . PHE B 1 312 ? -16.953 -30.859 -11.102 1 83.31 312 PHE B N 1
ATOM 5403 C CA . PHE B 1 312 ? -16.828 -32.312 -10.961 1 83.31 312 PHE B CA 1
ATOM 5404 C C . PHE B 1 312 ? -16.891 -32.719 -9.492 1 83.31 312 PHE B C 1
ATOM 5406 O O . PHE B 1 312 ? -17.5 -33.75 -9.156 1 83.31 312 PHE B O 1
ATOM 5413 N N . ALA B 1 313 ? -16.266 -31.938 -8.703 1 84.44 313 ALA B N 1
ATOM 5414 C CA . ALA B 1 313 ? -16.25 -32.219 -7.273 1 84.44 313 ALA B CA 1
ATOM 5415 C C . ALA B 1 313 ? -17.656 -32.062 -6.68 1 84.44 313 ALA B C 1
ATOM 5417 O O . ALA B 1 313 ? -18.016 -32.781 -5.746 1 84.44 313 ALA B O 1
ATOM 5418 N N . LEU B 1 314 ? -18.406 -31.203 -7.234 1 78.19 314 LEU B N 1
ATOM 5419 C CA . LEU B 1 314 ? -19.734 -30.922 -6.695 1 78.19 314 LEU B CA 1
ATOM 5420 C C . LEU B 1 314 ? -20.688 -32.062 -6.988 1 78.19 314 LEU B C 1
ATOM 5422 O O . LEU B 1 314 ? -21.641 -32.281 -6.242 1 78.19 314 LEU B O 1
ATOM 5426 N N . GLU B 1 315 ? -20.422 -32.812 -8.047 1 79.38 315 GLU B N 1
ATOM 5427 C CA . GLU B 1 315 ? -21.297 -33.938 -8.367 1 79.38 315 GLU B CA 1
ATOM 5428 C C . GLU B 1 315 ? -21.188 -35.031 -7.316 1 79.38 315 GLU B C 1
ATOM 5430 O O . GLU B 1 315 ? -22.188 -35.656 -6.953 1 79.38 315 GLU B O 1
ATOM 5435 N N . ASN B 1 316 ? -19.969 -35.344 -6.898 1 82.94 316 ASN B N 1
ATOM 5436 C CA . ASN B 1 316 ? -19.734 -36.312 -5.844 1 82.94 316 ASN B CA 1
ATOM 5437 C C . ASN B 1 316 ? -18.547 -35.938 -4.98 1 82.94 316 ASN B C 1
ATOM 5439 O O . ASN B 1 316 ? -17.5 -36.594 -5.035 1 82.94 316 ASN B O 1
ATOM 5443 N N . PRO B 1 317 ? -18.703 -35.031 -4.07 1 89 317 PRO B N 1
ATOM 5444 C CA . PRO B 1 317 ? -17.594 -34.469 -3.297 1 89 317 PRO B CA 1
ATOM 5445 C C . PRO B 1 317 ? -16.938 -35.531 -2.398 1 89 317 PRO B C 1
ATOM 5447 O O . PRO B 1 317 ? -15.719 -35.469 -2.18 1 89 317 PRO B O 1
ATOM 5450 N N . MET B 1 318 ? -17.656 -36.438 -1.907 1 89.81 318 MET B N 1
ATOM 5451 C CA . MET B 1 318 ? -17.141 -37.406 -0.943 1 89.81 318 MET B CA 1
ATOM 5452 C C . MET B 1 318 ? -16.109 -38.344 -1.595 1 89.81 318 MET B C 1
ATOM 5454 O O . MET B 1 318 ? -15.203 -38.812 -0.926 1 89.81 318 MET B O 1
ATOM 5458 N N . PHE B 1 319 ? -16.281 -38.531 -2.846 1 93 319 PHE B N 1
ATOM 5459 C CA . PHE B 1 319 ? -15.352 -39.406 -3.559 1 93 319 PHE B CA 1
ATOM 5460 C C . PHE B 1 319 ? -14.266 -38.594 -4.242 1 93 319 PHE B C 1
ATOM 5462 O O . PHE B 1 319 ? -13.086 -38.938 -4.172 1 93 319 PHE B O 1
ATOM 5469 N N . VAL B 1 320 ? -14.688 -37.531 -4.871 1 92.94 320 VAL B N 1
ATOM 5470 C CA . VAL B 1 320 ? -13.812 -36.812 -5.789 1 92.94 320 VAL B CA 1
ATOM 5471 C C . VAL B 1 320 ? -12.797 -36 -4.996 1 92.94 320 VAL B C 1
ATOM 5473 O O . VAL B 1 320 ? -11.633 -35.906 -5.383 1 92.94 320 VAL B O 1
ATOM 5476 N N . ILE B 1 321 ? -13.164 -35.375 -3.869 1 92.69 321 ILE B N 1
ATOM 5477 C CA . ILE B 1 321 ? -12.266 -34.5 -3.123 1 92.69 321 ILE B CA 1
ATOM 5478 C C . ILE B 1 321 ? -11.125 -35.344 -2.533 1 92.69 321 ILE B C 1
ATOM 5480 O O . ILE B 1 321 ? -9.953 -35 -2.707 1 92.69 321 ILE B O 1
ATOM 5484 N N . PRO B 1 322 ? -11.438 -36.438 -1.836 1 95.38 322 PRO B N 1
ATOM 5485 C CA . PRO B 1 322 ? -10.336 -37.281 -1.38 1 95.38 322 PRO B CA 1
ATOM 5486 C C . PRO B 1 322 ? -9.445 -37.75 -2.525 1 95.38 322 PRO B C 1
ATOM 5488 O O . PRO B 1 322 ? -8.227 -37.875 -2.355 1 95.38 322 PRO B O 1
ATOM 5491 N N . LEU B 1 323 ? -10.031 -38.031 -3.662 1 96.88 323 LEU B N 1
ATOM 5492 C CA . LEU B 1 323 ? -9.258 -38.406 -4.832 1 96.88 323 LEU B CA 1
ATOM 5493 C C . LEU B 1 323 ? -8.297 -37.312 -5.258 1 96.88 323 LEU B C 1
ATOM 5495 O O . LEU B 1 323 ? -7.137 -37.594 -5.582 1 96.88 323 LEU B O 1
ATOM 5499 N N . TYR B 1 324 ? -8.797 -36 -5.262 1 96.69 324 TYR B N 1
ATOM 5500 C CA . TYR B 1 324 ? -7.949 -34.844 -5.574 1 96.69 324 TYR B CA 1
ATOM 5501 C C . TYR B 1 324 ? -6.77 -34.781 -4.613 1 96.69 324 TYR B C 1
ATOM 5503 O O . TYR B 1 324 ? -5.621 -34.625 -5.043 1 96.69 324 TYR B O 1
ATOM 5511 N N . VAL B 1 325 ? -7.047 -34.938 -3.346 1 96.81 325 VAL B N 1
ATOM 5512 C CA . VAL B 1 325 ? -6.062 -34.75 -2.287 1 96.81 325 VAL B CA 1
ATOM 5513 C C . VAL B 1 325 ? -4.98 -35.812 -2.383 1 96.81 325 VAL B C 1
ATOM 5515 O O . VAL B 1 325 ? -3.787 -35.5 -2.434 1 96.81 325 VAL B O 1
ATOM 5518 N N . ILE B 1 326 ? -5.391 -37.062 -2.461 1 97.94 326 ILE B N 1
ATOM 5519 C CA . ILE B 1 326 ? -4.445 -38.156 -2.492 1 97.94 326 ILE B CA 1
ATOM 5520 C C . ILE B 1 326 ? -3.592 -38.094 -3.754 1 97.94 326 ILE B C 1
ATOM 5522 O O . ILE B 1 326 ? -2.377 -38.312 -3.705 1 97.94 326 ILE B O 1
ATOM 5526 N N . SER B 1 327 ? -4.184 -37.781 -4.867 1 98.25 327 SER B N 1
ATOM 5527 C CA . SER B 1 327 ? -3.467 -37.719 -6.133 1 98.25 327 SER B CA 1
ATOM 5528 C C . SER B 1 327 ? -2.48 -36.562 -6.145 1 98.25 327 SER B C 1
ATOM 5530 O O . SER B 1 327 ? -1.374 -36.656 -6.672 1 98.25 327 SER B O 1
ATOM 5532 N N . ALA B 1 328 ? -2.934 -35.438 -5.578 1 97.75 328 ALA B N 1
ATOM 5533 C CA . ALA B 1 328 ? -2.049 -34.281 -5.488 1 97.75 328 ALA B CA 1
ATOM 5534 C C . ALA B 1 328 ? -0.824 -34.562 -4.633 1 97.75 328 ALA B C 1
ATOM 5536 O O . ALA B 1 328 ? 0.29 -34.156 -4.961 1 97.75 328 ALA B O 1
ATOM 5537 N N . ILE B 1 329 ? -1.075 -35.312 -3.549 1 97.5 329 ILE B N 1
ATOM 5538 C CA . ILE B 1 329 ? 0.019 -35.719 -2.668 1 97.5 329 ILE B CA 1
ATOM 5539 C C . ILE B 1 329 ? 1.001 -36.594 -3.428 1 97.5 329 ILE B C 1
ATOM 5541 O O . ILE B 1 329 ? 2.207 -36.344 -3.424 1 97.5 329 ILE B O 1
ATOM 5545 N N . ILE B 1 330 ? 0.509 -37.594 -4.102 1 98.06 330 ILE B N 1
ATOM 5546 C CA . ILE B 1 330 ? 1.349 -38.531 -4.816 1 98.06 330 ILE B CA 1
ATOM 5547 C C . ILE B 1 330 ? 2.113 -37.812 -5.93 1 98.06 330 ILE B C 1
ATOM 5549 O O . ILE B 1 330 ? 3.318 -38.031 -6.09 1 98.06 330 ILE B O 1
ATOM 5553 N N . GLY B 1 331 ? 1.415 -37.031 -6.672 1 98.25 331 GLY B N 1
ATOM 5554 C CA . GLY B 1 331 ? 2.064 -36.281 -7.746 1 98.25 331 GLY B CA 1
ATOM 5555 C C . GLY B 1 331 ? 3.141 -35.344 -7.25 1 98.25 331 GLY B C 1
ATOM 5556 O O . GLY B 1 331 ? 4.246 -35.312 -7.793 1 98.25 331 GLY B O 1
ATOM 5557 N N . SER B 1 332 ? 2.857 -34.562 -6.23 1 97.25 332 SER B N 1
ATOM 5558 C CA . SER B 1 332 ? 3.793 -33.594 -5.684 1 97.25 332 SER B CA 1
ATOM 5559 C C . SER B 1 332 ? 5.031 -34.25 -5.109 1 97.25 332 SER B C 1
ATOM 5561 O O . SER B 1 332 ? 6.156 -33.812 -5.352 1 97.25 332 SER B O 1
ATOM 5563 N N . LEU B 1 333 ? 4.789 -35.344 -4.359 1 96.31 333 LEU B N 1
ATOM 5564 C CA . LEU B 1 333 ? 5.91 -36.062 -3.758 1 96.31 333 LEU B CA 1
ATOM 5565 C C . LEU B 1 333 ? 6.781 -36.688 -4.828 1 96.31 333 LEU B C 1
ATOM 5567 O O . LEU B 1 333 ? 8 -36.781 -4.688 1 96.31 333 LEU B O 1
ATOM 5571 N N . THR B 1 334 ? 6.168 -37.219 -5.871 1 97.31 334 THR B N 1
ATOM 5572 C CA . THR B 1 334 ? 6.926 -37.781 -6.977 1 97.31 334 THR B CA 1
ATOM 5573 C C . THR B 1 334 ? 7.871 -36.75 -7.578 1 97.31 334 THR B C 1
ATOM 5575 O O . THR B 1 334 ? 9.055 -37.031 -7.781 1 97.31 334 THR B O 1
ATOM 5578 N N . ALA B 1 335 ? 7.355 -35.562 -7.855 1 97.25 335 ALA B N 1
ATOM 5579 C CA . ALA B 1 335 ? 8.172 -34.5 -8.445 1 97.25 335 ALA B CA 1
ATOM 5580 C C . ALA B 1 335 ? 9.305 -34.094 -7.516 1 97.25 335 ALA B C 1
ATOM 5582 O O . ALA B 1 335 ? 10.453 -33.969 -7.949 1 97.25 335 ALA B O 1
ATOM 5583 N N . ILE B 1 336 ? 9.023 -33.938 -6.273 1 95.19 336 ILE B N 1
ATOM 5584 C CA . ILE B 1 336 ? 9.984 -33.438 -5.293 1 95.19 336 ILE B CA 1
ATOM 5585 C C . ILE B 1 336 ? 11.055 -34.5 -5.043 1 95.19 336 ILE B C 1
ATOM 5587 O O . ILE B 1 336 ? 12.242 -34.188 -4.957 1 95.19 336 ILE B O 1
ATOM 5591 N N . LEU B 1 337 ? 10.672 -35.781 -4.941 1 94.56 337 LEU B N 1
ATOM 5592 C CA . LEU B 1 337 ? 11.609 -36.875 -4.719 1 94.56 337 LEU B CA 1
ATOM 5593 C C . LEU B 1 337 ? 12.578 -37 -5.891 1 94.56 337 LEU B C 1
ATOM 5595 O O . LEU B 1 337 ? 13.734 -37.406 -5.711 1 94.56 337 LEU B O 1
ATOM 5599 N N . LEU B 1 338 ? 12.109 -36.594 -7.016 1 95.88 338 LEU B N 1
ATOM 5600 C CA . LEU B 1 338 ? 12.93 -36.719 -8.219 1 95.88 338 LEU B CA 1
ATOM 5601 C C . LEU B 1 338 ? 13.75 -35.438 -8.438 1 95.88 338 LEU B C 1
ATOM 5603 O O . LEU B 1 338 ? 14.57 -35.375 -9.359 1 95.88 338 LEU B O 1
ATOM 5607 N N . GLY B 1 339 ? 13.477 -34.344 -7.625 1 93.12 339 GLY B N 1
ATOM 5608 C CA . GLY B 1 339 ? 14.406 -33.219 -7.617 1 93.12 339 GLY B CA 1
ATOM 5609 C C . GLY B 1 339 ? 13.812 -31.953 -8.188 1 93.12 339 GLY B C 1
ATOM 5610 O O . GLY B 1 339 ? 14.531 -30.984 -8.422 1 93.12 339 GLY B O 1
ATOM 5611 N N . ALA B 1 340 ? 12.555 -31.891 -8.422 1 95.06 340 ALA B N 1
ATOM 5612 C CA . ALA B 1 340 ? 11.93 -30.672 -8.914 1 95.06 340 ALA B CA 1
ATOM 5613 C C . ALA B 1 340 ? 11.867 -29.609 -7.82 1 95.06 340 ALA B C 1
ATOM 5615 O O . ALA B 1 340 ? 11.555 -29.906 -6.668 1 95.06 340 ALA B O 1
ATOM 5616 N N . VAL B 1 341 ? 12.234 -28.328 -8.188 1 93.25 341 VAL B N 1
ATOM 5617 C CA . VAL B 1 341 ? 12.195 -27.219 -7.242 1 93.25 341 VAL B CA 1
ATOM 5618 C C . VAL B 1 341 ? 11.641 -25.969 -7.926 1 93.25 341 VAL B C 1
ATOM 5620 O O . VAL B 1 341 ? 12.125 -25.562 -8.984 1 93.25 341 VAL B O 1
ATOM 5623 N N . GLN B 1 342 ? 10.578 -25.484 -7.348 1 91.31 342 GLN B N 1
ATOM 5624 C CA . GLN B 1 342 ? 9.984 -24.234 -7.812 1 91.31 342 GLN B CA 1
ATOM 5625 C C . GLN B 1 342 ? 9.828 -23.234 -6.664 1 91.31 342 GLN B C 1
ATOM 5627 O O . GLN B 1 342 ? 9.062 -23.469 -5.73 1 91.31 342 GLN B O 1
ATOM 5632 N N . TRP B 1 343 ? 10.508 -22.109 -6.801 1 86.5 343 TRP B N 1
ATOM 5633 C CA . TRP B 1 343 ? 10.484 -21.094 -5.754 1 86.5 343 TRP B CA 1
ATOM 5634 C C . TRP B 1 343 ? 9.445 -20.016 -6.066 1 86.5 343 TRP B C 1
ATOM 5636 O O . TRP B 1 343 ? 8.961 -19.344 -5.16 1 86.5 343 TRP B O 1
ATOM 5646 N N . PHE B 1 344 ? 9.102 -19.938 -7.352 1 82.5 344 PHE B N 1
ATOM 5647 C CA . PHE B 1 344 ? 8.203 -18.875 -7.777 1 82.5 344 PHE B CA 1
ATOM 5648 C C . PHE B 1 344 ? 6.754 -19.234 -7.477 1 82.5 344 PHE B C 1
ATOM 5650 O O . PHE B 1 344 ? 6.316 -20.359 -7.766 1 82.5 344 PHE B O 1
ATOM 5657 N N . PRO B 1 345 ? 6.008 -18.344 -6.895 1 84.94 345 PRO B N 1
ATOM 5658 C CA . PRO B 1 345 ? 4.633 -18.656 -6.496 1 84.94 345 PRO B CA 1
ATOM 5659 C C . PRO B 1 345 ? 3.645 -18.562 -7.656 1 84.94 345 PRO B C 1
ATOM 5661 O O . PRO B 1 345 ? 2.648 -17.844 -7.57 1 84.94 345 PRO B O 1
ATOM 5664 N N . GLU B 1 346 ? 3.854 -19.25 -8.648 1 85 346 GLU B N 1
ATOM 5665 C CA . GLU B 1 346 ? 3.021 -19.297 -9.852 1 85 346 GLU B CA 1
ATOM 5666 C C . GLU B 1 346 ? 3.023 -20.688 -10.469 1 85 346 GLU B C 1
ATOM 5668 O O . GLU B 1 346 ? 4.082 -21.219 -10.805 1 85 346 GLU B O 1
ATOM 5673 N N . SER B 1 347 ? 1.817 -21.234 -10.539 1 90.25 347 SER B N 1
ATOM 5674 C CA . SER B 1 347 ? 1.698 -22.609 -11.039 1 90.25 347 SER B CA 1
ATOM 5675 C C . SER B 1 347 ? 1.419 -22.625 -12.539 1 90.25 347 SER B C 1
ATOM 5677 O O . SER B 1 347 ? 1.509 -23.672 -13.18 1 90.25 347 SER B O 1
ATOM 5679 N N . ALA B 1 348 ? 1.148 -21.516 -13.102 1 88.19 348 ALA B N 1
ATOM 5680 C CA . ALA B 1 348 ? 0.787 -21.422 -14.516 1 88.19 348 ALA B CA 1
ATOM 5681 C C . ALA B 1 348 ? 1.968 -21.797 -15.406 1 88.19 348 ALA B C 1
ATOM 5683 O O . ALA B 1 3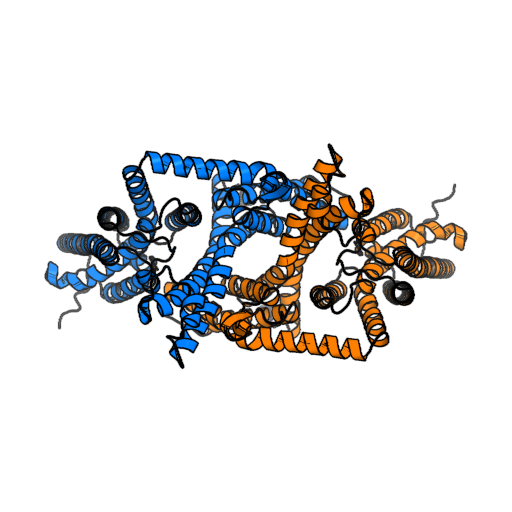48 ? 3.121 -21.75 -14.969 1 88.19 348 ALA B O 1
ATOM 5684 N N . ILE B 1 349 ? 1.685 -22.047 -16.594 1 87.69 349 ILE B N 1
ATOM 5685 C CA . ILE B 1 349 ? 2.643 -22.625 -17.531 1 87.69 349 ILE B CA 1
ATOM 5686 C C . ILE B 1 349 ? 3.756 -21.609 -17.812 1 87.69 349 ILE B C 1
ATOM 5688 O O . ILE B 1 349 ? 4.895 -22 -18.078 1 87.69 349 ILE B O 1
ATOM 5692 N N . TRP B 1 350 ? 3.516 -20.391 -17.734 1 81.81 350 TRP B N 1
ATOM 5693 C CA . TRP B 1 350 ? 4.539 -19.391 -18.047 1 81.81 350 TRP B CA 1
ATOM 5694 C C . TRP B 1 350 ? 5.617 -19.359 -16.969 1 81.81 350 TRP B C 1
ATOM 5696 O O . TRP B 1 350 ? 6.703 -18.828 -17.172 1 81.81 350 TRP B O 1
ATOM 5706 N N . ALA B 1 351 ? 5.34 -19.938 -15.82 1 85.75 351 ALA B N 1
ATOM 5707 C CA . ALA B 1 351 ? 6.332 -19.984 -14.75 1 85.75 351 ALA B CA 1
ATOM 5708 C C . ALA B 1 351 ? 7.125 -21.281 -14.805 1 85.75 351 ALA B C 1
ATOM 5710 O O . ALA B 1 351 ? 8.117 -21.438 -14.086 1 85.75 351 ALA B O 1
ATOM 5711 N N . TRP B 1 352 ? 6.801 -22.219 -15.695 1 88.31 352 TRP B N 1
ATOM 5712 C CA . TRP B 1 352 ? 7.41 -23.547 -15.734 1 88.31 352 TRP B CA 1
ATOM 5713 C C . TRP B 1 352 ? 8.883 -23.453 -16.109 1 88.31 352 TRP B C 1
ATOM 5715 O O . TRP B 1 352 ? 9.703 -24.25 -15.641 1 88.31 352 TRP B O 1
ATOM 5725 N N . PRO B 1 353 ? 9.195 -22.469 -16.891 1 81.44 353 PRO B N 1
ATOM 5726 C CA . PRO B 1 353 ? 10.617 -22.359 -17.234 1 81.44 353 PRO B CA 1
ATOM 5727 C C . PRO B 1 353 ? 11.484 -22.047 -16.016 1 81.44 353 PRO B C 1
ATOM 5729 O O . PRO B 1 353 ? 12.703 -22.266 -16.047 1 81.44 353 PRO B O 1
ATOM 5732 N N . LEU B 1 354 ? 10.914 -21.578 -14.984 1 82.44 354 LEU B N 1
ATOM 5733 C CA . LEU B 1 354 ? 11.648 -21.203 -13.773 1 82.44 354 LEU B CA 1
ATOM 5734 C C . LEU B 1 354 ? 11.836 -22.422 -12.859 1 82.44 354 LEU B C 1
ATOM 5736 O O . LEU B 1 354 ? 12.531 -22.328 -11.852 1 82.44 354 LEU B O 1
ATOM 5740 N N . VAL B 1 355 ? 11.328 -23.531 -13.266 1 89.88 355 VAL B N 1
ATOM 5741 C CA . VAL B 1 355 ? 11.375 -24.734 -12.438 1 89.88 355 VAL B CA 1
ATOM 5742 C C . VAL B 1 355 ? 12.711 -25.438 -12.641 1 89.88 355 VAL B C 1
ATOM 5744 O O . VAL B 1 355 ? 13.141 -25.656 -13.773 1 89.88 355 VAL B O 1
ATOM 5747 N N . GLU B 1 356 ? 13.406 -25.594 -11.555 1 90.62 356 GLU B N 1
ATOM 5748 C CA . GLU B 1 356 ? 14.523 -26.547 -11.602 1 90.62 356 GLU B CA 1
ATOM 5749 C C . GLU B 1 356 ? 14.023 -27.984 -11.672 1 90.62 356 GLU B C 1
ATOM 5751 O O . GLU B 1 356 ? 13.203 -28.406 -10.859 1 90.62 356 GLU B O 1
ATOM 5756 N N . GLY B 1 357 ? 14.477 -28.797 -12.672 1 94.31 357 GLY B N 1
ATOM 5757 C CA . GLY B 1 357 ? 13.969 -30.141 -12.859 1 94.31 357 GLY B CA 1
ATOM 5758 C C . GLY B 1 357 ? 12.594 -30.188 -13.492 1 94.31 357 GLY B C 1
ATOM 5759 O O . GLY B 1 357 ? 11.68 -30.812 -12.961 1 94.31 357 GLY B O 1
ATOM 5760 N N . LEU B 1 358 ? 12.461 -29.484 -14.57 1 93.94 358 LEU B N 1
ATOM 5761 C CA . LEU B 1 358 ? 11.172 -29.312 -15.242 1 93.94 358 LEU B CA 1
ATOM 5762 C C . LEU B 1 358 ? 10.594 -30.656 -15.672 1 93.94 358 LEU B C 1
ATOM 5764 O O . LEU B 1 358 ? 9.398 -30.891 -15.508 1 93.94 358 LEU B O 1
ATOM 5768 N N . PRO B 1 359 ? 11.391 -31.562 -16.188 1 96.38 359 PRO B N 1
ATOM 5769 C CA . PRO B 1 359 ? 10.805 -32.844 -16.562 1 96.38 359 PRO B CA 1
ATOM 5770 C C . PRO B 1 359 ? 10.195 -33.594 -15.359 1 96.38 359 PRO B C 1
ATOM 5772 O O . PRO B 1 359 ? 9.133 -34.188 -15.484 1 96.38 359 PRO B O 1
ATOM 5775 N N . GLN B 1 360 ? 10.93 -33.5 -14.227 1 97.5 360 GLN B N 1
ATOM 5776 C CA . GLN B 1 360 ? 10.422 -34.125 -13.008 1 97.5 360 GLN B CA 1
ATOM 5777 C C . GLN B 1 360 ? 9.133 -33.438 -12.547 1 97.5 360 GLN B C 1
ATOM 5779 O O . GLN B 1 360 ? 8.211 -34.094 -12.062 1 97.5 360 GLN B O 1
ATOM 5784 N N . TYR B 1 361 ? 9.141 -32.156 -12.68 1 97 361 TYR B N 1
ATOM 5785 C CA . TYR B 1 361 ? 7.965 -31.359 -12.352 1 97 361 TYR B CA 1
ATOM 5786 C C . TYR B 1 361 ? 6.762 -31.781 -13.18 1 97 361 TYR B C 1
ATOM 5788 O O . TYR B 1 361 ? 5.684 -32.031 -12.633 1 97 361 TYR B O 1
ATOM 5796 N N . ILE B 1 362 ? 6.934 -31.969 -14.469 1 97.38 362 ILE B N 1
ATOM 5797 C CA . ILE B 1 362 ? 5.875 -32.344 -15.391 1 97.38 362 ILE B CA 1
ATOM 5798 C C . ILE B 1 362 ? 5.453 -33.812 -15.117 1 97.38 362 ILE B C 1
ATOM 5800 O O . ILE B 1 362 ? 4.262 -34.125 -15.164 1 97.38 362 ILE B O 1
ATOM 5804 N N . LEU B 1 363 ? 6.418 -34.594 -14.852 1 97.94 363 LEU B N 1
ATOM 5805 C CA . LEU B 1 363 ? 6.117 -35.969 -14.531 1 97.94 363 LEU B CA 1
ATOM 5806 C C . LEU B 1 363 ? 5.227 -36.062 -13.297 1 97.94 363 LEU B C 1
ATOM 5808 O O . LEU B 1 363 ? 4.305 -36.875 -13.25 1 97.94 363 LEU B O 1
ATOM 5812 N N . GLY B 1 364 ? 5.582 -35.312 -12.281 1 98.06 364 GLY B N 1
ATOM 5813 C CA . GLY B 1 364 ? 4.742 -35.281 -11.094 1 98.06 364 GLY B CA 1
ATOM 5814 C C . GLY B 1 364 ? 3.303 -34.906 -11.391 1 98.06 364 GLY B C 1
ATOM 5815 O O . GLY B 1 364 ? 2.373 -35.562 -10.906 1 98.06 364 GLY B O 1
ATOM 5816 N N . ILE B 1 365 ? 3.131 -33.875 -12.195 1 98.06 365 ILE B N 1
ATOM 5817 C CA . ILE B 1 365 ? 1.796 -33.438 -12.594 1 98.06 365 ILE B CA 1
ATOM 5818 C C . ILE B 1 365 ? 1.077 -34.562 -13.328 1 98.06 365 ILE B C 1
ATOM 5820 O O . ILE B 1 365 ? -0.095 -34.844 -13.062 1 98.06 365 ILE B O 1
ATOM 5824 N N . LEU B 1 366 ? 1.784 -35.25 -14.211 1 98.19 366 LEU B N 1
ATOM 5825 C CA . LEU B 1 366 ? 1.201 -36.344 -15.008 1 98.19 366 LEU B CA 1
ATOM 5826 C C . LEU B 1 366 ? 0.778 -37.5 -14.125 1 98.19 366 LEU B C 1
ATOM 5828 O O . LEU B 1 366 ? -0.307 -38.062 -14.305 1 98.19 366 LEU B O 1
ATOM 5832 N N . VAL B 1 367 ? 1.646 -37.844 -13.227 1 98.44 367 VAL B N 1
ATOM 5833 C CA . VAL B 1 367 ? 1.36 -38.969 -12.344 1 98.44 367 VAL B CA 1
ATOM 5834 C C . VAL B 1 367 ? 0.079 -38.688 -11.562 1 98.44 367 VAL B C 1
ATOM 5836 O O . VAL B 1 367 ? -0.842 -39.531 -11.562 1 98.44 367 VAL B O 1
ATOM 5839 N N . GLY B 1 368 ? 0.026 -37.562 -10.867 1 98.5 368 GLY B N 1
ATOM 5840 C CA . GLY B 1 368 ? -1.161 -37.219 -10.102 1 98.5 368 GLY B CA 1
ATOM 5841 C C . GLY B 1 368 ? -2.41 -37.125 -10.953 1 98.5 368 GLY B C 1
ATOM 5842 O O . GLY B 1 368 ? -3.477 -37.594 -10.57 1 98.5 368 GLY B O 1
ATOM 5843 N N . SER B 1 369 ? -2.307 -36.5 -12.094 1 98.31 369 SER B N 1
ATOM 5844 C CA . SER B 1 369 ? -3.441 -36.281 -12.992 1 98.31 369 SER B CA 1
ATOM 5845 C C . SER B 1 369 ? -3.965 -37.594 -13.547 1 98.31 369 SER B C 1
ATOM 5847 O O . SER B 1 369 ? -5.18 -37.812 -13.664 1 98.31 369 SER B O 1
ATOM 5849 N N . VAL B 1 370 ? -3.074 -38.469 -13.906 1 98.31 370 VAL B N 1
ATOM 5850 C CA . VAL B 1 370 ? -3.453 -39.781 -14.484 1 98.31 370 VAL B CA 1
ATOM 5851 C C . VAL B 1 370 ? -4.207 -40.594 -13.445 1 98.31 370 VAL B C 1
ATOM 5853 O O . VAL B 1 370 ? -5.18 -41.281 -13.773 1 98.31 370 VAL B O 1
ATOM 5856 N N . ILE B 1 371 ? -3.746 -40.531 -12.219 1 98.25 371 ILE B N 1
ATOM 5857 C CA . ILE B 1 371 ? -4.445 -41.25 -11.148 1 98.25 371 ILE B CA 1
ATOM 5858 C C . ILE B 1 371 ? -5.887 -40.75 -11.062 1 98.25 371 ILE B C 1
ATOM 5860 O O . ILE B 1 371 ? -6.82 -41.562 -11.016 1 98.25 371 ILE B O 1
ATOM 5864 N N . ILE B 1 372 ? -6.082 -39.438 -11.008 1 97.81 372 ILE B N 1
ATOM 5865 C CA . ILE B 1 372 ? -7.418 -38.875 -10.922 1 97.81 372 ILE B CA 1
ATOM 5866 C C . ILE B 1 372 ? -8.25 -39.312 -12.117 1 97.81 372 ILE B C 1
ATOM 5868 O O . ILE B 1 372 ? -9.398 -39.75 -11.961 1 97.81 372 ILE B O 1
ATOM 5872 N N . ALA B 1 373 ? -7.676 -39.25 -13.297 1 97.5 373 ALA B N 1
ATOM 5873 C CA . ALA B 1 373 ? -8.398 -39.562 -14.523 1 97.5 373 ALA B CA 1
ATOM 5874 C C . ALA B 1 373 ? -8.867 -41.031 -14.531 1 97.5 373 ALA B C 1
ATOM 5876 O O . ALA B 1 373 ? -10.047 -41.312 -14.773 1 97.5 373 ALA B O 1
ATOM 5877 N N . ILE B 1 374 ? -7.992 -41.938 -14.234 1 97.94 374 ILE B N 1
ATOM 5878 C CA . ILE B 1 374 ? -8.289 -43.375 -14.297 1 97.94 374 ILE B CA 1
ATOM 5879 C C . ILE B 1 374 ? -9.289 -43.75 -13.211 1 97.94 374 ILE B C 1
ATOM 5881 O O . ILE B 1 374 ? -10.305 -44.406 -13.477 1 97.94 374 ILE B O 1
ATOM 5885 N N . VAL B 1 375 ? -9.016 -43.312 -12 1 97.62 375 VAL B N 1
ATOM 5886 C CA . VAL B 1 375 ? -9.852 -43.688 -10.867 1 97.62 375 VAL B CA 1
ATOM 5887 C C . VAL B 1 375 ? -11.25 -43.094 -11.047 1 97.62 375 VAL B C 1
ATOM 5889 O O . VAL B 1 375 ? -12.25 -43.781 -10.781 1 97.62 375 VAL B O 1
ATOM 5892 N N . ASN B 1 376 ? -11.328 -41.906 -11.492 1 95.62 376 ASN B N 1
ATOM 5893 C CA . ASN B 1 376 ? -12.633 -41.281 -11.648 1 95.62 376 ASN B CA 1
ATOM 5894 C C . ASN B 1 376 ? -13.453 -41.938 -12.758 1 95.62 376 ASN B C 1
ATOM 5896 O O . ASN B 1 376 ? -14.664 -42.094 -12.625 1 95.62 376 ASN B O 1
ATOM 5900 N N . VAL B 1 377 ? -12.805 -42.281 -13.852 1 95.88 377 VAL B N 1
ATOM 5901 C CA . VAL B 1 377 ? -13.5 -42.938 -14.953 1 95.88 377 VAL B CA 1
ATOM 5902 C C . VAL B 1 377 ? -14.062 -44.25 -14.484 1 95.88 377 VAL B C 1
ATOM 5904 O O . VAL B 1 377 ? -15.234 -44.562 -14.727 1 95.88 377 VAL B O 1
ATOM 5907 N N . PHE B 1 378 ? -13.258 -45.031 -13.805 1 96.56 378 PHE B N 1
ATOM 5908 C CA . PHE B 1 378 ? -13.711 -46.344 -13.336 1 96.56 378 PHE B CA 1
ATOM 5909 C C . PHE B 1 378 ? -14.797 -46.188 -12.273 1 96.56 378 PHE B C 1
ATOM 5911 O O . PHE B 1 378 ? -15.734 -47 -12.219 1 96.56 378 PHE B O 1
ATOM 5918 N N . TYR B 1 379 ? -14.641 -45.219 -11.438 1 95.31 379 TYR B N 1
ATOM 5919 C CA . TYR B 1 379 ? -15.648 -44.969 -10.422 1 95.31 379 TYR B CA 1
ATOM 5920 C C . TYR B 1 379 ? -17 -44.625 -11.055 1 95.31 379 TYR B C 1
ATOM 5922 O O . TYR B 1 379 ? -18.031 -45.188 -10.688 1 95.31 379 TYR B O 1
ATOM 5930 N N . ARG B 1 380 ? -17 -43.719 -11.984 1 93.12 380 ARG B N 1
ATOM 5931 C CA . ARG B 1 380 ? -18.25 -43.312 -12.625 1 93.12 380 ARG B CA 1
ATOM 5932 C C . ARG B 1 380 ? -18.859 -44.438 -13.43 1 93.12 380 ARG B C 1
ATOM 5934 O O . ARG B 1 380 ? -20.078 -44.625 -13.438 1 93.12 380 ARG B O 1
ATOM 5941 N N . ASN B 1 381 ? -17.984 -45.219 -14.117 1 94.38 381 ASN B N 1
ATOM 5942 C CA . ASN B 1 381 ? -18.469 -46.406 -14.836 1 94.38 381 ASN B CA 1
ATOM 5943 C C . ASN B 1 381 ? -19.172 -47.375 -13.898 1 94.38 381 ASN B C 1
ATOM 5945 O O . ASN B 1 381 ? -20.219 -47.938 -14.25 1 94.38 381 ASN B O 1
ATOM 5949 N N . TYR B 1 382 ? -18.531 -47.594 -12.773 1 94.75 382 TYR B N 1
ATOM 5950 C CA . TYR B 1 382 ? -19.125 -48.469 -11.766 1 94.75 382 TYR B CA 1
ATOM 5951 C C . TYR B 1 382 ? -20.484 -47.938 -11.312 1 94.75 382 TYR B C 1
ATOM 5953 O O . TYR B 1 382 ? -21.422 -48.719 -11.148 1 94.75 382 TYR B O 1
ATOM 5961 N N . GLN B 1 383 ? -20.547 -46.656 -11.148 1 92.69 383 GLN B N 1
ATOM 5962 C CA . GLN B 1 383 ? -21.797 -46.031 -10.703 1 92.69 383 GLN B CA 1
ATOM 5963 C C . GLN B 1 383 ? -22.875 -46.156 -11.773 1 92.69 383 GLN B C 1
ATOM 5965 O O . GLN B 1 383 ? -24.062 -46.281 -11.461 1 92.69 383 GLN B O 1
ATOM 5970 N N . ILE B 1 384 ? -22.5 -46.031 -12.969 1 90.31 384 ILE B N 1
ATOM 5971 C CA . ILE B 1 384 ? -23.438 -46.156 -14.078 1 90.31 384 ILE B CA 1
ATOM 5972 C C . ILE B 1 384 ? -23.969 -47.594 -14.164 1 90.31 384 ILE B C 1
ATOM 5974 O O . ILE B 1 384 ? -25.172 -47.812 -14.328 1 90.31 384 ILE B O 1
ATOM 5978 N N . LYS B 1 385 ? -23.062 -48.5 -14.023 1 91.88 385 LYS B N 1
ATOM 5979 C CA . LYS B 1 385 ? -23.438 -49.906 -14.07 1 91.88 385 LYS B CA 1
ATOM 5980 C C . LYS B 1 385 ? -24.391 -50.281 -12.93 1 91.88 385 LYS B C 1
ATOM 5982 O O . LYS B 1 385 ? -25.25 -51.156 -13.086 1 91.88 385 LYS B O 1
ATOM 5987 N N . ASN B 1 386 ? -24.188 -49.594 -11.867 1 92.69 386 ASN B N 1
ATOM 5988 C CA . ASN B 1 386 ? -25.031 -49.844 -10.703 1 92.69 386 ASN B CA 1
ATOM 5989 C C . ASN B 1 386 ? -26.281 -48.969 -10.711 1 92.69 386 ASN B C 1
ATOM 5991 O O . ASN B 1 386 ? -27.062 -49 -9.766 1 92.69 386 ASN B O 1
ATOM 5995 N N . GLY B 1 387 ? -26.438 -48.031 -11.688 1 87.06 387 GLY B N 1
ATOM 5996 C CA . GLY B 1 387 ? -27.641 -47.219 -11.883 1 87.06 387 GLY B CA 1
ATOM 5997 C C . GLY B 1 387 ? -27.656 -45.969 -11.055 1 87.06 387 GLY B C 1
ATOM 5998 O O . GLY B 1 387 ? -28.703 -45.312 -10.914 1 87.06 387 GLY B O 1
ATOM 5999 N N . LYS B 1 388 ? -26.562 -45.562 -10.531 1 84.81 388 LYS B N 1
ATOM 6000 C CA . LYS B 1 388 ? -26.547 -44.375 -9.648 1 84.81 388 LYS B CA 1
ATOM 6001 C C . LYS B 1 388 ? -26.344 -43.094 -10.438 1 84.81 388 LYS B C 1
ATOM 6003 O O . LYS B 1 388 ? -26.734 -42.031 -9.984 1 84.81 388 LYS B O 1
ATOM 6008 N N . ILE B 1 389 ? -25.703 -43.281 -11.594 1 83.75 389 ILE B N 1
ATOM 6009 C CA . ILE B 1 389 ? -25.5 -42.156 -12.484 1 83.75 389 ILE B CA 1
ATOM 6010 C C . ILE B 1 389 ? -26.094 -42.469 -13.852 1 83.75 389 ILE B C 1
ATOM 6012 O O . ILE B 1 389 ? -25.969 -43.562 -14.367 1 83.75 389 ILE B O 1
ATOM 6016 N N . GLN B 1 390 ? -26.891 -41.531 -14.305 1 79.38 390 GLN B N 1
ATOM 6017 C CA . GLN B 1 390 ? -27.469 -41.656 -15.641 1 79.38 390 GLN B CA 1
ATOM 6018 C C . GLN B 1 390 ? -26.781 -40.719 -16.625 1 79.38 390 GLN B C 1
ATOM 6020 O O . GLN B 1 390 ? -26.578 -39.531 -16.328 1 79.38 390 GLN B O 1
ATOM 6025 N N . VAL B 1 391 ? -26.234 -41.25 -17.641 1 81.81 391 VAL B N 1
ATOM 6026 C CA . VAL B 1 391 ? -25.578 -40.469 -18.688 1 81.81 391 VAL B CA 1
ATOM 6027 C C . VAL B 1 391 ? -26.438 -40.469 -19.953 1 81.81 391 VAL B C 1
ATOM 6029 O O . VAL B 1 391 ? -27.062 -41.5 -20.281 1 81.81 391 VAL B O 1
ATOM 6032 N N . ASP B 1 392 ? -26.891 -39.219 -20.469 1 63.28 392 ASP B N 1
ATOM 6033 C CA . ASP B 1 392 ? -27.75 -39.094 -21.641 1 63.28 392 ASP B CA 1
ATOM 6034 C C . ASP B 1 392 ? -27.109 -39.75 -22.859 1 63.28 392 ASP B C 1
ATOM 6036 O O . ASP B 1 392 ? -25.922 -39.594 -23.109 1 63.28 392 ASP B O 1
ATOM 6040 N N . ASP B 1 393 ? -27.547 -40.875 -23.297 1 58.09 393 ASP B N 1
ATOM 6041 C CA . ASP B 1 393 ? -27.141 -41.688 -24.438 1 58.09 393 ASP B CA 1
ATOM 6042 C C . ASP B 1 393 ? -27.109 -40.844 -25.719 1 58.09 393 ASP B C 1
ATOM 6044 O O . ASP B 1 393 ? -28.156 -40.469 -26.25 1 58.09 393 ASP B O 1
ATOM 6048 N N . ASP B 1 394 ? -26.719 -39.656 -25.844 1 47.19 394 ASP B N 1
ATOM 6049 C CA . ASP B 1 394 ? -26.875 -39.094 -27.203 1 47.19 394 ASP B CA 1
ATOM 6050 C C . ASP B 1 394 ? -26.219 -40 -28.234 1 47.19 394 ASP B C 1
ATOM 6052 O O . ASP B 1 394 ? -26.25 -39.719 -29.438 1 47.19 394 ASP B O 1
ATOM 6056 N N . ASP B 1 395 ? -25.219 -40.781 -27.969 1 42.56 395 ASP B N 1
ATOM 6057 C CA . ASP B 1 395 ? -24.547 -41.156 -29.203 1 42.56 395 ASP B CA 1
ATOM 6058 C C . ASP B 1 395 ? -25.391 -42.156 -30 1 42.56 395 ASP B C 1
ATOM 6060 O O . ASP B 1 395 ? -25.062 -43.344 -30.062 1 42.56 395 ASP B O 1
ATOM 6064 N N . GLU B 1 396 ? -26.734 -42.312 -29.906 1 36.91 396 GLU B N 1
ATOM 6065 C CA . GLU B 1 396 ? -27.094 -42.969 -31.156 1 36.91 396 GLU B CA 1
ATOM 6066 C C . GLU B 1 396 ? -26.5 -42.25 -32.375 1 36.91 396 GLU B C 1
ATOM 6068 O O . GLU B 1 396 ? -26.953 -41.156 -32.719 1 36.91 396 GLU B O 1
ATOM 6073 N N . ILE B 1 397 ? -25.203 -42.219 -32.5 1 29.62 397 ILE B N 1
ATOM 6074 C CA . ILE B 1 397 ? -24.875 -42.25 -33.938 1 29.62 397 ILE B CA 1
ATOM 6075 C C . ILE B 1 397 ? -25.266 -43.562 -34.562 1 29.62 397 ILE B C 1
ATOM 6077 O O . ILE B 1 397 ? -25 -44.625 -34 1 29.62 397 ILE B O 1
#

Solvent-accessible surface area (backbone atoms only — not comparable to full-atom values): 37725 Å² total; per-residue (Å²): 133,79,77,71,79,71,74,73,75,69,53,70,65,57,48,50,50,51,27,51,48,46,5,49,65,60,16,47,51,24,38,44,26,8,43,50,39,25,33,54,19,48,38,50,51,44,59,73,64,57,43,59,88,86,57,49,68,66,56,49,54,62,66,63,82,44,59,73,68,56,35,52,50,48,51,49,23,50,44,30,32,53,55,9,47,54,37,32,67,42,20,53,14,42,20,10,12,36,23,0,24,70,61,27,35,70,60,12,20,43,40,5,25,48,42,10,40,32,11,62,53,38,75,50,42,80,41,77,51,96,88,37,68,40,77,43,65,57,60,44,13,34,52,62,19,13,54,52,41,7,54,49,37,4,51,48,38,39,47,47,63,72,67,61,80,66,59,80,90,40,42,62,50,42,69,64,42,48,50,36,44,51,42,38,52,50,41,50,50,42,41,67,72,41,36,27,56,50,26,20,47,50,52,51,48,51,45,48,51,40,58,69,42,39,70,58,40,54,49,53,50,34,42,52,38,2,30,36,22,24,54,49,39,71,34,72,54,14,49,49,37,48,51,56,43,46,37,34,27,76,67,70,65,40,65,32,36,24,39,35,37,7,39,23,16,46,4,36,3,49,19,46,19,57,72,41,23,41,80,74,72,71,40,77,64,56,42,76,71,47,49,57,42,13,54,50,5,31,51,31,10,49,64,48,33,26,54,40,32,45,70,63,28,68,75,43,45,85,59,43,32,57,44,30,18,54,22,15,28,54,9,24,49,51,8,45,76,66,54,25,44,21,63,61,94,51,46,18,58,70,38,47,80,69,30,43,46,46,70,34,42,50,47,10,34,46,53,13,12,49,50,38,14,52,52,48,37,52,51,41,43,52,32,37,75,70,66,76,44,86,55,78,75,65,67,83,114,132,78,78,71,78,72,76,74,77,69,51,71,65,58,47,50,50,50,27,51,50,46,5,49,66,61,16,46,49,24,39,45,29,10,44,49,40,24,33,55,18,48,36,51,50,45,59,73,63,58,43,59,87,85,56,48,67,67,56,50,54,61,67,62,79,45,57,73,68,55,34,51,50,48,53,49,23,50,43,30,32,53,52,10,47,54,38,31,67,41,20,53,13,42,20,10,12,37,22,1,25,68,60,28,35,69,59,10,20,44,39,5,25,47,41,10,40,32,12,64,53,38,73,50,43,80,41,79,52,95,91,36,68,40,76,42,68,55,60,46,13,33,50,63,20,13,54,53,42,7,53,48,38,4,51,47,38,38,47,48,62,71,66,60,80,64,59,79,89,40,42,62,49,40,68,64,42,49,50,35,45,52,43,39,50,51,42,50,50,43,39,66,72,41,35,27,56,50,26,20,48,50,52,50,50,51,45,48,52,38,58,69,42,38,69,59,40,52,48,54,49,35,42,52,39,3,30,35,23,24,54,49,38,72,32,71,55,14,47,50,37,49,50,54,44,46,38,32,27,77,68,70,66,39,65,32,37,23,40,36,37,8,39,24,17,46,4,36,4,50,18,45,20,58,71,40,23,42,80,74,72,72,40,77,64,59,43,76,69,46,50,57,43,13,55,48,4,30,53,31,10,48,65,45,34,26,54,42,33,45,71,63,28,68,75,42,44,84,58,42,32,58,43,28,18,55,22,14,27,52,9,24,50,49,8,45,76,68,54,25,45,23,64,62,95,52,48,19,57,72,38,46,80,68,32,43,46,45,70,33,41,52,47,12,36,48,54,13,12,49,49,37,14,54,53,50,37,53,50,40,43,52,32,37,75,71,64,76,45,86,53,77,74,65,75,79,117